Protein 9JTZ (pdb70)

Sequence (754 aa):
VTSNHRASDTVVCEGRPQVLNGRFMYGPLDVVTLTGEKVDVYVMTQPLSGKWIHFGTEVTNSSGRLTFPVPSERALGIGVYPVRMVVRGDHTYAECCLTVVSRGTEAVVFSIDGSFTASVSSDPKVRAGAVDVVRHWQDSGYLIVYVTGRPDMQKHRVVAWLSQHNFPHGVVSFCDGLTHDPLRQKAMFLQSLVQEVELNIVAGYGSPKDVAVYAALGLSPSQTYIVGRAVRKLQAQCQFLSDGYVAHLGQLEAGSHRNVTSNHRASDTVVCEGRPQVLNGRFMYGPLDVVTLTGEKVDVYVMTQPLSGKWIHFGTEVTNSSGRLTFPVPSERALGIGVYPVRMVVRGDHTYAECCLTVVSRGTEAVVFSIDGSFTASPKVRAGAVDVVRHWQDSGYLIVYVTGRPDMQKHRVVAWLSQHNFPHGVVSFCDTHDPLRQKAMFLQSLVQEVELNIVAGYGSPKDVAVYAALGLSPSQTYIVGRAVRKLQAQCQFLSDGYVAHLGQLEAGSHNVTSNHRASDTVVCEGRPQVLNGRFMYGPLDVVTLTGEKVDVYVMTQPLSGKWIHFGTEVTNSSGRLTFPVPSERALGIGVYPVRMVVRGDHTYAECCLTVVSRGTEAVVFSIDGSFTAPKVRAGAVDVVRHWQDSGYLIVYVTGRPDMQKHRVVAWLSQHNFPHGVVSFCDGLTHDPLRQKAMFLQSLVQEVELNIVAGYGSPKDVAVYAALGLSPSQTYIVKLQAQCQFLSDGYVAHLGQLE

InterPro domains:
  IPR001666 Phosphatidylinositol transfer protein [PR00391] (16-35)
  IPR001666 Phosphatidylinositol transfer protein [PR00391] (85-105)
  IPR001666 Phosphatidylinositol transfer protein [PR00391] (111-126)
  IPR001666 Phosphatidylinositol transfer protein [PR00391] (197-212)
  IPR001666 Phosphatidylinositol transfer protein [PR00391] (218-237)
  IPR001666 Phosphatidylinositol transfer protein [PTHR10658] (1-1224)
  IPR004177 DDHD domain [PF02862] (685-821)
  IPR004177 DDHD domain [PF02862] (828-878)
  IPR004177 DDHD domain [PS51043] (685-879)
  IPR004177 DDHD domain [SM01127] (685-879)
  IPR023214 HAD superfamily [G3DSA:3.40.50.1000] (1010-1124)
  IPR023393 START-like domain superfamily [G3DSA:3.30.530.20] (1-265)
  IPR031315 LNS2/PITP [SM00775] (1022-1153)
  IPR036412 HAD-like superfamily [SSF56784] (1019-1136)
  IPR055261 Phosphatidylinositol transfer protein, N-terminal [PF02121] (1-249)

Structure (mmCIF, N/CA/C/O backbone):
data_9JTZ
#
_entry.id   9JTZ
#
_cell.length_a   69.941
_cell.length_b   108.764
_cell.length_c   120.535
_cell.angle_alpha   90.00
_cell.angle_beta   90.00
_cell.angle_gamma   90.00
#
_symmetry.space_group_name_H-M   'P 21 21 21'
#
loop_
_entity.id
_entity.type
_entity.pdbx_description
1 polymer 'Membrane-associated phosphatidylinositol transfer protein 1'
2 non-polymer '(2R)-3-(phosphonooxy)propane-1,2-diyl dihexanoate'
3 non-polymer 2-oxidanylethanal
4 non-polymer 'CALCIUM ION'
5 water water
#
loop_
_atom_site.group_PDB
_atom_site.id
_atom_site.type_symbol
_atom_site.label_atom_id
_atom_site.label_alt_id
_atom_site.label_comp_id
_atom_site.label_asym_id
_atom_site.label_entity_id
_atom_site.label_seq_id
_atom_site.pdbx_PDB_ins_code
_atom_site.Cartn_x
_atom_site.Cartn_y
_atom_site.Cartn_z
_atom_site.occupancy
_atom_site.B_iso_or_equiv
_atom_site.auth_seq_id
_atom_site.auth_comp_id
_atom_site.auth_asym_id
_atom_site.auth_atom_id
_atom_site.pdbx_PDB_model_num
ATOM 1 N N . VAL A 1 9 ? -34.421 30.601 8.470 1.00 62.25 915 VAL A N 1
ATOM 2 C CA . VAL A 1 9 ? -35.040 29.879 9.575 1.00 66.83 915 VAL A CA 1
ATOM 3 C C . VAL A 1 9 ? -35.197 28.398 9.248 1.00 64.37 915 VAL A C 1
ATOM 4 O O . VAL A 1 9 ? -34.703 27.536 9.975 1.00 60.84 915 VAL A O 1
ATOM 8 N N . THR A 1 10 ? -35.886 28.109 8.149 1.00 59.85 916 THR A N 1
ATOM 9 C CA . THR A 1 10 ? -36.111 26.714 7.718 1.00 56.68 916 THR A CA 1
ATOM 10 C C . THR A 1 10 ? -34.803 25.996 7.342 1.00 51.53 916 THR A C 1
ATOM 11 O O . THR A 1 10 ? -33.923 26.594 6.723 1.00 52.12 916 THR A O 1
ATOM 15 N N . SER A 1 11 ? -34.676 24.752 7.789 1.00 47.05 917 SER A N 1
ATOM 16 C CA . SER A 1 11 ? -33.479 23.968 7.542 1.00 41.63 917 SER A CA 1
ATOM 17 C C . SER A 1 11 ? -33.352 23.622 6.068 1.00 40.79 917 SER A C 1
ATOM 18 O O . SER A 1 11 ? -34.339 23.306 5.405 1.00 39.07 917 SER A O 1
ATOM 21 N N . ASN A 1 12 ? -32.126 23.676 5.564 1.00 39.31 918 ASN A N 1
ATOM 22 C CA . ASN A 1 12 ? -31.848 23.262 4.202 1.00 37.98 918 ASN A CA 1
ATOM 23 C C . ASN A 1 12 ? -30.655 22.322 4.194 1.00 37.26 918 ASN A C 1
ATOM 24 O O . ASN A 1 12 ? -29.572 22.681 3.732 1.00 35.67 918 ASN A O 1
ATOM 29 N N . HIS A 1 13 ? -30.858 21.115 4.711 1.00 39.02 919 HIS A N 1
ATOM 30 C CA . HIS A 1 13 ? -29.775 20.132 4.759 1.00 34.84 919 HIS A CA 1
ATOM 31 C C . HIS A 1 13 ? -29.821 19.209 3.556 1.00 34.47 919 HIS A C 1
ATOM 32 O O . HIS A 1 13 ? -30.866 19.006 2.939 1.00 36.00 919 HIS A O 1
ATOM 39 N N . ARG A 1 14 ? -28.663 18.684 3.186 1.00 35.34 920 ARG A N 1
ATOM 40 C CA . ARG A 1 14 ? -28.596 17.712 2.110 1.00 38.58 920 ARG A CA 1
ATOM 41 C C . ARG A 1 14 ? -27.549 16.662 2.427 1.00 34.93 920 ARG A C 1
ATOM 42 O O . ARG A 1 14 ? -26.541 16.954 3.069 1.00 37.57 920 ARG A O 1
ATOM 50 N N . ALA A 1 15 ? -27.778 15.441 1.961 1.00 34.45 921 ALA A N 1
ATOM 51 C CA . ALA A 1 15 ? -26.729 14.404 2.041 1.00 35.43 921 ALA A CA 1
ATOM 52 C C . ALA A 1 15 ? -26.457 13.825 0.665 1.00 36.93 921 ALA A C 1
ATOM 53 O O . ALA A 1 15 ? -27.377 13.675 -0.134 1.00 35.57 921 ALA A O 1
ATOM 55 N N . SER A 1 16 ? -25.212 13.484 0.381 1.00 36.51 922 SER A N 1
ATOM 56 C CA . SER A 1 16 ? -24.911 12.998 -0.950 1.00 38.29 922 SER A CA 1
ATOM 57 C C . SER A 1 16 ? -25.347 11.562 -1.157 1.00 35.07 922 SER A C 1
ATOM 58 O O . SER A 1 16 ? -24.942 10.697 -0.378 1.00 36.49 922 SER A O 1
ATOM 61 N N . ASP A 1 17 ? -26.135 11.307 -2.212 1.00 32.85 923 ASP A N 1
ATOM 62 C CA . ASP A 1 17 ? -26.320 9.928 -2.683 1.00 32.99 923 ASP A CA 1
ATOM 63 C C . ASP A 1 17 ? -24.907 9.393 -2.931 1.00 34.39 923 ASP A C 1
ATOM 64 O O . ASP A 1 17 ? -24.100 10.032 -3.580 1.00 38.25 923 ASP A O 1
ATOM 69 N N . THR A 1 18 ? -24.578 8.292 -2.277 1.00 37.16 924 THR A N 1
ATOM 70 C CA . THR A 1 18 ? -23.262 7.672 -2.347 1.00 34.73 924 THR A CA 1
ATOM 71 C C . THR A 1 18 ? -23.396 6.337 -3.042 1.00 34.52 924 THR A C 1
ATOM 72 O O . THR A 1 18 ? -24.339 5.594 -2.761 1.00 34.62 924 THR A O 1
ATOM 76 N N . VAL A 1 19 ? -22.524 6.073 -4.015 1.00 34.54 925 VAL A N 1
ATOM 77 C CA . VAL A 1 19 ? -22.476 4.762 -4.665 1.00 32.21 925 VAL A CA 1
ATOM 78 C C . VAL A 1 19 ? -21.080 4.196 -4.419 1.00 35.33 925 VAL A C 1
ATOM 79 O O . VAL A 1 19 ? -20.076 4.898 -4.529 1.00 31.28 925 VAL A O 1
ATOM 83 N N . VAL A 1 20 ? -21.013 2.946 -3.992 1.00 38.09 926 VAL A N 1
ATOM 84 C CA . VAL A 1 20 ? -19.722 2.420 -3.591 1.00 35.32 926 VAL A CA 1
ATOM 85 C C . VAL A 1 20 ? -19.594 0.940 -3.936 1.00 37.05 926 VAL A C 1
ATOM 86 O O . VAL A 1 20 ? -20.553 0.153 -3.829 1.00 36.53 926 VAL A O 1
ATOM 90 N N . CYS A 1 21 ? -18.402 0.577 -4.394 1.00 39.26 927 CYS A N 1
ATOM 91 C CA . CYS A 1 21 ? -18.116 -0.808 -4.734 1.00 44.13 927 CYS A CA 1
ATOM 92 C C . CYS A 1 21 ? -17.923 -1.640 -3.458 1.00 41.22 927 CYS A C 1
ATOM 93 O O . CYS A 1 21 ? -17.337 -1.153 -2.499 1.00 40.98 927 CYS A O 1
ATOM 96 N N . GLU A 1 22 ? -18.439 -2.870 -3.427 1.00 42.07 928 GLU A N 1
ATOM 97 C CA . GLU A 1 22 ? -18.312 -3.701 -2.220 1.00 49.08 928 GLU A CA 1
ATOM 98 C C . GLU A 1 22 ? -16.873 -3.942 -1.762 1.00 50.11 928 GLU A C 1
ATOM 99 O O . GLU A 1 22 ? -15.965 -4.057 -2.581 1.00 51.73 928 GLU A O 1
ATOM 105 N N . GLY A 1 23 ? -16.679 -3.978 -0.445 1.00 49.10 929 GLY A N 1
ATOM 106 C CA . GLY A 1 23 ? -15.363 -4.169 0.132 1.00 52.12 929 GLY A CA 1
ATOM 107 C C . GLY A 1 23 ? -14.590 -2.880 0.356 1.00 56.13 929 GLY A C 1
ATOM 108 O O . GLY A 1 23 ? -13.596 -2.843 1.096 1.00 61.99 929 GLY A O 1
ATOM 109 N N . ARG A 1 24 ? -15.052 -1.808 -0.268 1.00 46.39 930 ARG A N 1
ATOM 110 C CA . ARG A 1 24 ? -14.359 -0.544 -0.199 1.00 47.13 930 ARG A CA 1
ATOM 111 C C . ARG A 1 24 ? -14.845 0.303 0.981 1.00 48.07 930 ARG A C 1
ATOM 112 O O . ARG A 1 24 ? -15.924 0.082 1.515 1.00 48.19 930 ARG A O 1
ATOM 120 N N . PRO A 1 25 ? -14.031 1.260 1.413 1.00 47.92 931 PRO A N 1
ATOM 121 C CA . PRO A 1 25 ? -14.497 2.172 2.463 1.00 47.65 931 PRO A CA 1
ATOM 122 C C . PRO A 1 25 ? -15.790 2.901 2.042 1.00 47.74 931 PRO A C 1
ATOM 123 O O . PRO A 1 25 ? -15.957 3.353 0.899 1.00 44.03 931 PRO A O 1
ATOM 127 N N . GLN A 1 26 ? -16.732 2.976 2.965 1.00 47.30 932 GLN A N 1
ATOM 128 C CA . GLN A 1 26 ? -17.996 3.629 2.686 1.00 41.15 932 GLN A CA 1
ATOM 129 C C . GLN A 1 26 ? -18.035 4.976 3.394 1.00 39.79 932 GLN A C 1
ATOM 130 O O . GLN A 1 26 ? -17.971 5.053 4.609 1.00 41.81 932 GLN A O 1
ATOM 136 N N . VAL A 1 27 ? -18.141 6.047 2.631 1.00 40.81 933 VAL A N 1
ATOM 137 C CA . VAL A 1 27 ? -18.104 7.369 3.221 1.00 39.31 933 VAL A CA 1
ATOM 138 C C . VAL A 1 27 ? -19.362 8.161 2.926 1.00 38.19 933 VAL A C 1
ATOM 139 O O . VAL A 1 27 ? -19.750 8.301 1.790 1.00 41.30 933 VAL A O 1
ATOM 143 N N . LEU A 1 28 ? -20.012 8.681 3.950 1.00 37.69 934 LEU A N 1
ATOM 144 C CA . LEU A 1 28 ? -21.192 9.472 3.700 1.00 37.30 934 LEU A CA 1
ATOM 145 C C . LEU A 1 28 ? -20.898 10.949 3.893 1.00 41.38 934 LEU A C 1
ATOM 146 O O . LEU A 1 28 ? -20.279 11.343 4.865 1.00 41.86 934 LEU A O 1
ATOM 151 N N . ASN A 1 29 ? -21.464 11.779 3.041 1.00 39.49 935 ASN A N 1
ATOM 152 C CA . ASN A 1 29 ? -21.190 13.198 3.111 1.00 37.85 935 ASN A CA 1
ATOM 153 C C . ASN A 1 29 ? -22.482 13.969 3.252 1.00 39.64 935 ASN A C 1
ATOM 154 O O . ASN A 1 29 ? -23.521 13.590 2.699 1.00 38.63 935 ASN A O 1
ATOM 159 N N . GLY A 1 30 ? -22.417 15.055 4.011 1.00 34.65 936 GLY A N 1
ATOM 160 C CA . GLY A 1 30 ? -23.576 15.898 4.143 1.00 36.29 936 GLY A CA 1
ATOM 161 C C . GLY A 1 30 ? -23.182 17.332 4.355 1.00 38.25 936 GLY A C 1
ATOM 162 O O . GLY A 1 30 ? -22.056 17.632 4.736 1.00 40.78 936 GLY A O 1
ATOM 163 N N . ARG A 1 31 ? -24.134 18.221 4.137 1.00 41.00 937 ARG A N 1
ATOM 164 C CA . ARG A 1 31 ? -23.925 19.631 4.393 1.00 39.54 937 ARG A CA 1
ATOM 165 C C . ARG A 1 31 ? -25.172 20.186 5.098 1.00 38.90 937 ARG A C 1
ATOM 166 O O . ARG A 1 31 ? -26.291 19.799 4.787 1.00 36.57 937 ARG A O 1
ATOM 174 N N . PHE A 1 32 ? -24.982 21.099 6.046 1.00 40.61 938 PHE A N 1
ATOM 175 C CA . PHE A 1 32 ? -26.094 21.538 6.878 1.00 35.79 938 PHE A CA 1
ATOM 176 C C . PHE A 1 32 ? -26.236 23.062 6.971 1.00 38.65 938 PHE A C 1
ATOM 177 O O . PHE A 1 32 ? -25.322 23.758 7.366 1.00 37.69 938 PHE A O 1
ATOM 185 N N . MET A 1 33 ? -27.397 23.557 6.567 1.00 32.58 939 MET A N 1
ATOM 186 C CA . MET A 1 33 ? -27.609 24.963 6.343 1.00 36.82 939 MET A CA 1
ATOM 187 C C . MET A 1 33 ? -29.035 25.369 6.618 1.00 37.44 939 MET A C 1
ATOM 188 O O . MET A 1 33 ? -29.949 24.553 6.561 1.00 40.86 939 MET A O 1
ATOM 193 N N . TYR A 1 34 ? -29.238 26.658 6.844 1.00 42.50 940 TYR A N 1
ATOM 194 C CA . TYR A 1 34 ? -30.578 27.187 7.057 1.00 45.52 940 TYR A CA 1
ATOM 195 C C . TYR A 1 34 ? -30.786 28.342 6.122 1.00 49.97 940 TYR A C 1
ATOM 196 O O . TYR A 1 34 ? -29.837 29.072 5.819 1.00 53.62 940 TYR A O 1
ATOM 205 N N . GLY A 1 35 ? -32.028 28.550 5.706 1.00 50.92 941 GLY A N 1
ATOM 206 C CA . GLY A 1 35 ? -32.301 29.693 4.877 1.00 59.93 941 GLY A CA 1
ATOM 207 C C . GLY A 1 35 ? -32.430 29.355 3.412 1.00 71.98 941 GLY A C 1
ATOM 208 O O . GLY A 1 35 ? -32.018 28.272 2.942 1.00 66.79 941 GLY A O 1
ATOM 209 N N . PRO A 1 36 ? -33.099 30.244 2.683 1.00 77.92 942 PRO A N 1
ATOM 210 C CA . PRO A 1 36 ? -33.336 30.058 1.246 1.00 79.10 942 PRO A CA 1
ATOM 211 C C . PRO A 1 36 ? -32.034 30.058 0.459 1.00 78.54 942 PRO A C 1
ATOM 212 O O . PRO A 1 36 ? -31.855 29.271 -0.470 1.00 74.95 942 PRO A O 1
ATOM 216 N N . LEU A 1 37 ? -31.135 30.953 0.847 1.00 70.02 943 LEU A N 1
ATOM 217 C CA . LEU A 1 37 ? -29.841 31.101 0.198 1.00 62.56 943 LEU A CA 1
ATOM 218 C C . LEU A 1 37 ? -28.793 30.293 0.947 1.00 61.22 943 LEU A C 1
ATOM 219 O O . LEU A 1 37 ? -27.600 30.392 0.663 1.00 62.95 943 LEU A O 1
ATOM 224 N N . ASP A 1 38 ? -29.244 29.503 1.916 1.00 57.43 944 ASP A N 1
ATOM 225 C CA . ASP A 1 38 ? -28.329 28.816 2.811 1.00 54.74 944 ASP A CA 1
ATOM 226 C C . ASP A 1 38 ? -27.504 29.873 3.525 1.00 54.57 944 ASP A C 1
ATOM 227 O O . ASP A 1 38 ? -26.301 29.715 3.730 1.00 50.22 944 ASP A O 1
ATOM 232 N N . VAL A 1 39 ? -28.173 30.961 3.894 1.00 57.03 945 VAL A N 1
ATOM 233 C CA . VAL A 1 39 ? -27.517 32.101 4.516 1.00 53.26 945 VAL A CA 1
ATOM 234 C C . VAL A 1 39 ? -26.868 31.705 5.834 1.00 51.92 945 VAL A C 1
ATOM 235 O O . VAL A 1 39 ? -25.756 32.140 6.133 1.00 54.80 945 VAL A O 1
ATOM 239 N N . VAL A 1 40 ? -27.548 30.877 6.622 1.00 48.88 946 VAL A N 1
ATOM 240 C CA . VAL A 1 40 ? -26.933 30.392 7.844 1.00 45.95 946 VAL A CA 1
ATOM 241 C C . VAL A 1 40 ? -26.182 29.078 7.651 1.00 44.30 946 VAL A C 1
ATOM 242 O O . VAL A 1 40 ? -26.693 28.154 7.049 1.00 50.61 946 VAL A O 1
ATOM 246 N N . THR A 1 41 ? -24.964 29.004 8.154 1.00 43.88 947 THR A N 1
ATOM 247 C CA . THR A 1 41 ? -24.181 27.786 8.107 1.00 45.64 947 THR A CA 1
ATOM 248 C C . THR A 1 41 ? -24.135 27.082 9.464 1.00 47.27 947 THR A C 1
ATOM 249 O O . THR A 1 41 ? -23.809 27.707 10.459 1.00 48.11 947 THR A O 1
ATOM 253 N N . LEU A 1 42 ? -24.395 25.778 9.499 1.00 43.22 948 LEU A N 1
ATOM 254 C CA . LEU A 1 42 ? -24.397 25.065 10.766 1.00 43.68 948 LEU A CA 1
ATOM 255 C C . LEU A 1 42 ? -22.988 24.607 11.064 1.00 44.79 948 LEU A C 1
ATOM 256 O O . LEU A 1 42 ? -22.552 23.560 10.589 1.00 47.88 948 LEU A O 1
ATOM 261 N N . THR A 1 43 ? -22.285 25.385 11.873 1.00 42.55 949 THR A N 1
ATOM 262 C CA . THR A 1 43 ? -20.870 25.162 12.101 1.00 44.25 949 THR A CA 1
ATOM 263 C C . THR A 1 43 ? -20.614 24.489 13.429 1.00 45.19 949 THR A C 1
ATOM 264 O O . THR A 1 43 ? -21.180 24.884 14.434 1.00 50.53 949 THR A O 1
ATOM 268 N N . GLY A 1 44 ? -19.738 23.489 13.431 1.00 45.68 950 GLY A N 1
ATOM 269 C CA . GLY A 1 44 ? -19.362 22.793 14.653 1.00 45.60 950 GLY A CA 1
ATOM 270 C C . GLY A 1 44 ? -20.477 22.090 15.419 1.00 48.65 950 GLY A C 1
ATOM 271 O O . GLY A 1 44 ? -20.480 22.099 16.649 1.00 50.15 950 GLY A O 1
ATOM 272 N N . GLU A 1 45 ? -21.434 21.478 14.725 1.00 47.01 951 GLU A N 1
ATOM 273 C CA . GLU A 1 45 ? -22.516 20.778 15.435 1.00 42.46 951 GLU A CA 1
ATOM 274 C C . GLU A 1 45 ? -22.497 19.286 15.260 1.00 41.99 951 GLU A C 1
ATOM 275 O O . GLU A 1 45 ? -22.032 18.776 14.234 1.00 42.73 951 GLU A O 1
ATOM 281 N N . LYS A 1 46 ? -22.972 18.584 16.285 1.00 39.02 952 LYS A N 1
ATOM 282 C CA . LYS A 1 46 ? -23.087 17.139 16.228 1.00 39.76 952 LYS A CA 1
ATOM 283 C C . LYS A 1 46 ? -24.261 16.722 15.348 1.00 39.01 952 LYS A C 1
ATOM 284 O O . LYS A 1 46 ? -25.379 17.233 15.495 1.00 37.58 952 LYS A O 1
ATOM 290 N N . VAL A 1 47 ? -23.996 15.793 14.441 1.00 40.68 953 VAL A N 1
ATOM 291 C CA . VAL A 1 47 ? -25.013 15.246 13.544 1.00 34.55 953 VAL A CA 1
ATOM 292 C C . VAL A 1 47 ? -24.966 13.733 13.689 1.00 35.66 953 VAL A C 1
ATOM 293 O O . VAL A 1 47 ? -23.902 13.110 13.647 1.00 35.51 953 VAL A O 1
ATOM 297 N N . ASP A 1 48 ? -26.111 13.123 13.948 1.00 36.81 954 ASP A N 1
ATOM 298 C CA . ASP A 1 48 ? -26.119 11.679 14.089 1.00 33.17 954 ASP A CA 1
ATOM 299 C C . ASP A 1 48 ? -26.441 11.048 12.756 1.00 32.81 954 ASP A C 1
ATOM 300 O O . ASP A 1 48 ? -27.321 11.517 12.082 1.00 32.07 954 ASP A O 1
ATOM 305 N N . VAL A 1 49 ? -25.739 9.983 12.389 1.00 33.90 955 VAL A N 1
ATOM 306 C CA . VAL A 1 49 ? -25.951 9.336 11.109 1.00 31.15 955 VAL A CA 1
ATOM 307 C C . VAL A 1 49 ? -26.632 7.998 11.277 1.00 29.01 955 VAL A C 1
ATOM 308 O O . VAL A 1 49 ? -26.127 7.142 11.975 1.00 33.57 955 VAL A O 1
ATOM 312 N N . TYR A 1 50 ? -27.766 7.827 10.609 1.00 28.83 956 TYR A N 1
ATOM 313 C CA . TYR A 1 50 ? -28.554 6.599 10.638 1.00 28.76 956 TYR A CA 1
ATOM 314 C C . TYR A 1 50 ? -28.652 5.976 9.271 1.00 31.07 956 TYR A C 1
ATOM 315 O O . TYR A 1 50 ? -28.766 6.689 8.236 1.00 30.38 956 TYR A O 1
ATOM 324 N N . VAL A 1 51 ? -28.666 4.648 9.282 1.00 30.07 957 VAL A N 1
ATOM 325 C CA . VAL A 1 51 ? -28.824 3.847 8.089 1.00 30.49 957 VAL A CA 1
ATOM 326 C C . VAL A 1 51 ? -29.959 2.856 8.292 1.00 32.03 957 VAL A C 1
ATOM 327 O O . VAL A 1 51 ? -30.033 2.186 9.328 1.00 29.25 957 VAL A O 1
ATOM 331 N N . MET A 1 52 ? -30.846 2.763 7.308 1.00 29.13 958 MET A N 1
ATOM 332 C CA . MET A 1 52 ? -31.896 1.770 7.403 1.00 32.76 958 MET A CA 1
ATOM 333 C C . MET A 1 52 ? -31.339 0.468 6.821 1.00 30.56 958 MET A C 1
ATOM 334 O O . MET A 1 52 ? -31.512 0.189 5.640 1.00 32.97 958 MET A O 1
ATOM 339 N N . THR A 1 53 ? -30.631 -0.300 7.635 1.00 29.99 959 THR A N 1
ATOM 340 C CA . THR A 1 53 ? -29.873 -1.459 7.125 1.00 33.97 959 THR A CA 1
ATOM 341 C C . THR A 1 53 ? -30.737 -2.549 6.513 1.00 36.74 959 THR A C 1
ATOM 342 O O . THR A 1 53 ? -30.265 -3.361 5.697 1.00 34.27 959 THR A O 1
ATOM 346 N N . GLN A 1 54 ? -31.984 -2.618 6.962 1.00 33.29 960 GLN A N 1
ATOM 347 C CA . GLN A 1 54 ? -32.977 -3.438 6.291 1.00 33.22 960 GLN A CA 1
ATOM 348 C C . GLN A 1 54 ? -33.945 -2.522 5.545 1.00 32.70 960 GLN A C 1
ATOM 349 O O . GLN A 1 54 ? -34.905 -2.020 6.133 1.00 37.08 960 GLN A O 1
ATOM 355 N N . PRO A 1 55 ? -33.665 -2.252 4.256 1.00 37.11 961 PRO A N 1
ATOM 356 C CA . PRO A 1 55 ? -34.272 -1.144 3.482 1.00 29.09 961 PRO A CA 1
ATOM 357 C C . PRO A 1 55 ? -35.814 -1.080 3.487 1.00 32.42 961 PRO A C 1
ATOM 358 O O . PRO A 1 55 ? -36.359 -0.003 3.291 1.00 39.64 961 PRO A O 1
ATOM 362 N N . LEU A 1 56 ? -36.515 -2.179 3.709 1.00 35.48 962 LEU A N 1
ATOM 363 C CA . LEU A 1 56 ? -37.982 -2.146 3.701 1.00 33.86 962 LEU A CA 1
ATOM 364 C C . LEU A 1 56 ? -38.600 -2.089 5.128 1.00 36.57 962 LEU A C 1
ATOM 365 O O . LEU A 1 56 ? -39.824 -2.055 5.274 1.00 37.83 962 LEU A O 1
ATOM 370 N N . SER A 1 57 ? -37.754 -2.129 6.164 1.00 32.66 963 SER A N 1
ATOM 371 C CA . SER A 1 57 ? -38.203 -2.285 7.563 1.00 32.41 963 SER A CA 1
ATOM 372 C C . SER A 1 57 ? -38.736 -1.036 8.234 1.00 34.15 963 SER A C 1
ATOM 373 O O . SER A 1 57 ? -39.546 -1.131 9.128 1.00 27.47 963 SER A O 1
ATOM 376 N N . GLY A 1 58 ? -38.269 0.119 7.768 1.00 32.80 964 GLY A N 1
ATOM 377 C CA . GLY A 1 58 ? -38.573 1.395 8.363 1.00 30.89 964 GLY A CA 1
ATOM 378 C C . GLY A 1 58 ? -37.852 1.628 9.667 1.00 29.94 964 GLY A C 1
ATOM 379 O O . GLY A 1 58 ? -38.178 2.577 10.361 1.00 32.99 964 GLY A O 1
ATOM 380 N N . LYS A 1 59 ? -36.904 0.753 10.015 1.00 29.97 965 LYS A N 1
ATOM 381 C CA . LYS A 1 59 ? -36.177 0.844 11.289 1.00 29.62 965 LYS A CA 1
ATOM 382 C C . LYS A 1 59 ? -34.782 1.437 11.110 1.00 31.34 965 LYS A C 1
ATOM 383 O O . LYS A 1 59 ? -33.999 0.954 10.304 1.00 33.96 965 LYS A O 1
ATOM 389 N N . TRP A 1 60 ? -34.486 2.512 11.819 1.00 29.72 966 TRP A N 1
ATOM 390 C CA . TRP A 1 60 ? -33.188 3.162 11.706 1.00 32.44 966 TRP A CA 1
ATOM 391 C C . TRP A 1 60 ? -32.169 2.565 12.675 1.00 35.34 966 TRP A C 1
ATOM 392 O O . TRP A 1 60 ? -32.531 2.141 13.783 1.00 36.45 966 TRP A O 1
ATOM 403 N N . ILE A 1 61 ? -30.915 2.485 12.221 1.00 32.91 967 ILE A N 1
ATOM 404 C CA . ILE A 1 61 ? -29.796 2.064 13.051 1.00 31.49 967 ILE A CA 1
ATOM 405 C C . ILE A 1 61 ? -28.816 3.214 13.208 1.00 31.43 967 ILE A C 1
ATOM 406 O O . ILE A 1 61 ? -28.369 3.780 12.228 1.00 31.34 967 ILE A O 1
ATOM 411 N N . HIS A 1 62 ? -28.480 3.573 14.436 1.00 33.87 968 HIS A N 1
ATOM 412 C CA . HIS A 1 62 ? -27.478 4.608 14.663 1.00 34.49 968 HIS A CA 1
ATOM 413 C C . HIS A 1 62 ? -26.069 4.095 14.276 1.00 33.36 968 HIS A C 1
ATOM 414 O O . HIS A 1 62 ? -25.614 3.118 14.818 1.00 36.47 968 HIS A O 1
ATOM 421 N N . PHE A 1 63 ? -25.387 4.739 13.335 1.00 34.13 969 PHE A N 1
ATOM 422 C CA . PHE A 1 63 ? -24.048 4.253 12.925 1.00 39.27 969 PHE A CA 1
ATOM 423 C C . PHE A 1 63 ? -22.904 5.072 13.562 1.00 34.78 969 PHE A C 1
ATOM 424 O O . PHE A 1 63 ? -21.791 4.584 13.661 1.00 39.51 969 PHE A O 1
ATOM 432 N N . GLY A 1 64 ? -23.174 6.304 13.977 1.00 34.61 970 GLY A N 1
ATOM 433 C CA . GLY A 1 64 ? -22.153 7.110 14.631 1.00 35.69 970 GLY A CA 1
ATOM 434 C C . GLY A 1 64 ? -22.459 8.590 14.570 1.00 39.31 970 GLY A C 1
ATOM 435 O O . GLY A 1 64 ? -23.597 8.974 14.248 1.00 38.57 970 GLY A O 1
ATOM 436 N N . THR A 1 65 ? -21.454 9.424 14.860 1.00 37.53 971 THR A N 1
ATOM 437 C CA . THR A 1 65 ? -21.679 10.866 15.001 1.00 41.41 971 THR A CA 1
ATOM 438 C C . THR A 1 65 ? -20.538 11.680 14.413 1.00 38.83 971 THR A C 1
ATOM 439 O O . THR A 1 65 ? -19.384 11.351 14.584 1.00 40.58 971 THR A O 1
ATOM 443 N N . GLU A 1 66 ? -20.844 12.776 13.754 1.00 39.67 972 GLU A N 1
ATOM 444 C CA . GLU A 1 66 ? -19.752 13.619 13.307 1.00 43.80 972 GLU A CA 1
ATOM 445 C C . GLU A 1 66 ? -20.068 15.063 13.629 1.00 44.21 972 GLU A C 1
ATOM 446 O O . GLU A 1 66 ? -21.218 15.394 13.939 1.00 42.86 972 GLU A O 1
ATOM 452 N N . VAL A 1 67 ? -19.055 15.922 13.530 1.00 46.70 973 VAL A N 1
ATOM 453 C CA . VAL A 1 67 ? -19.215 17.358 13.799 1.00 45.63 973 VAL A CA 1
ATOM 454 C C . VAL A 1 67 ? -18.986 18.193 12.555 1.00 44.17 973 VAL A C 1
ATOM 455 O O . VAL A 1 67 ? -17.977 18.050 11.877 1.00 51.55 973 VAL A O 1
ATOM 459 N N . THR A 1 68 ? -19.921 19.071 12.241 1.00 42.83 974 THR A N 1
ATOM 460 C CA . THR A 1 68 ? -19.754 19.878 11.061 1.00 46.30 974 THR A CA 1
ATOM 461 C C . THR A 1 68 ? -18.592 20.854 11.232 1.00 51.24 974 THR A C 1
ATOM 462 O O . THR A 1 68 ? -18.318 21.345 12.342 1.00 50.15 974 THR A O 1
ATOM 466 N N . ASN A 1 69 ? -17.911 21.108 10.119 1.00 49.07 975 ASN A N 1
ATOM 467 C CA . ASN A 1 69 ? -16.805 22.040 10.070 1.00 45.87 975 ASN A CA 1
ATOM 468 C C . ASN A 1 69 ? -17.299 23.437 9.782 1.00 46.68 975 ASN A C 1
ATOM 469 O O . ASN A 1 69 ? -18.499 23.691 9.790 1.00 46.53 975 ASN A O 1
ATOM 474 N N . SER A 1 70 ? -16.372 24.364 9.594 1.00 46.47 976 SER A N 1
ATOM 475 C CA . SER A 1 70 ? -16.750 25.761 9.412 1.00 47.56 976 SER A CA 1
ATOM 476 C C . SER A 1 70 ? -17.642 26.032 8.204 1.00 45.24 976 SER A C 1
ATOM 477 O O . SER A 1 70 ? -18.309 27.047 8.163 1.00 48.28 976 SER A O 1
ATOM 480 N N . SER A 1 71 ? -17.673 25.131 7.227 1.00 46.86 977 SER A N 1
ATOM 481 C CA . SER A 1 71 ? -18.523 25.354 6.049 1.00 46.35 977 SER A CA 1
ATOM 482 C C . SER A 1 71 ? -19.834 24.572 6.161 1.00 50.14 977 SER A C 1
ATOM 483 O O . SER A 1 71 ? -20.603 24.496 5.194 1.00 49.12 977 SER A O 1
ATOM 486 N N . GLY A 1 72 ? -20.058 23.958 7.324 1.00 47.94 978 GLY A N 1
ATOM 487 C CA . GLY A 1 72 ? -21.253 23.166 7.586 1.00 48.03 978 GLY A CA 1
ATOM 488 C C . GLY A 1 72 ? -21.207 21.752 7.025 1.00 46.90 978 GLY A C 1
ATOM 489 O O . GLY A 1 72 ? -22.232 21.057 6.958 1.00 42.74 978 GLY A O 1
ATOM 490 N N . ARG A 1 73 ? -20.022 21.332 6.593 1.00 45.82 979 ARG A N 1
ATOM 491 C CA . ARG A 1 73 ? -19.892 20.049 5.930 1.00 42.83 979 ARG A CA 1
ATOM 492 C C . ARG A 1 73 ? -19.461 18.991 6.904 1.00 44.43 979 ARG A C 1
ATOM 493 O O . ARG A 1 73 ? -18.861 19.258 7.956 1.00 42.64 979 ARG A O 1
ATOM 501 N N . LEU A 1 74 ? -19.792 17.776 6.508 1.00 44.71 980 LEU A N 1
ATOM 502 C CA . LEU A 1 74 ? -19.703 16.604 7.334 1.00 42.86 980 LEU A CA 1
ATOM 503 C C . LEU A 1 74 ? -19.204 15.479 6.488 1.00 40.41 980 LEU A C 1
ATOM 504 O O . LEU A 1 74 ? -19.668 15.303 5.362 1.00 42.56 980 LEU A O 1
ATOM 509 N N . THR A 1 75 ? -18.255 14.721 7.003 1.00 42.00 981 THR A N 1
ATOM 510 C CA . THR A 1 75 ? -17.837 13.492 6.331 1.00 41.13 981 THR A CA 1
ATOM 511 C C . THR A 1 75 ? -17.899 12.363 7.335 1.00 42.22 981 THR A C 1
ATOM 512 O O . THR A 1 75 ? -17.367 12.498 8.440 1.00 46.75 981 THR A O 1
ATOM 516 N N . PHE A 1 76 ? -18.629 11.299 6.992 1.00 41.76 982 PHE A N 1
ATOM 517 C CA . PHE A 1 76 ? -18.810 10.189 7.919 1.00 43.12 982 PHE A CA 1
ATOM 518 C C . PHE A 1 76 ? -18.383 8.864 7.355 1.00 42.81 982 PHE A C 1
ATOM 519 O O . PHE A 1 76 ? -18.968 8.365 6.400 1.00 44.29 982 PHE A O 1
ATOM 527 N N . PRO A 1 77 ? -17.329 8.290 7.935 1.00 48.24 983 PRO A N 1
ATOM 528 C CA . PRO A 1 77 ? -16.855 6.952 7.568 1.00 43.96 983 PRO A CA 1
ATOM 529 C C . PRO A 1 77 ? -17.653 5.872 8.236 1.00 45.13 983 PRO A C 1
ATOM 530 O O . PRO A 1 77 ? -17.815 5.896 9.452 1.00 50.11 983 PRO A O 1
ATOM 534 N N . VAL A 1 78 ? -18.121 4.918 7.459 1.00 41.96 984 VAL A N 1
ATOM 535 C CA . VAL A 1 78 ? -18.786 3.772 8.027 1.00 48.38 984 VAL A CA 1
ATOM 536 C C . VAL A 1 78 ? -17.802 2.774 8.622 1.00 50.23 984 VAL A C 1
ATOM 537 O O . VAL A 1 78 ? -16.940 2.236 7.914 1.00 52.61 984 VAL A O 1
ATOM 541 N N . PRO A 1 79 ? -17.958 2.490 9.920 1.00 53.36 985 PRO A N 1
ATOM 542 C CA . PRO A 1 79 ? -17.113 1.506 10.599 1.00 50.17 985 PRO A CA 1
ATOM 543 C C . PRO A 1 79 ? -17.132 0.203 9.837 1.00 56.61 985 PRO A C 1
ATOM 544 O O . PRO A 1 79 ? -18.207 -0.290 9.485 1.00 56.50 985 PRO A O 1
ATOM 548 N N . SER A 1 80 ? -15.943 -0.347 9.624 1.00 57.45 986 SER A N 1
ATOM 549 C CA . SER A 1 80 ? -15.722 -1.560 8.856 1.00 55.91 986 SER A CA 1
ATOM 550 C C . SER A 1 80 ? -16.621 -2.711 9.266 1.00 54.45 986 SER A C 1
ATOM 551 O O . SER A 1 80 ? -17.088 -3.488 8.432 1.00 52.16 986 SER A O 1
ATOM 554 N N . GLU A 1 81 ? -16.806 -2.852 10.569 1.00 52.88 987 GLU A N 1
ATOM 555 C CA . GLU A 1 81 ? -17.585 -3.954 11.089 1.00 52.94 987 GLU A CA 1
ATOM 556 C C . GLU A 1 81 ? -19.066 -3.784 10.761 1.00 49.86 987 GLU A C 1
ATOM 557 O O . GLU A 1 81 ? -19.842 -4.717 10.914 1.00 53.02 987 GLU A O 1
ATOM 563 N N . ARG A 1 82 ? -19.436 -2.609 10.257 1.00 51.43 988 ARG A N 1
ATOM 564 C CA . ARG A 1 82 ? -20.830 -2.308 9.896 1.00 52.74 988 ARG A CA 1
ATOM 565 C C . ARG A 1 82 ? -21.045 -2.027 8.405 1.00 50.69 988 ARG A C 1
ATOM 566 O O . ARG A 1 82 ? -22.130 -1.603 8.005 1.00 50.78 988 ARG A O 1
ATOM 574 N N . ALA A 1 83 ? -20.014 -2.236 7.595 1.00 48.91 989 ALA A N 1
ATOM 575 C CA . ALA A 1 83 ? -20.120 -2.040 6.155 1.00 45.89 989 ALA A CA 1
ATOM 576 C C . ALA A 1 83 ? -21.354 -2.763 5.600 1.00 46.75 989 ALA A C 1
ATOM 577 O O . ALA A 1 83 ? -21.683 -3.848 6.076 1.00 47.22 989 ALA A O 1
ATOM 579 N N . LEU A 1 84 ? -22.065 -2.147 4.655 1.00 39.02 990 LEU A N 1
ATOM 580 C CA . LEU A 1 84 ? -23.228 -2.805 4.045 1.00 36.60 990 LEU A CA 1
ATOM 581 C C . LEU A 1 84 ? -22.854 -3.585 2.812 1.00 37.58 990 LEU A C 1
ATOM 582 O O . LEU A 1 84 ? -22.021 -3.157 2.019 1.00 42.91 990 LEU A O 1
ATOM 587 N N . GLY A 1 85 ? -23.486 -4.732 2.656 1.00 36.35 991 GLY A N 1
ATOM 588 C CA . GLY A 1 85 ? -23.349 -5.500 1.454 1.00 33.76 991 GLY A CA 1
ATOM 589 C C . GLY A 1 85 ? -24.123 -4.862 0.320 1.00 39.78 991 GLY A C 1
ATOM 590 O O . GLY A 1 85 ? -24.699 -3.786 0.484 1.00 38.96 991 GLY A O 1
ATOM 591 N N . ILE A 1 86 ? -24.115 -5.532 -0.833 1.00 38.22 992 ILE A N 1
ATOM 592 C CA . ILE A 1 86 ? -24.763 -5.045 -2.037 1.00 38.14 992 ILE A CA 1
ATOM 593 C C . ILE A 1 86 ? -26.223 -4.726 -1.783 1.00 41.37 992 ILE A C 1
ATOM 594 O O . ILE A 1 86 ? -26.928 -5.497 -1.127 1.00 39.15 992 ILE A O 1
ATOM 599 N N . GLY A 1 87 ? -26.657 -3.547 -2.238 1.00 40.12 993 GLY A N 1
ATOM 600 C CA . GLY A 1 87 ? -28.042 -3.131 -2.040 1.00 33.25 993 GLY A CA 1
ATOM 601 C C . GLY A 1 87 ? -28.200 -1.634 -1.965 1.00 35.44 993 GLY A C 1
ATOM 602 O O . GLY A 1 87 ? -27.215 -0.912 -2.116 1.00 33.53 993 GLY A O 1
ATOM 603 N N . VAL A 1 88 ? -29.435 -1.174 -1.745 1.00 34.64 994 VAL A N 1
ATOM 604 C CA . VAL A 1 88 ? -29.753 0.251 -1.662 1.00 27.73 994 VAL A CA 1
ATOM 605 C C . VAL A 1 88 ? -30.346 0.589 -0.296 1.00 31.67 994 VAL A C 1
ATOM 606 O O . VAL A 1 88 ? -31.412 0.112 0.041 1.00 29.03 994 VAL A O 1
ATOM 610 N N . TYR A 1 89 ? -29.662 1.417 0.488 1.00 33.08 995 TYR A N 1
ATOM 611 C CA . TYR A 1 89 ? -30.081 1.679 1.864 1.00 30.07 995 TYR A CA 1
ATOM 612 C C . TYR A 1 89 ? -30.391 3.123 2.136 1.00 30.65 995 TYR A C 1
ATOM 613 O O . TYR A 1 89 ? -29.507 3.965 1.974 1.00 29.45 995 TYR A O 1
ATOM 622 N N . PRO A 1 90 ? -31.619 3.409 2.625 1.00 29.53 996 PRO A N 1
ATOM 623 C CA . PRO A 1 90 ? -31.886 4.768 3.122 1.00 28.22 996 PRO A CA 1
ATOM 624 C C . PRO A 1 90 ? -30.895 5.197 4.194 1.00 28.92 996 PRO A C 1
ATOM 625 O O . PRO A 1 90 ? -30.428 4.397 4.982 1.00 25.57 996 PRO A O 1
ATOM 629 N N . VAL A 1 91 ? -30.546 6.476 4.132 1.00 28.55 997 VAL A N 1
ATOM 630 C CA . VAL A 1 91 ? -29.676 7.152 5.055 1.00 28.28 997 VAL A CA 1
ATOM 631 C C . VAL A 1 91 ? -30.351 8.402 5.533 1.00 28.74 997 VAL A C 1
ATOM 632 O O . VAL A 1 91 ? -30.919 9.169 4.736 1.00 29.71 997 VAL A O 1
ATOM 636 N N . ARG A 1 92 ? -30.263 8.630 6.832 1.00 27.65 998 ARG A N 1
ATOM 637 C CA . ARG A 1 92 ? -30.742 9.874 7.406 1.00 29.17 998 ARG A CA 1
ATOM 638 C C . ARG A 1 92 ? -29.728 10.410 8.392 1.00 31.37 998 ARG A C 1
ATOM 639 O O . ARG A 1 92 ? -29.282 9.678 9.271 1.00 30.77 998 ARG A O 1
ATOM 647 N N . MET A 1 93 ? -29.361 11.675 8.217 1.00 29.36 999 MET A N 1
ATOM 648 C CA . MET A 1 93 ? -28.443 12.393 9.114 1.00 35.84 999 MET A CA 1
ATOM 649 C C . MET A 1 93 ? -29.216 13.467 9.905 1.00 33.91 999 MET A C 1
ATOM 650 O O . MET A 1 93 ? -29.904 14.329 9.319 1.00 31.08 999 MET A O 1
ATOM 655 N N . VAL A 1 94 ? -29.164 13.357 11.223 1.00 33.80 1000 VAL A N 1
ATOM 656 C CA . VAL A 1 94 ? -29.968 14.192 12.105 1.00 33.84 1000 VAL A CA 1
ATOM 657 C C . VAL A 1 94 ? -29.143 15.136 12.947 1.00 31.33 1000 VAL A C 1
ATOM 658 O O . VAL A 1 94 ? -28.236 14.698 13.657 1.00 32.59 1000 VAL A O 1
ATOM 662 N N . VAL A 1 95 ? -29.458 16.424 12.833 1.00 32.15 1001 VAL A N 1
ATOM 663 C CA . VAL A 1 95 ? -28.851 17.467 13.651 1.00 32.23 1001 VAL A CA 1
ATOM 664 C C . VAL A 1 95 ? -29.330 17.286 15.081 1.00 31.22 1001 VAL A C 1
ATOM 665 O O . VAL A 1 95 ? -30.515 17.427 15.368 1.00 30.53 1001 VAL A O 1
ATOM 669 N N . ARG A 1 96 ? -28.403 16.995 15.980 1.00 30.39 1002 ARG A N 1
ATOM 670 C CA . ARG A 1 96 ? -28.762 16.694 17.349 1.00 36.87 1002 ARG A CA 1
ATOM 671 C C . ARG A 1 96 ? -29.369 17.882 18.075 1.00 34.02 1002 ARG A C 1
ATOM 672 O O . ARG A 1 96 ? -30.273 17.703 18.859 1.00 36.84 1002 ARG A O 1
ATOM 680 N N . GLY A 1 97 ? -28.904 19.079 17.764 1.00 33.54 1003 GLY A N 1
ATOM 681 C CA . GLY A 1 97 ? -29.404 20.293 18.357 1.00 34.22 1003 GLY A CA 1
ATOM 682 C C . GLY A 1 97 ? -30.860 20.653 18.059 1.00 36.29 1003 GLY A C 1
ATOM 683 O O . GLY A 1 97 ? -31.503 21.239 18.909 1.00 34.82 1003 GLY A O 1
ATOM 684 N N . ASP A 1 98 ? -31.386 20.358 16.867 1.00 36.11 1004 ASP A N 1
ATOM 685 C CA . ASP A 1 98 ? -32.801 20.698 16.577 1.00 30.73 1004 ASP A CA 1
ATOM 686 C C . ASP A 1 98 ? -33.673 19.602 15.969 1.00 28.13 1004 ASP A C 1
ATOM 687 O O . ASP A 1 98 ? -34.829 19.850 15.612 1.00 31.80 1004 ASP A O 1
ATOM 692 N N . HIS A 1 99 ? -33.101 18.430 15.756 1.00 33.15 1005 HIS A N 1
ATOM 693 C CA . HIS A 1 99 ? -33.862 17.288 15.249 1.00 33.82 1005 HIS A CA 1
ATOM 694 C C . HIS A 1 99 ? -34.244 17.509 13.779 1.00 33.04 1005 HIS A C 1
ATOM 695 O O . HIS A 1 99 ? -35.123 16.837 13.265 1.00 36.11 1005 HIS A O 1
ATOM 702 N N . THR A 1 100 ? -33.606 18.468 13.114 1.00 30.74 1006 THR A N 1
ATOM 703 C CA . THR A 1 100 ? -33.722 18.538 11.661 1.00 36.59 1006 THR A CA 1
ATOM 704 C C . THR A 1 100 ? -32.751 17.508 11.008 1.00 35.25 1006 THR A C 1
ATOM 705 O O . THR A 1 100 ? -31.838 16.966 11.672 1.00 29.65 1006 THR A O 1
ATOM 709 N N . TYR A 1 101 ? -32.991 17.202 9.731 1.00 35.05 1007 TYR A N 1
ATOM 710 C CA . TYR A 1 101 ? -32.190 16.191 9.043 1.00 35.47 1007 TYR A CA 1
ATOM 711 C C . TYR A 1 101 ? -32.144 16.311 7.531 1.00 33.68 1007 TYR A C 1
ATOM 712 O O . TYR A 1 101 ? -32.817 17.139 6.924 1.00 33.99 1007 TYR A O 1
ATOM 721 N N . ALA A 1 102 ? -31.294 15.467 6.962 1.00 35.45 1008 ALA A N 1
ATOM 722 C CA . ALA A 1 102 ? -31.195 15.237 5.530 1.00 32.54 1008 ALA A CA 1
ATOM 723 C C . ALA A 1 102 ? -31.289 13.734 5.278 1.00 34.27 1008 ALA A C 1
ATOM 724 O O . ALA A 1 102 ? -30.933 12.939 6.143 1.00 28.08 1008 ALA A O 1
ATOM 726 N N . GLU A 1 103 ? -31.781 13.370 4.094 1.00 30.43 1009 GLU A N 1
ATOM 727 C CA . GLU A 1 103 ? -31.854 11.990 3.667 1.00 31.95 1009 GLU A CA 1
ATOM 728 C C . GLU A 1 103 ? -31.190 11.778 2.283 1.00 32.88 1009 GLU A C 1
ATOM 729 O O . GLU A 1 103 ? -31.136 12.693 1.441 1.00 31.42 1009 GLU A O 1
ATOM 735 N N . CYS A 1 104 ? -30.682 10.567 2.085 1.00 29.31 1010 CYS A N 1
ATOM 736 C CA . CYS A 1 104 ? -30.062 10.140 0.836 1.00 31.44 1010 CYS A CA 1
ATOM 737 C C . CYS A 1 104 ? -30.026 8.604 0.863 1.00 32.84 1010 CYS A C 1
ATOM 738 O O . CYS A 1 104 ? -30.538 8.000 1.803 1.00 32.55 1010 CYS A O 1
ATOM 741 N N . CYS A 1 105 ? -29.564 7.980 -0.213 1.00 32.46 1011 CYS A N 1
ATOM 742 C CA . CYS A 1 105 ? -29.398 6.544 -0.265 1.00 28.46 1011 CYS A CA 1
ATOM 743 C C . CYS A 1 105 ? -27.963 6.144 -0.424 1.00 30.98 1011 CYS A C 1
ATOM 744 O O . CYS A 1 105 ? -27.219 6.757 -1.167 1.00 29.23 1011 CYS A O 1
ATOM 747 N N . LEU A 1 106 ? -27.598 5.064 0.253 1.00 31.23 1012 LEU A N 1
ATOM 748 C CA . LEU A 1 106 ? -26.300 4.447 0.067 1.00 30.74 1012 LEU A CA 1
ATOM 749 C C . LEU A 1 106 ? -26.472 3.244 -0.836 1.00 29.91 1012 LEU A C 1
ATOM 750 O O . LEU A 1 106 ? -27.238 2.330 -0.531 1.00 30.38 1012 LEU A O 1
ATOM 755 N N . THR A 1 107 ? -25.809 3.275 -1.984 1.00 32.72 1013 THR A N 1
ATOM 756 C CA . THR A 1 107 ? -25.935 2.205 -2.978 1.00 33.24 1013 THR A CA 1
ATOM 757 C C . THR A 1 107 ? -24.608 1.438 -3.088 1.00 35.32 1013 THR A C 1
ATOM 758 O O . THR A 1 107 ? -23.555 2.008 -3.433 1.00 32.92 1013 THR A O 1
ATOM 762 N N . VAL A 1 108 ? -24.675 0.156 -2.742 1.00 37.64 1014 VAL A N 1
ATOM 763 C CA . VAL A 1 108 ? -23.519 -0.739 -2.730 1.00 36.83 1014 VAL A CA 1
ATOM 764 C C . VAL A 1 108 ? -23.600 -1.709 -3.906 1.00 33.94 1014 VAL A C 1
ATOM 765 O O . VAL A 1 108 ? -24.575 -2.432 -4.055 1.00 35.39 1014 VAL A O 1
ATOM 769 N N . VAL A 1 109 ? -22.575 -1.703 -4.747 1.00 34.96 1015 VAL A N 1
ATOM 770 C CA . VAL A 1 109 ? -22.618 -2.480 -5.992 1.00 42.05 1015 VAL A CA 1
ATOM 771 C C . VAL A 1 109 ? -21.407 -3.409 -6.133 1.00 41.68 1015 VAL A C 1
ATOM 772 O O . VAL A 1 109 ? -20.339 -3.176 -5.547 1.00 40.18 1015 VAL A O 1
ATOM 776 N N . SER A 1 110 ? -21.588 -4.443 -6.938 1.00 38.06 1016 SER A N 1
ATOM 777 C CA . SER A 1 110 ? -20.473 -5.284 -7.357 1.00 44.08 1016 SER A CA 1
ATOM 778 C C . SER A 1 110 ? -19.603 -4.614 -8.426 1.00 38.79 1016 SER A C 1
ATOM 779 O O . SER A 1 110 ? -20.058 -3.734 -9.167 1.00 41.23 1016 SER A O 1
ATOM 782 N N . ARG A 1 111 ? -18.357 -5.056 -8.521 1.00 46.69 1017 ARG A N 1
ATOM 783 C CA . ARG A 1 111 ? -17.415 -4.534 -9.507 1.00 42.82 1017 ARG A CA 1
ATOM 784 C C . ARG A 1 111 ? -17.966 -4.614 -10.911 1.00 39.01 1017 ARG A C 1
ATOM 785 O O . ARG A 1 111 ? -18.644 -5.575 -11.279 1.00 46.61 1017 ARG A O 1
ATOM 793 N N . GLY A 1 112 ? -17.758 -3.557 -11.683 1.00 40.33 1018 GLY A N 1
ATOM 794 C CA . GLY A 1 112 ? -18.203 -3.584 -13.064 1.00 40.67 1018 GLY A CA 1
ATOM 795 C C . GLY A 1 112 ? -19.697 -3.415 -13.259 1.00 42.63 1018 GLY A C 1
ATOM 796 O O . GLY A 1 112 ? -20.228 -3.746 -14.322 1.00 37.32 1018 GLY A O 1
ATOM 797 N N . THR A 1 113 ? -20.403 -2.930 -12.240 1.00 40.59 1019 THR A N 1
ATOM 798 C CA . THR A 1 113 ? -21.832 -2.689 -12.443 1.00 36.02 1019 THR A CA 1
ATOM 799 C C . THR A 1 113 ? -22.013 -1.675 -13.579 1.00 38.96 1019 THR A C 1
ATOM 800 O O . THR A 1 113 ? -21.357 -0.611 -13.618 1.00 29.88 1019 THR A O 1
ATOM 804 N N . GLU A 1 114 ? -22.930 -2.000 -14.478 1.00 32.41 1020 GLU A N 1
ATOM 805 C CA . GLU A 1 114 ? -23.186 -1.175 -15.651 1.00 35.96 1020 GLU A CA 1
ATOM 806 C C . GLU A 1 114 ? -24.206 -0.037 -15.403 1.00 33.56 1020 GLU A C 1
ATOM 807 O O . GLU A 1 114 ? -25.300 -0.286 -14.922 1.00 32.60 1020 GLU A O 1
ATOM 813 N N . ALA A 1 115 ? -23.893 1.182 -15.825 1.00 33.12 1021 ALA A N 1
ATOM 814 C CA . ALA A 1 115 ? -24.725 2.343 -15.494 1.00 27.65 1021 ALA A CA 1
ATOM 815 C C . ALA A 1 115 ? -25.011 3.193 -16.708 1.00 35.41 1021 ALA A C 1
ATOM 816 O O . ALA A 1 115 ? -24.283 3.121 -17.716 1.00 36.81 1021 ALA A O 1
ATOM 818 N N . VAL A 1 116 ? -26.070 3.998 -16.605 1.00 27.63 1022 VAL A N 1
ATOM 819 C CA . VAL A 1 116 ? -26.383 4.977 -17.612 1.00 25.79 1022 VAL A CA 1
ATOM 820 C C . VAL A 1 116 ? -26.565 6.336 -16.889 1.00 31.36 1022 VAL A C 1
ATOM 821 O O . VAL A 1 116 ? -27.162 6.432 -15.799 1.00 26.12 1022 VAL A O 1
ATOM 825 N N . VAL A 1 117 ? -26.005 7.375 -17.499 1.00 29.50 1023 VAL A N 1
ATOM 826 C CA . VAL A 1 117 ? -25.967 8.703 -16.922 1.00 26.93 1023 VAL A CA 1
ATOM 827 C C . VAL A 1 117 ? -26.942 9.644 -17.616 1.00 29.05 1023 VAL A C 1
ATOM 828 O O . VAL A 1 117 ? -26.988 9.713 -18.862 1.00 29.96 1023 VAL A O 1
ATOM 832 N N . PHE A 1 118 ? -27.722 10.372 -16.829 1.00 27.42 1024 PHE A N 1
ATOM 833 C CA . PHE A 1 118 ? -28.582 11.415 -17.415 1.00 29.06 1024 PHE A CA 1
ATOM 834 C C . PHE A 1 118 ? -28.205 12.759 -16.821 1.00 32.79 1024 PHE A C 1
ATOM 835 O O . PHE A 1 118 ? -28.168 12.920 -15.599 1.00 28.99 1024 PHE A O 1
ATOM 843 N N . SER A 1 119 ? -27.875 13.724 -17.674 1.00 35.06 1025 SER A N 1
ATOM 844 C CA . SER A 1 119 ? -27.679 15.077 -17.183 1.00 31.83 1025 SER A CA 1
ATOM 845 C C . SER A 1 119 ? -29.096 15.681 -17.067 1.00 31.29 1025 SER A C 1
ATOM 846 O O . SER A 1 119 ? -29.858 15.707 -18.038 1.00 29.57 1025 SER A O 1
ATOM 849 N N . ILE A 1 120 ? -29.470 16.105 -15.863 1.00 29.58 1026 ILE A N 1
ATOM 850 C CA . ILE A 1 120 ? -30.890 16.377 -15.566 1.00 31.07 1026 ILE A CA 1
ATOM 851 C C . ILE A 1 120 ? -31.548 17.483 -16.385 1.00 32.23 1026 ILE A C 1
ATOM 852 O O . ILE A 1 120 ? -32.480 17.230 -17.164 1.00 33.28 1026 ILE A O 1
ATOM 857 N N . ASP A 1 121 ? -31.027 18.694 -16.228 1.00 31.42 1027 ASP A N 1
ATOM 858 C CA . ASP A 1 121 ? -31.536 19.855 -16.938 1.00 34.09 1027 ASP A CA 1
ATOM 859 C C . ASP A 1 121 ? -31.376 19.713 -18.447 1.00 31.51 1027 ASP A C 1
ATOM 860 O O . ASP A 1 121 ? -32.266 20.102 -19.204 1.00 29.65 1027 ASP A O 1
ATOM 865 N N . GLY A 1 122 ? -30.250 19.160 -18.892 1.00 31.54 1028 GLY A N 1
ATOM 866 C CA . GLY A 1 122 ? -30.033 19.026 -20.321 1.00 31.33 1028 GLY A CA 1
ATOM 867 C C . GLY A 1 122 ? -30.875 17.891 -20.908 1.00 30.62 1028 GLY A C 1
ATOM 868 O O . GLY A 1 122 ? -31.394 18.020 -22.053 1.00 34.21 1028 GLY A O 1
ATOM 869 N N . SER A 1 123 ? -31.078 16.819 -20.137 1.00 30.56 1029 SER A N 1
ATOM 870 C CA . SER A 1 123 ? -31.779 15.650 -20.689 1.00 31.57 1029 SER A CA 1
ATOM 871 C C . SER A 1 123 ? -33.297 15.795 -20.551 1.00 29.54 1029 SER A C 1
ATOM 872 O O . SER A 1 123 ? -34.055 15.371 -21.415 1.00 31.56 1029 SER A O 1
ATOM 875 N N . PHE A 1 124 ? -33.750 16.447 -19.495 1.00 27.99 1030 PHE A N 1
ATOM 876 C CA . PHE A 1 124 ? -35.157 16.281 -19.123 1.00 30.40 1030 PHE A CA 1
ATOM 877 C C . PHE A 1 124 ? -36.037 17.510 -19.268 1.00 34.58 1030 PHE A C 1
ATOM 878 O O . PHE A 1 124 ? -37.265 17.384 -19.432 1.00 32.04 1030 PHE A O 1
ATOM 886 N N . THR A 1 125 ? -35.441 18.708 -19.256 1.00 38.49 1031 THR A N 1
ATOM 887 C CA . THR A 1 125 ? -36.298 19.890 -19.221 1.00 38.86 1031 THR A CA 1
ATOM 888 C C . THR A 1 125 ? -36.520 20.370 -20.621 1.00 41.66 1031 THR A C 1
ATOM 889 O O . THR A 1 125 ? -35.630 20.358 -21.461 1.00 37.71 1031 THR A O 1
ATOM 893 N N . ALA A 1 126 ? -37.744 20.824 -20.821 1.00 46.29 1032 ALA A N 1
ATOM 894 C CA . ALA A 1 126 ? -38.255 21.215 -22.109 1.00 46.75 1032 ALA A CA 1
ATOM 895 C C . ALA A 1 126 ? -38.384 22.731 -22.128 1.00 53.56 1032 ALA A C 1
ATOM 896 O O . ALA A 1 126 ? -38.197 23.358 -23.168 1.00 56.73 1032 ALA A O 1
ATOM 898 N N . SER A 1 127 ? -38.739 23.306 -20.977 1.00 53.56 1033 SER A N 1
ATOM 899 C CA . SER A 1 127 ? -38.795 24.764 -20.820 1.00 58.39 1033 SER A CA 1
ATOM 900 C C . SER A 1 127 ? -37.895 25.246 -19.670 1.00 57.42 1033 SER A C 1
ATOM 901 O O . SER A 1 127 ? -37.347 24.437 -18.919 1.00 54.31 1033 SER A O 1
ATOM 904 N N . VAL A 1 128 ? -37.770 26.561 -19.525 1.00 60.04 1034 VAL A N 1
ATOM 905 C CA . VAL A 1 128 ? -37.029 27.160 -18.407 1.00 61.47 1034 VAL A CA 1
ATOM 906 C C . VAL A 1 128 ? -37.995 27.787 -17.392 1.00 61.73 1034 VAL A C 1
ATOM 907 O O . VAL A 1 128 ? -39.174 27.963 -17.686 1.00 65.23 1034 VAL A O 1
ATOM 911 N N . SER A 1 129 ? -37.504 28.130 -16.205 1.00 67.74 1035 SER A N 1
ATOM 912 C CA . SER A 1 129 ? -38.363 28.677 -15.152 1.00 69.24 1035 SER A CA 1
ATOM 913 C C . SER A 1 129 ? -38.231 30.195 -15.030 1.00 68.97 1035 SER A C 1
ATOM 914 O O . SER A 1 129 ? -39.200 30.929 -15.247 1.00 68.74 1035 SER A O 1
ATOM 917 N N . SER A 1 133 ? -41.484 28.616 -11.135 1.00 64.45 1039 SER A N 1
ATOM 918 C CA . SER A 1 133 ? -42.099 28.026 -12.325 1.00 73.32 1039 SER A CA 1
ATOM 919 C C . SER A 1 133 ? -41.486 26.673 -12.719 1.00 68.57 1039 SER A C 1
ATOM 920 O O . SER A 1 133 ? -40.419 26.634 -13.323 1.00 67.23 1039 SER A O 1
ATOM 923 N N . ASP A 1 134 ? -42.161 25.575 -12.373 1.00 64.22 1040 ASP A N 1
ATOM 924 C CA . ASP A 1 134 ? -41.672 24.230 -12.685 1.00 59.38 1040 ASP A CA 1
ATOM 925 C C . ASP A 1 134 ? -41.509 24.001 -14.173 1.00 53.99 1040 ASP A C 1
ATOM 926 O O . ASP A 1 134 ? -42.487 24.000 -14.914 1.00 56.36 1040 ASP A O 1
ATOM 931 N N . PRO A 1 135 ? -40.267 23.801 -14.619 1.00 51.67 1041 PRO A N 1
ATOM 932 C CA . PRO A 1 135 ? -39.972 23.474 -16.013 1.00 48.65 1041 PRO A CA 1
ATOM 933 C C . PRO A 1 135 ? -40.791 22.287 -16.504 1.00 48.12 1041 PRO A C 1
ATOM 934 O O . PRO A 1 135 ? -41.146 21.403 -15.725 1.00 48.46 1041 PRO A O 1
ATOM 938 N N . LYS A 1 136 ? -41.143 22.279 -17.779 1.00 42.64 1042 LYS A N 1
ATOM 939 C CA . LYS A 1 136 ? -41.938 21.171 -18.252 1.00 47.24 1042 LYS A CA 1
ATOM 940 C C . LYS A 1 136 ? -40.972 20.044 -18.601 1.00 43.48 1042 LYS A C 1
ATOM 941 O O . LYS A 1 136 ? -39.801 20.289 -18.888 1.00 45.22 1042 LYS A O 1
ATOM 947 N N . VAL A 1 137 ? -41.444 18.812 -18.497 1.00 42.57 1043 VAL A N 1
ATOM 948 C CA . VAL A 1 137 ? -40.617 17.645 -18.777 1.00 39.32 1043 VAL A CA 1
ATOM 949 C C . VAL A 1 137 ? -40.712 17.270 -20.262 1.00 37.12 1043 VAL A C 1
ATOM 950 O O . VAL A 1 137 ? -41.770 17.405 -20.855 1.00 41.81 1043 VAL A O 1
ATOM 954 N N . ARG A 1 138 ? -39.631 16.780 -20.860 1.00 35.76 1044 ARG A N 1
ATOM 955 C CA . ARG A 1 138 ? -39.673 16.365 -22.257 1.00 31.44 1044 ARG A CA 1
ATOM 956 C C . ARG A 1 138 ? -40.506 15.117 -22.361 1.00 35.43 1044 ARG A C 1
ATOM 957 O O . ARG A 1 138 ? -40.431 14.236 -21.516 1.00 36.83 1044 ARG A O 1
ATOM 965 N N . ALA A 1 139 ? -41.281 15.009 -23.414 1.00 35.98 1045 ALA A N 1
ATOM 966 C CA . ALA A 1 139 ? -42.169 13.860 -23.573 1.00 36.59 1045 ALA A CA 1
ATOM 967 C C . ALA A 1 139 ? -41.364 12.590 -23.722 1.00 36.13 1045 ALA A C 1
ATOM 968 O O . ALA A 1 139 ? -40.375 12.557 -24.452 1.00 40.30 1045 ALA A O 1
ATOM 970 N N . GLY A 1 140 ? -41.748 11.555 -22.989 1.00 38.35 1046 GLY A N 1
ATOM 971 C CA . GLY A 1 140 ? -41.110 10.262 -23.160 1.00 33.81 1046 GLY A CA 1
ATOM 972 C C . GLY A 1 140 ? -39.829 10.140 -22.389 1.00 32.64 1046 GLY A C 1
ATOM 973 O O . GLY A 1 140 ? -39.189 9.100 -22.436 1.00 36.60 1046 GLY A O 1
ATOM 974 N N . ALA A 1 141 ? -39.418 11.193 -21.685 1.00 35.35 1047 ALA A N 1
ATOM 975 C CA . ALA A 1 141 ? -38.150 11.121 -20.920 1.00 35.29 1047 ALA A CA 1
ATOM 976 C C . ALA A 1 141 ? -38.200 10.079 -19.818 1.00 30.72 1047 ALA A C 1
ATOM 977 O O . ALA A 1 141 ? -37.345 9.232 -19.725 1.00 31.16 1047 ALA A O 1
ATOM 979 N N . VAL A 1 142 ? -39.210 10.151 -18.976 1.00 34.06 1048 VAL A N 1
ATOM 980 C CA . VAL A 1 142 ? -39.345 9.183 -17.902 1.00 34.59 1048 VAL A CA 1
ATOM 981 C C . VAL A 1 142 ? -39.318 7.730 -18.434 1.00 32.86 1048 VAL A C 1
ATOM 982 O O . VAL A 1 142 ? -38.635 6.866 -17.880 1.00 32.68 1048 VAL A O 1
ATOM 986 N N . ASP A 1 143 ? -40.035 7.461 -19.516 1.00 30.56 1049 ASP A N 1
ATOM 987 C CA . ASP A 1 143 ? -40.064 6.103 -20.023 1.00 31.06 1049 ASP A CA 1
ATOM 988 C C . ASP A 1 143 ? -38.692 5.671 -20.538 1.00 29.90 1049 ASP A C 1
ATOM 989 O O . ASP A 1 143 ? -38.315 4.528 -20.396 1.00 33.40 1049 ASP A O 1
ATOM 994 N N . VAL A 1 144 ? -37.921 6.582 -21.090 1.00 25.35 1050 VAL A N 1
ATOM 995 C CA . VAL A 1 144 ? -36.624 6.154 -21.523 1.00 30.65 1050 VAL A CA 1
ATOM 996 C C . VAL A 1 144 ? -35.781 5.782 -20.317 1.00 28.72 1050 VAL A C 1
ATOM 997 O O . VAL A 1 144 ? -35.058 4.791 -20.377 1.00 28.66 1050 VAL A O 1
ATOM 1001 N N . VAL A 1 145 ? -35.832 6.585 -19.246 1.00 25.66 1051 VAL A N 1
ATOM 1002 C CA . VAL A 1 145 ? -35.026 6.275 -18.055 1.00 27.81 1051 VAL A CA 1
ATOM 1003 C C . VAL A 1 145 ? -35.519 4.967 -17.454 1.00 31.48 1051 VAL A C 1
ATOM 1004 O O . VAL A 1 145 ? -34.718 4.106 -17.049 1.00 26.65 1051 VAL A O 1
ATOM 1008 N N . ARG A 1 146 ? -36.834 4.818 -17.397 1.00 27.71 1052 ARG A N 1
ATOM 1009 C CA . ARG A 1 146 ? -37.378 3.598 -16.840 1.00 33.94 1052 ARG A CA 1
ATOM 1010 C C . ARG A 1 146 ? -36.933 2.392 -17.716 1.00 31.34 1052 ARG A C 1
ATOM 1011 O O . ARG A 1 146 ? -36.629 1.318 -17.191 1.00 32.22 1052 ARG A O 1
ATOM 1019 N N . HIS A 1 147 ? -36.842 2.570 -19.029 1.00 30.47 1053 HIS A N 1
ATOM 1020 C CA . HIS A 1 147 ? -36.400 1.471 -19.882 1.00 28.20 1053 HIS A CA 1
ATOM 1021 C C . HIS A 1 147 ? -34.989 0.969 -19.501 1.00 31.38 1053 HIS A C 1
ATOM 1022 O O . HIS A 1 147 ? -34.748 -0.255 -19.399 1.00 28.36 1053 HIS A O 1
ATOM 1029 N N . TRP A 1 148 ? -34.064 1.901 -19.276 1.00 28.81 1054 TRP A N 1
ATOM 1030 C CA . TRP A 1 148 ? -32.695 1.543 -18.889 1.00 25.77 1054 TRP A CA 1
ATOM 1031 C C . TRP A 1 148 ? -32.646 0.827 -17.540 1.00 30.08 1054 TRP A C 1
ATOM 1032 O O . TRP A 1 148 ? -31.894 -0.146 -17.359 1.00 29.86 1054 TRP A O 1
ATOM 1043 N N . GLN A 1 149 ? -33.458 1.281 -16.588 1.00 27.27 1055 GLN A N 1
ATOM 1044 C CA . GLN A 1 149 ? -33.441 0.642 -15.295 1.00 30.06 1055 GLN A CA 1
ATOM 1045 C C . GLN A 1 149 ? -33.975 -0.806 -15.361 1.00 30.47 1055 GLN A C 1
ATOM 1046 O O . GLN A 1 149 ? -33.353 -1.726 -14.824 1.00 28.97 1055 GLN A O 1
ATOM 1052 N N . ASP A 1 150 ? -35.108 -0.985 -16.020 1.00 25.24 1056 ASP A N 1
ATOM 1053 C CA . ASP A 1 150 ? -35.745 -2.287 -16.113 1.00 30.75 1056 ASP A CA 1
ATOM 1054 C C . ASP A 1 150 ? -34.837 -3.276 -16.871 1.00 33.57 1056 ASP A C 1
ATOM 1055 O O . ASP A 1 150 ? -34.938 -4.496 -16.690 1.00 30.70 1056 ASP A O 1
ATOM 1060 N N . SER A 1 151 ? -33.960 -2.726 -17.708 1.00 30.60 1057 SER A N 1
ATOM 1061 C CA . SER A 1 151 ? -33.007 -3.499 -18.506 1.00 30.04 1057 SER A CA 1
ATOM 1062 C C . SER A 1 151 ? -31.757 -3.855 -17.740 1.00 30.65 1057 SER A C 1
ATOM 1063 O O . SER A 1 151 ? -30.894 -4.504 -18.286 1.00 32.87 1057 SER A O 1
ATOM 1066 N N . GLY A 1 152 ? -31.637 -3.426 -16.481 1.00 30.89 1058 GLY A N 1
ATOM 1067 C CA . GLY A 1 152 ? -30.519 -3.871 -15.662 1.00 30.45 1058 GLY A CA 1
ATOM 1068 C C . GLY A 1 152 ? -29.377 -2.890 -15.411 1.00 35.31 1058 GLY A C 1
ATOM 1069 O O . GLY A 1 152 ? -28.255 -3.285 -15.039 1.00 29.05 1058 GLY A O 1
ATOM 1070 N N . TYR A 1 153 ? -29.636 -1.615 -15.689 1.00 28.54 1059 TYR A N 1
ATOM 1071 C CA . TYR A 1 153 ? -28.610 -0.602 -15.572 1.00 29.90 1059 TYR A CA 1
ATOM 1072 C C . TYR A 1 153 ? -28.829 0.278 -14.376 1.00 28.26 1059 TYR A C 1
ATOM 1073 O O . TYR A 1 153 ? -29.966 0.643 -14.058 1.00 26.78 1059 TYR A O 1
ATOM 1082 N N . LEU A 1 154 ? -27.742 0.616 -13.709 1.00 28.29 1060 LEU A N 1
ATOM 1083 C CA . LEU A 1 154 ? -27.796 1.601 -12.637 1.00 26.40 1060 LEU A CA 1
ATOM 1084 C C . LEU A 1 154 ? -28.061 3.011 -13.197 1.00 28.10 1060 LEU A C 1
ATOM 1085 O O . LEU A 1 154 ? -27.379 3.457 -14.131 1.00 25.79 1060 LEU A O 1
ATOM 1090 N N . ILE A 1 155 ? -29.062 3.703 -12.672 1.00 25.16 1061 ILE A N 1
ATOM 1091 C CA . ILE A 1 155 ? -29.368 5.049 -13.155 1.00 22.76 1061 ILE A CA 1
ATOM 1092 C C . ILE A 1 155 ? -28.544 6.113 -12.429 1.00 26.36 1061 ILE A C 1
ATOM 1093 O O . ILE A 1 155 ? -28.509 6.177 -11.173 1.00 26.03 1061 ILE A O 1
ATOM 1098 N N . VAL A 1 156 ? -27.838 6.945 -13.186 1.00 25.66 1062 VAL A N 1
ATOM 1099 C CA . VAL A 1 156 ? -27.109 8.007 -12.525 1.00 26.32 1062 VAL A CA 1
ATOM 1100 C C . VAL A 1 156 ? -27.534 9.358 -13.071 1.00 28.67 1062 VAL A C 1
ATOM 1101 O O . VAL A 1 156 ? -27.521 9.590 -14.282 1.00 29.95 1062 VAL A O 1
ATOM 1105 N N . TYR A 1 157 ? -28.010 10.207 -12.161 1.00 29.34 1063 TYR A N 1
ATOM 1106 C CA . TYR A 1 157 ? -28.434 11.567 -12.472 1.00 33.20 1063 TYR A CA 1
ATOM 1107 C C . TYR A 1 157 ? -27.394 12.608 -12.034 1.00 33.56 1063 TYR A C 1
ATOM 1108 O O . TYR A 1 157 ? -27.045 12.698 -10.843 1.00 29.00 1063 TYR A O 1
ATOM 1117 N N . VAL A 1 158 ? -26.915 13.411 -12.976 1.00 29.28 1064 VAL A N 1
ATOM 1118 C CA . VAL A 1 158 ? -25.936 14.444 -12.614 1.00 34.48 1064 VAL A CA 1
ATOM 1119 C C . VAL A 1 158 ? -26.478 15.769 -13.030 1.00 32.75 1064 VAL A C 1
ATOM 1120 O O . VAL A 1 158 ? -27.283 15.840 -13.956 1.00 32.62 1064 VAL A O 1
ATOM 1124 N N . THR A 1 159 ? -26.095 16.814 -12.317 1.00 31.76 1065 THR A N 1
ATOM 1125 C CA . THR A 1 159 ? -26.500 18.157 -12.700 1.00 30.86 1065 THR A CA 1
ATOM 1126 C C . THR A 1 159 ? -25.451 19.173 -12.288 1.00 36.11 1065 THR A C 1
ATOM 1127 O O . THR A 1 159 ? -24.680 18.967 -11.339 1.00 35.79 1065 THR A O 1
ATOM 1131 N N . GLY A 1 160 ? -25.412 20.280 -13.009 1.00 34.98 1066 GLY A N 1
ATOM 1132 C CA . GLY A 1 160 ? -24.473 21.328 -12.681 1.00 34.48 1066 GLY A CA 1
ATOM 1133 C C . GLY A 1 160 ? -24.994 22.178 -11.545 1.00 38.88 1066 GLY A C 1
ATOM 1134 O O . GLY A 1 160 ? -24.191 22.840 -10.899 1.00 37.28 1066 GLY A O 1
ATOM 1135 N N . ARG A 1 161 ? -26.305 22.136 -11.272 1.00 32.22 1067 ARG A N 1
ATOM 1136 C CA . ARG A 1 161 ? -26.821 22.885 -10.135 1.00 35.85 1067 ARG A CA 1
ATOM 1137 C C . ARG A 1 161 ? -26.117 22.497 -8.832 1.00 35.35 1067 ARG A C 1
ATOM 1138 O O . ARG A 1 161 ? -25.595 21.384 -8.680 1.00 34.84 1067 ARG A O 1
ATOM 1146 N N . PRO A 1 162 ? -26.031 23.459 -7.916 1.00 37.37 1068 PRO A N 1
ATOM 1147 C CA . PRO A 1 162 ? -25.439 23.300 -6.588 1.00 38.09 1068 PRO A CA 1
ATOM 1148 C C . PRO A 1 162 ? -26.384 22.480 -5.706 1.00 34.55 1068 PRO A C 1
ATOM 1149 O O . PRO A 1 162 ? -27.610 22.555 -5.883 1.00 29.24 1068 PRO A O 1
ATOM 1153 N N . ASP A 1 163 ? -25.836 21.747 -4.744 1.00 36.94 1069 ASP A N 1
ATOM 1154 C CA . ASP A 1 163 ? -26.671 20.905 -3.890 1.00 37.24 1069 ASP A CA 1
ATOM 1155 C C . ASP A 1 163 ? -27.553 21.720 -2.949 1.00 39.40 1069 ASP A C 1
ATOM 1156 O O . ASP A 1 163 ? -28.372 21.166 -2.239 1.00 40.23 1069 ASP A O 1
ATOM 1161 N N . MET A 1 164 ? -27.381 23.035 -2.942 1.00 40.69 1070 MET A N 1
ATOM 1162 C CA . MET A 1 164 ? -28.327 23.916 -2.272 1.00 42.82 1070 MET A CA 1
ATOM 1163 C C . MET A 1 164 ? -29.723 23.724 -2.855 1.00 38.67 1070 MET A C 1
ATOM 1164 O O . MET A 1 164 ? -30.730 23.872 -2.174 1.00 37.34 1070 MET A O 1
ATOM 1169 N N . GLN A 1 165 ? -29.767 23.342 -4.122 1.00 40.34 1071 GLN A N 1
ATOM 1170 C CA . GLN A 1 165 ? -31.032 23.248 -4.852 1.00 36.61 1071 GLN A CA 1
ATOM 1171 C C . GLN A 1 165 ? -31.532 21.819 -4.895 1.00 35.34 1071 GLN A C 1
ATOM 1172 O O . GLN A 1 165 ? -32.518 21.517 -5.590 1.00 35.21 1071 GLN A O 1
ATOM 1178 N N . LYS A 1 166 ? -30.854 20.939 -4.159 1.00 35.75 1072 LYS A N 1
ATOM 1179 C CA . LYS A 1 166 ? -31.206 19.516 -4.200 1.00 36.60 1072 LYS A CA 1
ATOM 1180 C C . LYS A 1 166 ? -32.653 19.269 -3.819 1.00 35.10 1072 LYS A C 1
ATOM 1181 O O . LYS A 1 166 ? -33.361 18.527 -4.492 1.00 34.52 1072 LYS A O 1
ATOM 1187 N N . HIS A 1 167 ? -33.111 19.888 -2.753 1.00 38.19 1073 HIS A N 1
ATOM 1188 C CA . HIS A 1 167 ? -34.480 19.632 -2.363 1.00 40.29 1073 HIS A CA 1
ATOM 1189 C C . HIS A 1 167 ? -35.465 19.936 -3.476 1.00 37.37 1073 HIS A C 1
ATOM 1190 O O . HIS A 1 167 ? -36.384 19.171 -3.701 1.00 44.05 1073 HIS A O 1
ATOM 1197 N N . ARG A 1 168 ? -35.287 21.047 -4.164 1.00 36.36 1074 ARG A N 1
ATOM 1198 C CA . ARG A 1 168 ? -36.181 21.374 -5.266 1.00 41.61 1074 ARG A CA 1
ATOM 1199 C C . ARG A 1 168 ? -36.016 20.406 -6.461 1.00 36.32 1074 ARG A C 1
ATOM 1200 O O . ARG A 1 168 ? -36.998 19.978 -7.065 1.00 34.75 1074 ARG A O 1
ATOM 1208 N N . VAL A 1 169 ? -34.771 20.049 -6.781 1.00 34.49 1075 VAL A N 1
ATOM 1209 C CA . VAL A 1 169 ? -34.525 19.226 -7.957 1.00 33.49 1075 VAL A CA 1
ATOM 1210 C C . VAL A 1 169 ? -35.128 17.849 -7.730 1.00 31.93 1075 VAL A C 1
ATOM 1211 O O . VAL A 1 169 ? -35.894 17.376 -8.553 1.00 32.75 1075 VAL A O 1
ATOM 1215 N N . VAL A 1 170 ? -34.891 17.265 -6.563 1.00 31.66 1076 VAL A N 1
ATOM 1216 C CA . VAL A 1 170 ? -35.439 15.950 -6.267 1.00 33.37 1076 VAL A CA 1
ATOM 1217 C C . VAL A 1 170 ? -36.963 15.942 -6.266 1.00 34.93 1076 VAL A C 1
ATOM 1218 O O . VAL A 1 170 ? -37.589 14.983 -6.736 1.00 34.77 1076 VAL A O 1
ATOM 1222 N N . ALA A 1 171 ? -37.563 17.008 -5.740 1.00 34.02 1077 ALA A N 1
ATOM 1223 C CA . ALA A 1 171 ? -39.032 17.123 -5.769 1.00 33.68 1077 ALA A CA 1
ATOM 1224 C C . ALA A 1 171 ? -39.546 17.096 -7.208 1.00 33.06 1077 ALA A C 1
ATOM 1225 O O . ALA A 1 171 ? -40.553 16.458 -7.518 1.00 36.92 1077 ALA A O 1
ATOM 1227 N N . TRP A 1 172 ? -38.853 17.787 -8.098 1.00 29.59 1078 TRP A N 1
ATOM 1228 C CA . TRP A 1 172 ? -39.240 17.771 -9.511 1.00 32.28 1078 TRP A CA 1
ATOM 1229 C C . TRP A 1 172 ? -39.120 16.367 -10.111 1.00 34.36 1078 TRP A C 1
ATOM 1230 O O . TRP A 1 172 ? -40.041 15.892 -10.757 1.00 36.42 1078 TRP A O 1
ATOM 1241 N N . LEU A 1 173 ? -37.995 15.694 -9.879 1.00 29.50 1079 LEU A N 1
ATOM 1242 C CA . LEU A 1 173 ? -37.813 14.343 -10.412 1.00 32.12 1079 LEU A CA 1
ATOM 1243 C C . LEU A 1 173 ? -38.930 13.437 -9.910 1.00 34.07 1079 LEU A C 1
ATOM 1244 O O . LEU A 1 173 ? -39.534 12.680 -10.657 1.00 31.41 1079 LEU A O 1
ATOM 1249 N N . SER A 1 174 ? -39.211 13.569 -8.623 1.00 34.05 1080 SER A N 1
ATOM 1250 C CA . SER A 1 174 ? -40.159 12.714 -7.957 1.00 34.09 1080 SER A CA 1
ATOM 1251 C C . SER A 1 174 ? -41.593 13.022 -8.453 1.00 36.77 1080 SER A C 1
ATOM 1252 O O . SER A 1 174 ? -42.368 12.123 -8.720 1.00 41.59 1080 SER A O 1
ATOM 1255 N N . GLN A 1 175 ? -41.904 14.298 -8.659 1.00 36.57 1081 GLN A N 1
ATOM 1256 C CA . GLN A 1 175 ? -43.208 14.721 -9.182 1.00 38.63 1081 GLN A CA 1
ATOM 1257 C C . GLN A 1 175 ? -43.538 14.076 -10.522 1.00 39.84 1081 GLN A C 1
ATOM 1258 O O . GLN A 1 175 ? -44.685 13.710 -10.793 1.00 37.86 1081 GLN A O 1
ATOM 1264 N N . HIS A 1 176 ? -42.541 13.975 -11.391 1.00 37.59 1082 HIS A N 1
ATOM 1265 C CA . HIS A 1 176 ? -42.800 13.424 -12.703 1.00 35.32 1082 HIS A CA 1
ATOM 1266 C C . HIS A 1 176 ? -42.553 11.929 -12.707 1.00 34.32 1082 HIS A C 1
ATOM 1267 O O . HIS A 1 176 ? -42.515 11.311 -13.768 1.00 35.23 1082 HIS A O 1
ATOM 1274 N N . ASN A 1 177 ? -42.367 11.371 -11.511 1.00 36.67 1083 ASN A N 1
ATOM 1275 C CA . ASN A 1 177 ? -42.171 9.935 -11.315 1.00 36.48 1083 ASN A CA 1
ATOM 1276 C C . ASN A 1 177 ? -40.913 9.327 -11.958 1.00 35.63 1083 ASN A C 1
ATOM 1277 O O . ASN A 1 177 ? -40.964 8.218 -12.438 1.00 35.76 1083 ASN A O 1
ATOM 1282 N N . PHE A 1 178 ? -39.785 10.031 -11.952 1.00 34.37 1084 PHE A N 1
ATOM 1283 C CA . PHE A 1 178 ? -38.559 9.461 -12.489 1.00 30.43 1084 PHE A CA 1
ATOM 1284 C C . PHE A 1 178 ? -38.117 8.286 -11.643 1.00 27.85 1084 PHE A C 1
ATOM 1285 O O . PHE A 1 178 ? -38.244 8.313 -10.451 1.00 27.69 1084 PHE A O 1
ATOM 1293 N N . PRO A 1 179 ? -37.535 7.266 -12.266 1.00 29.78 1085 PRO A N 1
ATOM 1294 C CA . PRO A 1 179 ? -36.998 6.144 -11.483 1.00 28.31 1085 PRO A CA 1
ATOM 1295 C C . PRO A 1 179 ? -36.017 6.566 -10.387 1.00 32.24 1085 PRO A C 1
ATOM 1296 O O . PRO A 1 179 ? -35.354 7.593 -10.527 1.00 30.78 1085 PRO A O 1
ATOM 1300 N N . HIS A 1 180 ? -35.898 5.784 -9.319 1.00 31.72 1086 HIS A N 1
ATOM 1301 C CA . HIS A 1 180 ? -34.884 6.103 -8.313 1.00 35.67 1086 HIS A CA 1
ATOM 1302 C C . HIS A 1 180 ? -33.497 5.900 -8.877 1.00 37.43 1086 HIS A C 1
ATOM 1303 O O . HIS A 1 180 ? -33.247 4.917 -9.559 1.00 38.06 1086 HIS A O 1
ATOM 1310 N N . GLY A 1 181 ? -32.594 6.828 -8.594 1.00 35.07 1087 GLY A N 1
ATOM 1311 C CA . GLY A 1 181 ? -31.215 6.649 -8.975 1.00 31.42 1087 GLY A CA 1
ATOM 1312 C C . GLY A 1 181 ? -30.288 7.391 -8.041 1.00 32.43 1087 GLY A C 1
ATOM 1313 O O . GLY A 1 181 ? -30.706 8.005 -7.041 1.00 29.64 1087 GLY A O 1
ATOM 1314 N N . VAL A 1 182 ? -29.014 7.320 -8.371 1.00 25.89 1088 VAL A N 1
ATOM 1315 C CA . VAL A 1 182 ? -28.000 8.086 -7.694 1.00 27.75 1088 VAL A CA 1
ATOM 1316 C C . VAL A 1 182 ? -28.023 9.522 -8.207 1.00 29.93 1088 VAL A C 1
ATOM 1317 O O . VAL A 1 182 ? -27.757 9.741 -9.371 1.00 29.61 1088 VAL A O 1
ATOM 1321 N N . VAL A 1 183 ? -28.265 10.509 -7.342 1.00 30.69 1089 VAL A N 1
ATOM 1322 C CA . VAL A 1 183 ? -28.286 11.903 -7.787 1.00 28.64 1089 VAL A CA 1
ATOM 1323 C C . VAL A 1 183 ? -27.091 12.699 -7.292 1.00 32.15 1089 VAL A C 1
ATOM 1324 O O . VAL A 1 183 ? -26.801 12.704 -6.096 1.00 32.17 1089 VAL A O 1
ATOM 1328 N N . SER A 1 184 ? -26.389 13.377 -8.209 1.00 30.85 1090 SER A N 1
ATOM 1329 C CA . SER A 1 184 ? -25.186 14.131 -7.846 1.00 33.07 1090 SER A CA 1
ATOM 1330 C C . SER A 1 184 ? -25.211 15.583 -8.282 1.00 36.19 1090 SER A C 1
ATOM 1331 O O . SER A 1 184 ? -25.533 15.893 -9.420 1.00 36.17 1090 SER A O 1
ATOM 1334 N N . PHE A 1 185 ? -24.826 16.466 -7.377 1.00 38.57 1091 PHE A N 1
ATOM 1335 C CA . PHE A 1 185 ? -24.777 17.893 -7.666 1.00 38.50 1091 PHE A CA 1
ATOM 1336 C C . PHE A 1 185 ? -23.332 18.404 -7.573 1.00 40.10 1091 PHE A C 1
ATOM 1337 O O . PHE A 1 185 ? -22.424 17.686 -7.120 1.00 40.18 1091 PHE A O 1
ATOM 1345 N N . CYS A 1 186 ? -23.154 19.669 -7.955 1.00 42.17 1092 CYS A N 1
ATOM 1346 C CA . CYS A 1 186 ? -21.897 20.386 -7.749 1.00 50.23 1092 CYS A CA 1
ATOM 1347 C C . CYS A 1 186 ? -21.900 20.992 -6.348 1.00 50.68 1092 CYS A C 1
ATOM 1348 O O . CYS A 1 186 ? -22.965 21.309 -5.800 1.00 44.41 1092 CYS A O 1
ATOM 1351 N N . ASP A 1 187 ? -20.705 21.091 -5.761 1.00 60.32 1093 ASP A N 1
ATOM 1352 C CA . ASP A 1 187 ? -20.510 21.689 -4.430 1.00 60.05 1093 ASP A CA 1
ATOM 1353 C C . ASP A 1 187 ? -20.908 23.177 -4.414 1.00 59.90 1093 ASP A C 1
ATOM 1354 O O . ASP A 1 187 ? -21.015 23.772 -3.344 1.00 60.27 1093 ASP A O 1
ATOM 1359 N N . GLY A 1 188 ? -21.060 23.786 -5.592 1.00 59.67 1094 GLY A N 1
ATOM 1360 C CA . GLY A 1 188 ? -21.523 25.159 -5.665 1.00 63.76 1094 GLY A CA 1
ATOM 1361 C C . GLY A 1 188 ? -20.432 26.202 -5.599 1.00 76.35 1094 GLY A C 1
ATOM 1362 O O . GLY A 1 188 ? -20.696 27.404 -5.737 1.00 79.29 1094 GLY A O 1
ATOM 1363 N N . LEU A 1 189 ? -19.195 25.732 -5.449 1.00 76.80 1095 LEU A N 1
ATOM 1364 C CA . LEU A 1 189 ? -18.059 26.621 -5.255 1.00 81.92 1095 LEU A CA 1
ATOM 1365 C C . LEU A 1 189 ? -17.049 26.584 -6.425 1.00 86.92 1095 LEU A C 1
ATOM 1366 O O . LEU A 1 189 ? -16.227 27.498 -6.546 1.00 91.73 1095 LEU A O 1
ATOM 1371 N N . THR A 1 190 ? -17.056 25.511 -7.210 1.00 81.81 1096 THR A N 1
ATOM 1372 C CA . THR A 1 190 ? -16.050 25.342 -8.255 1.00 82.25 1096 THR A CA 1
ATOM 1373 C C . THR A 1 190 ? -16.120 26.413 -9.340 1.00 83.72 1096 THR A C 1
ATOM 1374 O O . THR A 1 190 ? -15.096 26.940 -9.774 1.00 85.32 1096 THR A O 1
ATOM 1378 N N . HIS A 1 191 ? -17.336 26.730 -9.772 1.00 84.13 1097 HIS A N 1
ATOM 1379 C CA . HIS A 1 191 ? -17.551 27.735 -10.807 1.00 80.73 1097 HIS A CA 1
ATOM 1380 C C . HIS A 1 191 ? -17.300 27.129 -12.184 1.00 76.37 1097 HIS A C 1
ATOM 1381 O O . HIS A 1 191 ? -17.407 27.809 -13.205 1.00 72.05 1097 HIS A O 1
ATOM 1388 N N . ASP A 1 192 ? -16.967 25.842 -12.199 1.00 70.74 1098 ASP A N 1
ATOM 1389 C CA . ASP A 1 192 ? -16.727 25.110 -13.437 1.00 63.13 1098 ASP A CA 1
ATOM 1390 C C . ASP A 1 192 ? -17.474 23.784 -13.405 1.00 54.66 1098 ASP A C 1
ATOM 1391 O O . ASP A 1 192 ? -16.868 22.725 -13.238 1.00 48.96 1098 ASP A O 1
ATOM 1396 N N . PRO A 1 193 ? -18.792 23.845 -13.553 1.00 51.93 1099 PRO A N 1
ATOM 1397 C CA . PRO A 1 193 ? -19.630 22.656 -13.407 1.00 46.98 1099 PRO A CA 1
ATOM 1398 C C . PRO A 1 193 ? -19.299 21.544 -14.412 1.00 48.80 1099 PRO A C 1
ATOM 1399 O O . PRO A 1 193 ? -19.197 20.387 -13.985 1.00 44.88 1099 PRO A O 1
ATOM 1403 N N . LEU A 1 194 ? -19.060 21.881 -15.682 1.00 43.02 1100 LEU A N 1
ATOM 1404 C CA . LEU A 1 194 ? -18.799 20.849 -16.688 1.00 47.11 1100 LEU A CA 1
ATOM 1405 C C . LEU A 1 194 ? -17.600 19.999 -16.305 1.00 43.98 1100 LEU A C 1
ATOM 1406 O O . LEU A 1 194 ? -17.649 18.772 -16.444 1.00 44.66 1100 LEU A O 1
ATOM 1411 N N . ARG A 1 195 ? -16.550 20.621 -15.773 1.00 46.62 1101 ARG A N 1
ATOM 1412 C CA . ARG A 1 195 ? -15.409 19.827 -15.354 1.00 47.04 1101 ARG A CA 1
ATOM 1413 C C . ARG A 1 195 ? -15.734 19.118 -14.043 1.00 44.96 1101 ARG A C 1
ATOM 1414 O O . ARG A 1 195 ? -15.303 17.978 -13.852 1.00 47.00 1101 ARG A O 1
ATOM 1422 N N . GLN A 1 196 ? -16.543 19.729 -13.179 1.00 39.84 1102 GLN A N 1
ATOM 1423 C CA . GLN A 1 196 ? -16.906 19.046 -11.927 1.00 45.44 1102 GLN A CA 1
ATOM 1424 C C . GLN A 1 196 ? -17.688 17.741 -12.262 1.00 40.43 1102 GLN A C 1
ATOM 1425 O O . GLN A 1 196 ? -17.419 16.678 -11.706 1.00 40.48 1102 GLN A O 1
ATOM 1431 N N . LYS A 1 197 ? -18.618 17.819 -13.205 1.00 39.14 1103 LYS A N 1
ATOM 1432 C CA . LYS A 1 197 ? -19.324 16.630 -13.653 1.00 39.25 1103 LYS A CA 1
ATOM 1433 C C . LY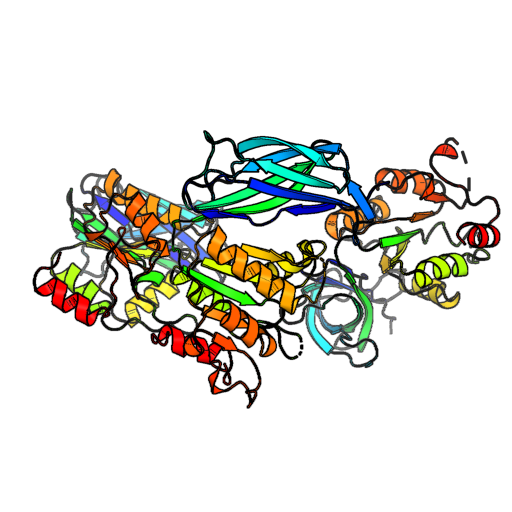S A 1 197 ? -18.419 15.563 -14.276 1.00 39.89 1103 LYS A C 1
ATOM 1434 O O . LYS A 1 197 ? -18.502 14.377 -13.916 1.00 41.48 1103 LYS A O 1
ATOM 1440 N N . ALA A 1 198 ? -17.559 15.976 -15.199 1.00 38.42 1104 ALA A N 1
ATOM 1441 C CA . ALA A 1 198 ? -16.618 15.057 -15.826 1.00 36.38 1104 ALA A CA 1
ATOM 1442 C C . ALA A 1 198 ? -15.789 14.356 -14.765 1.00 38.74 1104 ALA A C 1
ATOM 1443 O O . ALA A 1 198 ? -15.568 13.153 -14.829 1.00 41.86 1104 ALA A O 1
ATOM 1445 N N . MET A 1 199 ? -15.336 15.100 -13.774 1.00 37.24 1105 MET A N 1
ATOM 1446 C CA . MET A 1 199 ? -14.493 14.499 -12.748 1.00 39.42 1105 MET A CA 1
ATOM 1447 C C . MET A 1 199 ? -15.287 13.548 -11.867 1.00 38.86 1105 MET A C 1
ATOM 1448 O O . MET A 1 199 ? -14.804 12.482 -11.483 1.00 41.22 1105 MET A O 1
ATOM 1453 N N . PHE A 1 200 ? -16.527 13.902 -11.584 1.00 42.56 1106 PHE A N 1
ATOM 1454 C CA . PHE A 1 200 ? -17.354 13.008 -10.805 1.00 39.92 1106 PHE A CA 1
ATOM 1455 C C . PHE A 1 200 ? -17.547 11.660 -11.545 1.00 39.15 1106 PHE A C 1
ATOM 1456 O O . PHE A 1 200 ? -17.362 10.571 -10.980 1.00 37.26 1106 PHE A O 1
ATOM 1464 N N . LEU A 1 201 ? -17.906 11.739 -12.818 1.00 37.12 1107 LEU A N 1
ATOM 1465 C CA . LEU A 1 201 ? -18.181 10.536 -13.571 1.00 33.35 1107 LEU A CA 1
ATOM 1466 C C . LEU A 1 201 ? -16.895 9.718 -13.713 1.00 37.63 1107 LEU A C 1
ATOM 1467 O O . LEU A 1 201 ? -16.927 8.503 -13.612 1.00 39.21 1107 LEU A O 1
ATOM 1472 N N . GLN A 1 202 ? -15.761 10.384 -13.918 1.00 40.14 1108 GLN A N 1
ATOM 1473 C CA . GLN A 1 202 ? -14.476 9.689 -13.930 1.00 38.58 1108 GLN A CA 1
ATOM 1474 C C . GLN A 1 202 ? -14.252 8.990 -12.607 1.00 40.97 1108 GLN A C 1
ATOM 1475 O O . GLN A 1 202 ? -13.812 7.843 -12.577 1.00 43.41 1108 GLN A O 1
ATOM 1481 N N . SER A 1 203 ? -14.560 9.655 -11.503 1.00 37.23 1109 SER A N 1
ATOM 1482 C CA . SER A 1 203 ? -14.337 8.980 -10.244 1.00 39.54 1109 SER A CA 1
ATOM 1483 C C . SER A 1 203 ? -15.273 7.757 -10.146 1.00 45.05 1109 SER A C 1
ATOM 1484 O O . SER A 1 203 ? -14.914 6.738 -9.543 1.00 42.30 1109 SER A O 1
ATOM 1487 N N . LEU A 1 204 ? -16.461 7.830 -10.742 1.00 38.49 1110 LEU A N 1
ATOM 1488 C CA . LEU A 1 204 ? -17.338 6.666 -10.708 1.00 35.68 1110 LEU A CA 1
ATOM 1489 C C . LEU A 1 204 ? -16.660 5.483 -11.399 1.00 40.29 1110 LEU A C 1
ATOM 1490 O O . LEU A 1 204 ? -16.684 4.365 -10.895 1.00 39.84 1110 LEU A O 1
ATOM 1495 N N . VAL A 1 205 ? -16.070 5.730 -12.562 1.00 40.15 1111 VAL A N 1
ATOM 1496 C CA . VAL A 1 205 ? -15.419 4.653 -13.297 1.00 41.33 1111 VAL A CA 1
ATOM 1497 C C . VAL A 1 205 ? -14.130 4.198 -12.603 1.00 40.07 1111 VAL A C 1
ATOM 1498 O O . VAL A 1 205 ? -13.860 3.017 -12.545 1.00 45.08 1111 VAL A O 1
ATOM 1502 N N . GLN A 1 206 ? -13.326 5.117 -12.086 1.00 43.75 1112 GLN A N 1
ATOM 1503 C CA . GLN A 1 206 ? -12.041 4.706 -11.513 1.00 49.39 1112 GLN A CA 1
ATOM 1504 C C . GLN A 1 206 ? -12.057 4.198 -10.060 1.00 49.18 1112 GLN A C 1
ATOM 1505 O O . GLN A 1 206 ? -11.360 3.244 -9.749 1.00 56.81 1112 GLN A O 1
ATOM 1511 N N . GLU A 1 207 ? -12.796 4.837 -9.160 1.00 51.27 1113 GLU A N 1
ATOM 1512 C CA . GLU A 1 207 ? -12.836 4.399 -7.759 1.00 49.46 1113 GLU A CA 1
ATOM 1513 C C . GLU A 1 207 ? -13.994 3.427 -7.511 1.00 46.96 1113 GLU A C 1
ATOM 1514 O O . GLU A 1 207 ? -13.840 2.457 -6.777 1.00 47.14 1113 GLU A O 1
ATOM 1520 N N . VAL A 1 208 ? -15.158 3.704 -8.104 1.00 44.40 1114 VAL A N 1
ATOM 1521 C CA . VAL A 1 208 ? -16.333 2.860 -7.901 1.00 41.44 1114 VAL A CA 1
ATOM 1522 C C . VAL A 1 208 ? -16.392 1.714 -8.919 1.00 42.72 1114 VAL A C 1
ATOM 1523 O O . VAL A 1 208 ? -17.133 0.737 -8.758 1.00 42.96 1114 VAL A O 1
ATOM 1527 N N . GLU A 1 209 ? -15.675 1.884 -10.018 1.00 45.38 1115 GLU A N 1
ATOM 1528 C CA . GLU A 1 209 ? -15.508 0.826 -11.012 1.00 45.88 1115 GLU A CA 1
ATOM 1529 C C . GLU A 1 209 ? -16.793 0.506 -11.735 1.00 42.83 1115 GLU A C 1
ATOM 1530 O O . GLU A 1 209 ? -17.074 -0.662 -12.057 1.00 44.93 1115 GLU A O 1
ATOM 1536 N N . LEU A 1 210 ? -17.588 1.542 -11.965 1.00 39.25 1116 LEU A N 1
ATOM 1537 C CA . LEU A 1 210 ? -18.775 1.403 -12.789 1.00 37.40 1116 LEU A CA 1
ATOM 1538 C C . LEU A 1 210 ? -18.351 1.341 -14.246 1.00 40.66 1116 LEU A C 1
ATOM 1539 O O . LEU A 1 210 ? -17.336 1.911 -14.636 1.00 43.61 1116 LEU A O 1
ATOM 1544 N N . ASN A 1 211 ? -19.146 0.667 -15.048 1.00 36.85 1117 ASN A N 1
ATOM 1545 C CA . ASN A 1 211 ? -19.005 0.662 -16.490 1.00 36.18 1117 ASN A CA 1
ATOM 1546 C C . ASN A 1 211 ? -20.119 1.533 -17.082 1.00 36.08 1117 ASN A C 1
ATOM 1547 O O . ASN A 1 211 ? -21.278 1.143 -17.136 1.00 35.59 1117 ASN A O 1
ATOM 1552 N N . ILE A 1 212 ? -19.789 2.751 -17.453 1.00 32.53 1118 ILE A N 1
ATOM 1553 C CA . ILE A 1 212 ? -20.785 3.630 -18.000 1.00 33.35 1118 ILE A CA 1
ATOM 1554 C C . ILE A 1 212 ? -20.947 3.349 -19.493 1.00 34.14 1118 ILE A C 1
ATOM 1555 O O . ILE A 1 212 ? -19.990 3.472 -20.234 1.00 36.68 1118 ILE A O 1
ATOM 1560 N N . VAL A 1 213 ? -22.139 2.918 -19.904 1.00 33.55 1119 VAL A N 1
ATOM 1561 C CA . VAL A 1 213 ? -22.377 2.463 -21.267 1.00 35.02 1119 VAL A CA 1
ATOM 1562 C C . VAL A 1 213 ? -23.128 3.473 -22.138 1.00 40.31 1119 VAL A C 1
ATOM 1563 O O . VAL A 1 213 ? -23.189 3.284 -23.350 1.00 36.90 1119 VAL A O 1
ATOM 1567 N N . ALA A 1 214 ? -23.729 4.511 -21.530 1.00 37.44 1120 ALA A N 1
ATOM 1568 C CA . ALA A 1 214 ? -24.463 5.563 -22.283 1.00 35.76 1120 ALA A CA 1
ATOM 1569 C C . ALA A 1 214 ? -24.580 6.895 -21.526 1.00 34.27 1120 ALA A C 1
ATOM 1570 O O . ALA A 1 214 ? -24.712 6.901 -20.303 1.00 33.96 1120 ALA A O 1
ATOM 1572 N N . GLY A 1 215 ? -24.539 8.012 -22.259 1.00 34.49 1121 GLY A N 1
ATOM 1573 C CA . GLY A 1 215 ? -24.679 9.340 -21.687 1.00 29.02 1121 GLY A CA 1
ATOM 1574 C C . GLY A 1 215 ? -25.719 10.203 -22.397 1.00 32.06 1121 GLY A C 1
ATOM 1575 O O . GLY A 1 215 ? -25.769 10.289 -23.632 1.00 33.34 1121 GLY A O 1
ATOM 1576 N N . TYR A 1 216 ? -26.588 10.809 -21.604 1.00 28.22 1122 TYR A N 1
ATOM 1577 C CA . TYR A 1 216 ? -27.627 11.689 -22.093 1.00 26.75 1122 TYR A CA 1
ATOM 1578 C C . TYR A 1 216 ? -27.451 13.118 -21.587 1.00 33.06 1122 TYR A C 1
ATOM 1579 O O . TYR A 1 216 ? -27.087 13.363 -20.415 1.00 28.19 1122 TYR A O 1
ATOM 1588 N N . GLY A 1 217 ? -27.764 14.059 -22.459 1.00 26.92 1123 GLY A N 1
ATOM 1589 C CA . GLY A 1 217 ? -27.761 15.435 -22.054 1.00 28.21 1123 GLY A CA 1
ATOM 1590 C C . GLY A 1 217 ? -28.051 16.317 -23.224 1.00 29.70 1123 GLY A C 1
ATOM 1591 O O . GLY A 1 217 ? -28.623 15.872 -24.223 1.00 31.45 1123 GLY A O 1
ATOM 1592 N N . SER A 1 218 ? -27.674 17.579 -23.088 1.00 28.34 1124 SER A N 1
ATOM 1593 C CA . SER A 1 218 ? -27.805 18.547 -24.164 1.00 30.18 1124 SER A CA 1
ATOM 1594 C C . SER A 1 218 ? -26.401 18.850 -24.760 1.00 28.26 1124 SER A C 1
ATOM 1595 O O . SER A 1 218 ? -25.391 18.320 -24.267 1.00 29.41 1124 SER A O 1
ATOM 1598 N N . PRO A 1 219 ? -26.329 19.704 -25.799 1.00 26.13 1125 PRO A N 1
ATOM 1599 C CA . PRO A 1 219 ? -25.052 19.961 -26.482 1.00 28.75 1125 PRO A CA 1
ATOM 1600 C C . PRO A 1 219 ? -23.867 20.260 -25.594 1.00 27.40 1125 PRO A C 1
ATOM 1601 O O . PRO A 1 219 ? -22.771 19.753 -25.876 1.00 30.10 1125 PRO A O 1
ATOM 1605 N N . LYS A 1 220 ? -24.054 20.987 -24.501 1.00 30.13 1126 LYS A N 1
ATOM 1606 C CA . LYS A 1 220 ? -22.914 21.283 -23.635 1.00 27.50 1126 LYS A CA 1
ATOM 1607 C C . LYS A 1 220 ? -22.320 19.995 -23.024 1.00 31.21 1126 LYS A C 1
ATOM 1608 O O . LYS A 1 220 ? -21.144 19.967 -22.647 1.00 30.78 1126 LYS A O 1
ATOM 1614 N N . ASP A 1 221 ? -23.124 18.934 -22.931 1.00 29.03 1127 ASP A N 1
ATOM 1615 C CA . ASP A 1 221 ? -22.675 17.695 -22.256 1.00 30.08 1127 ASP A CA 1
ATOM 1616 C C . ASP A 1 221 ? -21.757 16.794 -23.098 1.00 33.27 1127 ASP A C 1
ATOM 1617 O O . ASP A 1 221 ? -21.123 15.864 -22.564 1.00 31.85 1127 ASP A O 1
ATOM 1622 N N . VAL A 1 222 ? -21.686 17.061 -24.409 1.00 34.72 1128 VAL A N 1
ATOM 1623 C CA . VAL A 1 222 ? -20.865 16.220 -25.281 1.00 35.11 1128 VAL A CA 1
ATOM 1624 C C . VAL A 1 222 ? -19.412 16.248 -24.778 1.00 36.58 1128 VAL A C 1
ATOM 1625 O O . VAL A 1 222 ? -18.761 15.227 -24.718 1.00 39.51 1128 VAL A O 1
ATOM 1629 N N . ALA A 1 223 ? -18.932 17.409 -24.361 1.00 32.32 1129 ALA A N 1
ATOM 1630 C CA . ALA A 1 223 ? -17.553 17.550 -23.887 1.00 30.85 1129 ALA A CA 1
ATOM 1631 C C . ALA A 1 223 ? -17.310 16.811 -22.574 1.00 36.90 1129 ALA A C 1
ATOM 1632 O O . ALA A 1 223 ? -16.186 16.376 -22.278 1.00 38.55 1129 ALA A O 1
ATOM 1634 N N . VAL A 1 224 ? -18.355 16.719 -21.752 1.00 35.04 1130 VAL A N 1
ATOM 1635 C CA . VAL A 1 224 ? -18.283 15.913 -20.551 1.00 33.04 1130 VAL A CA 1
ATOM 1636 C C . VAL A 1 224 ? -18.152 14.435 -20.905 1.00 33.34 1130 VAL A C 1
ATOM 1637 O O . VAL A 1 224 ? -17.213 13.781 -20.486 1.00 34.29 1130 VAL A O 1
ATOM 1641 N N . TYR A 1 225 ? -19.087 13.919 -21.704 1.00 35.86 1131 TYR A N 1
ATOM 1642 C CA . TYR A 1 225 ? -19.081 12.502 -22.043 1.00 33.30 1131 TYR A CA 1
ATOM 1643 C C . TYR A 1 225 ? -17.807 12.133 -22.831 1.00 38.20 1131 TYR A C 1
ATOM 1644 O O . TYR A 1 225 ? -17.235 11.058 -22.645 1.00 37.66 1131 TYR A O 1
ATOM 1653 N N . ALA A 1 226 ? -17.354 13.043 -23.687 1.00 37.28 1132 ALA A N 1
ATOM 1654 C CA . ALA A 1 226 ? -16.127 12.831 -24.434 1.00 37.95 1132 ALA A CA 1
ATOM 1655 C C . ALA A 1 226 ? -14.952 12.727 -23.463 1.00 37.44 1132 ALA A C 1
ATOM 1656 O O . ALA A 1 226 ? -14.081 11.866 -23.615 1.00 41.75 1132 ALA A O 1
ATOM 1658 N N . ALA A 1 227 ? -14.924 13.580 -22.452 1.00 39.99 1133 ALA A N 1
ATOM 1659 C CA . ALA A 1 227 ? -13.845 13.497 -21.464 1.00 39.26 1133 ALA A CA 1
ATOM 1660 C C . ALA A 1 227 ? -13.859 12.170 -20.718 1.00 42.97 1133 ALA A C 1
ATOM 1661 O O . ALA A 1 227 ? -12.809 11.733 -20.231 1.00 44.61 1133 ALA A O 1
ATOM 1663 N N . LEU A 1 228 ? -15.033 11.542 -20.598 1.00 39.49 1134 LEU A N 1
ATOM 1664 C CA . LEU A 1 228 ? -15.108 10.222 -19.961 1.00 37.72 1134 LEU A CA 1
ATOM 1665 C C . LEU A 1 228 ? -14.607 9.083 -20.771 1.00 38.35 1134 LEU A C 1
ATOM 1666 O O . LEU A 1 228 ? -14.348 8.026 -20.225 1.00 45.04 1134 LEU A O 1
ATOM 1671 N N . GLY A 1 229 ? -14.574 9.252 -22.082 1.00 41.42 1135 GLY A N 1
ATOM 1672 C CA . GLY A 1 229 ? -14.198 8.154 -22.941 1.00 37.64 1135 GLY A CA 1
ATOM 1673 C C . GLY A 1 229 ? -15.390 7.491 -23.597 1.00 41.50 1135 GLY A C 1
ATOM 1674 O O . GLY A 1 229 ? -15.237 6.455 -24.215 1.00 45.58 1135 GLY A O 1
ATOM 1675 N N . LEU A 1 230 ? -16.580 8.065 -23.469 1.00 39.31 1136 LEU A N 1
ATOM 1676 C CA . LEU A 1 230 ? -17.721 7.556 -24.204 1.00 36.13 1136 LEU A CA 1
ATOM 1677 C C . LEU A 1 230 ? -17.599 7.838 -25.678 1.00 40.94 1136 LEU A C 1
ATOM 1678 O O . LEU A 1 230 ? -17.219 8.935 -26.077 1.00 36.29 1136 LEU A O 1
ATOM 1683 N N . SER A 1 231 ? -17.993 6.859 -26.481 1.00 40.40 1137 SER A N 1
ATOM 1684 C CA . SER A 1 231 ? -18.019 7.014 -27.915 1.00 38.41 1137 SER A CA 1
ATOM 1685 C C . SER A 1 231 ? -19.237 7.786 -28.376 1.00 39.97 1137 SER A C 1
ATOM 1686 O O . SER A 1 231 ? -20.306 7.705 -27.746 1.00 40.77 1137 SER A O 1
ATOM 1689 N N . PRO A 1 232 ? -19.102 8.481 -29.516 1.00 36.55 1138 PRO A N 1
ATOM 1690 C CA . PRO A 1 232 ? -20.230 9.207 -30.095 1.00 39.25 1138 PRO A CA 1
ATOM 1691 C C . PRO A 1 232 ? -21.492 8.368 -30.225 1.00 39.66 1138 PRO A C 1
ATOM 1692 O O . PRO A 1 232 ? -22.574 8.956 -30.152 1.00 38.86 1138 PRO A O 1
ATOM 1696 N N . SER A 1 233 ? -21.390 7.047 -30.382 1.00 43.85 1139 SER A N 1
ATOM 1697 C CA . SER A 1 233 ? -22.614 6.256 -30.526 1.00 39.78 1139 SER A CA 1
ATOM 1698 C C . SER A 1 233 ? -23.307 6.007 -29.195 1.00 39.02 1139 SER A C 1
ATOM 1699 O O . SER A 1 233 ? -24.510 5.712 -29.163 1.00 39.45 1139 SER A O 1
ATOM 1702 N N . GLN A 1 234 ? -22.551 6.162 -28.109 1.00 35.55 1140 GLN A N 1
ATOM 1703 C CA . GLN A 1 234 ? -23.077 6.010 -26.746 1.00 39.90 1140 GLN A CA 1
ATOM 1704 C C . GLN A 1 234 ? -23.533 7.343 -26.093 1.00 40.09 1140 GLN A C 1
ATOM 1705 O O . GLN A 1 234 ? -23.905 7.366 -24.924 1.00 37.93 1140 GLN A O 1
ATOM 1711 N N . THR A 1 235 ? -23.457 8.434 -26.850 1.00 33.53 1141 THR A N 1
ATOM 1712 C CA . THR A 1 235 ? -23.702 9.788 -26.354 1.00 35.05 1141 THR A CA 1
ATOM 1713 C C . THR A 1 235 ? -24.999 10.311 -26.944 1.00 36.14 1141 THR A C 1
ATOM 1714 O O . THR A 1 235 ? -25.093 10.495 -28.149 1.00 36.85 1141 THR A O 1
ATOM 1718 N N . TYR A 1 236 ? -26.026 10.477 -26.126 1.00 32.66 1142 TYR A N 1
ATOM 1719 C CA . TYR A 1 236 ? -27.313 10.861 -26.678 1.00 34.99 1142 TYR A CA 1
ATOM 1720 C C . TYR A 1 236 ? -27.643 12.299 -26.293 1.00 36.14 1142 TYR A C 1
ATOM 1721 O O . TYR A 1 236 ? -27.697 12.651 -25.108 1.00 31.87 1142 TYR A O 1
ATOM 1730 N N . ILE A 1 237 ? -27.869 13.133 -27.298 1.00 33.32 1143 ILE A N 1
ATOM 1731 C CA . ILE A 1 237 ? -28.007 14.563 -27.072 1.00 31.29 1143 ILE A CA 1
ATOM 1732 C C . ILE A 1 237 ? -29.380 15.032 -27.526 1.00 32.41 1143 ILE A C 1
ATOM 1733 O O . ILE A 1 237 ? -29.764 14.720 -28.644 1.00 33.85 1143 ILE A O 1
ATOM 1738 N N . VAL A 1 238 ? -30.132 15.751 -26.681 1.00 28.48 1144 VAL A N 1
ATOM 1739 C CA . VAL A 1 238 ? -31.478 16.167 -27.079 1.00 32.25 1144 VAL A CA 1
ATOM 1740 C C . VAL A 1 238 ? -31.407 17.252 -28.160 1.00 38.52 1144 VAL A C 1
ATOM 1741 O O . VAL A 1 238 ? -30.421 17.969 -28.242 1.00 36.90 1144 VAL A O 1
ATOM 1745 N N . GLY A 1 239 ? -32.464 17.364 -28.971 1.00 35.39 1145 GLY A N 1
ATOM 1746 C CA . GLY A 1 239 ? -32.598 18.382 -30.009 1.00 32.95 1145 GLY A CA 1
ATOM 1747 C C . GLY A 1 239 ? -32.139 17.971 -31.404 1.00 39.01 1145 GLY A C 1
ATOM 1748 O O . GLY A 1 239 ? -31.650 16.840 -31.623 1.00 38.03 1145 GLY A O 1
ATOM 1749 N N . ARG A 1 240 ? -32.270 18.908 -32.347 1.00 41.18 1146 ARG A N 1
ATOM 1750 C CA . ARG A 1 240 ? -31.919 18.699 -33.775 1.00 42.92 1146 ARG A CA 1
ATOM 1751 C C . ARG A 1 240 ? -30.404 18.678 -33.945 1.00 41.08 1146 ARG A C 1
ATOM 1752 O O . ARG A 1 240 ? -29.662 19.248 -33.104 1.00 41.72 1146 ARG A O 1
ATOM 1760 N N . ALA A 1 241 ? -29.940 17.990 -34.987 1.00 36.98 1147 ALA A N 1
ATOM 1761 C CA . ALA A 1 241 ? -28.498 17.875 -35.266 1.00 36.04 1147 ALA A CA 1
ATOM 1762 C C . ALA A 1 241 ? -27.861 19.253 -35.430 1.00 37.75 1147 ALA A C 1
ATOM 1763 O O . ALA A 1 241 ? -28.430 20.143 -36.039 1.00 31.81 1147 ALA A O 1
ATOM 1765 N N . VAL A 1 242 ? -26.689 19.407 -34.810 1.00 39.56 1148 VAL A N 1
ATOM 1766 C CA . VAL A 1 242 ? -25.883 20.606 -34.884 1.00 34.57 1148 VAL A CA 1
ATOM 1767 C C . VAL A 1 242 ? -24.576 20.280 -35.594 1.00 36.43 1148 VAL A C 1
ATOM 1768 O O . VAL A 1 242 ? -23.840 19.365 -35.203 1.00 37.96 1148 VAL A O 1
ATOM 1772 N N . ARG A 1 243 ? -24.280 21.062 -36.621 1.00 38.43 1149 ARG A N 1
ATOM 1773 C CA . ARG A 1 243 ? -23.207 20.734 -37.543 1.00 38.81 1149 ARG A CA 1
ATOM 1774 C C . ARG A 1 243 ? -21.857 20.543 -36.837 1.00 38.64 1149 ARG A C 1
ATOM 1775 O O . ARG A 1 243 ? -21.167 19.560 -37.082 1.00 37.73 1149 ARG A O 1
ATOM 1783 N N . LYS A 1 244 ? -21.488 21.467 -35.949 1.00 38.60 1150 LYS A N 1
ATOM 1784 C CA . LYS A 1 244 ? -20.193 21.396 -35.246 1.00 36.12 1150 LYS A CA 1
ATOM 1785 C C . LYS A 1 244 ? -20.036 20.090 -34.442 1.00 39.61 1150 LYS A C 1
ATOM 1786 O O . LYS A 1 244 ? -18.938 19.691 -34.117 1.00 38.81 1150 LYS A O 1
ATOM 1792 N N . LEU A 1 245 ? -21.149 19.438 -34.116 1.00 43.03 1151 LEU A N 1
ATOM 1793 C CA . LEU A 1 245 ? -21.151 18.231 -33.290 1.00 42.45 1151 LEU A CA 1
ATOM 1794 C C . LEU A 1 245 ? -21.423 16.991 -34.124 1.00 46.66 1151 LEU A C 1
ATOM 1795 O O . LEU A 1 245 ? -21.778 15.928 -33.595 1.00 48.35 1151 LEU A O 1
ATOM 1800 N N . GLN A 1 246 ? -21.242 17.109 -35.427 1.00 49.18 1152 GLN A N 1
ATOM 1801 C CA . GLN A 1 246 ? -21.804 16.104 -36.321 1.00 55.62 1152 GLN A CA 1
ATOM 1802 C C . GLN A 1 246 ? -21.381 14.657 -36.005 1.00 52.54 1152 GLN A C 1
ATOM 1803 O O . GLN A 1 246 ? -22.232 13.756 -35.823 1.00 54.83 1152 GLN A O 1
ATOM 1809 N N . ALA A 1 247 ? -20.092 14.429 -35.842 1.00 48.17 1153 ALA A N 1
ATOM 1810 C CA . ALA A 1 247 ? -19.671 13.043 -35.613 1.00 49.65 1153 ALA A CA 1
ATOM 1811 C C . ALA A 1 247 ? -19.466 12.694 -34.158 1.00 43.74 1153 ALA A C 1
ATOM 1812 O O . ALA A 1 247 ? -18.897 11.670 -33.873 1.00 42.03 1153 ALA A O 1
ATOM 1814 N N . GLN A 1 248 ? -19.771 13.620 -33.257 1.00 42.64 1154 GLN A N 1
ATOM 1815 C CA . GLN A 1 248 ? -19.460 13.453 -31.843 1.00 40.15 1154 GLN A CA 1
ATOM 1816 C C . GLN A 1 248 ? -20.545 12.824 -30.961 1.00 41.10 1154 GLN A C 1
ATOM 1817 O O . GLN A 1 248 ? -20.322 12.556 -29.779 1.00 40.06 1154 GLN A O 1
ATOM 1823 N N . CYS A 1 249 ? -21.743 12.655 -31.495 1.00 37.38 1155 CYS A N 1
ATOM 1824 C CA . CYS A 1 249 ? -22.827 12.182 -30.657 1.00 38.30 1155 CYS A CA 1
ATOM 1825 C C . CYS A 1 249 ? -24.000 11.759 -31.521 1.00 39.63 1155 CYS A C 1
ATOM 1826 O O . CYS A 1 249 ? -23.985 12.000 -32.725 1.00 41.47 1155 CYS A O 1
ATOM 1829 N N . GLN A 1 250 ? -24.985 11.098 -30.912 1.00 38.66 1156 GLN A N 1
ATOM 1830 C CA . GLN A 1 250 ? -26.282 10.855 -31.541 1.00 38.34 1156 GLN A CA 1
ATOM 1831 C C . GLN A 1 250 ? -27.340 11.833 -31.087 1.00 41.06 1156 GLN A C 1
ATOM 1832 O O . GLN A 1 250 ? -27.542 12.022 -29.883 1.00 42.51 1156 GLN A O 1
ATOM 1838 N N . PHE A 1 251 ? -27.954 12.519 -32.036 1.00 36.71 1157 PHE A N 1
ATOM 1839 C CA . PHE A 1 251 ? -29.020 13.464 -31.707 1.00 38.97 1157 PHE A CA 1
ATOM 1840 C C . PHE A 1 251 ? -30.405 12.825 -31.639 1.00 36.56 1157 PHE A C 1
ATOM 1841 O O . PHE A 1 251 ? -30.813 12.100 -32.518 1.00 37.05 1157 PHE A O 1
ATOM 1849 N N . LEU A 1 252 ? -31.145 13.136 -30.596 1.00 37.59 1158 LEU A N 1
ATOM 1850 C CA . LEU A 1 252 ? -32.474 12.589 -30.468 1.00 41.23 1158 LEU A CA 1
ATOM 1851 C C . LEU A 1 252 ? -33.454 13.456 -31.229 1.00 40.03 1158 LEU A C 1
ATOM 1852 O O . LEU A 1 252 ? -34.374 14.001 -30.627 1.00 40.17 1158 LEU A O 1
ATOM 1857 N N . SER A 1 253 ? -33.294 13.514 -32.555 1.00 41.25 1159 SER A N 1
ATOM 1858 C CA . SER A 1 253 ? -34.012 14.480 -33.398 1.00 42.24 1159 SER A CA 1
ATOM 1859 C C . SER A 1 253 ? -35.501 14.294 -33.361 1.00 47.09 1159 SER A C 1
ATOM 1860 O O . SER A 1 253 ? -36.261 15.263 -33.420 1.00 47.56 1159 SER A O 1
ATOM 1863 N N . ASP A 1 254 ? -35.906 13.035 -33.313 1.00 43.60 1160 ASP A N 1
ATOM 1864 C CA . ASP A 1 254 ? -37.321 12.659 -33.287 1.00 45.54 1160 ASP A CA 1
ATOM 1865 C C . ASP A 1 254 ? -37.976 12.639 -31.898 1.00 43.99 1160 ASP A C 1
ATOM 1866 O O . ASP A 1 254 ? -39.176 12.421 -31.782 1.00 43.47 1160 ASP A O 1
ATOM 1871 N N . GLY A 1 255 ? -37.199 12.797 -30.830 1.00 44.65 1161 GLY A N 1
ATOM 1872 C CA . GLY A 1 255 ? -37.799 12.827 -29.503 1.00 35.80 1161 GLY A CA 1
ATOM 1873 C C . GLY A 1 255 ? -37.624 11.525 -28.762 1.00 36.37 1161 GLY A C 1
ATOM 1874 O O . GLY A 1 255 ? -37.126 10.546 -29.326 1.00 37.79 1161 GLY A O 1
ATOM 1875 N N . TYR A 1 256 ? -38.058 11.495 -27.504 1.00 34.65 1162 TYR A N 1
ATOM 1876 C CA . TYR A 1 256 ? -37.764 10.351 -26.642 1.00 37.64 1162 TYR A CA 1
ATOM 1877 C C . TYR A 1 256 ? -38.620 9.142 -26.984 1.00 35.37 1162 TYR A C 1
ATOM 1878 O O . TYR A 1 256 ? -38.164 8.011 -26.895 1.00 34.26 1162 TYR A O 1
ATOM 1887 N N . VAL A 1 257 ? -39.862 9.389 -27.368 1.00 36.44 1163 VAL A N 1
ATOM 1888 C CA . VAL A 1 257 ? -40.749 8.305 -27.745 1.00 39.49 1163 VAL A CA 1
ATOM 1889 C C . VAL A 1 257 ? -40.132 7.511 -28.923 1.00 41.20 1163 VAL A C 1
ATOM 1890 O O . VAL A 1 257 ? -39.910 6.314 -28.814 1.00 39.77 1163 VAL A O 1
ATOM 1894 N N . ALA A 1 258 ? -39.773 8.191 -30.004 1.00 39.16 1164 ALA A N 1
ATOM 1895 C CA . ALA A 1 258 ? -39.113 7.514 -31.119 1.00 37.92 1164 ALA A CA 1
ATOM 1896 C C . ALA A 1 258 ? -37.812 6.828 -30.691 1.00 41.51 1164 ALA A C 1
ATOM 1897 O O . ALA A 1 258 ? -37.450 5.743 -31.166 1.00 39.29 1164 ALA A O 1
ATOM 1899 N N . HIS A 1 259 ? -37.064 7.496 -29.831 1.00 37.23 1165 HIS A N 1
ATOM 1900 C CA . HIS A 1 259 ? -35.810 6.926 -29.387 1.00 36.03 1165 HIS A CA 1
ATOM 1901 C C . HIS A 1 259 ? -36.074 5.598 -28.623 1.00 37.27 1165 HIS A C 1
ATOM 1902 O O . HIS A 1 259 ? -35.300 4.639 -28.719 1.00 41.11 1165 HIS A O 1
ATOM 1909 N N . LEU A 1 260 ? -37.163 5.568 -27.862 1.00 36.46 1166 LEU A N 1
ATOM 1910 C CA . LEU A 1 260 ? -37.511 4.402 -27.058 1.00 37.49 1166 LEU A CA 1
ATOM 1911 C C . LEU A 1 260 ? -37.838 3.204 -27.928 1.00 38.83 1166 LEU A C 1
ATOM 1912 O O . LEU A 1 260 ? -37.398 2.094 -27.655 1.00 37.37 1166 LEU A O 1
ATOM 1917 N N . GLY A 1 261 ? -38.559 3.435 -29.011 1.00 36.54 1167 GLY A N 1
ATOM 1918 C CA . GLY A 1 261 ? -38.825 2.336 -29.904 1.00 39.55 1167 GLY A CA 1
ATOM 1919 C C . GLY A 1 261 ? -37.506 1.835 -30.463 1.00 40.30 1167 GLY A C 1
ATOM 1920 O O . GLY A 1 261 ? -37.275 0.629 -30.527 1.00 45.72 1167 GLY A O 1
ATOM 1921 N N . GLN A 1 262 ? -36.600 2.743 -30.799 1.00 41.05 1168 GLN A N 1
ATOM 1922 C CA . GLN A 1 262 ? -35.330 2.309 -31.383 1.00 46.47 1168 GLN A CA 1
ATOM 1923 C C . GLN A 1 262 ? -34.530 1.495 -30.366 1.00 47.53 1168 GLN A C 1
ATOM 1924 O O . GLN A 1 262 ? -33.864 0.524 -30.749 1.00 50.26 1168 GLN A O 1
ATOM 1930 N N . LEU A 1 263 ? -34.576 1.883 -29.085 1.00 40.70 1169 LEU A N 1
ATOM 1931 C CA . LEU A 1 263 ? -33.848 1.119 -28.054 1.00 41.71 1169 LEU A CA 1
ATOM 1932 C C . LEU A 1 263 ? -34.404 -0.307 -27.899 1.00 45.10 1169 LEU A C 1
ATOM 1933 O O . LEU A 1 263 ? -33.636 -1.246 -27.705 1.00 46.03 1169 LEU A O 1
ATOM 1938 N N . GLU A 1 264 ? -35.727 -0.452 -27.997 1.00 41.65 1170 GLU A N 1
ATOM 1939 C CA . GLU A 1 264 ? -36.389 -1.738 -27.827 1.00 43.90 1170 GLU A CA 1
ATOM 1940 C C . GLU A 1 264 ? -36.234 -2.671 -29.028 1.00 49.21 1170 GLU A C 1
ATOM 1941 O O . GLU A 1 264 ? -36.488 -3.860 -28.909 1.00 58.02 1170 GLU A O 1
ATOM 1947 N N . ALA A 1 265 ? -35.884 -2.123 -30.187 1.00 49.77 1171 ALA A N 1
ATOM 1948 C CA . ALA A 1 265 ? -35.488 -2.925 -31.344 1.00 52.01 1171 ALA A CA 1
ATOM 1949 C C . ALA A 1 265 ? -33.994 -3.218 -31.260 1.00 57.32 1171 ALA A C 1
ATOM 1950 O O . ALA A 1 265 ? -33.381 -3.619 -32.254 1.00 64.86 1171 ALA A O 1
ATOM 1952 N N . GLY A 1 266 ? -33.379 -2.896 -30.122 1.00 51.88 1172 GLY A N 1
ATOM 1953 C CA . GLY A 1 266 ? -31.975 -3.214 -29.925 1.00 50.93 1172 GLY A CA 1
ATOM 1954 C C . GLY A 1 266 ? -30.993 -2.285 -30.634 1.00 62.27 1172 GLY A C 1
ATOM 1955 O O . GLY A 1 266 ? -30.012 -2.759 -31.211 1.00 68.91 1172 GLY A O 1
ATOM 1956 N N . SER A 1 267 ? -31.250 -0.976 -30.620 1.00 60.73 1173 SER A N 1
ATOM 1957 C CA . SER A 1 267 ? -30.342 -0.010 -31.258 1.00 62.39 1173 SER A CA 1
ATOM 1958 C C . SER A 1 267 ? -28.9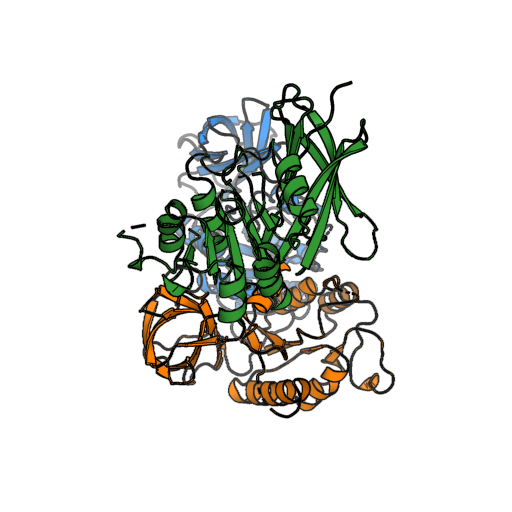85 0.094 -30.556 1.00 64.63 1173 SER A C 1
ATOM 1959 O O . SER A 1 267 ? -27.966 0.280 -31.218 1.00 70.04 1173 SER A O 1
ATOM 1962 N N . HIS A 1 268 ? -28.966 0.030 -29.226 1.00 57.39 1174 HIS A N 1
ATOM 1963 C CA . HIS A 1 268 ? -27.722 0.254 -28.481 1.00 56.77 1174 HIS A CA 1
ATOM 1964 C C . HIS A 1 268 ? -26.696 -0.850 -28.683 1.00 61.33 1174 HIS A C 1
ATOM 1965 O O . HIS A 1 268 ? -25.492 -0.585 -28.624 1.00 66.87 1174 HIS A O 1
ATOM 1972 N N . ARG B 1 7 ? 0.992 62.784 -17.213 1.00 71.91 913 ARG B N 1
ATOM 1973 C CA . ARG B 1 7 ? -0.454 63.044 -16.977 1.00 69.33 913 ARG B CA 1
ATOM 1974 C C . ARG B 1 7 ? -1.187 61.708 -16.779 1.00 65.48 913 ARG B C 1
ATOM 1975 O O . ARG B 1 7 ? -1.275 60.929 -17.753 1.00 65.68 913 ARG B O 1
ATOM 1983 N N . ASN B 1 8 ? -1.689 61.460 -15.566 1.00 63.12 914 ASN B N 1
ATOM 1984 C CA . ASN B 1 8 ? -2.420 60.213 -15.280 1.00 59.25 914 ASN B CA 1
ATOM 1985 C C . ASN B 1 8 ? -3.875 60.170 -15.772 1.00 61.77 914 ASN B C 1
ATOM 1986 O O . ASN B 1 8 ? -4.698 61.035 -15.436 1.00 57.36 914 ASN B O 1
ATOM 1991 N N . VAL B 1 9 ? -4.160 59.183 -16.619 1.00 52.67 915 VAL B N 1
ATOM 1992 C CA . VAL B 1 9 ? -5.457 59.047 -17.260 1.00 46.77 915 VAL B CA 1
ATOM 1993 C C . VAL B 1 9 ? -5.972 57.611 -17.169 1.00 47.89 915 VAL B C 1
ATOM 1994 O O . VAL B 1 9 ? -5.177 56.671 -17.186 1.00 44.13 915 VAL B O 1
ATOM 1998 N N . THR B 1 10 ? -7.290 57.430 -17.089 1.00 45.95 916 THR B N 1
ATOM 1999 C CA . THR B 1 10 ? -7.853 56.082 -17.062 1.00 41.90 916 THR B CA 1
ATOM 2000 C C . THR B 1 10 ? -7.527 55.365 -18.347 1.00 39.80 916 THR B C 1
ATOM 2001 O O . THR B 1 10 ? -7.447 55.960 -19.408 1.00 40.73 916 THR B O 1
ATOM 2005 N N . SER B 1 11 ? -7.233 54.079 -18.206 1.00 42.70 917 SER B N 1
ATOM 2006 C CA . SER B 1 11 ? -6.908 53.252 -19.348 1.00 39.64 917 SER B CA 1
ATOM 2007 C C . SER B 1 11 ? -8.168 53.035 -20.159 1.00 37.84 917 SER B C 1
ATOM 2008 O O . SER B 1 11 ? -9.236 52.770 -19.608 1.00 34.70 917 SER B O 1
ATOM 2011 N N . ASN B 1 12 ? -8.037 53.139 -21.472 1.00 36.79 918 ASN B N 1
ATOM 2012 C CA . ASN B 1 12 ? -9.142 52.834 -22.356 1.00 37.42 918 ASN B CA 1
ATOM 2013 C C . ASN B 1 12 ? -8.636 51.912 -23.442 1.00 36.72 918 ASN B C 1
ATOM 2014 O O . ASN B 1 12 ? -8.545 52.299 -24.607 1.00 38.56 918 ASN B O 1
ATOM 2019 N N . HIS B 1 13 ? -8.307 50.683 -23.059 1.00 35.68 919 HIS B N 1
ATOM 2020 C CA . HIS B 1 13 ? -7.842 49.718 -24.049 1.00 35.24 919 HIS B CA 1
ATOM 2021 C C . HIS B 1 13 ? -8.981 48.806 -24.496 1.00 34.53 919 HIS B C 1
ATOM 2022 O O . HIS B 1 13 ? -9.953 48.611 -23.772 1.00 36.91 919 HIS B O 1
ATOM 2029 N N . ARG B 1 14 ? -8.887 48.315 -25.721 1.00 30.41 920 ARG B N 1
ATOM 2030 C CA . ARG B 1 14 ? -9.841 47.341 -26.206 1.00 34.23 920 ARG B CA 1
ATOM 2031 C C . ARG B 1 14 ? -9.119 46.293 -27.025 1.00 36.34 920 ARG B C 1
ATOM 2032 O O . ARG B 1 14 ? -8.210 46.611 -27.792 1.00 38.94 920 ARG B O 1
ATOM 2040 N N . ALA B 1 15 ? -9.535 45.043 -26.881 1.00 35.27 921 ALA B N 1
ATOM 2041 C CA . ALA B 1 15 ? -9.094 44.018 -27.804 1.00 34.94 921 ALA B CA 1
ATOM 2042 C C . ALA B 1 15 ? -10.327 43.369 -28.431 1.00 37.44 921 ALA B C 1
ATOM 2043 O O . ALA B 1 15 ? -11.367 43.188 -27.752 1.00 34.49 921 ALA B O 1
ATOM 2045 N N . SER B 1 16 ? -10.193 43.026 -29.710 1.00 31.68 922 SER B N 1
ATOM 2046 C CA . SER B 1 16 ? -11.251 42.449 -30.513 1.00 36.53 922 SER B CA 1
ATOM 2047 C C . SER B 1 16 ? -11.479 40.974 -30.250 1.00 38.33 922 SER B C 1
ATOM 2048 O O . SER B 1 16 ? -10.534 40.217 -30.196 1.00 38.70 922 SER B O 1
ATOM 2051 N N . ASP B 1 17 ? -12.727 40.585 -30.018 1.00 33.46 923 ASP B N 1
ATOM 2052 C CA . ASP B 1 17 ? -13.064 39.179 -30.038 1.00 36.74 923 ASP B CA 1
ATOM 2053 C C . ASP B 1 17 ? -12.694 38.670 -31.412 1.00 39.06 923 ASP B C 1
ATOM 2054 O O . ASP B 1 17 ? -13.117 39.240 -32.408 1.00 41.99 923 ASP B O 1
ATOM 2059 N N . THR B 1 18 ? -11.871 37.639 -31.478 1.00 34.90 924 THR B N 1
ATOM 2060 C CA . THR B 1 18 ? -11.446 37.151 -32.766 1.00 38.20 924 THR B CA 1
ATOM 2061 C C . THR B 1 18 ? -12.043 35.775 -33.042 1.00 39.54 924 THR B C 1
ATOM 2062 O O . THR B 1 18 ? -11.928 34.848 -32.229 1.00 40.53 924 THR B O 1
ATOM 2066 N N . VAL B 1 19 ? -12.649 35.629 -34.206 1.00 31.39 925 VAL B N 1
ATOM 2067 C CA . VAL B 1 19 ? -13.177 34.339 -34.589 1.00 32.37 925 VAL B CA 1
ATOM 2068 C C . VAL B 1 19 ? -12.425 33.832 -35.778 1.00 36.73 925 VAL B C 1
ATOM 2069 O O . VAL B 1 19 ? -12.252 34.566 -36.744 1.00 39.92 925 VAL B O 1
ATOM 2073 N N . VAL B 1 20 ? -11.877 32.625 -35.685 1.00 31.12 926 VAL B N 1
ATOM 2074 C CA . VAL B 1 20 ? -11.116 32.068 -36.797 1.00 33.75 926 VAL B CA 1
ATOM 2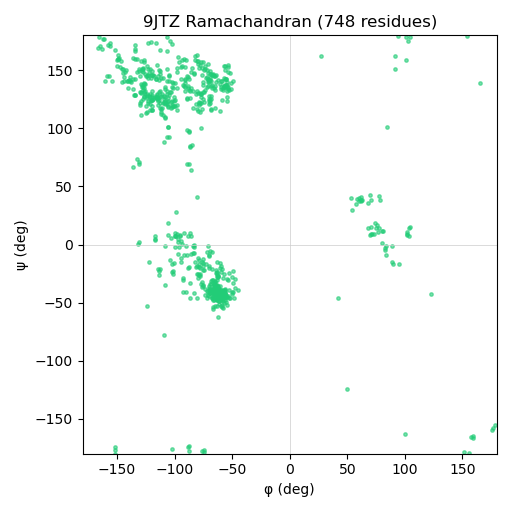075 C C . VAL B 1 20 ? -11.398 30.588 -37.035 1.00 35.43 926 VAL B C 1
ATOM 2076 O O . VAL B 1 20 ? -11.543 29.814 -36.088 1.00 33.42 926 VAL B O 1
ATOM 2080 N N . CYS B 1 21 ? -11.473 30.201 -38.304 1.00 33.36 927 CYS B N 1
ATOM 2081 C CA . CYS B 1 21 ? -11.695 28.809 -38.669 1.00 35.36 927 CYS B CA 1
ATOM 2082 C C . CYS B 1 21 ? -10.430 28.017 -38.359 1.00 37.33 927 CYS B C 1
ATOM 2083 O O . CYS B 1 21 ? -9.323 28.547 -38.458 1.00 38.01 927 CYS B O 1
ATOM 2086 N N . GLU B 1 22 ? -10.587 26.752 -37.985 1.00 37.36 928 GLU B N 1
ATOM 2087 C CA . GLU B 1 22 ? -9.433 25.919 -37.671 1.00 37.95 928 GLU B CA 1
ATOM 2088 C C . GLU B 1 22 ? -8.569 25.738 -38.914 1.00 44.75 928 GLU B C 1
ATOM 2089 O O . GLU B 1 22 ? -9.086 25.570 -40.018 1.00 42.94 928 GLU B O 1
ATOM 2095 N N . GLY B 1 23 ? -7.252 25.774 -38.732 1.00 48.31 929 GLY B N 1
ATOM 2096 C CA . GLY B 1 23 ? -6.336 25.620 -39.848 1.00 45.56 929 GLY B CA 1
ATOM 2097 C C . GLY B 1 23 ? -5.862 26.932 -40.453 1.00 47.70 929 GLY B C 1
ATOM 2098 O O . GLY B 1 23 ? -4.929 26.946 -41.240 1.00 53.40 929 GLY B O 1
ATOM 2099 N N . ARG B 1 24 ? -6.549 28.032 -40.169 1.00 47.62 930 ARG B N 1
ATOM 2100 C CA . ARG B 1 24 ? -6.095 29.330 -40.667 1.00 46.06 930 ARG B CA 1
ATOM 2101 C C . ARG B 1 24 ? -5.217 30.083 -39.660 1.00 48.50 930 ARG B C 1
ATOM 2102 O O . ARG B 1 24 ? -5.300 29.849 -38.456 1.00 46.90 930 ARG B O 1
ATOM 2110 N N . PRO B 1 25 ? -4.411 31.031 -40.160 1.00 45.94 931 PRO B N 1
ATOM 2111 C CA . PRO B 1 25 ? -3.597 31.873 -39.287 1.00 47.28 931 PRO B CA 1
ATOM 2112 C C . PRO B 1 25 ? -4.456 32.565 -38.212 1.00 44.11 931 PRO B C 1
ATOM 2113 O O . PRO B 1 25 ? -5.525 33.102 -38.524 1.00 38.31 931 PRO B O 1
ATOM 2117 N N . GLN B 1 26 ? -3.977 32.561 -36.968 1.00 37.84 932 GLN B N 1
ATOM 2118 C CA . GLN B 1 26 ? -4.716 33.172 -35.867 1.00 37.74 932 GLN B CA 1
ATOM 2119 C C . GLN B 1 26 ? -4.077 34.523 -35.524 1.00 34.24 932 GLN B C 1
ATOM 2120 O O . GLN B 1 26 ? -2.918 34.607 -35.151 1.00 39.14 932 GLN B O 1
ATOM 2126 N N . VAL B 1 27 ? -4.826 35.593 -35.690 1.00 34.65 933 VAL B N 1
ATOM 2127 C CA . VAL B 1 27 ? -4.290 36.912 -35.432 1.00 30.44 933 VAL B CA 1
ATOM 2128 C C . VAL B 1 27 ? -5.183 37.629 -34.453 1.00 36.06 933 VAL B C 1
ATOM 2129 O O . VAL B 1 27 ? -6.407 37.652 -34.622 1.00 37.43 933 VAL B O 1
ATOM 2133 N N . LEU B 1 28 ? -4.556 38.175 -33.413 1.00 33.31 934 LEU B N 1
ATOM 2134 C CA . LEU B 1 28 ? -5.207 38.961 -32.372 1.00 31.97 934 LEU B CA 1
ATOM 2135 C C . LEU B 1 28 ? -4.919 40.446 -32.523 1.00 34.77 934 LEU B C 1
ATOM 2136 O O . LEU B 1 28 ? -3.865 40.848 -33.024 1.00 38.04 934 LEU B O 1
ATOM 2141 N N . ASN B 1 29 ? -5.879 41.288 -32.200 1.00 33.56 935 ASN B N 1
ATOM 2142 C CA . ASN B 1 29 ? -5.599 42.705 -32.356 1.00 37.16 935 ASN B CA 1
ATOM 2143 C C . ASN B 1 29 ? -6.219 43.498 -31.221 1.00 34.91 935 ASN B C 1
ATOM 2144 O O . ASN B 1 29 ? -7.215 43.081 -30.621 1.00 35.54 935 ASN B O 1
ATOM 2149 N N . GLY B 1 30 ? -5.589 44.606 -30.884 1.00 35.27 936 GLY B N 1
ATOM 2150 C CA . GLY B 1 30 ? -6.092 45.481 -29.840 1.00 36.34 936 GLY B CA 1
ATOM 2151 C C . GLY B 1 30 ? -5.659 46.903 -30.116 1.00 36.70 936 GLY B C 1
ATOM 2152 O O . GLY B 1 30 ? -4.812 47.154 -30.975 1.00 39.44 936 GLY B O 1
ATOM 2153 N N . ARG B 1 31 ? -6.255 47.833 -29.403 1.00 32.77 937 ARG B N 1
ATOM 2154 C CA . ARG B 1 31 ? -5.831 49.222 -29.481 1.00 36.18 937 ARG B CA 1
ATOM 2155 C C . ARG B 1 31 ? -5.728 49.781 -28.059 1.00 33.62 937 ARG B C 1
ATOM 2156 O O . ARG B 1 31 ? -6.577 49.513 -27.190 1.00 31.85 937 ARG B O 1
ATOM 2164 N N . PHE B 1 32 ? -4.720 50.613 -27.848 1.00 32.92 938 PHE B N 1
ATOM 2165 C CA . PHE B 1 32 ? -4.373 51.049 -26.507 1.00 32.15 938 PHE B CA 1
ATOM 2166 C C . PHE B 1 32 ? -4.375 52.554 -26.418 1.00 36.51 938 PHE B C 1
ATOM 2167 O O . PHE B 1 32 ? -3.680 53.270 -27.123 1.00 37.84 938 PHE B O 1
ATOM 2175 N N . MET B 1 33 ? -5.251 53.016 -25.549 1.00 34.43 939 MET B N 1
ATOM 2176 C CA . MET B 1 33 ? -5.581 54.401 -25.486 1.00 37.76 939 MET B CA 1
ATOM 2177 C C . MET B 1 33 ? -5.930 54.715 -24.063 1.00 36.51 939 MET B C 1
ATOM 2178 O O . MET B 1 33 ? -6.306 53.833 -23.304 1.00 35.91 939 MET B O 1
ATOM 2183 N N . TYR B 1 34 ? -5.856 55.988 -23.729 1.00 37.72 940 TYR B N 1
ATOM 2184 C CA . TYR B 1 34 ? -6.261 56.443 -22.424 1.00 36.73 940 TYR B CA 1
ATOM 2185 C C . TYR B 1 34 ? -7.270 57.549 -22.569 1.00 43.87 940 TYR B C 1
ATOM 2186 O O . TYR B 1 34 ? -7.254 58.334 -23.528 1.00 43.12 940 TYR B O 1
ATOM 2195 N N . GLY B 1 35 ? -8.169 57.561 -21.603 1.00 45.35 941 GLY B N 1
ATOM 2196 C CA . GLY B 1 35 ? -9.153 58.589 -21.430 1.00 43.23 941 GLY B CA 1
ATOM 2197 C C . GLY B 1 35 ? -10.400 58.189 -22.171 1.00 46.39 941 GLY B C 1
ATOM 2198 O O . GLY B 1 35 ? -10.330 57.460 -23.167 1.00 46.77 941 GLY B O 1
ATOM 2199 N N . PRO B 1 36 ? -11.562 58.642 -21.678 1.00 53.34 942 PRO B N 1
ATOM 2200 C CA . PRO B 1 36 ? -12.734 58.489 -22.528 1.00 54.24 942 PRO B CA 1
ATOM 2201 C C . PRO B 1 36 ? -12.454 59.473 -23.670 1.00 57.30 942 PRO B C 1
ATOM 2202 O O . PRO B 1 36 ? -11.790 60.530 -23.467 1.00 56.33 942 PRO B O 1
ATOM 2206 N N . LEU B 1 37 ? -12.918 59.103 -24.848 1.00 50.85 943 LEU B N 1
ATOM 2207 C CA . LEU B 1 37 ? -12.703 59.866 -26.062 1.00 50.65 943 LEU B CA 1
ATOM 2208 C C . LEU B 1 37 ? -11.288 59.744 -26.574 1.00 50.49 943 LEU B C 1
ATOM 2209 O O . LEU B 1 37 ? -10.852 60.553 -27.379 1.00 51.14 943 LEU B O 1
ATOM 2214 N N . ASP B 1 38 ? -10.570 58.726 -26.119 1.00 49.95 944 ASP B N 1
ATOM 2215 C CA . ASP B 1 38 ? -9.288 58.384 -26.726 1.00 50.45 944 ASP B CA 1
ATOM 2216 C C . ASP B 1 38 ? -8.300 59.563 -26.824 1.00 53.22 944 ASP B C 1
ATOM 2217 O O . ASP B 1 38 ? -7.564 59.700 -27.809 1.00 54.83 944 ASP B O 1
ATOM 2222 N N . VAL B 1 39 ? -8.277 60.376 -25.776 1.00 46.08 945 VAL B N 1
ATOM 2223 C CA . VAL B 1 39 ? -7.434 61.551 -25.691 1.00 47.59 945 VAL B CA 1
ATOM 2224 C C . VAL B 1 39 ? -5.961 61.243 -25.881 1.00 50.61 945 VAL B C 1
ATOM 2225 O O . VAL B 1 39 ? -5.248 61.996 -26.527 1.00 52.47 945 VAL B O 1
ATOM 2229 N N . VAL B 1 40 ? -5.506 60.140 -25.298 1.00 48.87 946 VAL B N 1
ATOM 2230 C CA . VAL B 1 40 ? -4.112 59.743 -25.385 1.00 43.18 946 VAL B CA 1
ATOM 2231 C C . VAL B 1 40 ? -3.948 58.467 -26.171 1.00 42.46 946 VAL B C 1
ATOM 2232 O O . VAL B 1 40 ? -4.662 57.494 -25.943 1.00 46.12 946 VAL B O 1
ATOM 2236 N N . THR B 1 41 ? -3.018 58.466 -27.113 1.00 43.53 947 THR B N 1
ATOM 2237 C CA . THR B 1 41 ? -2.756 57.264 -27.900 1.00 41.07 947 THR B CA 1
ATOM 2238 C C . THR B 1 41 ? -1.498 56.619 -27.396 1.00 41.80 947 THR B C 1
ATOM 2239 O O . THR B 1 41 ? -0.487 57.278 -27.210 1.00 43.61 947 THR B O 1
ATOM 2243 N N . LEU B 1 42 ? -1.541 55.328 -27.147 1.00 36.80 948 LEU B N 1
ATOM 2244 C CA . LEU B 1 42 ? -0.332 54.698 -26.666 1.00 36.67 948 LEU B CA 1
ATOM 2245 C C . LEU B 1 42 ? 0.504 54.218 -27.841 1.00 39.03 948 LEU B C 1
ATOM 2246 O O . LEU B 1 42 ? 0.265 53.133 -28.403 1.00 36.61 948 LEU B O 1
ATOM 2251 N N . THR B 1 43 ? 1.495 55.026 -28.207 1.00 39.15 949 THR B N 1
ATOM 2252 C CA . THR B 1 43 ? 2.287 54.759 -29.418 1.00 44.38 949 THR B CA 1
ATOM 2253 C C . THR B 1 43 ? 3.648 54.128 -29.158 1.00 38.41 949 THR B C 1
ATOM 2254 O O . THR B 1 43 ? 4.393 54.575 -28.288 1.00 44.96 949 THR B O 1
ATOM 2258 N N . GLY B 1 44 ? 3.977 53.110 -29.945 1.00 37.41 950 GLY B N 1
ATOM 2259 C CA . GLY B 1 44 ? 5.278 52.462 -29.876 1.00 39.40 950 GLY B CA 1
ATOM 2260 C C . GLY B 1 44 ? 5.671 51.864 -28.538 1.00 44.38 950 GLY B C 1
ATOM 2261 O O . GLY B 1 44 ? 6.827 51.972 -28.159 1.00 45.62 950 GLY B O 1
ATOM 2262 N N . GLU B 1 45 ? 4.717 51.249 -27.834 1.00 44.57 951 GLU B N 1
ATOM 2263 C CA . GLU B 1 45 ? 4.940 50.616 -26.521 1.00 39.75 951 GLU B CA 1
ATOM 2264 C C . GLU B 1 45 ? 4.800 49.121 -26.579 1.00 37.59 951 GLU B C 1
ATOM 2265 O O . GLU B 1 45 ? 3.936 48.615 -27.287 1.00 39.90 951 GLU B O 1
ATOM 2271 N N . LYS B 1 46 ? 5.570 48.410 -25.769 1.00 36.27 952 LYS B N 1
ATOM 2272 C CA . LYS B 1 46 ? 5.426 46.968 -25.701 1.00 39.33 952 LYS B CA 1
ATOM 2273 C C . LYS B 1 46 ? 4.123 46.525 -24.992 1.00 35.69 952 LYS B C 1
ATOM 2274 O O . LYS B 1 46 ? 3.702 47.109 -23.987 1.00 31.47 952 LYS B O 1
ATOM 2280 N N . VAL B 1 47 ? 3.450 45.550 -25.598 1.00 34.41 953 VAL B N 1
ATOM 2281 C CA . VAL B 1 47 ? 2.278 44.922 -25.007 1.00 34.41 953 VAL B CA 1
ATOM 2282 C C . VAL B 1 47 ? 2.472 43.425 -24.989 1.00 35.50 953 VAL B C 1
ATOM 2283 O O . VAL B 1 47 ? 2.789 42.835 -26.015 1.00 35.71 953 VAL B O 1
ATOM 2287 N N . ASP B 1 48 ? 2.313 42.805 -23.823 1.00 32.80 954 ASP B N 1
ATOM 2288 C CA . ASP B 1 48 ? 2.442 41.352 -23.736 1.00 32.22 954 ASP B CA 1
ATOM 2289 C C . ASP B 1 48 ? 1.097 40.671 -23.925 1.00 31.10 954 ASP B C 1
ATOM 2290 O O . ASP B 1 48 ? 0.096 41.105 -23.384 1.00 33.20 954 ASP B O 1
ATOM 2295 N N . VAL B 1 49 ? 1.088 39.604 -24.703 1.00 31.10 955 VAL B N 1
ATOM 2296 C CA . VAL B 1 49 ? -0.151 38.926 -25.062 1.00 32.80 955 VAL B CA 1
ATOM 2297 C C . VAL B 1 49 ? -0.239 37.578 -24.371 1.00 31.77 955 VAL B C 1
ATOM 2298 O O . VAL B 1 49 ? 0.691 36.761 -24.504 1.00 33.52 955 VAL B O 1
ATOM 2302 N N . TYR B 1 50 ? -1.339 37.362 -23.636 1.00 26.30 956 TYR B N 1
ATOM 2303 C CA . TYR B 1 50 ? -1.582 36.105 -22.919 1.00 28.52 956 TYR B CA 1
ATOM 2304 C C . TYR B 1 50 ? -2.847 35.433 -23.429 1.00 28.87 956 TYR B C 1
ATOM 2305 O O . TYR B 1 50 ? -3.854 36.104 -23.719 1.00 31.26 956 TYR B O 1
ATOM 2314 N N . VAL B 1 51 ? -2.810 34.112 -23.437 1.00 29.74 957 VAL B N 1
ATOM 2315 C CA . VAL B 1 51 ? -3.954 33.285 -23.781 1.00 33.31 957 VAL B CA 1
ATOM 2316 C C . VAL B 1 51 ? -4.197 32.289 -22.649 1.00 31.12 957 VAL B C 1
ATOM 2317 O O . VAL B 1 51 ? -3.267 31.638 -22.179 1.00 32.81 957 VAL B O 1
ATOM 2321 N N . MET B 1 52 ? -5.432 32.156 -22.196 1.00 29.44 958 MET B N 1
ATOM 2322 C CA . MET B 1 52 ? -5.708 31.130 -21.205 1.00 31.80 958 MET B CA 1
ATOM 2323 C C . MET B 1 52 ? -5.967 29.827 -21.964 1.00 35.94 958 MET B C 1
ATOM 2324 O O . MET B 1 52 ? -7.104 29.497 -22.279 1.00 37.37 958 MET B O 1
ATOM 2329 N N . THR B 1 53 ? -4.900 29.105 -22.293 1.00 39.03 959 THR B N 1
ATOM 2330 C CA . THR B 1 53 ? -5.012 27.955 -23.188 1.00 36.00 959 THR B CA 1
ATOM 2331 C C . THR B 1 53 ? -5.903 26.842 -22.647 1.00 39.64 959 THR B C 1
ATOM 2332 O O . THR B 1 53 ? -6.504 26.090 -23.411 1.00 40.65 959 THR B O 1
ATOM 2336 N N . GLN B 1 54 ? -5.991 26.737 -21.329 1.00 41.37 960 GLN B N 1
ATOM 2337 C CA . GLN B 1 54 ? -6.957 25.845 -20.697 1.00 44.60 960 GLN B CA 1
ATOM 2338 C C . GLN B 1 54 ? -8.080 26.717 -20.137 1.00 43.86 960 GLN B C 1
ATOM 2339 O O . GLN B 1 54 ? -8.007 27.162 -18.998 1.00 47.30 960 GLN B O 1
ATOM 2345 N N . PRO B 1 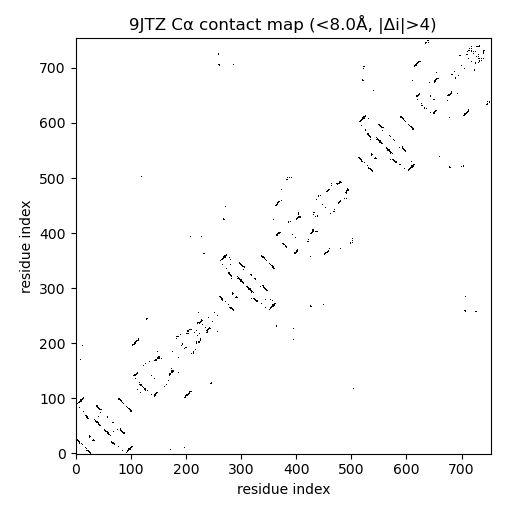55 ? -9.140 26.925 -20.934 1.00 43.36 961 PRO B N 1
ATOM 2346 C CA . PRO B 1 55 ? -10.111 28.015 -20.777 1.00 41.93 961 PRO B CA 1
ATOM 2347 C C . PRO B 1 55 ? -10.688 28.262 -19.390 1.00 50.61 961 PRO B C 1
ATOM 2348 O O . PRO B 1 55 ? -11.076 29.401 -19.134 1.00 54.73 961 PRO B O 1
ATOM 2352 N N . LEU B 1 56 ? -10.822 27.278 -18.516 1.00 51.03 962 LEU B N 1
ATOM 2353 C CA . LEU B 1 56 ? -11.412 27.649 -17.221 1.00 55.01 962 LEU B CA 1
ATOM 2354 C C . LEU B 1 56 ? -10.381 27.639 -16.074 1.00 51.22 962 LEU B C 1
ATOM 2355 O O . LEU B 1 56 ? -10.696 28.018 -14.940 1.00 52.50 962 LEU B O 1
ATOM 2360 N N . SER B 1 57 ? -9.143 27.286 -16.404 1.00 47.04 963 SER B N 1
ATOM 2361 C CA . SER B 1 57 ? -8.089 27.063 -15.426 1.00 46.67 963 SER B CA 1
ATOM 2362 C C . SER B 1 57 ? -7.649 28.344 -14.703 1.00 49.61 963 SER B C 1
ATOM 2363 O O . SER B 1 57 ? -7.026 28.269 -13.646 1.00 45.33 963 SER B O 1
ATOM 2366 N N . GLY B 1 58 ? -7.914 29.510 -15.292 1.00 47.97 964 GLY B N 1
ATOM 2367 C CA . GLY B 1 58 ? -7.456 30.763 -14.711 1.00 38.48 964 GLY B CA 1
ATOM 2368 C C . GLY B 1 58 ? -5.946 30.916 -14.849 1.00 36.56 964 GLY B C 1
ATOM 2369 O O . GLY B 1 58 ? -5.382 31.821 -14.267 1.00 39.42 964 GLY B O 1
ATOM 2370 N N . LYS B 1 59 ? -5.287 30.029 -15.603 1.00 36.11 965 LYS B N 1
ATOM 2371 C CA . LYS B 1 59 ? -3.840 30.109 -15.783 1.00 32.52 965 LYS B CA 1
ATOM 2372 C C . LYS B 1 59 ? -3.491 30.777 -17.128 1.00 39.37 965 LYS B C 1
ATOM 2373 O O . LYS B 1 59 ? -3.852 30.287 -18.185 1.00 36.43 965 LYS B O 1
ATOM 2379 N N . TRP B 1 60 ? -2.793 31.906 -17.091 1.00 36.50 966 TRP B N 1
ATOM 2380 C CA . TRP B 1 60 ? -2.412 32.597 -18.314 1.00 29.37 966 TRP B CA 1
ATOM 2381 C C . TRP B 1 60 ? -1.078 32.071 -18.853 1.00 34.22 966 TRP B C 1
ATOM 2382 O O . TRP B 1 60 ? -0.148 31.796 -18.101 1.00 36.63 966 TRP B O 1
ATOM 2393 N N . ILE B 1 61 ? -0.974 31.980 -20.171 1.00 34.16 967 ILE B N 1
ATOM 2394 C CA . ILE B 1 61 ? 0.251 31.612 -20.857 1.00 32.02 967 ILE B CA 1
ATOM 2395 C C . ILE B 1 61 ? 0.738 32.791 -21.719 1.00 37.54 967 ILE B C 1
ATOM 2396 O O . ILE B 1 61 ? -0.037 33.334 -22.542 1.00 35.89 967 ILE B O 1
ATOM 2401 N N . HIS B 1 62 ? 1.999 33.195 -21.541 1.00 35.81 968 HIS B N 1
ATOM 2402 C CA . HIS B 1 62 ? 2.586 34.252 -22.376 1.00 37.54 968 HIS B CA 1
ATOM 2403 C C . HIS B 1 62 ? 2.794 33.715 -23.815 1.00 37.25 968 HIS B C 1
ATOM 2404 O O . HIS B 1 62 ? 3.424 32.683 -24.006 1.00 38.64 968 HIS B O 1
ATOM 2411 N N . PHE B 1 63 ? 2.220 34.393 -24.806 1.00 36.57 969 PHE B N 1
ATOM 2412 C CA . PHE B 1 63 ? 2.366 33.995 -26.216 1.00 39.37 969 PHE B CA 1
ATOM 2413 C C . PHE B 1 63 ? 3.405 34.860 -26.961 1.00 38.60 969 PHE B C 1
ATOM 2414 O O . PHE B 1 63 ? 4.004 34.411 -27.939 1.00 40.74 969 PHE B O 1
ATOM 2422 N N . GLY B 1 64 ? 3.631 36.084 -26.485 1.00 35.57 970 GLY B N 1
ATOM 2423 C CA . GLY B 1 64 ? 4.613 36.977 -27.076 1.00 34.59 970 GLY B CA 1
ATOM 2424 C C . GLY B 1 64 ? 4.335 38.436 -26.771 1.00 36.64 970 GLY B C 1
ATOM 2425 O O . GLY B 1 64 ? 3.470 38.778 -25.951 1.00 36.52 970 GLY B O 1
ATOM 2426 N N . THR B 1 65 ? 5.007 39.297 -27.516 1.00 34.28 971 THR B N 1
ATOM 2427 C CA . THR B 1 65 ? 4.990 40.727 -27.308 1.00 36.58 971 THR B CA 1
ATOM 2428 C C . THR B 1 65 ? 4.924 41.461 -28.639 1.00 37.98 971 THR B C 1
ATOM 2429 O O . THR B 1 65 ? 5.561 41.071 -29.588 1.00 39.59 971 THR B O 1
ATOM 2433 N N . GLU B 1 66 ? 4.173 42.539 -28.703 1.00 36.43 972 GLU B N 1
ATOM 2434 C CA . GLU B 1 66 ? 4.228 43.401 -29.869 1.00 38.41 972 GLU B CA 1
ATOM 2435 C C . GLU B 1 66 ? 4.312 44.835 -29.468 1.00 36.59 972 GLU B C 1
ATOM 2436 O O . GLU B 1 66 ? 4.209 45.184 -28.298 1.00 36.11 972 GLU B O 1
ATOM 2442 N N . VAL B 1 67 ? 4.531 45.674 -30.464 1.00 41.41 973 VAL B N 1
ATOM 2443 C CA . VAL B 1 67 ? 4.637 47.099 -30.246 1.00 37.09 973 VAL B CA 1
ATOM 2444 C C . VAL B 1 67 ? 3.512 47.833 -30.937 1.00 41.16 973 VAL B C 1
ATOM 2445 O O . VAL B 1 67 ? 3.209 47.593 -32.106 1.00 45.39 973 VAL B O 1
ATOM 2449 N N . THR B 1 68 ? 2.843 48.694 -30.193 1.00 41.22 974 THR B N 1
ATOM 2450 C CA . THR B 1 68 ? 1.760 49.442 -30.787 1.00 39.64 974 THR B CA 1
ATOM 2451 C C . THR B 1 68 ? 2.332 50.418 -31.808 1.00 45.17 974 THR B C 1
ATOM 2452 O O . THR B 1 68 ? 3.449 50.927 -31.624 1.00 41.50 974 THR B O 1
ATOM 2456 N N . ASN B 1 69 ? 1.563 50.660 -32.873 1.00 44.25 975 ASN B N 1
ATOM 2457 C CA . ASN B 1 69 ? 1.905 51.634 -33.896 1.00 40.24 975 ASN B CA 1
ATOM 2458 C C . ASN B 1 69 ? 1.396 53.022 -33.512 1.00 44.78 975 ASN B C 1
ATOM 2459 O O . ASN B 1 69 ? 0.807 53.215 -32.443 1.00 46.16 975 ASN B O 1
ATOM 2464 N N . SER B 1 70 ? 1.606 53.987 -34.386 1.00 42.63 976 SER B N 1
ATOM 2465 C CA . SER B 1 70 ? 1.286 55.379 -34.085 1.00 42.57 976 SER B CA 1
ATOM 2466 C C . SER B 1 70 ? -0.176 55.584 -33.797 1.00 40.35 976 SER B C 1
ATOM 2467 O O . SER B 1 70 ? -0.601 56.620 -33.283 1.00 39.15 976 SER B O 1
ATOM 2470 N N . SER B 1 71 ? -0.966 54.602 -34.171 1.00 39.14 977 SER B N 1
ATOM 2471 C CA . SER B 1 71 ? -2.381 54.749 -33.991 1.00 39.32 977 SER B CA 1
ATOM 2472 C C . SER B 1 71 ? -2.828 54.070 -32.697 1.00 42.31 977 SER B C 1
ATOM 2473 O O . SER B 1 71 ? -4.011 54.094 -32.345 1.00 39.84 977 SER B O 1
ATOM 2476 N N . GLY B 1 72 ? -1.855 53.521 -31.970 1.00 42.16 978 GLY B N 1
ATOM 2477 C CA . GLY B 1 72 ? -2.103 52.796 -30.735 1.00 38.97 978 GLY B CA 1
ATOM 2478 C C . GLY B 1 72 ? -2.574 51.373 -30.959 1.00 38.64 978 GLY B C 1
ATOM 2479 O O . GLY B 1 72 ? -3.004 50.665 -30.020 1.00 37.88 978 GLY B O 1
ATOM 2480 N N . ARG B 1 73 ? -2.467 50.923 -32.198 1.00 37.80 979 ARG B N 1
ATOM 2481 C CA . ARG B 1 73 ? -2.994 49.610 -32.551 1.00 40.85 979 ARG B CA 1
ATOM 2482 C C . ARG B 1 73 ? -1.931 48.545 -32.453 1.00 39.64 979 ARG B C 1
ATOM 2483 O O . ARG B 1 73 ? -0.754 48.806 -32.660 1.00 41.32 979 ARG B O 1
ATOM 2491 N N . LEU B 1 74 ? -2.381 47.326 -32.208 1.00 40.77 980 LEU B N 1
ATOM 2492 C CA . LEU B 1 74 ? -1.511 46.199 -31.940 1.00 39.88 980 LEU B CA 1
ATOM 2493 C C . LEU B 1 74 ? -2.055 45.041 -32.739 1.00 38.95 980 LEU B C 1
ATOM 2494 O O . LEU B 1 74 ? -3.252 44.778 -32.750 1.00 41.20 980 LEU B O 1
ATOM 2499 N N . THR B 1 75 ? -1.173 44.349 -33.423 1.00 40.88 981 THR B N 1
ATOM 2500 C CA . THR B 1 75 ? -1.570 43.201 -34.171 1.00 38.31 981 THR B CA 1
ATOM 2501 C C . THR B 1 75 ? -0.658 42.080 -33.781 1.00 38.21 981 THR B C 1
ATOM 2502 O O . THR B 1 75 ? 0.546 42.198 -33.868 1.00 40.95 981 THR B O 1
ATOM 2506 N N . PHE B 1 76 ? -1.210 40.986 -33.310 1.00 34.76 982 PHE B N 1
ATOM 2507 C CA . PHE B 1 76 ? -0.342 39.946 -32.867 1.00 34.68 982 PHE B CA 1
ATOM 2508 C C . PHE B 1 76 ? -0.677 38.656 -33.570 1.00 38.88 982 PHE B C 1
ATOM 2509 O O . PHE B 1 76 ? -1.754 38.117 -33.387 1.00 38.27 982 PHE B O 1
ATOM 2517 N N . PRO B 1 77 ? 0.241 38.169 -34.413 1.00 43.58 983 PRO B N 1
ATOM 2518 C CA . PRO B 1 77 ? 0.048 36.859 -35.050 1.00 40.76 983 PRO B CA 1
ATOM 2519 C C . PRO B 1 77 ? 0.415 35.738 -34.107 1.00 40.98 983 PRO B C 1
ATOM 2520 O O . PRO B 1 77 ? 1.456 35.777 -33.486 1.00 44.15 983 PRO B O 1
ATOM 2524 N N . VAL B 1 78 ? -0.460 34.758 -33.972 1.00 42.53 984 VAL B N 1
ATOM 2525 C CA . VAL B 1 78 ? -0.173 33.615 -33.134 1.00 44.02 984 VAL B CA 1
ATOM 2526 C C . VAL B 1 78 ? 0.769 32.666 -33.845 1.00 43.88 984 VAL B C 1
ATOM 2527 O O . VAL B 1 78 ? 0.469 32.209 -34.929 1.00 42.24 984 VAL B O 1
ATOM 2531 N N . PRO B 1 79 ? 1.926 32.394 -33.246 1.00 47.00 985 PRO B N 1
ATOM 2532 C CA . PRO B 1 79 ? 2.874 31.434 -33.815 1.00 46.95 985 PRO B CA 1
ATOM 2533 C C . PRO B 1 79 ? 2.235 30.067 -34.033 1.00 52.96 985 PRO B C 1
ATOM 2534 O O . PRO B 1 79 ? 1.507 29.565 -33.172 1.00 54.27 985 PRO B O 1
ATOM 2538 N N . SER B 1 80 ? 2.500 29.488 -35.198 1.00 53.60 986 SER B N 1
ATOM 2539 C CA . SER B 1 80 ? 1.911 28.210 -35.599 1.00 57.60 986 SER B CA 1
ATOM 2540 C C . SER B 1 80 ? 2.045 27.109 -34.564 1.00 55.36 986 SER B C 1
ATOM 2541 O O . SER B 1 80 ? 1.087 26.371 -34.336 1.00 59.78 986 SER B O 1
ATOM 2544 N N . GLU B 1 81 ? 3.210 26.981 -33.939 1.00 52.00 987 GLU B N 1
ATOM 2545 C CA . GLU B 1 81 ? 3.388 25.909 -32.952 1.00 55.70 987 GLU B CA 1
ATOM 2546 C C . GLU B 1 81 ? 2.511 26.191 -31.725 1.00 53.78 987 GLU B C 1
ATOM 2547 O O . GLU B 1 81 ? 2.436 25.393 -30.799 1.00 57.28 987 GLU B O 1
ATOM 2553 N N . ARG B 1 82 ? 1.866 27.347 -31.684 1.00 54.54 988 ARG B N 1
ATOM 2554 C CA . ARG B 1 82 ? 1.045 27.637 -30.519 1.00 53.50 988 ARG B CA 1
ATOM 2555 C C . ARG B 1 82 ? -0.407 27.784 -30.910 1.00 52.24 988 ARG B C 1
ATOM 2556 O O . ARG B 1 82 ? -1.246 28.136 -30.080 1.00 51.10 988 ARG B O 1
ATOM 2564 N N . ALA B 1 83 ? -0.705 27.546 -32.182 1.00 50.06 989 ALA B N 1
ATOM 2565 C CA . ALA B 1 83 ? -2.079 27.673 -32.642 1.00 45.62 989 ALA B CA 1
ATOM 2566 C C . ALA B 1 83 ? -3.007 26.822 -31.787 1.00 44.42 989 ALA B C 1
ATOM 2567 O O . ALA B 1 83 ? -2.666 25.718 -31.413 1.00 42.32 989 ALA B O 1
ATOM 2569 N N . LEU B 1 84 ? -4.177 27.370 -31.487 1.00 44.35 990 LEU B N 1
ATOM 2570 C CA . LEU B 1 84 ? -5.191 26.710 -30.671 1.00 40.85 990 LEU B CA 1
ATOM 2571 C C . LEU B 1 84 ? -6.182 25.896 -31.452 1.00 37.76 990 LEU B C 1
ATOM 2572 O O . LEU B 1 84 ? -6.608 26.302 -32.518 1.00 38.98 990 LEU B O 1
ATOM 2577 N N . GLY B 1 85 ? -6.575 24.764 -30.894 1.00 31.86 991 GLY B N 1
ATOM 2578 C CA . GLY B 1 85 ? -7.636 23.973 -31.468 1.00 38.05 991 GLY B CA 1
ATOM 2579 C C . GLY B 1 85 ? -8.989 24.607 -31.225 1.00 37.95 991 GLY B C 1
ATOM 2580 O O . GLY B 1 85 ? -9.077 25.699 -30.654 1.00 37.62 991 GLY B O 1
ATOM 2581 N N . ILE B 1 86 ? -10.039 23.935 -31.690 1.00 37.99 992 ILE B N 1
ATOM 2582 C CA . ILE B 1 86 ? -11.402 24.438 -31.559 1.00 35.54 992 ILE B CA 1
ATOM 2583 C C . ILE B 1 86 ? -11.682 24.763 -30.096 1.00 34.75 992 ILE B C 1
ATOM 2584 O O . ILE B 1 86 ? -11.335 23.990 -29.211 1.00 36.72 992 ILE B O 1
ATOM 2589 N N . GLY B 1 87 ? -12.276 25.923 -29.846 1.00 37.54 993 GLY B N 1
ATOM 2590 C CA . GLY B 1 87 ? -12.562 26.359 -28.498 1.00 32.34 993 GLY B CA 1
ATOM 2591 C C . GLY B 1 87 ? -12.694 27.862 -28.354 1.00 35.60 993 GLY B C 1
ATOM 2592 O O . GLY B 1 87 ? -12.626 28.612 -29.322 1.00 33.69 993 GLY B O 1
ATOM 2593 N N . VAL B 1 88 ? -12.949 28.290 -27.122 1.00 35.11 994 VAL B N 1
ATOM 2594 C CA . VAL B 1 88 ? -13.077 29.691 -26.782 1.00 33.46 994 VAL B CA 1
ATOM 2595 C C . VAL B 1 88 ? -12.052 29.996 -25.731 1.00 34.92 994 VAL B C 1
ATOM 2596 O O . VAL B 1 88 ? -12.132 29.457 -24.633 1.00 36.19 994 VAL B O 1
ATOM 2600 N N . TYR B 1 89 ? -11.086 30.850 -26.054 1.00 36.10 995 TYR B N 1
ATOM 2601 C CA . TYR B 1 89 ? -9.994 31.099 -25.126 1.00 34.49 995 TYR B CA 1
ATOM 2602 C C . TYR B 1 89 ? -9.947 32.539 -24.704 1.00 33.09 995 TYR B C 1
ATOM 2603 O O . TYR B 1 89 ? -9.887 33.434 -25.560 1.00 34.35 995 TYR B O 1
ATOM 2612 N N . PRO B 1 90 ? -9.981 32.771 -23.380 1.00 32.41 996 PRO B N 1
ATOM 2613 C CA . PRO B 1 90 ? -9.757 34.134 -22.865 1.00 29.69 996 PRO B CA 1
ATOM 2614 C C . PRO B 1 90 ? -8.387 34.634 -23.315 1.00 30.27 996 PRO B C 1
ATOM 2615 O O . PRO B 1 90 ? -7.421 33.875 -23.286 1.00 27.49 996 PRO B O 1
ATOM 2619 N N . VAL B 1 91 ? -8.314 35.916 -23.672 1.00 31.82 997 VAL B N 1
ATOM 2620 C CA . VAL B 1 91 ? -7.085 36.553 -24.088 1.00 30.16 997 VAL B CA 1
ATOM 2621 C C . VAL B 1 91 ? -6.875 37.793 -23.235 1.00 30.38 997 VAL B C 1
ATOM 2622 O O . VAL B 1 91 ? -7.823 38.491 -22.933 1.00 31.39 997 VAL B O 1
ATOM 2626 N N . ARG B 1 92 ? -5.647 38.051 -22.809 1.00 28.81 998 ARG B N 1
ATOM 2627 C CA . ARG B 1 92 ? -5.378 39.295 -22.104 1.00 27.08 998 ARG B CA 1
ATOM 2628 C C . ARG B 1 92 ? -4.124 39.965 -22.613 1.00 27.71 998 ARG B C 1
ATOM 2629 O O . ARG B 1 92 ? -3.074 39.328 -22.679 1.00 29.10 998 ARG B O 1
ATOM 2637 N N . MET B 1 93 ? -4.238 41.246 -22.954 1.00 29.86 999 MET B N 1
ATOM 2638 C CA . MET B 1 93 ? -3.112 42.038 -23.490 1.00 32.95 999 MET B CA 1
ATOM 2639 C C . MET B 1 93 ? -2.683 43.110 -22.508 1.00 31.75 999 MET B C 1
ATOM 2640 O O . MET B 1 93 ? -3.442 44.042 -22.216 1.00 28.09 999 MET B O 1
ATOM 2645 N N . VAL B 1 94 ? -1.453 42.986 -22.034 1.00 29.28 1000 VAL B N 1
ATOM 2646 C CA . VAL B 1 94 ? -0.998 43.819 -20.943 1.00 30.92 1000 VAL B CA 1
ATOM 2647 C C . VAL B 1 94 ? 0.105 44.754 -21.360 1.00 29.63 1000 VAL B C 1
ATOM 2648 O O . VAL B 1 94 ? 1.174 44.322 -21.742 1.00 28.60 1000 VAL B O 1
ATOM 2652 N N . VAL B 1 95 ? -0.150 46.042 -21.214 1.00 30.20 1001 VAL B N 1
ATOM 2653 C CA . VAL B 1 95 ? 0.855 47.064 -21.454 1.00 30.93 1001 VAL B CA 1
ATOM 2654 C C . VAL B 1 95 ? 1.983 46.893 -20.414 1.00 32.77 1001 VAL B C 1
ATOM 2655 O O . VAL B 1 95 ? 1.760 47.037 -19.197 1.00 33.56 1001 VAL B O 1
ATOM 2659 N N . ARG B 1 96 ? 3.195 46.609 -20.875 1.00 31.11 1002 ARG B N 1
ATOM 2660 C CA . ARG B 1 96 ? 4.302 46.382 -19.947 1.00 33.19 1002 ARG B CA 1
ATOM 2661 C C . ARG B 1 96 ? 4.697 47.609 -19.114 1.00 35.32 1002 ARG B C 1
ATOM 2662 O O . ARG B 1 96 ? 5.106 47.474 -17.961 1.00 35.48 1002 ARG B O 1
ATOM 2670 N N . GLY B 1 97 ? 4.585 48.801 -19.684 1.00 31.80 1003 GLY B N 1
ATOM 2671 C CA . GLY B 1 97 ? 4.937 49.981 -18.929 1.00 31.66 1003 GLY B CA 1
ATOM 2672 C C . GLY B 1 97 ? 4.116 50.305 -17.686 1.00 32.55 1003 GLY B C 1
ATOM 2673 O O . GLY B 1 97 ? 4.628 50.908 -16.733 1.00 34.13 1003 GLY B O 1
ATOM 2674 N N . ASP B 1 98 ? 2.820 50.009 -17.715 1.00 32.82 1004 ASP B N 1
ATOM 2675 C CA . ASP B 1 98 ? 1.972 50.343 -16.568 1.00 32.65 1004 ASP B CA 1
ATOM 2676 C C . ASP B 1 98 ? 1.099 49.214 -16.072 1.00 28.66 1004 ASP B C 1
ATOM 2677 O O . ASP B 1 98 ? 0.237 49.467 -15.286 1.00 32.54 1004 ASP B O 1
ATOM 2682 N N . HIS B 1 99 ? 1.194 48.027 -16.651 1.00 31.50 1005 HIS B N 1
ATOM 2683 C CA . HIS B 1 99 ? 0.428 46.904 -16.130 1.00 29.50 1005 HIS B CA 1
ATOM 2684 C C . HIS B 1 99 ? -1.098 47.061 -16.340 1.00 33.52 1005 HIS B C 1
ATOM 2685 O O . HIS B 1 99 ? -1.869 46.381 -15.691 1.00 34.25 1005 HIS B O 1
ATOM 2692 N N . THR B 1 100 ? -1.536 47.990 -17.193 1.00 30.69 1006 THR B N 1
ATOM 2693 C CA . THR B 1 100 ? -2.930 48.060 -17.633 1.00 26.86 1006 THR B CA 1
ATOM 2694 C C . THR B 1 100 ? -3.168 47.073 -18.761 1.00 32.91 1006 THR B C 1
ATOM 2695 O O . THR B 1 100 ? -2.227 46.585 -19.397 1.00 30.49 1006 THR B O 1
ATOM 2699 N N . TYR B 1 101 ? -4.420 46.738 -19.028 1.00 35.90 1007 TYR B N 1
ATOM 2700 C CA . TYR B 1 101 ? -4.633 45.704 -20.049 1.00 30.55 1007 TYR B CA 1
ATOM 2701 C C . TYR B 1 101 ? -6.017 45.721 -20.684 1.00 31.72 1007 TYR B C 1
ATOM 2702 O O . TYR B 1 101 ? -6.922 46.442 -20.247 1.00 33.11 1007 TYR B O 1
ATOM 2711 N N . ALA B 1 102 ? -6.171 44.909 -21.717 1.00 31.96 1008 ALA B N 1
ATOM 2712 C CA . ALA B 1 102 ? -7.482 44.673 -22.311 1.00 31.57 1008 ALA B CA 1
ATOM 2713 C C . ALA B 1 102 ? -7.741 43.182 -22.421 1.00 29.10 1008 ALA B C 1
ATOM 2714 O O . ALA B 1 102 ? -6.815 42.405 -22.637 1.00 30.07 1008 ALA B O 1
ATOM 2716 N N . GLU B 1 103 ? -9.002 42.792 -22.364 1.00 27.60 1009 GLU B N 1
ATOM 2717 C CA . GLU B 1 103 ? -9.363 41.373 -22.522 1.00 32.01 1009 GLU B CA 1
ATOM 2718 C C . GLU B 1 103 ? -10.353 41.075 -23.631 1.00 32.07 1009 GLU B C 1
ATOM 2719 O O . GLU B 1 103 ? -11.139 41.925 -24.052 1.00 30.94 1009 GLU B O 1
ATOM 2725 N N . CYS B 1 104 ? -10.286 39.859 -24.136 1.00 29.80 1010 CYS B N 1
ATOM 2726 C CA . CYS B 1 104 ? -11.223 39.450 -25.157 1.00 30.22 1010 CYS B CA 1
ATOM 2727 C C . CYS B 1 104 ? -11.162 37.941 -25.302 1.00 33.08 1010 CYS B C 1
ATOM 2728 O O . CYS B 1 104 ? -10.386 37.296 -24.627 1.00 35.60 1010 CYS B O 1
ATOM 2731 N N . CYS B 1 105 ? -11.982 37.373 -26.173 1.00 35.50 1011 CYS B N 1
ATOM 2732 C CA . CYS B 1 105 ? -11.921 35.945 -26.414 1.00 32.74 1011 CYS B CA 1
ATOM 2733 C C . CYS B 1 105 ? -11.416 35.595 -27.806 1.00 33.42 1011 CYS B C 1
ATOM 2734 O O . CYS B 1 105 ? -11.703 36.273 -28.795 1.00 33.81 1011 CYS B O 1
ATOM 2737 N N . LEU B 1 106 ? -10.646 34.528 -27.875 1.00 31.63 1012 LEU B N 1
ATOM 2738 C CA . LEU B 1 106 ? -10.298 33.966 -29.163 1.00 34.41 1012 LEU B CA 1
ATOM 2739 C C . LEU B 1 106 ? -11.176 32.731 -29.424 1.00 35.32 1012 LEU B C 1
ATOM 2740 O O . LEU B 1 106 ? -11.162 31.771 -28.637 1.00 34.85 1012 LEU B O 1
ATOM 2745 N N . THR B 1 107 ? -11.966 32.769 -30.492 1.00 32.44 1013 THR B N 1
ATOM 2746 C CA . THR B 1 107 ? -12.887 31.677 -30.778 1.00 35.67 1013 THR B CA 1
ATOM 2747 C C . THR B 1 107 ? -12.468 30.923 -32.039 1.00 33.78 1013 THR B C 1
ATOM 2748 O O . THR B 1 107 ? -12.506 31.474 -33.132 1.00 32.13 1013 THR B O 1
ATOM 2752 N N . VAL B 1 108 ? -12.080 29.667 -31.867 1.00 33.19 1014 VAL B N 1
ATOM 2753 C CA . VAL B 1 108 ? -11.631 28.816 -32.959 1.00 32.78 1014 VAL B CA 1
ATOM 2754 C C . VAL B 1 108 ? -12.730 27.808 -33.261 1.00 38.04 1014 VAL B C 1
ATOM 2755 O O . VAL B 1 108 ? -13.173 27.064 -32.362 1.00 33.15 1014 VAL B O 1
ATOM 2759 N N . VAL B 1 109 ? -13.178 27.790 -34.519 1.00 34.28 1015 VAL B N 1
ATOM 2760 C CA . VAL B 1 109 ? -14.309 26.958 -34.927 1.00 35.26 1015 VAL B CA 1
ATOM 2761 C C . VAL B 1 109 ? -14.000 26.066 -36.102 1.00 37.29 1015 VAL B C 1
ATOM 2762 O O . VAL B 1 109 ? -13.096 26.347 -36.892 1.00 38.79 1015 VAL B O 1
ATOM 2766 N N . SER B 1 110 ? -14.789 25.008 -36.234 1.00 35.28 1016 SER B N 1
ATOM 2767 C CA . SER B 1 110 ? -14.739 24.172 -37.425 1.00 39.78 1016 SER B CA 1
ATOM 2768 C C . SER B 1 110 ? -15.515 24.819 -38.571 1.00 38.98 1016 SER B C 1
ATOM 2769 O O . SER B 1 110 ? -16.425 25.616 -38.336 1.00 36.45 1016 SER B O 1
ATOM 2772 N N . ARG B 1 111 ? -15.151 24.454 -39.791 1.00 40.29 1017 ARG B N 1
ATOM 2773 C CA . ARG B 1 111 ? -15.769 24.959 -41.019 1.00 43.36 1017 ARG B CA 1
ATOM 2774 C C . ARG B 1 111 ? -17.254 24.688 -40.951 1.00 39.20 1017 ARG B C 1
ATOM 2775 O O . ARG B 1 111 ? -17.649 23.613 -40.523 1.00 41.51 1017 ARG B O 1
ATOM 2783 N N . GLY B 1 112 ? -18.075 25.649 -41.345 1.00 40.89 1018 GLY B N 1
ATOM 2784 C CA . GLY B 1 112 ? -19.513 25.456 -41.349 1.00 34.16 1018 GLY B CA 1
ATOM 2785 C C . GLY B 1 112 ? -20.198 25.492 -39.994 1.00 39.82 1018 GLY B C 1
ATOM 2786 O O . GLY B 1 112 ? -21.348 25.064 -39.884 1.00 39.75 1018 GLY B O 1
ATOM 2787 N N . THR B 1 113 ? -19.512 25.976 -38.955 1.00 38.02 1019 THR B N 1
ATOM 2788 C CA . THR B 1 113 ? -20.136 26.105 -37.635 1.00 33.84 1019 THR B CA 1
ATOM 2789 C C . THR B 1 113 ? -21.317 27.004 -37.730 1.00 30.02 1019 THR B C 1
ATOM 2790 O O . THR B 1 113 ? -21.243 28.031 -38.368 1.00 35.37 1019 THR B O 1
ATOM 2794 N N . GLU B 1 114 ? -22.418 26.603 -37.108 1.00 32.81 1020 GLU B N 1
ATOM 2795 C CA . GLU B 1 114 ? -23.667 27.356 -37.155 1.00 32.99 1020 GLU B CA 1
ATOM 2796 C C . GLU B 1 114 ? -23.744 28.437 -36.097 1.00 32.39 1020 GLU B C 1
ATOM 2797 O O . GLU B 1 114 ? -23.396 28.202 -34.948 1.00 33.83 1020 GLU B O 1
ATOM 2803 N N . ALA B 1 115 ? -24.187 29.623 -36.505 1.00 28.72 1021 ALA B N 1
ATOM 2804 C CA . ALA B 1 115 ? -24.238 30.778 -35.636 1.00 29.88 1021 ALA B CA 1
ATOM 2805 C C . ALA B 1 115 ? -25.540 31.489 -35.824 1.00 30.26 1021 ALA B C 1
ATOM 2806 O O . ALA B 1 115 ? -26.228 31.279 -36.812 1.00 37.12 1021 ALA B O 1
ATOM 2808 N N . VAL B 1 116 ? -25.888 32.291 -34.838 1.00 29.13 1022 VAL B N 1
ATOM 2809 C CA . VAL B 1 116 ? -27.061 33.132 -34.857 1.00 30.46 1022 VAL B CA 1
ATOM 2810 C C . VAL B 1 116 ? -26.560 34.502 -34.496 1.00 28.08 1022 VAL B C 1
ATOM 2811 O O . VAL B 1 116 ? -25.696 34.611 -33.639 1.00 30.66 1022 VAL B O 1
ATOM 2815 N N . VAL B 1 117 ? -27.056 35.531 -35.180 1.00 26.87 1023 VAL B N 1
ATOM 2816 C CA . VAL B 1 117 ? -26.604 36.905 -35.001 1.00 26.92 1023 VAL B CA 1
ATOM 2817 C C . VAL B 1 117 ? -27.635 37.739 -34.305 1.00 29.55 1023 VAL B C 1
ATOM 2818 O O . VAL B 1 117 ? -28.811 37.710 -34.664 1.00 29.51 1023 VAL B O 1
ATOM 2822 N N . PHE B 1 118 ? -27.202 38.528 -33.346 1.00 26.98 1024 PHE B N 1
ATOM 2823 C CA . PHE B 1 118 ? -28.113 39.461 -32.697 1.00 32.44 1024 PHE B CA 1
ATOM 2824 C C . PHE B 1 118 ? -27.645 40.897 -32.857 1.00 34.36 1024 PHE B C 1
ATOM 2825 O O . PHE B 1 118 ? -26.527 41.246 -32.469 1.00 35.22 1024 PHE B O 1
ATOM 2833 N N . SER B 1 119 ? -28.502 41.747 -33.392 1.00 36.42 1025 SER B N 1
ATOM 2834 C CA . SER B 1 119 ? -28.163 43.158 -33.404 1.00 39.85 1025 SER B CA 1
ATOM 2835 C C . SER B 1 119 ? -28.391 43.774 -32.033 1.00 40.30 1025 SER B C 1
ATOM 2836 O O . SER B 1 119 ? -29.507 43.821 -31.548 1.00 40.15 1025 SER B O 1
ATOM 2839 N N . ILE B 1 120 ? -27.316 44.200 -31.384 1.00 39.40 1026 ILE B N 1
ATOM 2840 C CA . ILE B 1 120 ? -27.419 44.807 -30.059 1.00 38.91 1026 ILE B CA 1
ATOM 2841 C C . ILE B 1 120 ? -28.265 46.082 -30.049 1.00 45.55 1026 ILE B C 1
ATOM 2842 O O . ILE B 1 120 ? -29.076 46.297 -29.149 1.00 47.25 1026 ILE B O 1
ATOM 2847 N N . ASP B 1 121 ? -28.042 46.942 -31.039 1.00 43.85 1027 ASP B N 1
ATOM 2848 C CA . ASP B 1 121 ? -28.745 48.214 -31.132 1.00 45.52 1027 ASP B CA 1
ATOM 2849 C C . ASP B 1 121 ? -30.254 47.984 -31.110 1.00 49.29 1027 ASP B C 1
ATOM 2850 O O . ASP B 1 121 ? -30.977 48.560 -30.294 1.00 52.01 1027 ASP B O 1
ATOM 2855 N N . GLY B 1 122 ? -30.718 47.105 -31.991 1.00 46.88 1028 GLY B N 1
ATOM 2856 C CA . GLY B 1 122 ? -32.140 46.831 -32.145 1.00 49.73 1028 GLY B CA 1
ATOM 2857 C C . GLY B 1 122 ? -32.863 45.717 -31.394 1.00 50.50 1028 GLY B C 1
ATOM 2858 O O . GLY B 1 122 ? -34.040 45.851 -31.055 1.00 56.59 1028 GLY B O 1
ATOM 2859 N N . SER B 1 123 ? -32.168 44.634 -31.077 1.00 49.64 1029 SER B N 1
ATOM 2860 C CA . SER B 1 123 ? -32.865 43.423 -30.669 1.00 46.95 1029 SER B CA 1
ATOM 2861 C C . SER B 1 123 ? -33.384 43.430 -29.230 1.00 47.43 1029 SER B C 1
ATOM 2862 O O . SER B 1 123 ? -34.371 42.764 -28.944 1.00 49.20 1029 SER B O 1
ATOM 2865 N N . PHE B 1 124 ? -32.743 44.178 -28.339 1.00 44.34 1030 PHE B N 1
ATOM 2866 C CA . PHE B 1 124 ? -32.928 43.941 -26.911 1.00 45.62 1030 PHE B CA 1
ATOM 2867 C C . PHE B 1 124 ? -33.610 44.989 -26.024 1.00 53.14 1030 PHE B C 1
ATOM 2868 O O . PHE B 1 124 ? -34.204 44.638 -25.003 1.00 55.15 1030 PHE B O 1
ATOM 2876 N N . THR B 1 125 ? -33.550 46.260 -26.388 1.00 50.68 1031 THR B N 1
ATOM 2877 C CA . THR B 1 125 ? -34.070 47.281 -25.491 1.00 56.56 1031 THR B CA 1
ATOM 2878 C C . THR B 1 125 ? -35.376 47.805 -26.029 1.00 59.69 1031 THR B C 1
ATOM 2879 O O . THR B 1 125 ? -35.603 47.770 -27.230 1.00 62.83 1031 THR B O 1
ATOM 2883 N N . ALA B 1 126 ? -36.253 48.246 -25.141 1.00 61.79 1032 ALA B N 1
ATOM 2884 C CA . ALA B 1 126 ? -37.569 48.718 -25.548 1.00 67.53 1032 ALA B CA 1
ATOM 2885 C C . ALA B 1 126 ? -38.013 49.840 -24.618 1.00 75.61 1032 ALA B C 1
ATOM 2886 O O . ALA B 1 126 ? -37.511 49.940 -23.492 1.00 74.98 1032 ALA B O 1
ATOM 2888 N N . SER B 1 127 ? -38.946 50.676 -25.083 1.00 74.26 1033 SER B N 1
ATOM 2889 C CA . SER B 1 127 ? -39.512 51.743 -24.252 1.00 72.19 1033 SER B CA 1
ATOM 2890 C C . SER B 1 127 ? -41.017 51.598 -24.084 1.00 72.78 1033 SER B C 1
ATOM 2891 O O . SER B 1 127 ? -41.721 51.263 -25.037 1.00 77.50 1033 SER B O 1
ATOM 2894 N N . PRO B 1 135 ? -35.203 53.399 -21.562 1.00 78.74 1041 PRO B N 1
ATOM 2895 C CA . PRO B 1 135 ? -35.645 52.039 -21.900 1.00 74.76 1041 PRO B CA 1
ATOM 2896 C C . PRO B 1 135 ? -34.886 50.857 -21.230 1.00 70.21 1041 PRO B C 1
ATOM 2897 O O . PRO B 1 135 ? -33.665 50.834 -21.000 1.00 66.78 1041 PRO B O 1
ATOM 2901 N N . LYS B 1 136 ? -35.717 49.876 -20.888 1.00 73.32 1042 LYS B N 1
ATOM 2902 C CA . LYS B 1 136 ? -35.387 48.623 -20.199 1.00 72.37 1042 LYS B CA 1
ATOM 2903 C C . LYS B 1 136 ? -35.195 47.440 -21.173 1.00 67.29 1042 LYS B C 1
ATOM 2904 O O . LYS B 1 136 ? -35.674 47.492 -22.315 1.00 67.25 1042 LYS B O 1
ATOM 2910 N N . VAL B 1 137 ? -34.545 46.365 -20.730 1.00 59.31 1043 VAL B N 1
ATOM 2911 C CA . VAL B 1 137 ? -34.323 45.243 -21.631 1.00 54.18 1043 VAL B CA 1
ATOM 2912 C C . VAL B 1 137 ? -35.642 44.542 -21.858 1.00 53.09 1043 VAL B C 1
ATOM 2913 O O . VAL B 1 137 ? -36.451 44.440 -20.959 1.00 58.62 1043 VAL B O 1
ATOM 2917 N N . ARG B 1 138 ? -35.854 44.044 -23.062 1.00 50.64 1044 ARG B N 1
ATOM 2918 C CA . ARG B 1 138 ? -37.100 43.385 -23.388 1.00 50.39 1044 ARG B CA 1
ATOM 2919 C C . ARG B 1 138 ? -37.181 42.086 -22.635 1.00 50.29 1044 ARG B C 1
ATOM 2920 O O . ARG B 1 138 ? -36.172 41.409 -22.422 1.00 48.37 1044 ARG B O 1
ATOM 2928 N N . ALA B 1 139 ? -38.393 41.765 -22.214 1.00 48.86 1045 ALA B N 1
ATOM 2929 C CA . ALA B 1 139 ? -38.639 40.583 -21.428 1.00 49.11 1045 ALA B CA 1
ATOM 2930 C C . ALA B 1 139 ? -38.329 39.403 -22.318 1.00 47.96 1045 ALA B C 1
ATOM 2931 O O . ALA B 1 139 ? -38.649 39.427 -23.514 1.00 46.65 1045 ALA B O 1
ATOM 2933 N N . GLY B 1 140 ? -37.596 38.443 -21.762 1.00 40.06 1046 GLY B N 1
ATOM 2934 C CA . GLY B 1 140 ? -37.305 37.209 -22.449 1.00 43.03 1046 GLY B CA 1
ATOM 2935 C C . GLY B 1 140 ? -36.143 37.246 -23.429 1.00 43.49 1046 GLY B C 1
ATOM 2936 O O . GLY B 1 140 ? -35.730 36.194 -23.933 1.00 43.18 1046 GLY B O 1
ATOM 2937 N N . ALA B 1 141 ? -35.567 38.426 -23.645 1.00 44.34 1047 ALA B N 1
ATOM 2938 C CA . ALA B 1 141 ? -34.473 38.563 -24.607 1.00 41.63 1047 ALA B CA 1
ATOM 2939 C C . ALA B 1 141 ? -33.307 37.679 -24.228 1.00 37.92 1047 ALA B C 1
ATOM 2940 O O . ALA B 1 141 ? -32.818 36.912 -25.035 1.00 39.80 1047 ALA B O 1
ATOM 2942 N N . VAL B 1 142 ? -32.855 37.810 -22.995 1.00 36.65 1048 VAL B N 1
ATOM 2943 C CA . VAL B 1 142 ? -31.773 37.000 -22.484 1.00 38.19 1048 VAL B CA 1
ATOM 2944 C C . VAL B 1 142 ? -32.056 35.508 -22.646 1.00 38.85 1048 VAL B C 1
ATOM 2945 O O . VAL B 1 142 ? -31.209 34.760 -23.091 1.00 37.75 1048 VAL B O 1
ATOM 2949 N N . ASP B 1 143 ? -33.264 35.092 -22.311 1.00 34.53 1049 ASP B N 1
ATOM 2950 C CA . ASP B 1 143 ? -33.614 33.695 -22.400 1.00 39.67 1049 ASP B CA 1
ATOM 2951 C C . ASP B 1 143 ? -33.601 33.180 -23.834 1.00 38.96 1049 ASP B C 1
ATOM 2952 O O . ASP B 1 143 ? -33.280 32.019 -24.074 1.00 42.14 1049 ASP B O 1
ATOM 2957 N N . VAL B 1 144 ? -33.935 34.027 -24.794 1.00 36.68 1050 VAL B N 1
ATOM 2958 C CA . VAL B 1 144 ? -33.882 33.581 -26.170 1.00 34.06 1050 VAL B CA 1
ATOM 2959 C C . VAL B 1 144 ? -32.449 33.380 -26.586 1.00 33.96 1050 VAL B C 1
ATOM 2960 O O . VAL B 1 144 ? -32.133 32.426 -27.270 1.00 35.93 1050 VAL B O 1
ATOM 2964 N N . VAL B 1 145 ? -31.571 34.286 -26.186 1.00 32.70 1051 VAL B N 1
ATOM 2965 C CA . VAL B 1 145 ? -30.175 34.120 -26.523 1.00 34.08 1051 VAL B CA 1
ATOM 2966 C C . VAL B 1 145 ? -29.658 32.837 -25.853 1.00 37.74 1051 VAL B C 1
ATOM 2967 O O . VAL B 1 145 ? -28.967 32.037 -26.498 1.00 30.80 1051 VAL B O 1
ATOM 2971 N N . ARG B 1 146 ? -30.030 32.633 -24.580 1.00 36.40 1052 ARG B N 1
ATOM 2972 C CA . ARG B 1 146 ? -29.572 31.446 -23.849 1.00 38.40 1052 ARG B CA 1
ATOM 2973 C C . ARG B 1 146 ? -30.030 30.186 -24.545 1.00 34.05 1052 ARG B C 1
ATOM 2974 O O . ARG B 1 146 ? -29.250 29.285 -24.725 1.00 31.58 1052 ARG B O 1
ATOM 2982 N N . HIS B 1 147 ? -31.267 30.183 -25.025 1.00 35.74 1053 HIS B N 1
ATOM 2983 C CA . HIS B 1 147 ? -31.819 29.011 -25.697 1.00 35.17 1053 HIS B CA 1
ATOM 2984 C C . HIS B 1 147 ? -30.954 28.624 -26.901 1.00 35.24 1053 HIS B C 1
ATOM 2985 O O . HIS B 1 147 ? -30.715 27.443 -27.153 1.00 34.85 1053 HIS B O 1
ATOM 2992 N N . TRP B 1 148 ? -30.549 29.619 -27.693 1.00 34.94 1054 TRP B N 1
ATOM 2993 C CA . TRP B 1 148 ? -29.722 29.353 -28.871 1.00 32.80 1054 TRP B CA 1
ATOM 2994 C C . TRP B 1 148 ? -28.360 28.849 -28.457 1.00 32.62 1054 TRP B C 1
ATOM 2995 O O . TRP B 1 148 ? -27.779 27.967 -29.092 1.00 30.66 1054 TRP B O 1
ATOM 3006 N N . GLN B 1 149 ? -27.820 29.438 -27.402 1.00 29.88 1055 GLN B N 1
ATOM 3007 C CA . GLN B 1 149 ? -26.493 29.039 -27.029 1.00 33.55 1055 GLN B CA 1
ATOM 3008 C C . GLN B 1 149 ? -26.532 27.587 -26.524 1.00 33.31 1055 GLN B C 1
ATOM 3009 O O . GLN B 1 149 ? -25.732 26.765 -26.934 1.00 34.23 1055 GLN B O 1
ATOM 3015 N N . ASP B 1 150 ? -27.496 27.286 -25.664 1.00 33.13 1056 ASP B N 1
ATOM 3016 C CA . ASP B 1 150 ? -27.667 25.948 -25.107 1.00 34.48 1056 ASP B CA 1
ATOM 3017 C C . ASP B 1 150 ? -28.009 24.900 -26.170 1.00 34.62 1056 ASP B C 1
ATOM 3018 O O . ASP B 1 150 ? -27.817 23.690 -25.961 1.00 36.16 1056 ASP B O 1
ATOM 3023 N N . SER B 1 151 ? -28.539 25.349 -27.296 1.00 29.96 1057 SER B N 1
ATOM 3024 C CA . SER B 1 151 ? -28.817 24.437 -28.411 1.00 30.27 1057 SER B CA 1
ATOM 3025 C C . SER B 1 151 ? -27.576 24.194 -29.248 1.00 29.26 1057 SER B C 1
ATOM 3026 O O . SER B 1 151 ? -27.626 23.504 -30.234 1.00 29.59 1057 SER B O 1
ATOM 3029 N N . GLY B 1 152 ? -26.461 24.812 -28.902 1.00 28.29 1058 GLY B N 1
ATOM 3030 C CA . GLY B 1 152 ? -25.232 24.477 -29.601 1.00 27.17 1058 GLY B CA 1
ATOM 3031 C C . GLY B 1 152 ? -24.790 25.473 -30.669 1.00 32.56 1058 GLY B C 1
ATOM 3032 O O . GLY B 1 152 ? -23.842 25.202 -31.398 1.00 29.78 1058 GLY B O 1
ATOM 3033 N N . TYR B 1 153 ? -25.419 26.650 -30.721 1.00 31.67 1059 TYR B N 1
ATOM 3034 C CA . TYR B 1 153 ? -25.095 27.648 -31.743 1.00 30.98 1059 TYR B CA 1
ATOM 3035 C C . TYR B 1 153 ? -24.229 28.775 -31.192 1.00 31.44 1059 TYR B C 1
ATOM 3036 O O . TYR B 1 153 ? -24.454 29.272 -30.078 1.00 33.54 1059 TYR B O 1
ATOM 3045 N N . LEU B 1 154 ? -23.270 29.192 -32.005 1.00 30.69 1060 LEU B N 1
ATOM 3046 C CA . LEU B 1 154 ? -22.395 30.299 -31.707 1.00 25.86 1060 LEU B CA 1
ATOM 3047 C C . LEU B 1 154 ? -23.149 31.623 -31.741 1.00 31.31 1060 LEU B C 1
ATOM 3048 O O . LEU B 1 154 ? -23.782 31.990 -32.763 1.00 29.88 1060 LEU B O 1
ATOM 3053 N N . ILE B 1 155 ? -23.069 32.340 -30.628 1.00 28.04 1061 ILE B N 1
ATOM 3054 C CA . ILE B 1 155 ? -23.748 33.612 -30.492 1.00 25.84 1061 ILE B CA 1
ATOM 3055 C C . ILE B 1 155 ? -22.836 34.733 -30.986 1.00 30.19 1061 ILE B C 1
ATOM 3056 O O . ILE B 1 155 ? -21.703 34.879 -30.494 1.00 29.58 1061 ILE B O 1
ATOM 3061 N N . VAL B 1 156 ? -23.341 35.535 -31.927 1.00 29.17 1062 VAL B N 1
ATOM 3062 C CA . VAL B 1 156 ? -22.639 36.738 -32.389 1.00 28.99 1062 VAL B CA 1
ATOM 3063 C C . VAL B 1 156 ? -23.474 38.018 -32.135 1.00 29.50 1062 VAL B C 1
ATOM 3064 O O . VAL B 1 156 ? -24.602 38.159 -32.639 1.00 27.69 1062 VAL B O 1
ATOM 3068 N N . TYR B 1 157 ? -22.910 38.927 -31.339 1.00 27.60 1063 TYR B N 1
ATOM 3069 C CA . TYR B 1 157 ? -23.530 40.213 -31.035 1.00 29.78 1063 TYR B CA 1
ATOM 3070 C C . TYR B 1 157 ? -22.868 41.299 -31.926 1.00 31.20 1063 TYR B C 1
ATOM 3071 O O . TYR B 1 157 ? -21.633 41.400 -31.975 1.00 28.97 1063 TYR B O 1
ATOM 3080 N N . VAL B 1 158 ? -23.662 42.069 -32.667 1.00 31.85 1064 VAL B N 1
ATOM 3081 C CA . VAL B 1 158 ? -23.080 43.135 -33.497 1.00 34.53 1064 VAL B CA 1
ATOM 3082 C C . VAL B 1 158 ? -23.640 44.457 -33.073 1.00 35.18 1064 VAL B C 1
ATOM 3083 O O . VAL B 1 158 ? -24.819 44.565 -32.730 1.00 34.05 1064 VAL B O 1
ATOM 3087 N N . THR B 1 159 ? -22.805 45.484 -33.163 1.00 39.86 1065 THR B N 1
ATOM 3088 C CA . THR B 1 159 ? -23.259 46.821 -32.831 1.00 38.90 1065 THR B CA 1
ATOM 3089 C C . THR B 1 159 ? -22.609 47.839 -33.713 1.00 42.45 1065 THR B C 1
ATOM 3090 O O . THR B 1 159 ? -21.482 47.651 -34.153 1.00 42.73 1065 THR B O 1
ATOM 3094 N N . GLY B 1 160 ? -23.326 48.937 -33.926 1.00 45.70 1066 GLY B N 1
ATOM 3095 C CA . GLY B 1 160 ? -22.826 50.068 -34.695 1.00 50.16 1066 GLY B CA 1
ATOM 3096 C C . GLY B 1 160 ? -21.920 51.021 -33.924 1.00 45.31 1066 GLY B C 1
ATOM 3097 O O . GLY B 1 160 ? -21.171 51.756 -34.528 1.00 49.70 1066 GLY B O 1
ATOM 3098 N N . ARG B 1 161 ? -21.977 50.986 -32.597 1.00 46.04 1067 ARG B N 1
ATOM 3099 C CA . ARG B 1 161 ? -21.096 51.780 -31.742 1.00 47.59 1067 ARG B CA 1
ATOM 3100 C C . ARG B 1 161 ? -19.589 51.524 -32.009 1.00 47.04 1067 ARG B C 1
ATOM 3101 O O . ARG B 1 161 ? -19.212 50.469 -32.496 1.00 45.20 1067 ARG B O 1
ATOM 3109 N N . PRO B 1 162 ? -18.729 52.516 -31.724 1.00 46.57 1068 PRO B N 1
ATOM 3110 C CA . PRO B 1 162 ? -17.269 52.399 -31.856 1.00 47.03 1068 PRO B CA 1
ATOM 3111 C C . PRO B 1 162 ? -16.696 51.517 -30.770 1.00 41.30 1068 PRO B C 1
ATOM 3112 O O . PRO B 1 162 ? -17.277 51.512 -29.676 1.00 36.88 1068 PRO B O 1
ATOM 3116 N N . ASP B 1 163 ? -15.596 50.810 -31.024 1.00 42.91 1069 ASP B N 1
ATOM 3117 C CA . ASP B 1 163 ? -15.069 49.975 -29.960 1.00 45.37 1069 ASP B CA 1
ATOM 3118 C C . ASP B 1 163 ? -14.448 50.887 -28.895 1.00 43.00 1069 ASP B C 1
ATOM 3119 O O . ASP B 1 163 ? -14.096 50.454 -27.797 1.00 45.29 1069 ASP B O 1
ATOM 3124 N N . MET B 1 164 ? -14.388 52.166 -29.193 1.00 40.74 1070 MET B N 1
ATOM 3125 C CA . MET B 1 164 ? -14.060 53.116 -28.149 1.00 46.25 1070 MET B CA 1
ATOM 3126 C C . MET B 1 164 ? -15.061 52.983 -26.985 1.00 43.46 1070 MET B C 1
ATOM 3127 O O . MET B 1 164 ? -14.751 53.322 -25.846 1.00 43.33 1070 MET B O 1
ATOM 3132 N N . GLN B 1 165 ? -16.258 52.497 -27.285 1.00 43.87 1071 GLN B N 1
ATOM 3133 C CA . GLN B 1 165 ? -17.309 52.281 -26.290 1.00 38.73 1071 GLN B CA 1
ATOM 3134 C C . GLN B 1 165 ? -17.431 50.848 -25.819 1.00 39.81 1071 GLN B C 1
ATOM 3135 O O . GLN B 1 165 ? -18.396 50.509 -25.143 1.00 39.42 1071 GLN B O 1
ATOM 3141 N N . LYS B 1 166 ? -16.482 49.995 -26.171 1.00 39.98 1072 LYS B N 1
ATOM 3142 C CA . LYS B 1 166 ? -16.628 48.585 -25.817 1.00 40.39 1072 LYS B CA 1
ATOM 3143 C C . LYS B 1 166 ? -16.832 48.348 -24.309 1.00 44.47 1072 LYS B C 1
ATOM 3144 O O . LYS B 1 166 ? -17.729 47.591 -23.939 1.00 45.74 1072 LYS B O 1
ATOM 3150 N N . HIS B 1 167 ? -16.069 49.018 -23.442 1.00 42.78 1073 HIS B N 1
ATOM 3151 C CA . HIS B 1 167 ? -16.186 48.792 -21.998 1.00 44.54 1073 HIS B CA 1
ATOM 3152 C C . HIS B 1 167 ? -17.615 48.906 -21.521 1.00 41.29 1073 HIS B C 1
ATOM 3153 O O . HIS B 1 167 ? -18.097 48.061 -20.773 1.00 38.46 1073 HIS B O 1
ATOM 3160 N N . ARG B 1 168 ? -18.288 49.951 -21.982 1.00 39.95 1074 ARG B N 1
ATOM 3161 C CA . ARG B 1 168 ? -19.681 50.198 -21.607 1.00 43.79 1074 ARG B CA 1
ATOM 3162 C C . ARG B 1 168 ? -20.623 49.115 -22.162 1.00 38.53 1074 ARG B C 1
ATOM 3163 O O . ARG B 1 168 ? -21.591 48.719 -21.527 1.00 36.37 1074 ARG B O 1
ATOM 3171 N N . VAL B 1 169 ? -20.370 48.682 -23.383 1.00 37.61 1075 VAL B N 1
ATOM 3172 C CA . VAL B 1 169 ? -21.258 47.710 -23.994 1.00 38.07 1075 VAL B CA 1
ATOM 3173 C C . VAL B 1 169 ? -21.134 46.319 -23.314 1.00 39.04 1075 VAL B C 1
ATOM 3174 O O . VAL B 1 169 ? -22.143 45.661 -23.032 1.00 37.70 1075 VAL B O 1
ATOM 3178 N N . VAL B 1 170 ? -19.900 45.882 -23.059 1.00 38.79 1076 VAL B N 1
ATOM 3179 C CA . VAL B 1 170 ? -19.635 44.604 -22.392 1.00 39.49 1076 VAL B CA 1
ATOM 3180 C C . VAL B 1 170 ? -20.226 44.677 -20.991 1.00 43.25 1076 VAL B C 1
ATOM 3181 O O . VAL B 1 170 ? -20.816 43.715 -20.498 1.00 48.18 1076 VAL B O 1
ATOM 3185 N N . ALA B 1 171 ? -20.090 45.846 -20.367 1.00 41.39 1077 ALA B N 1
ATOM 3186 C CA . ALA B 1 171 ? -20.656 46.074 -19.054 1.00 41.88 1077 ALA B CA 1
ATOM 3187 C C . ALA B 1 171 ? -22.160 45.900 -19.077 1.00 44.92 1077 ALA B C 1
ATOM 3188 O O . ALA B 1 171 ? -22.720 45.246 -18.195 1.00 46.42 1077 ALA B O 1
ATOM 3190 N N . TRP B 1 172 ? -22.806 46.456 -20.103 1.00 41.42 1078 TRP B N 1
ATOM 3191 C CA . TRP B 1 172 ? -24.248 46.311 -20.250 1.00 45.03 1078 TRP B CA 1
ATOM 3192 C C . TRP B 1 172 ? -24.686 44.838 -20.455 1.00 44.86 1078 TRP B C 1
ATOM 3193 O O . TRP B 1 172 ? -25.630 44.374 -19.801 1.00 47.02 1078 TRP B O 1
ATOM 3204 N N . LEU B 1 173 ? -24.018 44.108 -21.348 1.00 42.10 1079 LEU B N 1
ATOM 3205 C CA . LEU B 1 173 ? -24.374 42.701 -21.578 1.00 43.47 1079 LEU B CA 1
ATOM 3206 C C . LEU B 1 173 ? -24.253 41.950 -20.269 1.00 45.19 1079 LEU B C 1
ATOM 3207 O O . LEU B 1 173 ? -25.110 41.162 -19.900 1.00 44.17 1079 LEU B O 1
ATOM 3212 N N . SER B 1 174 ? -23.175 42.245 -19.563 1.00 45.38 1080 SER B N 1
ATOM 3213 C CA . SER B 1 174 ? -22.829 41.535 -18.360 1.00 43.80 1080 SER B CA 1
ATOM 3214 C C . SER B 1 174 ? -23.797 41.839 -17.249 1.00 46.22 1080 SER B C 1
ATOM 3215 O O . SER B 1 174 ? -24.254 40.958 -16.537 1.00 42.86 1080 SER B O 1
ATOM 3218 N N . GLN B 1 175 ? -24.154 43.102 -17.144 1.00 48.06 1081 GLN B N 1
ATOM 3219 C CA . GLN B 1 175 ? -25.155 43.512 -16.182 1.00 48.01 1081 GLN B CA 1
ATOM 3220 C C . GLN B 1 175 ? -26.485 42.764 -16.346 1.00 50.57 1081 GLN B C 1
ATOM 3221 O O . GLN B 1 175 ? -27.153 42.477 -15.363 1.00 49.72 1081 GLN B O 1
ATOM 3227 N N . HIS B 1 176 ? -26.913 42.516 -17.577 1.00 46.60 1082 HIS B N 1
ATOM 3228 C CA . HIS B 1 176 ? -28.184 41.839 -17.751 1.00 45.47 1082 HIS B CA 1
ATOM 3229 C C . HIS B 1 176 ? -27.977 40.348 -17.919 1.00 45.93 1082 HIS B C 1
ATOM 3230 O O . HIS B 1 176 ? -28.911 39.604 -18.195 1.00 44.89 1082 HIS B O 1
ATOM 3237 N N . ASN B 1 177 ? -26.742 39.912 -17.718 1.00 45.61 1083 ASN B N 1
ATOM 3238 C CA . ASN B 1 177 ? -26.442 38.495 -17.750 1.00 44.74 1083 ASN B CA 1
ATOM 3239 C C . ASN B 1 177 ? -26.717 37.813 -19.087 1.00 45.00 1083 ASN B C 1
ATOM 3240 O O . ASN B 1 177 ? -27.202 36.687 -19.144 1.00 44.11 1083 ASN B O 1
ATOM 3245 N N . PHE B 1 178 ? -26.419 38.516 -20.167 1.00 40.91 1084 PHE B N 1
ATOM 3246 C CA . PHE B 1 178 ? -26.440 37.895 -21.471 1.00 39.66 1084 PHE B CA 1
ATOM 3247 C C . PHE B 1 178 ? -25.343 36.859 -21.542 1.00 34.95 1084 PHE B C 1
ATOM 3248 O O . PHE B 1 178 ? -24.291 37.030 -20.960 1.00 37.90 1084 PHE B O 1
ATOM 3256 N N . PRO B 1 179 ? -25.581 35.794 -22.280 1.00 31.14 1085 PRO B N 1
ATOM 3257 C CA . PRO B 1 179 ? -24.596 34.757 -22.572 1.00 36.80 1085 PRO B CA 1
ATOM 3258 C C . PRO B 1 179 ? -23.299 35.319 -23.164 1.00 38.01 1085 PRO B C 1
ATOM 3259 O O . PRO B 1 179 ? -23.348 36.386 -23.762 1.00 38.67 1085 PRO B O 1
ATOM 3263 N N . HIS B 1 180 ? -22.172 34.624 -23.004 1.00 40.53 1086 HIS B N 1
ATOM 3264 C CA . HIS B 1 180 ? -20.935 35.019 -23.678 1.00 42.15 1086 HIS B CA 1
ATOM 3265 C C . HIS B 1 180 ? -21.073 34.809 -25.166 1.00 42.09 1086 HIS B C 1
ATOM 3266 O O . HIS B 1 180 ? -21.616 33.798 -25.620 1.00 41.61 1086 HIS B O 1
ATOM 3273 N N . GLY B 1 181 ? -20.602 35.782 -25.926 1.00 35.75 1087 GLY B N 1
ATOM 3274 C CA . GLY B 1 181 ? -20.594 35.649 -27.364 1.00 33.75 1087 GLY B CA 1
ATOM 3275 C C . GLY B 1 181 ? -19.466 36.464 -27.945 1.00 32.83 1087 GLY B C 1
ATOM 3276 O O . GLY B 1 181 ? -18.706 37.098 -27.236 1.00 41.41 1087 GLY B O 1
ATOM 3277 N N . VAL B 1 182 ? -19.361 36.423 -29.254 1.00 32.28 1088 VAL B N 1
ATOM 3278 C CA . VAL B 1 182 ? -18.451 37.231 -30.026 1.00 32.40 1088 VAL B CA 1
ATOM 3279 C C . VAL B 1 182 ? -19.060 38.603 -30.139 1.00 37.34 1088 VAL B C 1
ATOM 3280 O O . VAL B 1 182 ? -20.190 38.710 -30.647 1.00 36.86 1088 VAL B O 1
ATOM 3284 N N . VAL B 1 183 ? -18.360 39.649 -29.688 1.00 35.72 1089 VAL B N 1
ATOM 3285 C CA . VAL B 1 183 ? -18.914 40.999 -29.839 1.00 35.51 1089 VAL B CA 1
ATOM 3286 C C . VAL B 1 183 ? -18.159 41.784 -30.903 1.00 32.35 1089 VAL B C 1
ATOM 3287 O O . VAL B 1 183 ? -16.958 41.889 -30.859 1.00 38.41 1089 VAL B O 1
ATOM 3291 N N . SER B 1 184 ? -18.849 42.334 -31.876 1.00 34.39 1090 SER B N 1
ATOM 3292 C CA . SER B 1 184 ? -18.109 43.031 -32.926 1.00 38.54 1090 SER B CA 1
ATOM 3293 C C . SER B 1 184 ? -18.632 44.443 -33.088 1.00 39.05 1090 SER B C 1
ATOM 3294 O O . SER B 1 184 ? -19.838 44.695 -33.007 1.00 37.87 1090 SER B O 1
ATOM 3297 N N . PHE B 1 185 ? -17.699 45.369 -33.259 1.00 39.30 1091 PHE B N 1
ATOM 3298 C CA . PHE B 1 185 ? -18.058 46.757 -33.399 1.00 44.24 1091 PHE B CA 1
ATOM 3299 C C . PHE B 1 185 ? -17.766 47.296 -34.782 1.00 45.26 1091 PHE B C 1
ATOM 3300 O O . PHE B 1 185 ? -17.012 46.710 -35.520 1.00 41.41 1091 PHE B O 1
ATOM 3308 N N . CYS B 1 186 ? -18.308 48.475 -35.073 1.00 54.60 1092 CYS B N 1
ATOM 3309 C CA . CYS B 1 186 ? -18.051 49.203 -36.329 1.00 58.49 1092 CYS B CA 1
ATOM 3310 C C . CYS B 1 186 ? -17.411 50.573 -36.113 1.00 64.31 1092 CYS B C 1
ATOM 3311 O O . CYS B 1 186 ? -17.661 51.216 -35.093 1.00 66.57 1092 CYS B O 1
ATOM 3314 N N . ASP B 1 187 ? -16.595 51.008 -37.068 1.00 73.30 1093 ASP B N 1
ATOM 3315 C CA . ASP B 1 187 ? -15.927 52.300 -36.975 1.00 76.27 1093 ASP B CA 1
ATOM 3316 C C . ASP B 1 187 ? -16.511 53.296 -37.972 1.00 77.56 1093 ASP B C 1
ATOM 3317 O O . ASP B 1 187 ? -16.910 52.923 -39.075 1.00 78.08 1093 ASP B O 1
ATOM 3322 N N . THR B 1 190 ? -17.311 55.613 -42.840 1.00 86.12 1096 THR B N 1
ATOM 3323 C CA . THR B 1 190 ? -17.999 55.741 -44.119 1.00 84.61 1096 THR B CA 1
ATOM 3324 C C . THR B 1 190 ? -19.437 55.241 -44.024 1.00 82.56 1096 THR B C 1
ATOM 3325 O O . THR B 1 190 ? -19.790 54.518 -43.091 1.00 82.72 1096 THR B O 1
ATOM 3329 N N . HIS B 1 191 ? -20.256 55.634 -44.997 1.00 74.53 1097 HIS B N 1
ATOM 3330 C CA . HIS B 1 191 ? -21.663 55.243 -45.053 1.00 71.02 1097 HIS B CA 1
ATOM 3331 C C . HIS B 1 191 ? -22.385 55.475 -43.727 1.00 73.27 1097 HIS B C 1
ATOM 3332 O O . HIS B 1 191 ? -22.396 56.588 -43.203 1.00 81.59 1097 HIS B O 1
ATOM 3339 N N . ASP B 1 192 ? -22.984 54.416 -43.192 1.00 65.12 1098 ASP B N 1
ATOM 3340 C CA . ASP B 1 192 ? -23.704 54.502 -41.937 1.00 56.65 1098 ASP B CA 1
ATOM 3341 C C . ASP B 1 192 ? -23.538 53.171 -41.253 1.00 54.39 1098 ASP B C 1
ATOM 3342 O O . ASP B 1 192 ? -23.349 52.150 -41.914 1.00 56.12 1098 ASP B O 1
ATOM 3347 N N . PRO B 1 193 ? -23.602 53.163 -39.931 1.00 44.73 1099 PRO B N 1
ATOM 3348 C CA . PRO B 1 193 ? -23.402 51.888 -39.229 1.00 46.72 1099 PRO B CA 1
ATOM 3349 C C . PRO B 1 193 ? -24.162 50.727 -39.869 1.00 48.21 1099 PRO B C 1
ATOM 3350 O O . PRO B 1 193 ? -23.623 49.608 -39.936 1.00 44.94 1099 PRO B O 1
ATOM 3354 N N . LEU B 1 194 ? -25.392 50.989 -40.328 1.00 42.74 1100 LEU B N 1
ATOM 3355 C CA . LEU B 1 194 ? -26.222 49.926 -40.902 1.00 46.89 1100 LEU B CA 1
ATOM 3356 C C . LEU B 1 194 ? -25.524 49.286 -42.069 1.00 39.98 1100 LEU B C 1
ATOM 3357 O O . LEU B 1 194 ? -25.493 48.076 -42.176 1.00 42.20 1100 LEU B O 1
ATOM 3362 N N . ARG B 1 195 ? -24.898 50.091 -42.909 1.00 42.64 1101 ARG B N 1
ATOM 3363 C CA . ARG B 1 195 ? -24.202 49.532 -44.060 1.00 46.69 1101 ARG B CA 1
ATOM 3364 C C . ARG B 1 195 ? -22.834 48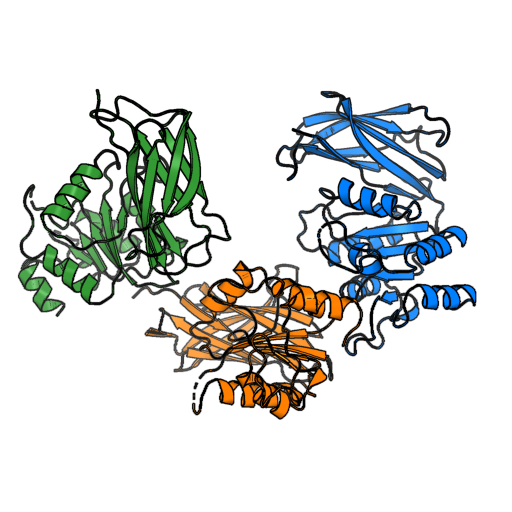.959 -43.688 1.00 44.31 1101 ARG B C 1
ATOM 3365 O O . ARG B 1 195 ? -22.380 48.002 -44.319 1.00 44.70 1101 ARG B O 1
ATOM 3373 N N . GLN B 1 196 ? -22.202 49.513 -42.651 1.00 42.05 1102 GLN B N 1
ATOM 3374 C CA . GLN B 1 196 ? -20.949 48.948 -42.138 1.00 46.16 1102 GLN B CA 1
ATOM 3375 C C . GLN B 1 196 ? -21.236 47.534 -41.553 1.00 48.68 1102 GLN B C 1
ATOM 3376 O O . GLN B 1 196 ? -20.459 46.579 -41.776 1.00 44.17 1102 GLN B O 1
ATOM 3382 N N . LYS B 1 197 ? -22.350 47.411 -40.811 1.00 42.80 1103 LYS B N 1
ATOM 3383 C CA . LYS B 1 197 ? -22.765 46.124 -40.251 1.00 44.25 1103 LYS B CA 1
ATOM 3384 C C . LYS B 1 197 ? -22.982 45.167 -41.425 1.00 43.23 1103 LYS B C 1
ATOM 3385 O O . LYS B 1 197 ? -22.466 44.047 -41.432 1.00 39.26 1103 LYS B O 1
ATOM 3391 N N . ALA B 1 198 ? -23.688 45.634 -42.453 1.00 43.94 1104 ALA B N 1
ATOM 3392 C CA . ALA B 1 198 ? -23.921 44.800 -43.638 1.00 44.85 1104 ALA B CA 1
ATOM 3393 C C . ALA B 1 198 ? -22.638 44.276 -44.279 1.00 43.48 1104 ALA B C 1
ATOM 3394 O O . ALA B 1 198 ? -22.523 43.084 -44.629 1.00 41.71 1104 ALA B O 1
ATOM 3396 N N . MET B 1 199 ? -21.665 45.168 -44.432 1.00 42.95 1105 MET B N 1
ATOM 3397 C CA . MET B 1 199 ? -20.426 44.765 -45.081 1.00 44.46 1105 MET B CA 1
ATOM 3398 C C . MET B 1 199 ? -19.642 43.842 -44.160 1.00 42.29 1105 MET B C 1
ATOM 3399 O O . MET B 1 199 ? -19.210 42.774 -44.595 1.00 43.00 1105 MET B O 1
ATOM 3404 N N . PHE B 1 200 ? -19.569 44.180 -42.870 1.00 38.01 1106 PHE B N 1
ATOM 3405 C CA . PHE B 1 200 ? -18.807 43.334 -41.964 1.00 39.59 1106 PHE B CA 1
ATOM 3406 C C . PHE B 1 200 ? -19.299 41.906 -41.895 1.00 40.34 1106 PHE B C 1
ATOM 3407 O O . PHE B 1 200 ? -18.498 40.974 -41.939 1.00 43.50 1106 PHE B O 1
ATOM 3415 N N . LEU B 1 201 ? -20.607 41.724 -41.740 1.00 38.76 1107 LEU B N 1
ATOM 3416 C CA . LEU B 1 201 ? -21.117 40.371 -41.585 1.00 43.25 1107 LEU B CA 1
ATOM 3417 C C . LEU B 1 201 ? -20.870 39.555 -42.830 1.00 39.75 1107 LEU B C 1
ATOM 3418 O O . LEU B 1 201 ? -20.608 38.366 -42.737 1.00 41.57 1107 LEU B O 1
ATOM 3423 N N . GLN B 1 202 ? -20.989 40.167 -44.008 1.00 41.33 1108 GLN B N 1
ATOM 3424 C CA . GLN B 1 202 ? -20.676 39.395 -45.222 1.00 46.79 1108 GLN B CA 1
ATOM 3425 C C . GLN B 1 202 ? -19.237 38.887 -45.216 1.00 44.22 1108 GLN B C 1
ATOM 3426 O O . GLN B 1 202 ? -18.999 37.713 -45.483 1.00 44.05 1108 GLN B O 1
ATOM 3432 N N . SER B 1 203 ? -18.286 39.752 -44.873 1.00 41.88 1109 SER B N 1
ATOM 3433 C CA . SER B 1 203 ? -16.894 39.300 -44.858 1.00 45.50 1109 SER B CA 1
ATOM 3434 C C . SER B 1 203 ? -16.666 38.312 -43.724 1.00 42.26 1109 SER B C 1
ATOM 3435 O O . SER B 1 203 ? -15.897 37.377 -43.854 1.00 41.47 1109 SER B O 1
ATOM 3438 N N . LEU B 1 204 ? -17.351 38.507 -42.609 1.00 41.61 1110 LEU B N 1
ATOM 3439 C CA . LEU B 1 204 ? -17.179 37.547 -41.531 1.00 46.69 1110 LEU B CA 1
ATOM 3440 C C . LEU B 1 204 ? -17.584 36.136 -41.965 1.00 44.36 1110 LEU B C 1
ATOM 3441 O O . LEU B 1 204 ? -16.818 35.186 -41.759 1.00 47.62 1110 LEU B O 1
ATOM 3446 N N . VAL B 1 205 ? -18.727 36.002 -42.638 1.00 40.78 1111 VAL B N 1
ATOM 3447 C CA . VAL B 1 205 ? -19.232 34.670 -42.991 1.00 42.28 1111 VAL B CA 1
ATOM 3448 C C . VAL B 1 205 ? -18.303 33.924 -43.941 1.00 44.86 1111 VAL B C 1
ATOM 3449 O O . VAL B 1 205 ? -18.103 32.737 -43.802 1.00 39.65 1111 VAL B O 1
ATOM 3453 N N . GLN B 1 206 ? -17.754 34.639 -44.918 1.00 46.61 1112 GLN B N 1
ATOM 3454 C CA . GLN B 1 206 ? -16.904 34.023 -45.932 1.00 44.32 1112 GLN B CA 1
ATOM 3455 C C . GLN B 1 206 ? -15.480 33.795 -45.433 1.00 42.04 1112 GLN B C 1
ATOM 3456 O O . GLN B 1 206 ? -14.774 32.914 -45.923 1.00 43.90 1112 GLN B O 1
ATOM 3462 N N . GLU B 1 207 ? -15.066 34.595 -44.457 1.00 39.40 1113 GLU B N 1
ATOM 3463 C CA . GLU B 1 207 ? -13.719 34.506 -43.909 1.00 46.54 1113 GLU B CA 1
ATOM 3464 C C . GLU B 1 207 ? -13.615 33.358 -42.902 1.00 45.99 1113 GLU B C 1
ATOM 3465 O O . GLU B 1 207 ? -12.670 32.587 -42.940 1.00 43.94 1113 GLU B O 1
ATOM 3471 N N . VAL B 1 208 ? -14.591 33.254 -42.004 1.00 40.20 1114 VAL B N 1
ATOM 3472 C CA . VAL B 1 208 ? -14.599 32.195 -41.004 1.00 40.94 1114 VAL B CA 1
ATOM 3473 C C . VAL B 1 208 ? -15.426 30.963 -41.441 1.00 46.34 1114 VAL B C 1
ATOM 3474 O O . VAL B 1 208 ? -15.334 29.882 -40.836 1.00 44.85 1114 VAL B O 1
ATOM 3478 N N . GLU B 1 209 ? -16.246 31.154 -42.478 1.00 43.86 1115 GLU B N 1
ATOM 3479 C CA . GLU B 1 209 ? -17.083 30.103 -43.078 1.00 42.22 1115 GLU B CA 1
ATOM 3480 C C . GLU B 1 209 ? -18.222 29.693 -42.158 1.00 39.30 1115 GLU B C 1
ATOM 3481 O O . GLU B 1 209 ? -18.570 28.514 -42.046 1.00 40.64 1115 GLU B O 1
ATOM 3487 N N . LEU B 1 210 ? -18.785 30.680 -41.475 1.00 38.29 1116 LEU B N 1
ATOM 3488 C CA . LEU B 1 210 ? -19.914 30.446 -40.594 1.00 39.27 1116 LEU B CA 1
ATOM 3489 C C . LEU B 1 210 ? -21.212 30.211 -41.345 1.00 38.78 1116 LEU B C 1
ATOM 3490 O O . LEU B 1 210 ? -21.433 30.757 -42.411 1.00 41.26 1116 LEU B O 1
ATOM 3495 N N . ASN B 1 211 ? -22.092 29.422 -40.752 1.00 40.50 1117 ASN B N 1
ATOM 3496 C CA . ASN B 1 211 ? -23.424 29.266 -41.295 1.00 38.95 1117 ASN B CA 1
ATOM 3497 C C . ASN B 1 211 ? -24.427 30.020 -40.434 1.00 38.70 1117 ASN B C 1
ATOM 3498 O O . ASN B 1 211 ? -24.799 29.556 -39.369 1.00 40.63 1117 ASN B O 1
ATOM 3503 N N . ILE B 1 212 ? -24.857 31.197 -40.862 1.00 36.65 1118 ILE B N 1
ATOM 3504 C CA . ILE B 1 212 ? -25.796 31.929 -40.032 1.00 36.47 1118 ILE B CA 1
ATOM 3505 C C . ILE B 1 212 ? -27.206 31.390 -40.227 1.00 36.99 1118 ILE B C 1
ATOM 3506 O O . ILE B 1 212 ? -27.742 31.453 -41.336 1.00 38.63 1118 ILE B O 1
ATOM 3511 N N . VAL B 1 213 ? -27.792 30.843 -39.158 1.00 35.32 1119 VAL B N 1
ATOM 3512 C CA . VAL B 1 213 ? -29.066 30.126 -39.274 1.00 34.46 1119 VAL B CA 1
ATOM 3513 C C . VAL B 1 213 ? -30.196 31.033 -38.832 1.00 36.06 1119 VAL B C 1
ATOM 3514 O O . VAL B 1 213 ? -31.355 30.795 -39.151 1.00 38.68 1119 VAL B O 1
ATOM 3518 N N . ALA B 1 214 ? -29.851 32.107 -38.135 1.00 31.62 1120 ALA B N 1
ATOM 3519 C CA . ALA B 1 214 ? -30.849 33.067 -37.701 1.00 32.98 1120 ALA B CA 1
ATOM 3520 C C . ALA B 1 214 ? -30.227 34.422 -37.401 1.00 31.99 1120 ALA B C 1
ATOM 3521 O O . ALA B 1 214 ? -29.095 34.482 -36.912 1.00 31.94 1120 ALA B O 1
ATOM 3523 N N . GLY B 1 215 ? -30.965 35.492 -37.700 1.00 33.16 1121 GLY B N 1
ATOM 3524 C CA . GLY B 1 215 ? -30.566 36.874 -37.413 1.00 31.94 1121 GLY B CA 1
ATOM 3525 C C . GLY B 1 215 ? -31.679 37.650 -36.710 1.00 32.07 1121 GLY B C 1
ATOM 3526 O O . GLY B 1 215 ? -32.829 37.588 -37.133 1.00 39.07 1121 GLY B O 1
ATOM 3527 N N . TYR B 1 216 ? -31.358 38.335 -35.619 1.00 31.66 1122 TYR B N 1
ATOM 3528 C CA . TYR B 1 216 ? -32.327 39.131 -34.861 1.00 31.57 1122 TYR B CA 1
ATOM 3529 C C . TYR B 1 216 ? -31.956 40.604 -34.968 1.00 34.69 1122 TYR B C 1
ATOM 3530 O O . TYR B 1 216 ? -30.778 40.947 -34.885 1.00 35.63 1122 TYR B O 1
ATOM 3539 N N . GLY B 1 217 ? -32.949 41.473 -35.079 1.00 32.29 1123 GLY B N 1
ATOM 3540 C CA . GLY B 1 217 ? -32.712 42.897 -35.084 1.00 33.85 1123 GLY B CA 1
ATOM 3541 C C . GLY B 1 217 ? -33.999 43.679 -35.256 1.00 35.69 1123 GLY B C 1
ATOM 3542 O O . GLY B 1 217 ? -35.084 43.198 -34.944 1.00 37.40 1123 GLY B O 1
ATOM 3543 N N . SER B 1 218 ? -33.864 44.894 -35.768 1.00 34.80 1124 SER B N 1
ATOM 3544 C CA . SER B 1 218 ? -34.981 45.794 -36.042 1.00 32.09 1124 SER B CA 1
ATOM 3545 C C . SER B 1 218 ? -35.290 45.787 -37.507 1.00 30.11 1124 SER B C 1
ATOM 3546 O O . SER B 1 218 ? -34.538 45.215 -38.262 1.00 33.03 1124 SER B O 1
ATOM 3549 N N . PRO B 1 219 ? -36.387 46.449 -37.909 1.00 32.74 1125 PRO B N 1
ATOM 3550 C CA . PRO B 1 219 ? -36.816 46.449 -39.307 1.00 31.95 1125 PRO B CA 1
ATOM 3551 C C . PRO B 1 219 ? -35.726 46.857 -40.274 1.00 31.27 1125 PRO B C 1
ATOM 3552 O O . PRO B 1 219 ? -35.650 46.308 -41.357 1.00 32.00 1125 PRO B O 1
ATOM 3556 N N . LYS B 1 220 ? -34.912 47.834 -39.921 1.00 34.27 1126 LYS B N 1
ATOM 3557 C CA . LYS B 1 220 ? -33.901 48.259 -40.873 1.00 34.16 1126 LYS B CA 1
ATOM 3558 C C . LYS B 1 220 ? -32.835 47.199 -41.031 1.00 35.23 1126 LYS B C 1
ATOM 3559 O O . LYS B 1 220 ? -32.105 47.237 -42.007 1.00 35.43 1126 LYS B O 1
ATOM 3565 N N . ASP B 1 221 ? -32.742 46.267 -40.079 1.00 33.14 1127 ASP B N 1
ATOM 3566 C CA . ASP B 1 221 ? -31.792 45.172 -40.193 1.00 30.09 1127 ASP B CA 1
ATOM 3567 C C . ASP B 1 221 ? -32.238 44.102 -41.211 1.00 32.05 1127 ASP B C 1
ATOM 3568 O O . ASP B 1 221 ? -31.433 43.271 -41.605 1.00 29.94 1127 ASP B O 1
ATOM 3573 N N . VAL B 1 222 ? -33.507 44.094 -41.618 1.00 32.66 1128 VAL B N 1
ATOM 3574 C CA . VAL B 1 222 ? -33.965 43.064 -42.553 1.00 33.53 1128 VAL B CA 1
ATOM 3575 C C . VAL B 1 222 ? -33.155 43.079 -43.857 1.00 34.03 1128 VAL B C 1
ATOM 3576 O O . VAL B 1 222 ? -32.825 42.033 -44.408 1.00 37.12 1128 VAL B O 1
ATOM 3580 N N . ALA B 1 223 ? -32.835 44.249 -44.367 1.00 34.02 1129 ALA B N 1
ATOM 3581 C CA . ALA B 1 223 ? -32.046 44.296 -45.601 1.00 34.47 1129 ALA B CA 1
ATOM 3582 C C . ALA B 1 223 ? -30.648 43.749 -45.339 1.00 32.87 1129 ALA B C 1
ATOM 3583 O O . ALA B 1 223 ? -30.020 43.185 -46.206 1.00 36.76 1129 ALA B O 1
ATOM 3585 N N . VAL B 1 224 ? -30.148 43.911 -44.128 1.00 32.78 1130 VAL B N 1
ATOM 3586 C CA . VAL B 1 224 ? -28.848 43.340 -43.854 1.00 35.67 1130 VAL B CA 1
ATOM 3587 C C . VAL B 1 224 ? -28.852 41.807 -43.939 1.00 34.33 1130 VAL B C 1
ATOM 3588 O O . VAL B 1 224 ? -28.018 41.208 -44.612 1.00 35.09 1130 VAL B O 1
ATOM 3592 N N . TYR B 1 225 ? -29.766 41.184 -43.216 1.00 34.39 1131 TYR B N 1
ATOM 3593 C CA . TYR B 1 225 ? -29.835 39.726 -43.165 1.00 36.62 1131 TYR B CA 1
ATOM 3594 C C . TYR B 1 225 ? -30.161 39.165 -44.552 1.00 35.76 1131 TYR B C 1
ATOM 3595 O O . TYR B 1 225 ? -29.618 38.145 -44.929 1.00 37.59 1131 TYR B O 1
ATOM 3604 N N . ALA B 1 226 ? -31.017 39.845 -45.322 1.00 36.62 1132 ALA B N 1
ATOM 3605 C CA . ALA B 1 226 ? -31.277 39.424 -46.711 1.00 34.57 1132 ALA B CA 1
ATOM 3606 C C . ALA B 1 226 ? -30.001 39.525 -47.551 1.00 39.81 1132 ALA B C 1
ATOM 3607 O O . ALA B 1 226 ? -29.718 38.666 -48.396 1.00 43.95 1132 ALA B O 1
ATOM 3609 N N . ALA B 1 227 ? -29.239 40.588 -47.348 1.00 38.14 1133 ALA B N 1
ATOM 3610 C CA . ALA B 1 227 ? -27.972 40.757 -48.064 1.00 37.63 1133 ALA B CA 1
ATOM 3611 C C . ALA B 1 227 ? -27.018 39.630 -47.713 1.00 42.87 1133 ALA B C 1
ATOM 3612 O O . ALA B 1 227 ? -26.121 39.303 -48.479 1.00 44.02 1133 ALA B O 1
ATOM 3614 N N . LEU B 1 228 ? -27.189 39.060 -46.525 1.00 41.48 1134 LEU B N 1
ATOM 3615 C CA . LEU B 1 228 ? -26.382 37.919 -46.126 1.00 39.78 1134 LEU B CA 1
ATOM 3616 C C . LEU B 1 228 ? -26.854 36.602 -46.763 1.00 44.25 1134 LEU B C 1
ATOM 3617 O O . LEU B 1 228 ? -26.121 35.622 -46.791 1.00 47.95 1134 LEU B O 1
ATOM 3622 N N . GLY B 1 229 ? -28.100 36.565 -47.219 1.00 43.53 1135 GLY B N 1
ATOM 3623 C CA . GLY B 1 229 ? -28.647 35.346 -47.765 1.00 39.40 1135 GLY B CA 1
ATOM 3624 C C . GLY B 1 229 ? -29.571 34.604 -46.825 1.00 40.92 1135 GLY B C 1
ATOM 3625 O O . GLY B 1 229 ? -29.956 33.477 -47.122 1.00 49.62 1135 GLY B O 1
ATOM 3626 N N . LEU B 1 230 ? -29.935 35.196 -45.697 1.00 39.10 1136 LEU B N 1
ATOM 3627 C CA . LEU B 1 230 ? -30.889 34.542 -44.806 1.00 37.29 1136 LEU B CA 1
ATOM 3628 C C . LEU B 1 230 ? -32.267 34.554 -45.411 1.00 38.77 1136 LEU B C 1
ATOM 3629 O O . LEU B 1 230 ? -32.684 35.524 -46.027 1.00 40.48 1136 LEU B O 1
ATOM 3634 N N . SER B 1 231 ? -33.002 33.482 -45.212 1.00 42.12 1137 SER B N 1
ATOM 3635 C CA . SER B 1 231 ? -34.385 33.459 -45.662 1.00 44.45 1137 SER B CA 1
ATOM 3636 C C . SER B 1 231 ? -35.253 34.240 -44.706 1.00 41.01 1137 SER B C 1
ATOM 3637 O O . SER B 1 231 ? -34.934 34.336 -43.521 1.00 43.85 1137 SER B O 1
ATOM 3640 N N . PRO B 1 232 ? -36.379 34.754 -45.206 1.00 41.96 1138 PRO B N 1
ATOM 3641 C CA . PRO B 1 232 ? -37.355 35.480 -44.392 1.00 41.37 1138 PRO B CA 1
ATOM 3642 C C . PRO B 1 232 ? -37.763 34.777 -43.114 1.00 43.81 1138 PRO B C 1
ATOM 3643 O O . PRO B 1 232 ? -38.049 35.436 -42.097 1.00 41.77 1138 PRO B O 1
ATOM 3647 N N . SER B 1 233 ? -37.791 33.451 -43.175 1.00 43.02 1139 SER B N 1
ATOM 3648 C CA . SER B 1 233 ? -38.186 32.645 -42.040 1.00 43.79 1139 SER B CA 1
ATOM 3649 C C . SER B 1 233 ? -37.055 32.507 -41.031 1.00 41.41 1139 SER B C 1
ATOM 3650 O O . SER B 1 233 ? -37.303 32.162 -39.884 1.00 45.65 1139 SER B O 1
ATOM 3653 N N . GLN B 1 234 ? -35.824 32.810 -41.437 1.00 39.22 1140 GLN B N 1
ATOM 3654 C CA . GLN B 1 234 ? -34.715 32.797 -40.479 1.00 41.10 1140 GLN B CA 1
ATOM 3655 C C . GLN B 1 234 ? -34.490 34.210 -39.875 1.00 42.32 1140 GLN B C 1
ATOM 3656 O O . GLN B 1 234 ? -33.605 34.404 -39.018 1.00 38.30 1140 GLN B O 1
ATOM 3662 N N . THR B 1 235 ? -35.318 35.173 -40.292 1.00 38.35 1141 THR B N 1
ATOM 3663 C CA . THR B 1 235 ? -35.121 36.574 -39.926 1.00 37.15 1141 THR B CA 1
ATOM 3664 C C . THR B 1 235 ? -36.167 37.046 -38.925 1.00 38.71 1141 THR B C 1
ATOM 3665 O O . THR B 1 235 ? -37.339 37.229 -39.263 1.00 40.22 1141 THR B O 1
ATOM 3669 N N . TYR B 1 236 ? -35.733 37.269 -37.696 1.00 34.27 1142 TYR B N 1
ATOM 3670 C CA . TYR B 1 236 ? -36.645 37.574 -36.616 1.00 36.87 1142 TYR B CA 1
ATOM 3671 C C . TYR B 1 236 ? -36.546 39.042 -36.180 1.00 37.21 1142 TYR B C 1
ATOM 3672 O O . TYR B 1 236 ? -35.490 39.511 -35.734 1.00 36.41 1142 TYR B O 1
ATOM 3681 N N . ILE B 1 237 ? -37.663 39.757 -36.275 1.00 38.98 1143 ILE B N 1
ATOM 3682 C CA . ILE B 1 237 ? -37.641 41.209 -36.069 1.00 38.55 1143 ILE B CA 1
ATOM 3683 C C . ILE B 1 237 ? -38.572 41.695 -34.987 1.00 38.26 1143 ILE B C 1
ATOM 3684 O O . ILE B 1 237 ? -39.768 41.488 -35.072 1.00 42.37 1143 ILE B O 1
ATOM 3689 N N . VAL B 1 238 ? -38.043 42.390 -33.996 1.00 36.29 1144 VAL B N 1
ATOM 3690 C CA . VAL B 1 238 ? -38.902 42.843 -32.922 1.00 46.07 1144 VAL B CA 1
ATOM 3691 C C . VAL B 1 238 ? -39.663 44.081 -33.278 1.00 50.09 1144 VAL B C 1
ATOM 3692 O O . VAL B 1 238 ? -39.213 44.886 -34.095 1.00 49.16 1144 VAL B O 1
ATOM 3696 N N . GLY B 1 239 ? -40.765 44.291 -32.574 1.00 55.77 1145 GLY B N 1
ATOM 3697 C CA . GLY B 1 239 ? -41.504 45.508 -32.784 1.00 63.66 1145 GLY B CA 1
ATOM 3698 C C . GLY B 1 239 ? -42.723 45.388 -33.660 1.00 65.17 1145 GLY B C 1
ATOM 3699 O O . GLY B 1 239 ? -43.294 44.295 -33.859 1.00 57.40 1145 GLY B O 1
ATOM 3700 N N . ARG B 1 240 ? -43.163 46.558 -34.108 1.00 70.52 1146 ARG B N 1
ATOM 3701 C CA . ARG B 1 240 ? -44.351 46.652 -34.919 1.00 75.46 1146 ARG B CA 1
ATOM 3702 C C . ARG B 1 240 ? -44.076 46.032 -36.279 1.00 65.32 1146 ARG B C 1
ATOM 3703 O O . ARG B 1 240 ? -42.992 46.207 -36.845 1.00 63.51 1146 ARG B O 1
ATOM 3711 N N . ALA B 1 241 ? -45.078 45.332 -36.800 1.00 60.86 1147 ALA B N 1
ATOM 3712 C CA . ALA B 1 241 ? -45.030 44.830 -38.165 1.00 59.85 1147 ALA B CA 1
ATOM 3713 C C . ALA B 1 241 ? -44.904 46.029 -39.080 1.00 57.58 1147 ALA B C 1
ATOM 3714 O O . ALA B 1 241 ? -45.516 47.065 -38.823 1.00 61.58 1147 ALA B O 1
ATOM 3716 N N . VAL B 1 242 ? -44.059 45.922 -40.091 1.00 51.66 1148 VAL B N 1
ATOM 3717 C CA . VAL B 1 242 ? -43.990 46.961 -41.083 1.00 49.52 1148 VAL B CA 1
ATOM 3718 C C . VAL B 1 242 ? -44.474 46.331 -42.374 1.00 49.44 1148 VAL B C 1
ATOM 3719 O O . VAL B 1 242 ? -43.914 45.355 -42.870 1.00 45.64 1148 VAL B O 1
ATOM 3723 N N . ARG B 1 243 ? -45.500 46.941 -42.939 1.00 50.13 1149 ARG B N 1
ATOM 3724 C CA . ARG B 1 243 ? -46.242 46.313 -43.999 1.00 49.81 1149 ARG B CA 1
ATOM 3725 C C . ARG B 1 243 ? -45.353 45.946 -45.166 1.00 50.77 1149 ARG B C 1
ATOM 3726 O O . ARG B 1 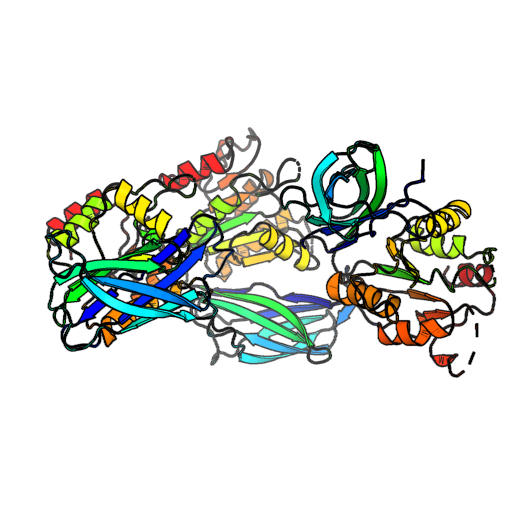243 ? -45.490 44.873 -45.725 1.00 51.95 1149 ARG B O 1
ATOM 3734 N N . LYS B 1 244 ? -44.466 46.838 -45.572 1.00 47.86 1150 LYS B N 1
ATOM 3735 C CA . LYS B 1 244 ? -43.575 46.539 -46.703 1.00 44.88 1150 LYS B CA 1
ATOM 3736 C C . LYS B 1 244 ? -42.687 45.302 -46.451 1.00 45.63 1150 LYS B C 1
ATOM 3737 O O . LYS B 1 244 ? -42.194 44.672 -47.375 1.00 48.75 1150 LYS B O 1
ATOM 3743 N N . LEU B 1 245 ? -42.470 44.976 -45.179 1.00 47.91 1151 LEU B N 1
ATOM 3744 C CA . LEU B 1 245 ? -41.529 43.920 -44.804 1.00 51.81 1151 LEU B CA 1
ATOM 3745 C C . LEU B 1 245 ? -42.163 42.609 -44.328 1.00 48.68 1151 LEU B C 1
ATOM 3746 O O . LEU B 1 245 ? -41.462 41.711 -43.882 1.00 45.52 1151 LEU B O 1
ATOM 3751 N N . GLN B 1 246 ? -43.478 42.487 -44.457 1.00 50.62 1152 GLN B N 1
ATOM 3752 C CA . GLN B 1 246 ? -44.178 41.370 -43.824 1.00 55.52 1152 GLN B CA 1
ATOM 3753 C C . GLN B 1 246 ? -43.740 40.023 -44.396 1.00 51.71 1152 GLN B C 1
ATOM 3754 O O . GLN B 1 246 ? -43.619 39.048 -43.658 1.00 56.72 1152 GLN B O 1
ATOM 3760 N N . ALA B 1 247 ? -43.514 39.959 -45.700 1.00 43.02 1153 ALA B N 1
ATOM 3761 C CA . ALA B 1 247 ? -43.119 38.705 -46.301 1.00 46.05 1153 ALA B CA 1
ATOM 3762 C C . ALA B 1 247 ? -41.596 38.527 -46.317 1.00 51.32 1153 ALA B C 1
ATOM 3763 O O . ALA B 1 247 ? -41.077 37.541 -46.858 1.00 53.64 1153 ALA B O 1
ATOM 3765 N N . GLN B 1 248 ? -40.882 39.527 -45.812 1.00 49.40 1154 GLN B N 1
ATOM 3766 C CA . GLN B 1 248 ? -39.434 39.529 -45.825 1.00 43.68 1154 GLN B CA 1
ATOM 3767 C C . GLN B 1 248 ? -38.840 38.979 -44.511 1.00 42.77 1154 GLN B C 1
ATOM 3768 O O . GLN B 1 248 ? -37.633 38.758 -44.420 1.00 41.58 1154 GLN B O 1
ATOM 3774 N N . CYS B 1 249 ? -39.670 38.805 -43.483 1.00 37.71 1155 CYS B N 1
ATOM 3775 C CA . CYS B 1 249 ? -39.154 38.480 -42.150 1.00 39.94 1155 CYS B CA 1
ATOM 3776 C C . CYS B 1 249 ? -40.260 37.970 -41.237 1.00 42.52 1155 CYS B C 1
ATOM 3777 O O . CYS B 1 249 ? -41.428 37.987 -41.607 1.00 46.11 1155 CYS B O 1
ATOM 3780 N N . GLN B 1 250 ? -39.884 37.462 -40.070 1.00 41.17 1156 GLN B N 1
ATOM 3781 C CA . GLN B 1 250 ? -40.867 37.159 -39.021 1.00 46.00 1156 GLN B CA 1
ATOM 3782 C C . GLN B 1 250 ? -40.925 38.193 -37.904 1.00 44.37 1156 GLN B C 1
ATOM 3783 O O . GLN B 1 250 ? -39.958 38.359 -37.166 1.00 44.56 1156 GLN B O 1
ATOM 3789 N N . PHE B 1 251 ? -42.071 38.835 -37.724 1.00 41.25 1157 PHE B N 1
ATOM 3790 C CA . PHE B 1 251 ? -42.180 39.813 -36.665 1.00 44.48 1157 PHE B CA 1
ATOM 3791 C C . PHE B 1 251 ? -42.497 39.129 -35.354 1.00 47.29 1157 PHE B C 1
ATOM 3792 O O . PHE B 1 251 ? -43.375 38.279 -35.292 1.00 50.53 1157 PHE B O 1
ATOM 3800 N N . LEU B 1 252 ? -41.758 39.479 -34.313 1.00 42.44 1158 LEU B N 1
ATOM 3801 C CA . LEU B 1 252 ? -41.989 38.899 -32.998 1.00 45.79 1158 LEU B CA 1
ATOM 3802 C C . LEU B 1 252 ? -43.004 39.751 -32.283 1.00 47.71 1158 LEU B C 1
ATOM 3803 O O . LEU B 1 252 ? -42.716 40.451 -31.316 1.00 48.51 1158 LEU B O 1
ATOM 3808 N N . SER B 1 253 ? -44.212 39.678 -32.800 1.00 51.21 1159 SER B N 1
ATOM 3809 C CA . SER B 1 253 ? -45.276 40.574 -32.407 1.00 51.97 1159 SER B CA 1
ATOM 3810 C C . SER B 1 253 ? -45.673 40.413 -30.951 1.00 56.63 1159 SER B C 1
ATOM 3811 O O . SER B 1 253 ? -45.967 41.400 -30.258 1.00 53.18 1159 SER B O 1
ATOM 3814 N N . ASP B 1 254 ? -45.666 39.163 -30.488 1.00 54.39 1160 ASP B N 1
ATOM 3815 C CA . ASP B 1 254 ? -46.095 38.849 -29.128 1.00 53.92 1160 ASP B CA 1
ATOM 3816 C C . ASP B 1 254 ? -44.996 39.064 -28.090 1.00 52.19 1160 ASP B C 1
ATOM 3817 O O . ASP B 1 254 ? -45.242 38.999 -26.891 1.00 55.87 1160 ASP B O 1
ATOM 3822 N N . GLY B 1 255 ? -43.781 39.349 -28.540 1.00 51.13 1161 GLY B N 1
ATOM 3823 C CA . GLY B 1 255 ? -42.696 39.571 -27.603 1.00 49.63 1161 GLY B CA 1
ATOM 3824 C C . GLY B 1 255 ? -41.788 38.367 -27.566 1.00 45.44 1161 GLY B C 1
ATOM 3825 O O . GLY B 1 255 ? -42.021 37.383 -28.261 1.00 41.43 1161 GLY B O 1
ATOM 3826 N N . TYR B 1 256 ? -40.738 38.446 -26.763 1.00 44.36 1162 TYR B N 1
ATOM 3827 C CA . TYR B 1 256 ? -39.739 37.380 -26.763 1.00 49.55 1162 TYR B CA 1
ATOM 3828 C C . TYR B 1 256 ? -40.154 36.092 -26.040 1.00 44.98 1162 TYR B C 1
ATOM 3829 O O . TYR B 1 256 ? -39.805 34.998 -26.473 1.00 41.91 1162 TYR B O 1
ATOM 3838 N N . VAL B 1 257 ? -40.886 36.239 -24.937 1.00 49.01 1163 VAL B N 1
ATOM 3839 C CA . VAL B 1 257 ? -41.356 35.096 -24.171 1.00 41.71 1163 VAL B CA 1
ATOM 3840 C C . VAL B 1 257 ? -42.163 34.174 -25.035 1.00 42.98 1163 VAL B C 1
ATOM 3841 O O . VAL B 1 257 ? -41.898 32.971 -25.093 1.00 46.45 1163 VAL B O 1
ATOM 3845 N N . ALA B 1 258 ? -43.132 34.744 -25.736 1.00 43.46 1164 ALA B N 1
ATOM 3846 C CA . ALA B 1 258 ? -43.944 33.959 -26.645 1.00 41.48 1164 ALA B CA 1
ATOM 3847 C C . ALA B 1 258 ? -43.082 33.271 -27.677 1.00 41.95 1164 ALA B C 1
ATOM 3848 O O . ALA B 1 258 ? -43.319 32.130 -28.036 1.00 43.93 1164 ALA B O 1
ATOM 3850 N N . HIS B 1 259 ? -42.084 33.989 -28.172 1.00 45.20 1165 HIS B N 1
ATOM 3851 C CA . HIS B 1 259 ? -41.210 33.470 -29.225 1.00 45.23 1165 HIS B CA 1
ATOM 3852 C C . HIS B 1 259 ? -40.406 32.268 -28.717 1.00 38.99 1165 HIS B C 1
ATOM 3853 O O . HIS B 1 259 ? -40.170 31.311 -29.452 1.00 42.00 1165 HIS B O 1
ATOM 3860 N N . LEU B 1 260 ? -39.991 32.324 -27.461 1.00 37.36 1166 LEU B N 1
ATOM 3861 C CA . LEU B 1 260 ? -39.211 31.235 -26.904 1.00 42.64 1166 LEU B CA 1
ATOM 3862 C C . LEU B 1 260 ? -40.072 29.949 -26.889 1.00 46.47 1166 LEU B C 1
ATOM 3863 O O . LEU B 1 260 ? -39.598 28.871 -27.261 1.00 43.11 1166 LEU B O 1
ATOM 3868 N N . GLY B 1 261 ? -41.363 30.096 -26.582 1.00 44.49 1167 GLY B N 1
ATOM 3869 C CA . GLY B 1 261 ? -42.255 28.955 -26.560 1.00 39.72 1167 GLY B CA 1
ATOM 3870 C C . GLY B 1 261 ? -42.248 28.307 -27.933 1.00 48.92 1167 GLY B C 1
ATOM 3871 O O . GLY B 1 261 ? -42.230 27.072 -28.059 1.00 49.43 1167 GLY B O 1
ATOM 3872 N N . GLN B 1 262 ? -42.210 29.133 -28.975 1.00 47.85 1168 GLN B N 1
ATOM 3873 C CA . GLN B 1 262 ? -42.186 28.598 -30.321 1.00 46.30 1168 GLN B CA 1
ATOM 3874 C C . GLN B 1 262 ? -40.880 27.825 -30.559 1.00 48.77 1168 GLN B C 1
ATOM 3875 O O . GLN B 1 262 ? -40.865 26.747 -31.157 1.00 53.00 1168 GLN B O 1
ATOM 3881 N N . LEU B 1 263 ? -39.778 28.388 -30.093 1.00 48.74 1169 LEU B N 1
ATOM 3882 C CA . LEU B 1 263 ? -38.462 27.787 -30.325 1.00 47.97 1169 LEU B CA 1
ATOM 3883 C C . LEU B 1 263 ? -38.313 26.480 -29.576 1.00 45.49 1169 LEU B C 1
ATOM 3884 O O . LEU B 1 263 ? -37.711 25.546 -30.076 1.00 49.50 1169 LEU B O 1
ATOM 3889 N N . GLU B 1 264 ? -38.860 26.434 -28.369 1.00 46.08 1170 GLU B N 1
ATOM 3890 C CA . GLU B 1 264 ? -38.786 25.251 -27.525 1.00 45.33 1170 GLU B CA 1
ATOM 3891 C C . GLU B 1 264 ? -39.734 24.183 -28.003 1.00 51.13 1170 GLU B C 1
ATOM 3892 O O . GLU B 1 264 ? -39.526 23.003 -27.736 1.00 54.72 1170 GLU B O 1
ATOM 3898 N N . ALA B 1 265 ? -40.747 24.599 -28.754 1.00 51.27 1171 ALA B N 1
ATOM 3899 C CA . ALA B 1 265 ? -41.622 23.669 -29.448 1.00 52.47 1171 ALA B CA 1
ATOM 3900 C C . ALA B 1 265 ? -41.082 23.256 -30.819 1.00 54.68 1171 ALA B C 1
ATOM 3901 O O . ALA B 1 265 ? -41.794 22.624 -31.585 1.00 59.41 1171 ALA B O 1
ATOM 3903 N N . GLY B 1 266 ? -39.859 23.650 -31.159 1.00 53.29 1172 GLY B N 1
ATOM 3904 C CA . GLY B 1 266 ? -39.240 23.213 -32.409 1.00 51.76 1172 GLY B CA 1
ATOM 3905 C C . GLY B 1 266 ? -39.699 23.942 -33.672 1.00 62.47 1172 GLY B C 1
ATOM 3906 O O . GLY B 1 266 ? -39.791 23.337 -34.754 1.00 65.25 1172 GLY B O 1
ATOM 3907 N N . SER B 1 267 ? -39.918 25.255 -33.533 1.00 63.92 1173 SER B N 1
ATOM 3908 C CA . SER B 1 267 ? -40.370 26.172 -34.606 1.00 65.34 1173 SER B CA 1
ATOM 3909 C C . SER B 1 267 ? -39.392 26.415 -35.789 1.00 63.99 1173 SER B C 1
ATOM 3910 O O . SER B 1 267 ? -39.823 26.566 -36.933 1.00 65.68 1173 SER B O 1
ATOM 3913 N N . HIS B 1 268 ? -38.097 26.478 -35.514 1.00 61.14 1174 HIS B N 1
ATOM 3914 C CA . HIS B 1 268 ? -37.109 26.816 -36.529 1.00 56.54 1174 HIS B CA 1
ATOM 3915 C C . HIS B 1 268 ? -36.998 25.753 -37.605 1.00 57.93 1174 HIS B C 1
ATOM 3916 O O . HIS B 1 268 ? -36.925 26.074 -38.795 1.00 58.81 1174 HIS B O 1
ATOM 3923 N N . ASN C 1 8 ? -39.476 68.346 20.820 1.00 72.56 914 ASN C N 1
ATOM 3924 C CA . ASN C 1 8 ? -39.277 69.697 20.310 1.00 71.60 914 ASN C CA 1
ATOM 3925 C C . ASN C 1 8 ? -38.042 69.810 19.418 1.00 68.74 914 ASN C C 1
ATOM 3926 O O . ASN C 1 8 ? -38.036 70.565 18.447 1.00 62.42 914 ASN C O 1
ATOM 3931 N N . VAL C 1 9 ? -36.995 69.068 19.763 1.00 66.02 915 VAL C N 1
ATOM 3932 C CA . VAL C 1 9 ? -35.687 69.226 19.132 1.00 57.25 915 VAL C CA 1
ATOM 3933 C C . VAL C 1 9 ? -35.663 68.988 17.619 1.00 54.92 915 VAL C C 1
ATOM 3934 O O . VAL C 1 9 ? -36.318 68.091 17.089 1.00 55.50 915 VAL C O 1
ATOM 3938 N N . THR C 1 10 ? -34.882 69.832 16.952 1.00 53.77 916 THR C N 1
ATOM 3939 C CA . THR C 1 10 ? -34.710 69.876 15.501 1.00 48.14 916 THR C CA 1
ATOM 3940 C C . THR C 1 10 ? -33.928 68.705 14.875 1.00 47.96 916 THR C C 1
ATOM 3941 O O . THR C 1 10 ? -32.940 68.213 15.437 1.00 45.34 916 THR C O 1
ATOM 3945 N N . SER C 1 11 ? -34.378 68.264 13.701 1.00 42.78 917 SER C N 1
ATOM 3946 C CA . SER C 1 11 ? -33.714 67.159 13.005 1.00 48.26 917 SER C CA 1
ATOM 3947 C C . SER C 1 11 ? -32.422 67.645 12.356 1.00 41.62 917 SER C C 1
ATOM 3948 O O . SER C 1 11 ? -32.324 68.786 11.920 1.00 44.23 917 SER C O 1
ATOM 3951 N N . ASN C 1 12 ? -31.430 66.769 12.330 1.00 39.20 918 ASN C N 1
ATOM 3952 C CA . ASN C 1 12 ? -30.208 66.999 11.576 1.00 41.98 918 ASN C CA 1
ATOM 3953 C C . ASN C 1 12 ? -29.852 65.700 10.853 1.00 43.13 918 ASN C C 1
ATOM 3954 O O . ASN C 1 12 ? -28.898 64.998 11.225 1.00 39.09 918 ASN C O 1
ATOM 3959 N N . HIS C 1 13 ? -30.704 65.320 9.903 1.00 43.37 919 HIS C N 1
ATOM 3960 C CA . HIS C 1 13 ? -30.454 64.136 9.095 1.00 42.05 919 HIS C CA 1
ATOM 3961 C C . HIS C 1 13 ? -29.524 64.469 7.939 1.00 41.09 919 HIS C C 1
ATOM 3962 O O . HIS C 1 13 ? -29.572 65.553 7.350 1.00 43.71 919 HIS C O 1
ATOM 3969 N N . ARG C 1 14 ? -28.718 63.501 7.571 1.00 38.44 920 ARG C N 1
ATOM 3970 C CA . ARG C 1 14 ? -27.882 63.681 6.411 1.00 42.63 920 ARG C CA 1
ATOM 3971 C C . ARG C 1 14 ? -27.731 62.356 5.683 1.00 42.89 920 ARG C C 1
ATOM 3972 O O . ARG C 1 14 ? -27.810 61.265 6.280 1.00 42.06 920 ARG C O 1
ATOM 3980 N N . ALA C 1 15 ? -27.613 62.472 4.372 1.00 40.44 921 ALA C N 1
ATOM 3981 C CA . ALA C 1 15 ? -27.275 61.349 3.511 1.00 43.90 921 ALA C CA 1
ATOM 3982 C C . ALA C 1 15 ? -26.005 61.692 2.714 1.00 42.80 921 ALA C C 1
ATOM 3983 O O . ALA C 1 15 ? -25.764 62.852 2.393 1.00 41.99 921 ALA C O 1
ATOM 3985 N N . SER C 1 16 ? -25.169 60.698 2.451 1.00 45.91 922 SER C N 1
ATOM 3986 C CA . SER C 1 16 ? -23.930 60.916 1.706 1.00 45.50 922 SER C CA 1
ATOM 3987 C C . SER C 1 16 ? -24.265 61.047 0.206 1.00 43.65 922 SER C C 1
ATOM 3988 O O . SER C 1 16 ? -24.994 60.213 -0.337 1.00 42.25 922 SER C O 1
ATOM 3991 N N . ASP C 1 17 ? -23.774 62.081 -0.459 1.00 42.27 923 ASP C N 1
ATOM 3992 C CA . ASP C 1 17 ? -23.813 62.100 -1.939 1.00 44.40 923 ASP C CA 1
ATOM 3993 C C . ASP C 1 17 ? -23.138 60.832 -2.475 1.00 40.92 923 ASP C C 1
ATOM 3994 O O . ASP C 1 17 ? -22.039 60.509 -2.067 1.00 41.61 923 ASP C O 1
ATOM 3999 N N . THR C 1 18 ? -23.803 60.069 -3.338 1.00 42.91 924 THR C N 1
ATOM 4000 C CA . THR C 1 18 ? -23.194 58.817 -3.811 1.00 44.33 924 THR C CA 1
ATOM 4001 C C . THR C 1 18 ? -22.739 58.984 -5.253 1.00 42.96 924 THR C C 1
ATOM 4002 O O . THR C 1 18 ? -23.499 59.470 -6.094 1.00 41.05 924 THR C O 1
ATOM 4006 N N . VAL C 1 19 ? -21.487 58.620 -5.522 1.00 40.51 925 VAL C N 1
ATOM 4007 C CA . VAL C 1 19 ? -20.998 58.651 -6.891 1.00 42.61 925 VAL C CA 1
ATOM 4008 C C . VAL C 1 19 ? -20.643 57.243 -7.288 1.00 43.31 925 VAL C C 1
ATOM 4009 O O . VAL C 1 19 ? -19.837 56.584 -6.624 1.00 45.60 925 VAL C O 1
ATOM 4013 N N . VAL C 1 20 ? -21.197 56.799 -8.403 1.00 41.32 926 VAL C N 1
ATOM 4014 C CA . VAL C 1 20 ? -21.046 55.406 -8.784 1.00 44.74 926 VAL C CA 1
ATOM 4015 C C . VAL C 1 20 ? -20.916 55.298 -10.301 1.00 46.02 926 VAL C C 1
ATOM 4016 O O . VAL C 1 20 ? -21.534 56.041 -11.068 1.00 41.56 926 VAL C O 1
ATOM 4020 N N . CYS C 1 21 ? -20.041 54.395 -10.711 1.00 47.55 927 CYS C N 1
ATOM 4021 C CA . CYS C 1 21 ? -19.854 54.108 -12.114 1.00 50.27 927 CYS C CA 1
ATOM 4022 C C . CYS C 1 21 ? -21.040 53.272 -12.605 1.00 52.48 927 CYS C C 1
ATOM 4023 O O . CYS C 1 21 ? -21.460 52.328 -11.917 1.00 50.38 927 CYS C O 1
ATOM 4026 N N . GLU C 1 22 ? -21.547 53.611 -13.796 1.00 50.61 928 GLU C N 1
ATOM 4027 C CA . GLU C 1 22 ? -22.725 52.955 -14.383 1.00 50.27 928 GLU C CA 1
ATOM 4028 C C . GLU C 1 22 ? -22.478 51.453 -14.456 1.00 54.40 928 GLU C C 1
ATOM 4029 O O . GLU C 1 22 ? -21.357 51.020 -14.710 1.00 50.52 928 GLU C O 1
ATOM 4035 N N . GLY C 1 23 ? -23.526 50.667 -14.212 1.00 56.45 929 GLY C N 1
ATOM 4036 C CA . GLY C 1 23 ? -23.422 49.216 -14.204 1.00 54.13 929 GLY C CA 1
ATOM 4037 C C . GLY C 1 23 ? -23.074 48.565 -12.873 1.00 56.56 929 GLY C C 1
ATOM 4038 O O . GLY C 1 23 ? -23.254 47.358 -12.704 1.00 62.84 929 GLY C O 1
ATOM 4039 N N . ARG C 1 24 ? -22.562 49.352 -11.933 1.00 54.89 930 ARG C N 1
ATOM 4040 C CA . ARG C 1 24 ? -22.156 48.846 -10.623 1.00 51.84 930 ARG C CA 1
ATOM 4041 C C . ARG C 1 24 ? -23.306 48.957 -9.621 1.00 51.43 930 ARG C C 1
ATOM 4042 O O . ARG C 1 24 ? -24.235 49.743 -9.834 1.00 52.18 930 ARG C O 1
ATOM 4050 N N . PRO C 1 25 ? -23.256 48.174 -8.527 1.00 46.37 931 PRO C N 1
ATOM 4051 C CA . PRO C 1 25 ? -24.304 48.329 -7.511 1.00 47.69 931 PRO C CA 1
ATOM 4052 C C . PRO C 1 25 ? -24.388 49.774 -7.023 1.00 53.34 931 PRO C C 1
ATOM 4053 O O . PRO C 1 25 ? -23.356 50.447 -6.861 1.00 52.84 931 PRO C O 1
ATOM 4057 N N . GLN C 1 26 ? -25.612 50.262 -6.870 1.00 50.98 932 GLN C N 1
ATOM 4058 C CA . GLN C 1 26 ? -25.861 51.604 -6.399 1.00 47.60 932 GLN C CA 1
ATOM 4059 C C . GLN C 1 26 ? -26.364 51.542 -4.960 1.00 52.04 932 GLN C C 1
ATOM 4060 O O . GLN C 1 26 ? -27.393 50.932 -4.690 1.00 51.90 932 GLN C O 1
ATOM 4066 N N . VAL C 1 27 ? -25.615 52.156 -4.044 1.00 49.85 933 VAL C N 1
ATOM 4067 C CA . VAL C 1 27 ? -25.942 52.160 -2.625 1.00 47.83 933 VAL C CA 1
ATOM 4068 C C . VAL C 1 27 ? -26.083 53.594 -2.086 1.00 49.48 933 VAL C C 1
ATOM 4069 O O . VAL C 1 27 ? -25.221 54.451 -2.307 1.00 51.20 933 VAL C O 1
ATOM 4073 N N . LEU C 1 28 ? -27.203 53.870 -1.431 1.00 46.10 934 LEU C N 1
ATOM 4074 C CA . LEU C 1 28 ? -27.404 55.153 -0.776 1.00 49.72 934 LEU C CA 1
ATOM 4075 C C . LEU C 1 28 ? -27.253 54.993 0.745 1.00 51.03 934 LEU C C 1
ATOM 4076 O O . LEU C 1 28 ? -27.606 53.942 1.300 1.00 46.06 934 LEU C O 1
ATOM 4081 N N . ASN C 1 29 ? -26.713 56.015 1.414 1.00 46.06 935 ASN C N 1
ATOM 4082 C CA . ASN C 1 29 ? -26.529 55.950 2.871 1.00 44.15 935 ASN C CA 1
ATOM 4083 C C . ASN C 1 29 ? -27.075 57.176 3.572 1.00 43.41 935 ASN C C 1
ATOM 4084 O O . ASN C 1 29 ? -26.981 58.294 3.056 1.00 46.61 935 ASN C O 1
ATOM 4089 N N . GLY C 1 30 ? -27.610 56.973 4.768 1.00 43.27 936 GLY C N 1
ATOM 4090 C CA . GLY C 1 30 ? -28.147 58.069 5.558 1.00 44.44 936 GLY C CA 1
ATOM 4091 C C . GLY C 1 30 ? -28.014 57.868 7.070 1.00 44.16 936 GLY C C 1
ATOM 4092 O O . GLY C 1 30 ? -27.829 56.762 7.566 1.00 45.06 936 GLY C O 1
ATOM 4093 N N . ARG C 1 31 ? -28.105 58.966 7.800 1.00 39.07 937 ARG C N 1
ATOM 4094 C CA . ARG C 1 31 ? -28.078 58.936 9.245 1.00 42.72 937 ARG C CA 1
ATOM 4095 C C . ARG C 1 31 ? -29.123 59.908 9.807 1.00 42.96 937 ARG C C 1
ATOM 4096 O O . ARG C 1 31 ? -29.382 60.969 9.236 1.00 37.28 937 ARG C O 1
ATOM 4104 N N . PHE C 1 32 ? -29.749 59.528 10.913 1.00 42.70 938 PHE C N 1
ATOM 4105 C CA . PHE C 1 32 ? -30.900 60.292 11.362 1.00 43.78 938 PHE C CA 1
ATOM 4106 C C . PHE C 1 32 ? -30.746 60.628 12.835 1.00 45.22 938 PHE C C 1
ATOM 4107 O O . PHE C 1 32 ? -30.592 59.739 13.668 1.00 42.69 938 PHE C O 1
ATOM 4115 N N . MET C 1 33 ? -30.720 61.927 13.125 1.00 44.48 939 MET C N 1
ATOM 4116 C CA . MET C 1 33 ? -30.358 62.437 14.446 1.00 40.65 939 MET C CA 1
ATOM 4117 C C . MET C 1 33 ? -31.095 63.746 14.708 1.00 40.57 939 MET C C 1
ATOM 4118 O O . MET C 1 33 ? -31.488 64.441 13.765 1.00 42.56 939 MET C O 1
ATOM 4123 N N . TYR C 1 34 ? -31.234 64.106 15.985 1.00 43.66 940 TYR C N 1
ATOM 4124 C CA . TYR C 1 34 ? -31.890 65.357 16.400 1.00 40.58 940 TYR C CA 1
ATOM 4125 C C . TYR C 1 34 ? -31.055 66.130 17.418 1.00 44.82 940 TYR C C 1
ATOM 4126 O O . TYR C 1 34 ? -30.232 65.536 18.129 1.00 41.40 940 TYR C O 1
ATOM 4135 N N . GLY C 1 35 ? -31.195 67.455 17.429 1.00 45.38 941 GLY C N 1
ATOM 4136 C CA . GLY C 1 35 ? -30.611 68.259 18.489 1.00 43.67 941 GLY C CA 1
ATOM 4137 C C . GLY C 1 35 ? -29.218 68.774 18.218 1.00 45.05 941 GLY C C 1
ATOM 4138 O O . GLY C 1 35 ? -28.518 68.244 17.363 1.00 39.96 941 GLY C O 1
ATOM 4139 N N . PRO C 1 36 ? -28.786 69.799 18.964 1.00 43.18 942 PRO C N 1
ATOM 4140 C CA . PRO C 1 36 ? -27.394 70.178 18.727 1.00 43.45 942 PRO C CA 1
ATOM 4141 C C . PRO C 1 36 ? -26.428 69.049 19.127 1.00 45.03 942 PRO C C 1
ATOM 4142 O O . PRO C 1 36 ? -26.712 68.264 20.036 1.00 45.61 942 PRO C O 1
ATOM 4146 N N . LEU C 1 37 ? -25.334 68.940 18.374 1.00 45.74 943 LEU C N 1
ATOM 4147 C CA . LEU C 1 37 ? -24.272 67.959 18.583 1.00 41.48 943 LEU C CA 1
ATOM 4148 C C . LEU C 1 37 ? -24.742 66.511 18.643 1.00 41.83 943 LEU C C 1
ATOM 4149 O O . LEU C 1 37 ? -24.134 65.684 19.343 1.00 43.97 943 LEU C O 1
ATOM 4154 N N . ASP C 1 38 ? -25.832 66.201 17.935 1.00 41.40 944 ASP C N 1
ATOM 4155 C CA . ASP C 1 38 ? -26.320 64.806 17.827 1.00 41.52 944 ASP C CA 1
ATOM 4156 C C . ASP C 1 38 ? -26.728 64.182 19.197 1.00 42.76 944 ASP C C 1
ATOM 4157 O O . ASP C 1 38 ? -26.384 63.020 19.505 1.00 39.48 944 ASP C O 1
ATOM 4162 N N . VAL C 1 39 ? -27.399 64.972 20.037 1.00 42.87 945 VAL C N 1
ATOM 4163 C CA . VAL C 1 39 ? -27.869 64.481 21.343 1.00 44.14 945 VAL C CA 1
ATOM 4164 C C . VAL C 1 39 ? -28.845 63.300 21.210 1.00 45.50 945 VAL C C 1
ATOM 4165 O O . VAL C 1 39 ? -28.851 62.402 22.052 1.00 46.95 945 VAL C O 1
ATOM 4169 N N . VAL C 1 40 ? -29.682 63.318 20.175 1.00 45.86 946 VAL C N 1
ATOM 4170 C CA . VAL C 1 40 ? -30.669 62.265 19.973 1.00 41.48 946 VAL C CA 1
ATOM 4171 C C . VAL C 1 40 ? -30.339 61.440 18.718 1.00 45.35 946 VAL C C 1
ATOM 4172 O O . VAL C 1 40 ? -30.169 62.007 17.625 1.00 43.52 946 VAL C O 1
ATOM 4176 N N . THR C 1 41 ? -30.271 60.118 18.872 1.00 40.95 947 THR C N 1
ATOM 4177 C CA . THR C 1 41 ? -30.055 59.179 17.767 1.00 42.08 947 THR C CA 1
ATOM 4178 C C . THR C 1 41 ? -31.373 58.496 17.441 1.00 46.68 947 THR C C 1
ATOM 4179 O O . THR C 1 41 ? -32.005 57.940 18.328 1.00 46.29 947 THR C O 1
ATOM 4183 N N . LEU C 1 42 ? -31.775 58.505 16.172 1.00 43.74 948 LEU C N 1
ATOM 4184 C CA . LEU C 1 42 ? -33.052 57.909 15.777 1.00 48.67 948 LEU C CA 1
ATOM 4185 C C . LEU C 1 42 ? -32.911 56.438 15.480 1.00 50.35 948 LEU C C 1
ATOM 4186 O O . LEU C 1 42 ? -32.531 56.076 14.362 1.00 51.39 948 LEU C O 1
ATOM 4191 N N . THR C 1 43 ? -33.236 55.599 16.464 1.00 51.22 949 THR C N 1
ATOM 4192 C CA . THR C 1 43 ? -33.002 54.146 16.367 1.00 52.57 949 THR C CA 1
ATOM 4193 C C . THR C 1 43 ? -34.260 53.327 16.032 1.00 52.53 949 THR C C 1
ATOM 4194 O O . THR C 1 43 ? -35.347 53.627 16.502 1.00 51.03 949 THR C O 1
ATOM 4198 N N . GLY C 1 44 ? -34.100 52.329 15.167 1.00 53.57 950 GLY C N 1
ATOM 4199 C CA . GLY C 1 44 ? -35.171 51.406 14.812 1.00 53.31 950 GLY C CA 1
ATOM 4200 C C . GLY C 1 44 ? -36.448 52.001 14.227 1.00 55.38 950 GLY C C 1
ATOM 4201 O O . GLY C 1 44 ? -37.534 51.474 14.438 1.00 60.64 950 GLY C O 1
ATOM 4202 N N . GLU C 1 45 ? -36.322 53.071 13.451 1.00 56.02 951 GLU C N 1
ATOM 4203 C CA . GLU C 1 45 ? -37.476 53.710 12.833 1.00 55.40 951 GLU C CA 1
ATOM 4204 C C . GLU C 1 45 ? -37.415 53.540 11.312 1.00 59.61 951 GLU C C 1
ATOM 4205 O O . GLU C 1 45 ? -36.326 53.450 10.718 1.00 57.44 951 GLU C O 1
ATOM 4211 N N . LYS C 1 46 ? -38.583 53.488 10.689 1.00 60.06 952 LYS C N 1
ATOM 4212 C CA . LYS C 1 46 ? -38.679 53.331 9.247 1.00 58.56 952 LYS C CA 1
ATOM 4213 C C . LYS C 1 46 ? -38.298 54.599 8.511 1.00 57.80 952 LYS C C 1
ATOM 4214 O O . LYS C 1 46 ? -38.809 55.677 8.826 1.00 54.62 952 LYS C O 1
ATOM 4220 N N . VAL C 1 47 ? -37.455 54.471 7.493 1.00 53.08 953 VAL C N 1
ATOM 4221 C CA . VAL C 1 47 ? -37.175 55.624 6.642 1.00 52.82 953 VAL C CA 1
ATOM 4222 C C . VAL C 1 47 ? -37.488 55.234 5.188 1.00 50.37 953 VAL C C 1
ATOM 4223 O O . VAL C 1 47 ? -37.101 54.161 4.720 1.00 46.83 953 VAL C O 1
ATOM 4227 N N . ASP C 1 48 ? -38.263 56.071 4.511 1.00 49.58 954 ASP C N 1
ATOM 4228 C CA . ASP C 1 48 ? -38.594 55.831 3.117 1.00 53.05 954 ASP C CA 1
ATOM 4229 C C . ASP C 1 48 ? -37.556 56.521 2.235 1.00 53.70 954 ASP C C 1
ATOM 4230 O O . ASP C 1 48 ? -37.210 57.677 2.461 1.00 54.81 954 ASP C O 1
ATOM 4235 N N . VAL C 1 49 ? -37.082 55.825 1.212 1.00 52.62 955 VAL C N 1
ATOM 4236 C CA . VAL C 1 49 ? -36.098 56.398 0.308 1.00 49.99 955 VAL C CA 1
ATOM 4237 C C . VAL C 1 49 ? -36.746 56.733 -1.004 1.00 55.61 955 VAL C C 1
ATOM 4238 O O . VAL C 1 49 ? -37.233 55.840 -1.679 1.00 56.79 955 VAL C O 1
ATOM 4242 N N . TYR C 1 50 ? -36.686 58.002 -1.393 1.00 54.72 956 TYR C N 1
ATOM 4243 C CA . TYR C 1 50 ? -37.256 58.466 -2.646 1.00 52.44 956 TYR C CA 1
ATOM 4244 C C . TYR C 1 50 ? -36.148 58.954 -3.575 1.00 57.94 956 TYR C C 1
ATOM 4245 O O . TYR C 1 50 ? -35.140 59.530 -3.130 1.00 55.30 956 TYR C O 1
ATOM 4254 N N . VAL C 1 51 ? -36.353 58.712 -4.867 1.00 59.14 957 VAL C N 1
ATOM 4255 C CA . VAL C 1 51 ? -35.473 59.183 -5.926 1.00 56.17 957 VAL C CA 1
ATOM 4256 C C . VAL C 1 51 ? -36.278 59.946 -6.964 1.00 57.22 957 VAL C C 1
ATOM 4257 O O . VAL C 1 51 ? -37.316 59.464 -7.428 1.00 61.75 957 VAL C O 1
ATOM 4261 N N . MET C 1 52 ? -35.817 61.130 -7.336 1.00 53.70 958 MET C N 1
ATOM 4262 C CA . MET C 1 52 ? -36.454 61.859 -8.437 1.00 56.81 958 MET C CA 1
ATOM 4263 C C . MET C 1 52 ? -35.835 61.407 -9.758 1.00 58.80 958 MET C C 1
ATOM 4264 O O . MET C 1 52 ? -34.892 62.032 -10.248 1.00 61.00 958 MET C O 1
ATOM 4269 N N . THR C 1 53 ? -36.330 60.305 -10.317 1.00 59.57 959 THR C N 1
ATOM 4270 C CA . THR C 1 53 ? -35.709 59.716 -11.505 1.00 62.95 959 THR C CA 1
ATOM 4271 C C . THR C 1 53 ? -35.754 60.648 -12.721 1.00 65.64 959 THR C C 1
ATOM 4272 O O . THR C 1 53 ? -34.859 60.608 -13.564 1.00 63.81 959 THR C O 1
ATOM 4276 N N . GLN C 1 54 ? -36.775 61.495 -12.809 1.00 67.13 960 GLN C N 1
ATOM 4277 C CA . GLN C 1 54 ? -36.759 62.560 -13.806 1.00 72.18 960 GLN C CA 1
ATOM 4278 C C . GLN C 1 54 ? -36.565 63.929 -13.155 1.00 70.66 960 GLN C C 1
ATOM 4279 O O . GLN C 1 54 ? -37.536 64.633 -12.878 1.00 71.15 960 GLN C O 1
ATOM 4285 N N . PRO C 1 55 ? -35.304 64.334 -12.972 1.00 69.88 961 PRO C N 1
ATOM 4286 C CA . PRO C 1 55 ? -34.923 65.475 -12.131 1.00 70.76 961 PRO C CA 1
ATOM 4287 C C . PRO C 1 55 ? -35.724 66.743 -12.404 1.00 75.31 961 PRO C C 1
ATOM 4288 O O . PRO C 1 55 ? -35.831 67.575 -11.502 1.00 79.01 961 PRO C O 1
ATOM 4292 N N . LEU C 1 56 ? -36.310 66.881 -13.589 1.00 75.90 962 LEU C N 1
ATOM 4293 C CA . LEU C 1 56 ? -37.020 68.117 -13.902 1.00 79.84 962 LEU C CA 1
ATOM 4294 C C . LEU C 1 56 ? -38.510 67.934 -13.645 1.00 80.42 962 LEU C C 1
ATOM 4295 O O . LEU C 1 56 ? -39.272 68.904 -13.675 1.00 81.57 962 LEU C O 1
ATOM 4300 N N . SER C 1 57 ? -38.902 66.688 -13.360 1.00 75.11 963 SER C N 1
ATOM 4301 C CA . SER C 1 57 ? -40.310 66.329 -13.204 1.00 76.61 963 SER C CA 1
ATOM 4302 C C . SER C 1 57 ? -40.824 66.762 -11.839 1.00 79.06 963 SER C C 1
ATOM 4303 O O . SER C 1 57 ? -42.031 66.952 -11.653 1.00 79.98 963 SER C O 1
ATOM 4306 N N . GLY C 1 58 ? -39.910 66.869 -10.874 1.00 76.93 964 GLY C N 1
ATOM 4307 C CA . GLY C 1 58 ? -40.276 67.202 -9.506 1.00 73.11 964 GLY C CA 1
ATOM 4308 C C . GLY C 1 58 ? -41.025 66.065 -8.843 1.00 67.45 964 GLY C C 1
ATOM 4309 O O . GLY C 1 58 ? -41.530 66.195 -7.735 1.00 70.09 964 GLY C O 1
ATOM 4310 N N . LYS C 1 59 ? -41.074 64.926 -9.513 1.00 68.18 965 LYS C N 1
ATOM 4311 C CA . LYS C 1 59 ? -41.833 63.808 -9.002 1.00 68.95 965 LYS C CA 1
ATOM 4312 C C . LYS C 1 59 ? -40.913 62.830 -8.275 1.00 70.96 965 LYS C C 1
ATOM 4313 O O . LYS C 1 59 ? -39.964 62.293 -8.865 1.00 67.18 965 LYS C O 1
ATOM 4319 N N . TRP C 1 60 ? -41.200 62.614 -6.987 1.00 65.56 966 TRP C N 1
ATOM 4320 C CA . TRP C 1 60 ? -40.398 61.722 -6.161 1.00 61.13 966 TRP C CA 1
ATOM 4321 C C . TRP C 1 60 ? -40.939 60.311 -6.295 1.00 64.21 966 TRP C C 1
ATOM 4322 O O . TRP C 1 60 ? -42.139 60.085 -6.195 1.00 69.38 966 TRP C O 1
ATOM 4333 N N . ILE C 1 61 ? -40.043 59.347 -6.429 1.00 61.92 967 ILE C N 1
ATOM 4334 C CA . ILE C 1 61 ? -40.454 57.974 -6.629 1.00 62.33 967 ILE C CA 1
ATOM 4335 C C . ILE C 1 61 ? -40.021 57.140 -5.432 1.00 64.02 967 ILE C C 1
ATOM 4336 O O . ILE C 1 61 ? -38.841 57.108 -5.085 1.00 63.27 967 ILE C O 1
ATOM 4341 N N . HIS C 1 62 ? -40.964 56.445 -4.809 1.00 62.73 968 HIS C N 1
ATOM 4342 C CA . HIS C 1 62 ? -40.618 55.574 -3.706 1.00 61.00 968 HIS C CA 1
ATOM 4343 C C . HIS C 1 62 ? -39.823 54.395 -4.241 1.00 65.01 968 HIS C C 1
ATOM 4344 O O . HIS C 1 62 ? -40.312 53.667 -5.107 1.00 66.79 968 HIS C O 1
ATOM 4351 N N . PHE C 1 63 ? -38.599 54.226 -3.728 1.00 63.03 969 PHE C N 1
ATOM 4352 C CA . PHE C 1 63 ? -37.713 53.140 -4.132 1.00 58.66 969 PHE C CA 1
ATOM 4353 C C . PHE C 1 63 ? -37.690 52.040 -3.096 1.00 57.38 969 PHE C C 1
ATOM 4354 O O . PHE C 1 63 ? -37.359 50.899 -3.400 1.00 57.29 969 PHE C O 1
ATOM 4362 N N . GLY C 1 64 ? -38.021 52.380 -1.858 1.00 57.12 970 GLY C N 1
ATOM 4363 C CA . GLY C 1 64 ? -38.004 51.374 -0.818 1.00 54.74 970 GLY C CA 1
ATOM 4364 C C . GLY C 1 64 ? -37.907 51.928 0.583 1.00 56.35 970 GLY C C 1
ATOM 4365 O O . GLY C 1 64 ? -38.110 53.127 0.830 1.00 57.49 970 GLY C O 1
ATOM 4366 N N . THR C 1 65 ? -37.613 51.033 1.512 1.00 52.87 971 THR C N 1
ATOM 4367 C CA . THR C 1 65 ? -37.654 51.358 2.933 1.00 53.32 971 THR C CA 1
ATOM 4368 C C . THR C 1 65 ? -36.573 50.675 3.718 1.00 49.54 971 THR C C 1
ATOM 4369 O O . THR C 1 65 ? -36.203 49.550 3.419 1.00 50.53 971 THR C O 1
ATOM 4373 N N . GLU C 1 66 ? -36.045 51.363 4.718 1.00 49.84 972 GLU C N 1
ATOM 4374 C CA . GLU C 1 66 ? -35.127 50.691 5.627 1.00 57.37 972 GLU C CA 1
ATOM 4375 C C . GLU C 1 66 ? -35.482 51.046 7.062 1.00 52.40 972 GLU C C 1
ATOM 4376 O O . GLU C 1 66 ? -36.263 51.971 7.308 1.00 51.79 972 GLU C O 1
ATOM 4382 N N . VAL C 1 67 ? -34.881 50.313 7.996 1.00 54.68 973 VAL C N 1
ATOM 4383 C CA . VAL C 1 67 ? -35.049 50.570 9.416 1.00 52.49 973 VAL C CA 1
ATOM 4384 C C . VAL C 1 67 ? -33.677 50.995 9.950 1.00 54.21 973 VAL C C 1
ATOM 4385 O O . VAL C 1 67 ? -32.690 50.283 9.752 1.00 55.42 973 VAL C O 1
ATOM 4389 N N . THR C 1 68 ? -33.601 52.147 10.620 1.00 52.20 974 THR C N 1
ATOM 4390 C CA . THR C 1 68 ? -32.309 52.621 11.150 1.00 48.65 974 THR C CA 1
ATOM 4391 C C . THR C 1 68 ? -31.796 51.718 12.264 1.00 53.39 974 THR C C 1
ATOM 4392 O O . THR C 1 68 ? -32.590 51.180 13.051 1.00 53.31 974 THR C O 1
ATOM 4396 N N . ASN C 1 69 ? -30.469 51.569 12.333 1.00 51.33 975 ASN C N 1
ATOM 4397 C CA . ASN C 1 69 ? -29.816 50.758 13.366 1.00 51.50 975 ASN C CA 1
ATOM 4398 C C . ASN C 1 69 ? -29.522 51.547 14.673 1.00 50.51 975 ASN C C 1
ATOM 4399 O O . ASN C 1 69 ? -29.998 52.671 14.850 1.00 49.22 975 ASN C O 1
ATOM 4404 N N . SER C 1 70 ? -28.807 50.916 15.608 1.00 53.90 976 SER C N 1
ATOM 4405 C CA . SER C 1 70 ? -28.513 51.507 16.925 1.00 52.53 976 SER C CA 1
ATOM 4406 C C . SER C 1 70 ? -27.729 52.814 16.834 1.00 52.94 976 SER C C 1
ATOM 4407 O O . SER C 1 70 ? -27.687 53.578 17.801 1.00 53.94 976 SER C O 1
ATOM 4410 N N . SER C 1 71 ? -27.089 53.049 15.689 1.00 48.07 977 SER C N 1
ATOM 4411 C CA . SER C 1 71 ? -26.349 54.288 15.446 1.00 50.96 977 SER C CA 1
ATOM 4412 C C . SER C 1 71 ? -27.134 55.336 14.594 1.00 47.86 977 SER C C 1
ATOM 4413 O O . SER C 1 71 ? -26.570 56.342 14.160 1.00 45.71 977 SER C O 1
ATOM 4416 N N . GLY C 1 72 ? -28.411 55.059 14.322 1.00 47.67 978 GLY C N 1
ATOM 4417 C CA . GLY C 1 72 ? -29.276 55.932 13.531 1.00 43.27 978 GLY C CA 1
ATOM 4418 C C . GLY C 1 72 ? -29.004 55.843 12.032 1.00 47.60 978 GLY C C 1
ATOM 4419 O O . GLY C 1 72 ? -29.456 56.679 11.242 1.00 46.64 978 GLY C O 1
ATOM 4420 N N . ARG C 1 73 ? -28.214 54.849 11.648 1.00 43.27 979 ARG C N 1
ATOM 4421 C CA . ARG C 1 73 ? -27.729 54.728 10.282 1.00 46.25 979 ARG C CA 1
ATOM 4422 C C . ARG C 1 73 ? -28.554 53.747 9.442 1.00 50.63 979 ARG C C 1
ATOM 4423 O O . ARG C 1 73 ? -29.178 52.800 9.952 1.00 44.99 979 ARG C O 1
ATOM 4431 N N . LEU C 1 74 ? -28.636 54.044 8.150 1.00 47.66 980 LEU C N 1
ATOM 4432 C CA . LEU C 1 74 ? -29.380 53.207 7.220 1.00 48.11 980 LEU C CA 1
ATOM 4433 C C . LEU C 1 74 ? -28.635 53.014 5.905 1.00 50.54 980 LEU C C 1
ATOM 4434 O O . LEU C 1 74 ? -28.029 53.948 5.380 1.00 47.67 980 LEU C O 1
ATOM 4439 N N . THR C 1 75 ? -28.685 51.796 5.378 1.00 46.13 981 THR C N 1
ATOM 4440 C CA . THR C 1 75 ? -28.049 51.483 4.108 1.00 47.74 981 THR C CA 1
ATOM 4441 C C . THR C 1 75 ? -29.130 50.972 3.169 1.00 50.96 981 THR C C 1
ATOM 4442 O O . THR C 1 75 ? -29.894 50.078 3.532 1.00 50.29 981 THR C O 1
ATOM 4446 N N . PHE C 1 76 ? -29.205 51.530 1.965 1.00 51.80 982 PHE C N 1
ATOM 4447 C CA . PHE C 1 76 ? -30.222 51.092 1.037 1.00 50.91 982 PHE C CA 1
ATOM 4448 C C . PHE C 1 76 ? -29.676 50.738 -0.334 1.00 54.15 982 PHE C C 1
ATOM 4449 O O . PHE C 1 76 ? -29.257 51.632 -1.083 1.00 50.64 982 PHE C O 1
ATOM 4457 N N . PRO C 1 77 ? -29.721 49.432 -0.683 1.00 55.73 983 PRO C N 1
ATOM 4458 C CA . PRO C 1 77 ? -29.315 49.005 -2.030 1.00 50.49 983 PRO C CA 1
ATOM 4459 C C . PRO C 1 77 ? -30.389 49.318 -3.042 1.00 51.40 983 PRO C C 1
ATOM 4460 O O . PRO C 1 77 ? -31.546 48.971 -2.827 1.00 55.12 983 PRO C O 1
ATOM 4464 N N . VAL C 1 78 ? -29.999 49.973 -4.130 1.00 49.97 984 VAL C N 1
ATOM 4465 C CA . VAL C 1 78 ? -30.922 50.279 -5.213 1.00 56.90 984 VAL C CA 1
ATOM 4466 C C . VAL C 1 78 ? -31.153 48.971 -5.954 1.00 57.24 984 VAL C C 1
ATOM 4467 O O . VAL C 1 78 ? -30.188 48.297 -6.353 1.00 55.23 984 VAL C O 1
ATOM 4471 N N . PRO C 1 79 ? -32.430 48.568 -6.047 1.00 52.60 985 PRO C N 1
ATOM 4472 C CA . PRO C 1 79 ? -32.888 47.346 -6.721 1.00 62.59 985 PRO C CA 1
ATOM 4473 C C . PRO C 1 79 ? -32.398 47.290 -8.173 1.00 62.31 985 PRO C C 1
ATOM 4474 O O . PRO C 1 79 ? -32.490 48.334 -8.828 1.00 59.15 985 PRO C O 1
ATOM 4478 N N . SER C 1 80 ? -31.902 46.134 -8.647 1.00 64.51 986 SER C N 1
ATOM 4479 C CA . SER C 1 80 ? -31.358 46.009 -10.016 1.00 63.78 986 SER C CA 1
ATOM 4480 C C . SER C 1 80 ? -32.302 46.597 -11.052 1.00 64.57 986 SER C C 1
ATOM 4481 O O . SER C 1 80 ? -31.898 47.375 -11.921 1.00 63.34 986 SER C O 1
ATOM 4484 N N . GLU C 1 81 ? -33.576 46.261 -10.917 1.00 64.05 987 GLU C N 1
ATOM 4485 C CA . GLU C 1 81 ? -34.565 46.687 -11.889 1.00 69.26 987 GLU C CA 1
ATOM 4486 C C . GLU C 1 81 ? -34.861 48.191 -11.846 1.00 67.56 987 GLU C C 1
ATOM 4487 O O . GLU C 1 81 ? -35.541 48.703 -12.734 1.00 67.93 987 GLU C O 1
ATOM 4493 N N . ARG C 1 82 ? -34.351 48.906 -10.843 1.00 66.25 988 ARG C N 1
ATOM 4494 C CA . ARG C 1 82 ? -34.595 50.356 -10.763 1.00 64.78 988 ARG C CA 1
ATOM 4495 C C . ARG C 1 82 ? -33.331 51.200 -10.863 1.00 61.23 988 ARG C C 1
ATOM 4496 O O . ARG C 1 82 ? -33.397 52.430 -10.761 1.00 59.82 988 ARG C O 1
ATOM 4504 N N . ALA C 1 83 ? -32.199 50.540 -11.099 1.00 60.04 989 ALA C N 1
ATOM 4505 C CA . ALA C 1 83 ? -30.905 51.211 -11.212 1.00 59.51 989 ALA C CA 1
ATOM 4506 C C . ALA C 1 83 ? -30.971 52.382 -12.193 1.00 58.94 989 ALA C C 1
ATOM 4507 O O . ALA C 1 83 ? -31.612 52.289 -13.246 1.00 62.02 989 ALA C O 1
ATOM 4509 N N . LEU C 1 84 ? -30.325 53.485 -11.838 1.00 50.54 990 LEU C N 1
ATOM 4510 C CA . LEU C 1 84 ? -30.337 54.653 -12.694 1.00 55.49 990 LEU C CA 1
ATOM 4511 C C . LEU C 1 84 ? -29.155 54.647 -13.671 1.00 54.99 990 LEU C C 1
ATOM 4512 O O . LEU C 1 84 ? -28.028 54.280 -13.317 1.00 55.10 990 LEU C O 1
ATOM 4517 N N . GLY C 1 85 ? -29.427 55.042 -14.906 1.00 51.27 991 GLY C N 1
ATOM 4518 C CA . GLY C 1 85 ? -28.377 55.242 -15.880 1.00 52.04 991 GLY C CA 1
ATOM 4519 C C . GLY C 1 85 ? -27.658 56.541 -15.585 1.00 53.58 991 GLY C C 1
ATOM 4520 O O . GLY C 1 85 ? -28.017 57.245 -14.657 1.00 53.90 991 GLY C O 1
ATOM 4521 N N . ILE C 1 86 ? -26.696 56.897 -16.424 1.00 57.14 992 ILE C N 1
ATOM 4522 C CA . ILE C 1 86 ? -25.873 58.083 -16.217 1.00 53.67 992 ILE C CA 1
ATOM 4523 C C . ILE C 1 86 ? -26.733 59.328 -15.962 1.00 52.74 992 ILE C C 1
ATOM 4524 O O . ILE C 1 86 ? -27.746 59.551 -16.638 1.00 53.78 992 ILE C O 1
ATOM 4529 N N . GLY C 1 87 ? -26.344 60.098 -14.943 1.00 47.06 993 GLY C N 1
ATOM 4530 C CA . GLY C 1 87 ? -27.048 61.312 -14.555 1.00 48.14 993 GLY C CA 1
ATOM 4531 C C . GLY C 1 87 ? -26.889 61.698 -13.082 1.00 49.97 993 GLY C C 1
ATOM 4532 O O . GLY C 1 87 ? -26.214 61.007 -12.306 1.00 49.18 993 GLY C O 1
ATOM 4533 N N . VAL C 1 88 ? -27.521 62.811 -12.708 1.00 50.75 994 VAL C N 1
ATOM 4534 C CA . VAL C 1 88 ? -27.493 63.352 -11.354 1.00 43.24 994 VAL C CA 1
ATOM 4535 C C . VAL C 1 88 ? -28.918 63.391 -10.814 1.00 47.72 994 VAL C C 1
ATOM 4536 O O . VAL C 1 88 ? -29.761 64.110 -11.334 1.00 47.59 994 VAL C O 1
ATOM 4540 N N . TYR C 1 89 ? -29.182 62.621 -9.762 1.00 47.79 995 TYR C N 1
ATOM 4541 C CA . TYR C 1 89 ? -30.547 62.454 -9.252 1.00 46.97 995 TYR C CA 1
ATOM 4542 C C . TYR C 1 89 ? -30.732 62.887 -7.805 1.00 48.40 995 TYR C C 1
ATOM 4543 O O . TYR C 1 89 ? -30.055 62.371 -6.910 1.00 47.60 995 TYR C O 1
ATOM 4552 N N . PRO C 1 90 ? -31.680 63.804 -7.564 1.00 46.45 996 PRO C N 1
ATOM 4553 C CA . PRO C 1 90 ? -32.061 64.085 -6.172 1.00 48.79 996 PRO C CA 1
ATOM 4554 C C . PRO C 1 90 ? -32.506 62.818 -5.426 1.00 48.18 996 PRO C C 1
ATOM 4555 O O . PRO C 1 90 ? -33.116 61.903 -5.998 1.00 44.71 996 PRO C O 1
ATOM 4559 N N . VAL C 1 91 ? -32.122 62.757 -4.153 1.00 44.59 997 VAL C N 1
ATOM 4560 C CA . VAL C 1 91 ? -32.521 61.694 -3.257 1.00 44.43 997 VAL C CA 1
ATOM 4561 C C . VAL C 1 91 ? -33.132 62.347 -2.025 1.00 48.31 997 VAL C C 1
ATOM 4562 O O . VAL C 1 91 ? -32.655 63.372 -1.560 1.00 48.41 997 VAL C O 1
ATOM 4566 N N . ARG C 1 92 ? -34.229 61.803 -1.525 1.00 49.27 998 ARG C N 1
ATOM 4567 C CA . ARG C 1 92 ? -34.749 62.296 -0.266 1.00 46.77 998 ARG C CA 1
ATOM 4568 C C . ARG C 1 92 ? -35.109 61.120 0.605 1.00 49.00 998 ARG C C 1
ATOM 4569 O O . ARG C 1 92 ? -35.780 60.206 0.156 1.00 51.46 998 ARG C O 1
ATOM 4577 N N . MET C 1 93 ? -34.620 61.115 1.838 1.00 48.62 999 MET C N 1
ATOM 4578 C CA . MET C 1 93 ? -34.932 60.034 2.762 1.00 49.95 999 MET C CA 1
ATOM 4579 C C . MET C 1 93 ? -35.824 60.602 3.855 1.00 54.58 999 MET C C 1
ATOM 4580 O O . MET C 1 93 ? -35.405 61.498 4.606 1.00 48.14 999 MET C O 1
ATOM 4585 N N . VAL C 1 94 ? -37.048 60.074 3.936 1.00 54.61 1000 VAL C N 1
ATOM 4586 C CA . VAL C 1 94 ? -38.075 60.649 4.801 1.00 52.26 1000 VAL C CA 1
ATOM 4587 C C . VAL C 1 94 ? -38.410 59.706 5.941 1.00 53.19 1000 VAL C C 1
ATOM 4588 O O . VAL C 1 94 ? -38.764 58.534 5.723 1.00 50.57 1000 VAL C O 1
ATOM 4592 N N . VAL C 1 95 ? -38.229 60.213 7.158 1.00 48.30 1001 VAL C N 1
ATOM 4593 C CA . VAL C 1 95 ? -38.639 59.495 8.339 1.00 51.12 1001 VAL C CA 1
ATOM 4594 C C . VAL C 1 95 ? -40.164 59.453 8.357 1.00 55.03 1001 VAL C C 1
ATOM 4595 O O . VAL C 1 95 ? -40.838 60.501 8.370 1.00 53.40 1001 VAL C O 1
ATOM 4599 N N . ARG C 1 96 ? -40.700 58.245 8.253 1.00 54.85 1002 ARG C N 1
ATOM 4600 C CA . ARG C 1 96 ? -42.128 58.033 8.398 1.00 58.21 1002 ARG C CA 1
ATOM 4601 C C . ARG C 1 96 ? -42.413 58.277 9.876 1.00 62.72 1002 ARG C C 1
ATOM 4602 O O . ARG C 1 96 ? -41.771 57.682 10.766 1.00 59.09 1002 ARG C O 1
ATOM 4610 N N . GLY C 1 97 ? -43.338 59.166 10.171 1.00 63.31 1003 GLY C N 1
ATOM 4611 C CA . GLY C 1 97 ? -43.603 59.422 11.571 1.00 63.30 1003 GLY C CA 1
ATOM 4612 C C . GLY C 1 97 ? -43.422 60.874 11.944 1.00 63.55 1003 GLY C C 1
ATOM 4613 O O . GLY C 1 97 ? -44.162 61.368 12.788 1.00 69.97 1003 GLY C O 1
ATOM 4614 N N . ASP C 1 98 ? -42.363 61.503 11.435 1.00 57.89 1004 ASP C N 1
ATOM 4615 C CA . ASP C 1 98 ? -42.103 62.922 11.679 1.00 59.67 1004 ASP C CA 1
ATOM 4616 C C . ASP C 1 98 ? -42.013 63.719 10.378 1.00 58.11 1004 ASP C C 1
ATOM 4617 O O . ASP C 1 98 ? -41.967 64.949 10.388 1.00 56.27 1004 ASP C O 1
ATOM 4622 N N . HIS C 1 99 ? -41.868 63.017 9.270 1.00 58.20 1005 HIS C N 1
ATOM 4623 C CA . HIS C 1 99 ? -41.890 63.681 7.987 1.00 55.26 1005 HIS C CA 1
ATOM 4624 C C . HIS C 1 99 ? -40.620 64.501 7.853 1.00 55.35 1005 HIS C C 1
ATOM 4625 O O . HIS C 1 99 ? -40.475 65.272 6.904 1.00 52.61 1005 HIS C O 1
ATOM 4632 N N . THR C 1 100 ? -39.685 64.332 8.788 1.00 56.31 1006 THR C N 1
ATOM 4633 C CA . THR C 1 100 ? -38.385 64.970 8.598 1.00 53.95 1006 THR C CA 1
ATOM 4634 C C . THR C 1 100 ? -37.524 64.112 7.692 1.00 50.12 1006 THR C C 1
ATOM 4635 O O . THR C 1 100 ? -37.715 62.894 7.567 1.00 48.98 1006 THR C O 1
ATOM 4639 N N . TYR C 1 101 ? -36.536 64.747 7.087 1.00 51.30 1007 TYR C N 1
ATOM 4640 C CA . TYR C 1 101 ? -35.788 64.057 6.055 1.00 53.90 1007 TYR C CA 1
ATOM 4641 C C . TYR C 1 101 ? -34.368 64.581 5.815 1.00 52.03 1007 TYR C C 1
ATOM 4642 O O . TYR C 1 101 ? -33.981 65.659 6.293 1.00 46.67 1007 TYR C O 1
ATOM 4651 N N . ALA C 1 102 ? -33.635 63.821 5.005 1.00 51.75 1008 ALA C N 1
ATOM 4652 C CA . ALA C 1 102 ? -32.297 64.191 4.572 1.00 48.52 1008 ALA C CA 1
ATOM 4653 C C . ALA C 1 102 ? -32.340 64.237 3.076 1.00 49.96 1008 ALA C C 1
ATOM 4654 O O . ALA C 1 102 ? -33.170 63.557 2.476 1.00 51.97 1008 ALA C O 1
ATOM 4656 N N . GLU C 1 103 ? -31.495 65.075 2.480 1.00 51.75 1009 GLU C N 1
ATOM 4657 C CA . GLU C 1 103 ? -31.358 65.106 1.033 1.00 48.63 1009 GLU C CA 1
ATOM 4658 C C . GLU C 1 103 ? -29.908 64.965 0.577 1.00 47.89 1009 GLU C C 1
ATOM 4659 O O . GLU C 1 103 ? -28.966 65.430 1.231 1.00 41.49 1009 GLU C O 1
ATOM 4665 N N . CYS C 1 104 ? -29.761 64.354 -0.595 1.00 46.17 1010 CYS C N 1
ATOM 4666 C CA . CYS C 1 104 ? -28.468 64.158 -1.240 1.00 46.16 1010 CYS C CA 1
ATOM 4667 C C . CYS C 1 104 ? -28.683 63.865 -2.733 1.00 42.94 1010 CYS C C 1
ATOM 4668 O O . CYS C 1 104 ? -29.804 63.924 -3.208 1.00 42.05 1010 CYS C O 1
ATOM 4671 N N . CYS C 1 105 ? -27.610 63.726 -3.501 1.00 41.74 1011 CYS C N 1
ATOM 4672 C CA . CYS C 1 105 ? -27.756 63.362 -4.905 1.00 44.94 1011 CYS C CA 1
ATOM 4673 C C . CYS C 1 105 ? -27.025 62.048 -5.191 1.00 46.35 1011 CYS C C 1
ATOM 4674 O O . CYS C 1 105 ? -25.998 61.742 -4.564 1.00 45.48 1011 CYS C O 1
ATOM 4677 N N . LEU C 1 106 ? -27.615 61.239 -6.068 1.00 40.76 1012 LEU C N 1
ATOM 4678 C CA . LEU C 1 106 ? -26.953 60.072 -6.581 1.00 44.90 1012 LEU C CA 1
ATOM 4679 C C . LEU C 1 106 ? -26.451 60.408 -7.982 1.00 47.50 1012 LEU C C 1
ATOM 4680 O O . LEU C 1 106 ? -27.249 60.753 -8.874 1.00 44.71 1012 LEU C O 1
ATOM 4685 N N . THR C 1 107 ? -25.132 60.308 -8.150 1.00 45.06 1013 THR C N 1
ATOM 4686 C CA . THR C 1 107 ? -24.449 60.654 -9.387 1.00 43.90 1013 THR C CA 1
ATOM 4687 C C . THR C 1 107 ? -23.883 59.437 -10.072 1.00 43.77 1013 THR C C 1
ATOM 4688 O O . THR C 1 107 ? -22.943 58.790 -9.587 1.00 43.14 1013 THR C O 1
ATOM 4692 N N . VAL C 1 108 ? -24.468 59.132 -11.223 1.00 45.70 1014 VAL C N 1
ATOM 4693 C CA . VAL C 1 108 ? -24.069 57.952 -11.960 1.00 45.33 1014 VAL C CA 1
ATOM 4694 C C . VAL C 1 108 ? -23.259 58.405 -13.147 1.00 47.35 1014 VAL C C 1
ATOM 4695 O O . VAL C 1 108 ? -23.678 59.312 -13.878 1.00 46.80 1014 VAL C O 1
ATOM 4699 N N . VAL C 1 109 ? -22.059 57.850 -13.277 1.00 42.46 1015 VAL C N 1
ATOM 4700 C CA . VAL C 1 109 ? -21.140 58.276 -14.331 1.00 41.96 1015 VAL C CA 1
ATOM 4701 C C . VAL C 1 109 ? -20.600 57.105 -15.123 1.00 44.95 1015 VAL C C 1
ATOM 4702 O O . VAL C 1 109 ? -20.579 55.953 -14.644 1.00 43.80 1015 VAL C O 1
ATOM 4706 N N . SER C 1 110 ? -20.153 57.408 -16.341 1.00 47.67 1016 SER C N 1
ATOM 4707 C CA . SER C 1 110 ? -19.374 56.456 -17.135 1.00 46.82 1016 SER C CA 1
ATOM 4708 C C . SER C 1 110 ? -17.941 56.439 -16.673 1.00 43.08 1016 SER C C 1
ATOM 4709 O O . SER C 1 110 ? -17.448 57.410 -16.086 1.00 43.86 1016 SER C O 1
ATOM 4712 N N . ARG C 1 111 ? -17.265 55.345 -16.978 1.00 47.41 1017 ARG C N 1
ATOM 4713 C CA . ARG C 1 111 ? -15.846 55.211 -16.698 1.00 49.36 1017 ARG C CA 1
ATOM 4714 C C . ARG C 1 111 ? -15.014 56.351 -17.351 1.00 50.86 1017 ARG C C 1
ATOM 4715 O O . ARG C 1 111 ? -15.216 56.701 -18.531 1.00 44.79 1017 ARG C O 1
ATOM 4723 N N . GLY C 1 112 ? -14.080 56.904 -16.564 1.00 50.58 1018 GLY C N 1
ATOM 4724 C CA . GLY C 1 112 ? -13.158 57.961 -16.976 1.00 45.33 1018 GLY C CA 1
ATOM 4725 C C . GLY C 1 112 ? -13.734 59.370 -17.041 1.00 48.36 1018 GLY C C 1
ATOM 4726 O O . GLY C 1 112 ? -13.116 60.288 -17.587 1.00 44.25 1018 GLY C O 1
ATOM 4727 N N . THR C 1 113 ? -14.908 59.557 -16.447 1.00 46.83 1019 THR C N 1
ATOM 4728 C CA . THR C 1 113 ? -15.525 60.878 -16.398 1.00 45.76 1019 THR C CA 1
ATOM 4729 C C . THR C 1 113 ? -14.561 61.846 -15.705 1.00 41.70 1019 THR C C 1
ATOM 4730 O O . THR C 1 113 ? -13.948 61.501 -14.699 1.00 40.23 1019 THR C O 1
ATOM 4734 N N . GLU C 1 114 ? -14.385 63.033 -16.278 1.00 47.10 1020 GLU C N 1
ATOM 4735 C CA . GLU C 1 114 ? -13.432 64.000 -15.733 1.00 46.16 1020 GLU C CA 1
ATOM 4736 C C . GLU C 1 114 ? -14.031 64.896 -14.683 1.00 42.01 1020 GLU C C 1
ATOM 4737 O O . GLU C 1 114 ? -15.115 65.445 -14.860 1.00 42.11 1020 GLU C O 1
ATOM 4743 N N . ALA C 1 115 ? -13.282 65.049 -13.598 1.00 43.61 1021 ALA C N 1
ATOM 4744 C CA . ALA C 1 115 ? -13.727 65.788 -12.440 1.00 42.33 1021 ALA C CA 1
ATOM 4745 C C . ALA C 1 115 ? -12.639 66.727 -11.943 1.00 42.15 1021 ALA C C 1
ATOM 4746 O O . ALA C 1 115 ? -11.439 66.528 -12.207 1.00 40.49 1021 ALA C O 1
ATOM 4748 N N . VAL C 1 116 ? -13.071 67.726 -11.186 1.00 36.83 1022 VAL C N 1
ATOM 4749 C CA . VAL C 1 116 ? -12.162 68.643 -10.556 1.00 38.12 1022 VAL C CA 1
ATOM 4750 C C . VAL C 1 116 ? -12.536 68.677 -9.069 1.00 39.33 1022 VAL C C 1
ATOM 4751 O O . VAL C 1 116 ? -13.729 68.694 -8.715 1.00 39.78 1022 VAL C O 1
ATOM 4755 N N . VAL C 1 117 ? -11.519 68.631 -8.208 1.00 36.74 1023 VAL C N 1
ATOM 4756 C CA . VAL C 1 117 ? -11.748 68.564 -6.770 1.00 41.76 1023 VAL C CA 1
ATOM 4757 C C . VAL C 1 117 ? -11.383 69.884 -6.083 1.00 39.75 1023 VAL C C 1
ATOM 4758 O O . VAL C 1 117 ? -10.319 70.476 -6.333 1.00 41.63 1023 VAL C O 1
ATOM 4762 N N . PHE C 1 118 ? -12.264 70.334 -5.207 1.00 36.19 1024 PHE C N 1
ATOM 4763 C CA . PHE C 1 118 ? -12.006 71.528 -4.417 1.00 40.98 1024 PHE C CA 1
ATOM 4764 C C . PHE C 1 118 ? -12.022 71.163 -2.943 1.00 43.44 1024 PHE C C 1
ATOM 4765 O O . PHE C 1 118 ? -12.972 70.563 -2.440 1.00 42.06 1024 PHE C O 1
ATOM 4773 N N . SER C 1 119 ? -10.962 71.527 -2.248 1.00 41.27 1025 SER C N 1
ATOM 4774 C CA . SER C 1 119 ? -10.959 71.376 -0.811 1.00 46.71 1025 SER C CA 1
ATOM 4775 C C . SER C 1 119 ? -11.808 72.478 -0.156 1.00 53.06 1025 SER C C 1
ATOM 4776 O O . SER C 1 119 ? -11.515 73.657 -0.295 1.00 54.64 1025 SER C O 1
ATOM 4779 N N . ILE C 1 120 ? -12.891 72.067 0.507 1.00 57.27 1026 ILE C N 1
ATOM 4780 C CA . ILE C 1 120 ? -13.864 72.954 1.171 1.00 56.35 1026 ILE C CA 1
ATOM 4781 C C . ILE C 1 120 ? -13.149 73.758 2.253 1.00 61.76 1026 ILE C C 1
ATOM 4782 O O . ILE C 1 120 ? -13.408 74.942 2.460 1.00 64.37 1026 ILE C O 1
ATOM 4787 N N . ASP C 1 121 ? -12.306 73.064 3.005 1.00 60.11 1027 ASP C N 1
ATOM 4788 C CA . ASP C 1 121 ? -11.553 73.675 4.086 1.00 61.35 1027 ASP C CA 1
ATOM 4789 C C . ASP C 1 121 ? -10.657 74.851 3.617 1.00 65.17 1027 ASP C C 1
ATOM 4790 O O . ASP C 1 121 ? -10.737 75.956 4.142 1.00 70.60 1027 ASP C O 1
ATOM 4795 N N . GLY C 1 122 ? -9.804 74.592 2.627 1.00 66.07 1028 GLY C N 1
ATOM 4796 C CA . GLY C 1 122 ? -8.810 75.541 2.118 1.00 65.74 1028 GLY C CA 1
ATOM 4797 C C . GLY C 1 122 ? -9.023 76.497 0.939 1.00 65.22 1028 GLY C C 1
ATOM 4798 O O . GLY C 1 122 ? -8.409 77.569 0.876 1.00 65.79 1028 GLY C O 1
ATOM 4799 N N . SER C 1 123 ? -9.873 76.115 -0.008 1.00 59.14 1029 SER C N 1
ATOM 4800 C CA . SER C 1 123 ? -9.921 76.807 -1.294 1.00 58.28 1029 SER C CA 1
ATOM 4801 C C . SER C 1 123 ? -10.694 78.114 -1.276 1.00 56.23 1029 SER C C 1
ATOM 4802 O O . SER C 1 123 ? -10.442 78.972 -2.106 1.00 60.80 1029 SER C O 1
ATOM 4805 N N . PHE C 1 124 ? -11.642 78.260 -0.361 1.00 53.51 1030 PHE C N 1
ATOM 4806 C CA . PHE C 1 124 ? -12.646 79.307 -0.491 1.00 59.87 1030 PHE C CA 1
ATOM 4807 C C . PHE C 1 124 ? -12.525 80.383 0.593 1.00 63.64 1030 PHE C C 1
ATOM 4808 O O . PHE C 1 124 ? -13.082 81.457 0.449 1.00 65.54 1030 PHE C O 1
ATOM 4816 N N . THR C 1 125 ? -11.873 80.037 1.704 1.00 66.49 1031 THR C N 1
ATOM 4817 C CA . THR C 1 125 ? -11.651 80.911 2.871 1.00 68.40 1031 THR C CA 1
ATOM 4818 C C . THR C 1 125 ? -10.167 81.253 3.151 1.00 70.05 1031 THR C C 1
ATOM 4819 O O . THR C 1 125 ? -9.263 80.496 2.776 1.00 71.20 1031 THR C O 1
ATOM 4823 N N . ALA C 1 126 ? -9.912 82.387 3.806 1.00 71.82 1032 ALA C N 1
ATOM 4824 C CA . ALA C 1 126 ? -8.532 82.825 4.065 1.00 70.06 1032 ALA C CA 1
ATOM 4825 C C . ALA C 1 126 ? -7.792 81.938 5.083 1.00 65.72 1032 ALA C C 1
ATOM 4826 O O . ALA C 1 126 ? -8.358 81.009 5.669 1.00 69.40 1032 ALA C O 1
ATOM 4828 N N . PRO C 1 135 ? -17.531 82.955 7.997 1.00 65.70 1041 PRO C N 1
ATOM 4829 C CA . PRO C 1 135 ? -16.261 83.065 7.264 1.00 67.12 1041 PRO C CA 1
ATOM 4830 C C . PRO C 1 135 ? -16.489 83.636 5.882 1.00 67.77 1041 PRO C C 1
ATOM 4831 O O . PRO C 1 135 ? -17.445 83.222 5.220 1.00 64.78 1041 PRO C O 1
ATOM 4835 N N . LYS C 1 136 ? -15.609 84.526 5.429 1.00 68.58 1042 LYS C N 1
ATOM 4836 C CA . LYS C 1 136 ? -15.821 85.182 4.143 1.00 69.92 1042 LYS C CA 1
ATOM 4837 C C . LYS C 1 136 ? -15.180 84.453 2.986 1.00 64.24 1042 LYS C C 1
ATOM 4838 O O . LYS C 1 136 ? -14.155 83.790 3.152 1.00 66.72 1042 LYS C O 1
ATOM 4844 N N . VAL C 1 137 ? -15.773 84.641 1.810 1.00 62.79 1043 VAL C N 1
ATOM 4845 C CA . VAL C 1 137 ? -15.357 83.996 0.567 1.00 64.17 1043 VAL C CA 1
ATOM 4846 C C . VAL C 1 137 ? -14.211 84.689 -0.156 1.00 66.02 1043 VAL C C 1
ATOM 4847 O O . VAL C 1 137 ? -14.106 85.903 -0.103 1.00 71.80 1043 VAL C O 1
ATOM 4851 N N . ARG C 1 138 ? -13.353 83.917 -0.821 1.00 61.81 1044 ARG C N 1
ATOM 4852 C CA . ARG C 1 138 ? -12.296 84.475 -1.670 1.00 59.63 1044 ARG C CA 1
ATOM 4853 C C . ARG C 1 138 ? -12.883 85.066 -2.963 1.00 61.75 1044 ARG C C 1
ATOM 4854 O O . ARG C 1 138 ? -13.867 84.534 -3.522 1.00 60.33 1044 ARG C O 1
ATOM 4862 N N . ALA C 1 139 ? -12.303 86.171 -3.429 1.00 53.72 1045 ALA C N 1
ATOM 4863 C CA . ALA C 1 139 ? -12.802 86.816 -4.636 1.00 55.28 1045 ALA C CA 1
ATOM 4864 C C . ALA C 1 139 ? -12.555 85.962 -5.878 1.00 55.52 1045 ALA C C 1
ATOM 4865 O O . ALA C 1 139 ? -11.420 85.569 -6.152 1.00 55.62 1045 ALA C O 1
ATOM 4867 N N . GLY C 1 140 ? -13.605 85.722 -6.656 1.00 55.32 1046 GLY C N 1
ATOM 4868 C CA . GLY C 1 140 ? -13.471 84.990 -7.908 1.00 60.13 1046 GLY C CA 1
ATOM 4869 C C . GLY C 1 140 ? -13.465 83.469 -7.797 1.00 58.94 1046 GLY C C 1
ATOM 4870 O O . GLY C 1 140 ? -13.397 82.765 -8.821 1.00 55.82 1046 GLY C O 1
ATOM 4871 N N . ALA C 1 141 ? -13.521 82.977 -6.556 1.00 51.85 1047 ALA C N 1
ATOM 4872 C CA . ALA C 1 141 ? -13.526 81.548 -6.260 1.00 53.42 1047 ALA C CA 1
ATOM 4873 C C . ALA C 1 141 ? -14.750 80.905 -6.884 1.00 51.84 1047 ALA C C 1
ATOM 4874 O O . ALA C 1 141 ? -14.636 79.906 -7.592 1.00 48.66 1047 ALA C O 1
ATOM 4876 N N . VAL C 1 142 ? -15.919 81.483 -6.623 1.00 49.70 1048 VAL C N 1
ATOM 4877 C CA . VAL C 1 142 ? -17.159 80.967 -7.195 1.00 54.53 1048 VAL C CA 1
ATOM 4878 C C . VAL C 1 142 ? -17.061 80.837 -8.701 1.00 51.89 1048 VAL C C 1
ATOM 4879 O O . VAL C 1 142 ? -17.420 79.815 -9.289 1.00 50.62 1048 VAL C O 1
ATOM 4883 N N . ASP C 1 143 ? -16.542 81.880 -9.325 1.00 56.37 1049 ASP C N 1
ATOM 4884 C CA . ASP C 1 143 ? -16.463 81.926 -10.781 1.00 60.63 1049 ASP C CA 1
ATOM 4885 C C . ASP C 1 143 ? -15.470 80.902 -11.343 1.00 56.78 1049 ASP C C 1
ATOM 4886 O O . ASP C 1 143 ? -15.662 80.384 -12.441 1.00 54.25 1049 ASP C O 1
ATOM 4891 N N . VAL C 1 144 ? -14.414 80.609 -10.587 1.00 57.21 1050 VAL C N 1
ATOM 4892 C CA . VAL C 1 144 ? -13.443 79.604 -11.008 1.00 54.61 1050 VAL C CA 1
ATOM 4893 C C . VAL C 1 144 ? -14.104 78.234 -11.029 1.00 53.72 1050 VAL C C 1
ATOM 4894 O O . VAL C 1 144 ? -13.926 77.462 -11.969 1.00 54.90 1050 VAL C O 1
ATOM 4898 N N . VAL C 1 145 ? -14.894 77.950 -9.999 1.00 53.15 1051 VAL C N 1
ATOM 4899 C CA . VAL C 1 145 ? -15.643 76.699 -9.916 1.00 54.58 1051 VAL C CA 1
ATOM 4900 C C . VAL C 1 145 ? -16.658 76.632 -11.048 1.00 50.48 1051 VAL C C 1
ATOM 4901 O O . VAL C 1 145 ? -16.847 75.588 -11.685 1.00 46.95 1051 VAL C O 1
ATOM 4905 N N . ARG C 1 146 ? -17.319 77.765 -11.271 1.00 52.74 1052 ARG C N 1
ATOM 4906 C CA . ARG C 1 146 ? -18.320 77.895 -12.326 1.00 56.58 1052 ARG C CA 1
ATOM 4907 C C . ARG C 1 146 ? -17.690 77.648 -13.698 1.00 53.95 1052 ARG C C 1
ATOM 4908 O O . ARG C 1 146 ? -18.308 77.031 -14.583 1.00 52.46 1052 ARG C O 1
ATOM 4916 N N . HIS C 1 147 ? -16.459 78.131 -13.876 1.00 52.98 1053 HIS C N 1
ATOM 4917 C CA . HIS C 1 147 ? -15.789 77.943 -15.157 1.00 55.79 1053 HIS C CA 1
ATOM 4918 C C . HIS C 1 147 ? -15.648 76.474 -15.457 1.00 54.28 1053 HIS C C 1
ATOM 4919 O O . HIS C 1 147 ? -16.011 76.035 -16.558 1.00 51.13 1053 HIS C O 1
ATOM 4926 N N . TRP C 1 148 ? -15.169 75.720 -14.454 1.00 53.35 1054 TRP C N 1
ATOM 4927 C CA . TRP C 1 148 ? -14.942 74.280 -14.601 1.00 47.80 1054 TRP C CA 1
ATOM 4928 C C . TRP C 1 148 ? -16.258 73.559 -14.884 1.00 47.71 1054 TRP C C 1
ATOM 4929 O O . TRP C 1 148 ? -16.317 72.663 -15.734 1.00 47.46 1054 TRP C O 1
ATOM 4940 N N . GLN C 1 149 ? -17.323 73.958 -14.191 1.00 46.74 1055 GLN C N 1
ATOM 4941 C CA . GLN C 1 149 ? -18.594 73.312 -14.429 1.00 46.66 1055 GLN C CA 1
ATOM 4942 C C . GLN C 1 149 ? -19.137 73.625 -15.820 1.00 48.90 1055 GLN C C 1
ATOM 4943 O O . GLN C 1 149 ? -19.595 72.717 -16.512 1.00 50.57 1055 GLN C O 1
ATOM 4949 N N . ASP C 1 150 ? -19.099 74.891 -16.235 1.00 50.09 1056 ASP C N 1
ATOM 4950 C CA . ASP C 1 150 ? -19.681 75.239 -17.536 1.00 56.40 1056 ASP C CA 1
ATOM 4951 C C . ASP C 1 150 ? -18.921 74.541 -18.665 1.00 52.23 1056 ASP C C 1
ATOM 4952 O O . ASP C 1 150 ? -19.483 74.271 -19.731 1.00 53.54 1056 ASP C O 1
ATOM 4957 N N . SER C 1 151 ? -17.661 74.196 -18.398 1.00 53.41 1057 SER C N 1
ATOM 4958 C CA . SER C 1 151 ? -16.818 73.502 -19.378 1.00 52.05 1057 SER C CA 1
ATOM 4959 C C . SER C 1 151 ? -17.035 71.981 -19.406 1.00 50.26 1057 SER C C 1
ATOM 4960 O O . SER C 1 151 ? -16.432 71.294 -20.208 1.00 53.09 1057 SER C O 1
ATOM 4963 N N . GLY C 1 152 ? -17.899 71.456 -18.540 1.00 55.05 1058 GLY C N 1
ATOM 4964 C CA . GLY C 1 152 ? -18.254 70.041 -18.589 1.00 54.78 1058 GLY C CA 1
ATOM 4965 C C . GLY C 1 152 ? -17.643 69.088 -17.556 1.00 48.41 1058 GLY C C 1
ATOM 4966 O O . GLY C 1 152 ? -17.766 67.871 -17.693 1.00 52.01 1058 GLY C O 1
ATOM 4967 N N . TYR C 1 153 ? -17.048 69.635 -16.501 1.00 43.42 1059 TYR C N 1
ATOM 4968 C CA . TYR C 1 153 ? -16.362 68.833 -15.497 1.00 47.20 1059 TYR C CA 1
ATOM 4969 C C . TYR C 1 153 ? -17.238 68.602 -14.255 1.00 45.52 1059 TYR C C 1
ATOM 4970 O O . TYR C 1 153 ? -17.921 69.520 -13.772 1.00 41.15 1059 TYR C O 1
ATOM 4979 N N . LEU C 1 154 ? -17.199 67.373 -13.735 1.00 41.45 1060 LEU C N 1
ATOM 4980 C CA . LEU C 1 154 ? -17.914 67.056 -12.506 1.00 39.13 1060 LEU C CA 1
ATOM 4981 C C . LEU C 1 154 ? -17.226 67.791 -11.362 1.00 39.42 1060 LEU C C 1
ATOM 4982 O O . LEU C 1 154 ? -16.012 67.693 -11.182 1.00 40.52 1060 LEU C O 1
ATOM 4987 N N . ILE C 1 155 ? -17.997 68.575 -10.623 1.00 37.71 1061 ILE C N 1
ATOM 4988 C CA . ILE C 1 155 ? -17.442 69.325 -9.505 1.00 37.69 1061 ILE C CA 1
ATOM 4989 C C . ILE C 1 155 ? -17.495 68.484 -8.224 1.00 39.08 1061 ILE C C 1
ATOM 4990 O O . ILE C 1 155 ? -18.548 67.999 -7.837 1.00 36.48 1061 ILE C O 1
ATOM 4995 N N . VAL C 1 156 ? -16.364 68.325 -7.560 1.00 38.77 1062 VAL C N 1
ATOM 4996 C CA . VAL C 1 156 ? -16.331 67.597 -6.296 1.00 37.71 1062 VAL C CA 1
ATOM 4997 C C . VAL C 1 156 ? -15.801 68.478 -5.177 1.00 38.25 1062 VAL C C 1
ATOM 4998 O O . VAL C 1 156 ? -14.678 68.982 -5.268 1.00 39.27 1062 VAL C O 1
ATOM 5002 N N . TYR C 1 157 ? -16.611 68.674 -4.139 1.00 34.42 1063 TYR C N 1
ATOM 5003 C CA . TYR C 1 157 ? -16.200 69.411 -2.927 1.00 36.33 1063 TYR C CA 1
ATOM 5004 C C . TYR C 1 157 ? -15.832 68.433 -1.798 1.00 39.76 1063 TYR C C 1
ATOM 5005 O O . TYR C 1 157 ? -16.649 67.593 -1.434 1.00 42.42 1063 TYR C O 1
ATOM 5014 N N . VAL C 1 158 ? -14.635 68.510 -1.240 1.00 31.85 1064 VAL C N 1
ATOM 5015 C CA . VAL C 1 158 ? -14.346 67.617 -0.144 1.00 39.00 1064 VAL C CA 1
ATOM 5016 C C . VAL C 1 158 ? -13.952 68.336 1.146 1.00 42.49 1064 VAL C C 1
ATOM 5017 O O . VAL C 1 158 ? -13.356 69.409 1.122 1.00 42.99 1064 VAL C O 1
ATOM 5021 N N . THR C 1 159 ? -14.328 67.722 2.263 1.00 37.14 1065 THR C N 1
ATOM 5022 C CA . THR C 1 159 ? -13.910 68.160 3.587 1.00 43.88 1065 THR C CA 1
ATOM 5023 C C . THR C 1 159 ? -13.731 66.936 4.484 1.00 43.53 1065 THR C C 1
ATOM 5024 O O . THR C 1 159 ? -14.387 65.892 4.300 1.00 40.46 1065 THR C O 1
ATOM 5028 N N . GLY C 1 160 ? -12.828 67.067 5.448 1.00 40.64 1066 GLY C N 1
ATOM 5029 C CA . GLY C 1 160 ? -12.604 66.036 6.439 1.00 38.95 1066 GLY C CA 1
ATOM 5030 C C . GLY C 1 160 ? -13.604 66.078 7.597 1.00 40.65 1066 GLY C C 1
ATOM 5031 O O . GLY C 1 160 ? -13.664 65.119 8.351 1.00 40.66 1066 GLY C O 1
ATOM 5032 N N . ARG C 1 161 ? -14.351 67.184 7.746 1.00 39.49 1067 ARG C N 1
ATOM 5033 C CA . ARG C 1 161 ? -15.366 67.374 8.816 1.00 45.37 1067 ARG C CA 1
ATOM 5034 C C . ARG C 1 161 ? -16.392 66.254 8.878 1.00 41.58 1067 ARG C C 1
ATOM 5035 O O . ARG C 1 161 ? -16.785 65.741 7.841 1.00 39.59 1067 ARG C O 1
ATOM 5043 N N . PRO C 1 162 ? -16.905 65.942 10.089 1.00 48.07 1068 PRO C N 1
ATOM 5044 C CA . PRO C 1 162 ? -17.998 64.962 10.144 1.00 40.91 1068 PRO C CA 1
ATOM 5045 C C . PRO C 1 162 ? -19.250 65.580 9.520 1.00 37.12 1068 PRO C C 1
ATOM 5046 O O . PRO C 1 162 ? -19.422 66.808 9.556 1.00 35.89 1068 PRO C O 1
ATOM 5050 N N . ASP C 1 163 ? -20.088 64.743 8.911 1.00 37.35 1069 ASP C N 1
ATOM 5051 C CA . ASP C 1 163 ? -21.264 65.235 8.216 1.00 35.97 1069 ASP C CA 1
ATOM 5052 C C . ASP C 1 163 ? -22.350 65.773 9.186 1.00 38.77 1069 ASP C C 1
ATOM 5053 O O . ASP C 1 163 ? -23.375 66.246 8.726 1.00 36.84 1069 ASP C O 1
ATOM 5058 N N . MET C 1 164 ? -22.126 65.714 10.509 1.00 37.24 1070 MET C N 1
ATOM 5059 C CA . MET C 1 164 ? -23.013 66.428 11.433 1.00 36.35 1070 MET C CA 1
ATOM 5060 C C . MET C 1 164 ? -23.132 67.931 11.095 1.00 36.41 1070 MET C C 1
ATOM 5061 O O . MET C 1 164 ? -24.174 68.566 11.343 1.00 38.22 1070 MET C O 1
ATOM 5066 N N . GLN C 1 165 ? -22.077 68.493 10.517 1.00 35.41 1071 GLN C N 1
ATOM 5067 C CA . GLN C 1 165 ? -22.083 69.901 10.104 1.00 37.81 1071 GLN C CA 1
ATOM 5068 C C . GLN C 1 165 ? -22.382 70.089 8.621 1.00 39.41 1071 GLN C C 1
ATOM 5069 O O . GLN C 1 165 ? -22.256 71.200 8.110 1.00 43.42 1071 GLN C O 1
ATOM 5075 N N . LYS C 1 166 ? -22.773 69.033 7.922 1.00 39.11 1072 LYS C N 1
ATOM 5076 C CA . LYS C 1 166 ? -23.045 69.165 6.484 1.00 40.75 1072 LYS C CA 1
ATOM 5077 C C . LYS C 1 166 ? -24.094 70.251 6.198 1.00 40.91 1072 LYS C C 1
ATOM 5078 O O . LYS C 1 166 ? -23.937 71.015 5.243 1.00 42.87 1072 LYS C O 1
ATOM 5084 N N . HIS C 1 167 ? -25.166 70.313 6.993 1.00 42.96 1073 HIS C N 1
ATOM 5085 C CA . HIS C 1 167 ? -26.226 71.325 6.754 1.00 46.22 1073 HIS C CA 1
ATOM 5086 C C . HIS C 1 167 ? -25.669 72.757 6.739 1.00 41.88 1073 HIS C C 1
ATOM 5087 O O . HIS C 1 167 ? -26.068 73.589 5.919 1.00 45.06 1073 HIS C O 1
ATOM 5094 N N . ARG C 1 168 ? -24.716 73.027 7.617 1.00 39.84 1074 ARG C N 1
ATOM 5095 C CA . ARG C 1 168 ? -24.150 74.366 7.704 1.00 44.76 1074 ARG C CA 1
ATOM 5096 C C . ARG C 1 168 ? -23.222 74.632 6.508 1.00 44.78 1074 ARG C C 1
ATOM 5097 O O . ARG C 1 168 ? -23.225 75.725 5.945 1.00 45.56 1074 ARG C O 1
ATOM 5099 N N . VAL C 1 169 ? -22.459 73.623 6.092 1.00 41.63 1075 VAL C N 1
ATOM 5100 C CA . VAL C 1 169 ? -21.515 73.832 4.996 1.00 44.52 1075 VAL C CA 1
ATOM 5101 C C . VAL C 1 169 ? -22.265 73.979 3.671 1.00 45.34 1075 VAL C C 1
ATOM 5102 O O . VAL C 1 169 ? -21.986 74.901 2.901 1.00 48.44 1075 VAL C O 1
ATOM 5106 N N . VAL C 1 170 ? -23.234 73.104 3.410 1.00 45.78 1076 VAL C N 1
ATOM 5107 C CA . VAL C 1 170 ? -24.065 73.251 2.209 1.00 45.32 1076 VAL C CA 1
ATOM 5108 C C . VAL C 1 170 ? -24.818 74.587 2.219 1.00 46.82 1076 VAL C C 1
ATOM 5109 O O . VAL C 1 170 ? -24.923 75.253 1.183 1.00 45.77 1076 VAL C O 1
ATOM 5113 N N . ALA C 1 171 ? -25.331 74.983 3.382 1.00 45.89 1077 ALA C N 1
ATOM 5114 C CA . ALA C 1 171 ? -26.003 76.281 3.485 1.00 47.96 1077 ALA C CA 1
ATOM 5115 C C . ALA C 1 171 ? -25.037 77.412 3.128 1.00 52.61 1077 ALA C C 1
ATOM 5116 O O . ALA C 1 171 ? -25.396 78.334 2.397 1.00 56.64 1077 ALA C O 1
ATOM 5118 N N . TRP C 1 172 ? -23.807 77.334 3.625 1.00 50.08 1078 TRP C N 1
ATOM 5119 C CA . TRP C 1 172 ? -22.792 78.337 3.300 1.00 47.26 1078 TRP C CA 1
ATOM 5120 C C . TRP C 1 172 ? -22.445 78.352 1.794 1.00 51.07 1078 TRP C C 1
ATOM 5121 O O . TRP C 1 172 ? -22.383 79.414 1.174 1.00 51.71 1078 TRP C O 1
ATOM 5132 N N . LEU C 1 173 ? -22.210 77.174 1.213 1.00 51.14 1079 LEU C N 1
ATOM 5133 C CA . LEU C 1 173 ? -21.901 77.057 -0.217 1.00 49.51 1079 LEU C CA 1
ATOM 5134 C C . LEU C 1 173 ? -23.008 77.612 -1.089 1.00 49.66 1079 LEU C C 1
ATOM 5135 O O . LEU C 1 173 ? -22.751 78.308 -2.060 1.00 49.51 1079 LEU C O 1
ATOM 5140 N N . SER C 1 174 ? -24.239 77.287 -0.723 1.00 50.19 1080 SER C N 1
ATOM 5141 C CA . SER C 1 174 ? -25.418 77.644 -1.500 1.00 54.32 1080 SER C CA 1
ATOM 5142 C C . SER C 1 174 ? -25.679 79.163 -1.438 1.00 53.38 1080 SER C C 1
ATOM 5143 O O . SER C 1 174 ? -26.059 79.788 -2.431 1.00 55.83 1080 SER C O 1
ATOM 5146 N N . GLN C 1 175 ? -25.465 79.743 -0.265 1.00 55.42 1081 GLN C N 1
ATOM 5147 C CA . GLN C 1 175 ? -25.586 81.186 -0.069 1.00 62.50 1081 GLN C CA 1
ATOM 5148 C C . GLN C 1 175 ? -24.672 81.993 -1.009 1.00 64.83 1081 GLN C C 1
ATOM 5149 O O . GLN C 1 175 ? -25.103 83.010 -1.545 1.00 71.54 1081 GLN C O 1
ATOM 5155 N N . HIS C 1 176 ? -23.432 81.541 -1.228 1.00 60.31 1082 HIS C N 1
ATOM 5156 C CA . HIS C 1 176 ? -22.503 82.274 -2.097 1.00 61.36 1082 HIS C CA 1
ATOM 5157 C C . HIS C 1 176 ? -22.665 81.840 -3.546 1.00 56.12 1082 HIS C C 1
ATOM 5158 O O . HIS C 1 176 ? -21.887 82.234 -4.431 1.00 55.97 1082 HIS C O 1
ATOM 5165 N N . ASN C 1 177 ? -23.688 81.024 -3.768 1.00 53.70 1083 ASN C N 1
ATOM 5166 C CA . ASN C 1 177 ? -24.077 80.555 -5.090 1.00 56.07 1083 ASN C CA 1
ATOM 5167 C C . ASN C 1 177 ? -22.979 79.717 -5.800 1.00 57.70 1083 ASN C C 1
ATOM 5168 O O . ASN C 1 177 ? -22.800 79.828 -7.025 1.00 59.20 1083 ASN C O 1
ATOM 5173 N N . PHE C 1 178 ? -22.248 78.886 -5.051 1.00 53.54 1084 PHE C N 1
ATOM 5174 C CA . PHE C 1 178 ? -21.327 77.927 -5.689 1.00 51.61 1084 PHE C CA 1
ATOM 5175 C C . PHE C 1 178 ? -22.115 76.910 -6.519 1.00 47.45 1084 PHE C C 1
ATOM 5176 O O . PHE C 1 178 ? -23.212 76.534 -6.138 1.00 45.57 1084 PHE C O 1
ATOM 5184 N N . PRO C 1 179 ? -21.566 76.467 -7.661 1.00 46.42 1085 PRO C N 1
ATOM 5185 C CA . PRO C 1 179 ? -22.253 75.430 -8.461 1.00 49.97 1085 PRO C CA 1
ATOM 5186 C C . PRO C 1 179 ? -22.547 74.131 -7.693 1.00 50.97 1085 PRO C C 1
ATOM 5187 O O . PRO C 1 179 ? -21.825 73.819 -6.743 1.00 49.23 1085 PRO C O 1
ATOM 5191 N N . HIS C 1 180 ? -23.587 73.395 -8.108 1.00 53.37 1086 HIS C N 1
ATOM 5192 C CA . HIS C 1 180 ? -23.882 72.074 -7.543 1.00 55.09 1086 HIS C CA 1
ATOM 5193 C C . HIS C 1 180 ? -22.798 71.091 -7.937 1.00 53.40 1086 HIS C C 1
ATOM 5194 O O . HIS C 1 180 ? -22.409 71.018 -9.111 1.00 51.85 1086 HIS C O 1
ATOM 5201 N N . GLY C 1 181 ? -22.352 70.314 -6.952 1.00 45.28 1087 GLY C N 1
ATOM 5202 C CA . GLY C 1 181 ? -21.395 69.257 -7.170 1.00 46.45 1087 GLY C CA 1
ATOM 5203 C C . GLY C 1 181 ? -21.560 68.134 -6.160 1.00 45.18 1087 GLY C C 1
ATOM 5204 O O . GLY C 1 181 ? -22.478 68.111 -5.336 1.00 45.82 1087 GLY C O 1
ATOM 5205 N N . VAL C 1 182 ? -20.649 67.190 -6.230 1.00 37.59 1088 VAL C N 1
ATOM 5206 C CA . VAL C 1 182 ? -20.588 66.143 -5.247 1.00 40.41 1088 VAL C CA 1
ATOM 5207 C C . VAL C 1 182 ? -19.987 66.733 -3.980 1.00 42.89 1088 VAL C C 1
ATOM 5208 O O . VAL C 1 182 ? -18.956 67.408 -4.045 1.00 46.56 1088 VAL C O 1
ATOM 5212 N N . VAL C 1 183 ? -20.689 66.600 -2.860 1.00 40.09 1089 VAL C N 1
ATOM 5213 C CA . VAL C 1 183 ? -20.158 67.066 -1.580 1.00 39.91 1089 VAL C CA 1
ATOM 5214 C C . VAL C 1 183 ? -19.860 65.871 -0.689 1.00 44.59 1089 VAL C C 1
ATOM 5215 O O . VAL C 1 183 ? -20.726 65.017 -0.464 1.00 45.54 1089 VAL C O 1
ATOM 5219 N N . SER C 1 184 ? -18.635 65.830 -0.169 1.00 38.89 1090 SER C N 1
ATOM 5220 C CA . SER C 1 184 ? -18.192 64.730 0.664 1.00 38.30 1090 SER C CA 1
ATOM 5221 C C . SER C 1 184 ? -17.684 65.153 2.053 1.00 46.87 1090 SER C C 1
ATOM 5222 O O . SER C 1 184 ? -16.775 65.993 2.166 1.00 44.00 1090 SER C O 1
ATOM 5225 N N . PHE C 1 185 ? -18.242 64.520 3.086 1.00 42.54 1091 PHE C N 1
ATOM 5226 C CA . PHE C 1 185 ? -17.828 64.706 4.484 1.00 41.78 1091 PHE C CA 1
ATOM 5227 C C . PHE C 1 185 ? -17.363 63.394 5.100 1.00 43.59 1091 PHE C C 1
ATOM 5228 O O . PHE C 1 185 ? -17.541 62.326 4.515 1.00 41.36 1091 PHE C O 1
ATOM 5236 N N . CYS C 1 186 ? -16.848 63.466 6.327 1.00 43.85 1092 CYS C N 1
ATOM 5237 C CA . CYS C 1 186 ? -16.534 62.250 7.036 1.00 44.35 1092 CYS C CA 1
ATOM 5238 C C . CYS C 1 186 ? -17.850 61.621 7.537 1.00 45.87 1092 CYS C C 1
ATOM 5239 O O . CYS C 1 186 ? -18.732 62.272 8.114 1.00 43.54 1092 CYS C O 1
ATOM 5242 N N . ASP C 1 187 ? -17.917 60.336 7.229 1.00 46.03 1093 ASP C N 1
ATOM 5243 C CA . ASP C 1 187 ? -18.955 59.373 7.515 1.00 52.49 1093 ASP C CA 1
ATOM 5244 C C . ASP C 1 187 ? -19.122 58.931 8.959 1.00 58.20 1093 ASP C C 1
ATOM 5245 O O . ASP C 1 187 ? -20.235 58.655 9.425 1.00 54.15 1093 ASP C O 1
ATOM 5250 N N . GLY C 1 188 ? -17.986 58.829 9.648 1.00 55.33 1094 GLY C N 1
ATOM 5251 C CA . GLY C 1 188 ? -17.960 58.309 10.998 1.00 55.99 1094 GLY C CA 1
ATOM 5252 C C . GLY C 1 188 ? -17.920 56.779 10.962 1.00 62.27 1094 GLY C C 1
ATOM 5253 O O . GLY C 1 188 ? -17.757 56.142 12.003 1.00 65.85 1094 GLY C O 1
ATOM 5254 N N . LEU C 1 189 ? -18.106 56.191 9.774 1.00 59.75 1095 LEU C N 1
ATOM 5255 C CA . LEU C 1 189 ? -18.025 54.725 9.580 1.00 63.94 1095 LEU C CA 1
ATOM 5256 C C . LEU C 1 189 ? -17.036 54.239 8.538 1.00 61.71 1095 LEU C C 1
ATOM 5257 O O . LEU C 1 189 ? -16.252 53.315 8.774 1.00 61.97 1095 LEU C O 1
ATOM 5262 N N . THR C 1 190 ? -17.167 54.806 7.335 1.00 58.68 1096 THR C N 1
ATOM 5263 C CA . THR C 1 190 ? -16.455 54.366 6.122 1.00 57.40 1096 THR C CA 1
ATOM 5264 C C . THR C 1 190 ? -14.925 54.508 6.000 1.00 59.58 1096 THR C C 1
ATOM 5265 O O . THR C 1 190 ? -14.259 53.576 5.550 1.00 59.19 1096 THR C O 1
ATOM 5269 N N . HIS C 1 191 ? -14.367 55.653 6.389 1.00 57.99 1097 HIS C N 1
ATOM 5270 C CA . HIS C 1 191 ? -12.934 55.859 6.267 1.00 59.97 1097 HIS C CA 1
ATOM 5271 C C . HIS C 1 191 ? -12.375 56.390 7.567 1.00 59.91 1097 HIS C C 1
ATOM 5272 O O . HIS C 1 191 ? -13.066 57.094 8.303 1.00 61.53 1097 HIS C O 1
ATOM 5279 N N . ASP C 1 192 ? -11.125 56.055 7.860 1.00 57.56 1098 ASP C N 1
ATOM 5280 C CA . ASP C 1 192 ? -10.551 56.516 9.104 1.00 52.37 1098 ASP C CA 1
ATOM 5281 C C . ASP C 1 192 ? -10.667 58.023 9.029 1.00 50.80 1098 ASP C C 1
ATOM 5282 O O . ASP C 1 192 ? -10.344 58.636 8.012 1.00 51.04 1098 ASP C O 1
ATOM 5287 N N . PRO C 1 193 ? -11.144 58.615 10.114 1.00 52.48 1099 PRO C N 1
ATOM 5288 C CA . PRO C 1 193 ? -11.478 60.049 10.130 1.00 51.24 1099 PRO C CA 1
ATOM 5289 C C . PRO C 1 193 ? -10.252 60.951 9.945 1.00 48.95 1099 PRO C C 1
ATOM 5290 O O . PRO C 1 193 ? -10.358 62.029 9.384 1.00 54.09 1099 PRO C O 1
ATOM 5294 N N . LEU C 1 194 ? -9.122 60.542 10.492 1.00 49.91 1100 LEU C N 1
ATOM 5295 C CA . LEU C 1 194 ? -7.887 61.298 10.367 1.00 50.00 1100 LEU C CA 1
ATOM 5296 C C . LEU C 1 194 ? -7.434 61.389 8.892 1.00 51.94 1100 LEU C C 1
ATOM 5297 O O . LEU C 1 194 ? -6.980 62.439 8.427 1.00 55.21 1100 LEU C O 1
ATOM 5302 N N . ARG C 1 195 ? -7.536 60.264 8.190 1.00 49.99 1101 ARG C N 1
ATOM 5303 C CA . ARG C 1 195 ? -7.178 60.138 6.774 1.00 52.28 1101 ARG C CA 1
ATOM 5304 C C . ARG C 1 195 ? -8.362 60.211 5.801 1.00 48.20 1101 ARG C C 1
ATOM 5305 O O . ARG C 1 195 ? -8.274 59.688 4.685 1.00 46.90 1101 ARG C O 1
ATOM 5313 N N . GLN C 1 196 ? -9.426 60.913 6.199 1.00 49.14 1102 GLN C N 1
ATOM 5314 C CA . GLN C 1 196 ? -10.696 60.975 5.440 1.00 47.78 1102 GLN C CA 1
ATOM 5315 C C . GLN C 1 196 ? -10.678 61.496 3.986 1.00 43.96 1102 GLN C C 1
ATOM 5316 O O . GLN C 1 196 ? -11.271 60.871 3.107 1.00 43.39 1102 GLN C O 1
ATOM 5322 N N . LYS C 1 197 ? -10.046 62.636 3.738 1.00 44.34 1103 LYS C N 1
ATOM 5323 C CA . LYS C 1 197 ? -9.996 63.185 2.390 1.00 44.26 1103 LYS C CA 1
ATOM 5324 C C . LYS C 1 197 ? -9.185 62.241 1.484 1.00 44.12 1103 LYS C C 1
ATOM 5325 O O . LYS C 1 197 ? -9.621 61.877 0.383 1.00 40.90 1103 LYS C O 1
ATOM 5331 N N . ALA C 1 198 ? -8.014 61.828 1.972 1.00 42.75 1104 ALA C N 1
ATOM 5332 C CA . ALA C 1 198 ? -7.170 60.889 1.249 1.00 44.03 1104 ALA C CA 1
ATOM 5333 C C . ALA C 1 198 ? -7.928 59.604 0.913 1.00 43.00 1104 ALA C C 1
ATOM 5334 O O . ALA C 1 198 ? -7.883 59.155 -0.231 1.00 38.39 1104 ALA C O 1
ATOM 5336 N N . MET C 1 199 ? -8.664 59.048 1.883 1.00 45.44 1105 MET C N 1
ATOM 5337 C CA . MET C 1 199 ? -9.356 57.770 1.658 1.00 45.23 1105 MET C CA 1
ATOM 5338 C C . MET C 1 199 ? -10.545 57.948 0.707 1.00 44.80 1105 MET C C 1
ATOM 5339 O O . MET C 1 199 ? -10.791 57.092 -0.121 1.00 46.70 1105 MET C O 1
ATOM 5344 N N . PHE C 1 200 ? -11.303 59.032 0.840 1.00 41.70 1106 PHE C N 1
ATOM 5345 C CA . PHE C 1 200 ? -12.427 59.264 -0.075 1.00 42.61 1106 PHE C CA 1
ATOM 5346 C C . PHE C 1 200 ? -11.977 59.479 -1.534 1.00 41.53 1106 PHE C C 1
ATOM 5347 O O . PHE C 1 200 ? -12.557 58.918 -2.449 1.00 43.87 1106 PHE C O 1
ATOM 5355 N N . LEU C 1 201 ? -10.970 60.321 -1.745 1.00 42.08 1107 LEU C N 1
ATOM 5356 C CA . LEU C 1 201 ? -10.518 60.622 -3.098 1.00 39.76 1107 LEU C CA 1
ATOM 5357 C C . LEU C 1 201 ? -9.920 59.379 -3.727 1.00 42.23 1107 LEU C C 1
ATOM 5358 O O . LEU C 1 201 ? -10.158 59.092 -4.892 1.00 38.68 1107 LEU C O 1
ATOM 5363 N N . GLN C 1 202 ? -9.177 58.619 -2.932 1.00 40.31 1108 GLN C N 1
ATOM 5364 C CA . GLN C 1 202 ? -8.608 57.391 -3.438 1.00 38.29 1108 GLN C CA 1
ATOM 5365 C C . GLN C 1 202 ? -9.704 56.470 -3.991 1.00 46.14 1108 GLN C C 1
ATOM 5366 O O . GLN C 1 202 ? -9.510 55.859 -5.036 1.00 42.54 1108 GLN C O 1
ATOM 5372 N N . SER C 1 203 ? -10.835 56.368 -3.289 1.00 41.46 1109 SER C N 1
ATOM 5373 C CA . SER C 1 203 ? -11.950 55.545 -3.763 1.00 43.23 1109 SER C CA 1
ATOM 5374 C C . SER C 1 203 ? -12.621 56.130 -5.043 1.00 45.63 1109 SER C C 1
ATOM 5375 O O . SER C 1 203 ? -13.107 55.374 -5.889 1.00 44.60 1109 SER C O 1
ATOM 5378 N N . LEU C 1 204 ? -12.672 57.458 -5.175 1.00 41.35 1110 LEU C N 1
ATOM 5379 C CA . LEU C 1 204 ? -13.159 58.081 -6.413 1.00 41.81 1110 LEU C CA 1
ATOM 5380 C C . LEU C 1 204 ? -12.313 57.668 -7.632 1.00 47.81 1110 LEU C C 1
ATOM 5381 O O . LEU C 1 204 ? -12.838 57.407 -8.726 1.00 42.81 1110 LEU C O 1
ATOM 5386 N N . VAL C 1 205 ? -10.995 57.681 -7.440 1.00 42.99 1111 VAL C N 1
ATOM 5387 C CA . VAL C 1 205 ? -10.053 57.323 -8.482 1.00 41.11 1111 VAL C CA 1
ATOM 5388 C C . VAL C 1 205 ? -10.002 55.825 -8.774 1.00 49.60 1111 VAL C C 1
ATOM 5389 O O . VAL C 1 205 ? -9.908 55.428 -9.939 1.00 43.85 1111 VAL C O 1
ATOM 5393 N N . GLN C 1 206 ? -9.989 54.996 -7.721 1.00 47.32 1112 GLN C N 1
ATOM 5394 C CA . GLN C 1 206 ? -9.875 53.546 -7.924 1.00 47.01 1112 GLN C CA 1
ATOM 5395 C C . GLN C 1 206 ? -11.225 52.818 -8.081 1.00 51.14 1112 GLN C C 1
ATOM 5396 O O . GLN C 1 206 ? -11.351 51.921 -8.924 1.00 54.68 1112 GLN C O 1
ATOM 5402 N N . GLU C 1 207 ? -12.227 53.200 -7.290 1.00 51.78 1113 GLU C N 1
ATOM 5403 C CA . GLU C 1 207 ? -13.539 52.542 -7.341 1.00 54.54 1113 GLU C CA 1
ATOM 5404 C C . GLU C 1 207 ? -14.514 53.117 -8.385 1.00 56.98 1113 GLU C C 1
ATOM 5405 O O . GLU C 1 207 ? -15.177 52.362 -9.112 1.00 59.16 1113 GLU C O 1
ATOM 5411 N N . VAL C 1 208 ? -14.622 54.443 -8.445 1.00 48.24 1114 VAL C N 1
ATOM 5412 C CA . VAL C 1 208 ? -15.528 55.046 -9.396 1.00 50.30 1114 VAL C CA 1
ATOM 5413 C C . VAL C 1 208 ? -14.831 55.242 -10.730 1.00 50.44 1114 VAL C C 1
ATOM 5414 O O . VAL C 1 208 ? -15.495 55.377 -11.742 1.00 49.58 1114 VAL C O 1
ATOM 5418 N N . GLU C 1 209 ? -13.494 55.239 -10.716 1.00 51.50 1115 GLU C N 1
ATOM 5419 C CA . GLU C 1 209 ? -12.715 55.319 -11.943 1.00 49.48 1115 GLU C CA 1
ATOM 5420 C C . GLU C 1 209 ? -12.804 56.688 -12.622 1.00 47.09 1115 GLU C C 1
ATOM 5421 O O . GLU C 1 209 ? -12.925 56.774 -13.834 1.00 46.91 1115 GLU C O 1
ATOM 5427 N N . LEU C 1 210 ? -12.735 57.762 -11.839 1.00 44.70 1116 LEU C N 1
ATOM 5428 C CA . LEU C 1 210 ? -12.862 59.121 -12.381 1.00 43.11 1116 LEU C CA 1
ATOM 5429 C C . LEU C 1 210 ? -11.535 59.840 -12.631 1.00 45.19 1116 LEU C C 1
ATOM 5430 O O . LEU C 1 210 ? -10.639 59.814 -11.787 1.00 40.90 1116 LEU C O 1
ATOM 5435 N N . ASN C 1 211 ? -11.414 60.481 -13.794 1.00 43.39 1117 ASN C N 1
ATOM 5436 C CA . ASN C 1 211 ? -10.195 61.184 -14.137 1.00 42.73 1117 ASN C CA 1
ATOM 5437 C C . ASN C 1 211 ? -10.187 62.517 -13.368 1.00 39.97 1117 ASN C C 1
ATOM 5438 O O . ASN C 1 211 ? -10.865 63.479 -13.738 1.00 39.89 1117 ASN C O 1
ATOM 5443 N N . ILE C 1 212 ? -9.455 62.570 -12.264 1.00 41.50 1118 ILE C N 1
ATOM 5444 C CA . ILE C 1 212 ? -9.364 63.840 -11.560 1.00 40.48 1118 ILE C CA 1
ATOM 5445 C C . ILE C 1 212 ? -8.341 64.697 -12.298 1.00 44.17 1118 ILE C C 1
ATOM 5446 O O . ILE C 1 212 ? -7.164 64.347 -12.323 1.00 46.53 1118 ILE C O 1
ATOM 5451 N N . VAL C 1 213 ? -8.772 65.812 -12.898 1.00 43.31 1119 VAL C N 1
ATOM 5452 C CA . VAL C 1 213 ? -7.877 66.546 -13.816 1.00 44.55 1119 VAL C CA 1
ATOM 5453 C C . VAL C 1 213 ? -7.283 67.780 -13.171 1.00 45.20 1119 VAL C C 1
ATOM 5454 O O . VAL C 1 213 ? -6.273 68.291 -13.642 1.00 46.94 1119 VAL C O 1
ATOM 5458 N N . ALA C 1 214 ? -7.877 68.214 -12.062 1.00 40.81 1120 ALA C N 1
ATOM 5459 C CA . ALA C 1 214 ? -7.366 69.343 -11.274 1.00 40.86 1120 ALA C CA 1
ATOM 5460 C C . ALA C 1 214 ? -7.805 69.250 -9.804 1.00 40.61 1120 ALA C C 1
ATOM 5461 O O . ALA C 1 214 ? -8.947 68.916 -9.492 1.00 40.69 1120 ALA C O 1
ATOM 5463 N N . GLY C 1 215 ? -6.905 69.607 -8.913 1.00 35.38 1121 GLY C N 1
ATOM 5464 C CA . GLY C 1 215 ? -7.227 69.654 -7.519 1.00 39.93 1121 GLY C CA 1
ATOM 5465 C C . GLY C 1 215 ? -6.820 70.988 -6.935 1.00 46.55 1121 GLY C C 1
ATOM 5466 O O . GLY C 1 215 ? -5.671 71.442 -7.080 1.00 47.00 1121 GLY C O 1
ATOM 5467 N N . TYR C 1 216 ? -7.765 71.587 -6.221 1.0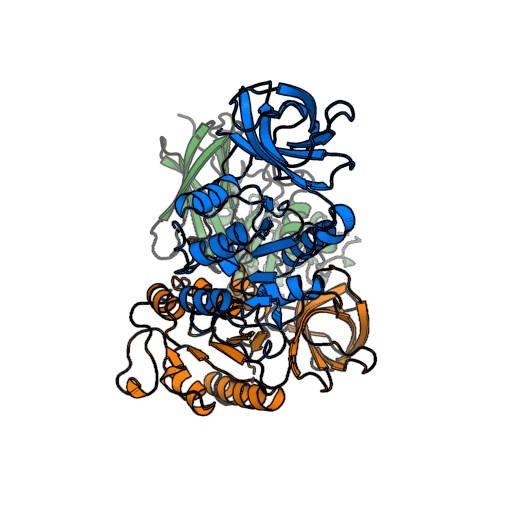0 44.52 1122 TYR C N 1
ATOM 5468 C CA . TYR C 1 216 ? -7.577 72.871 -5.574 1.00 44.09 1122 TYR C CA 1
ATOM 5469 C C . TYR C 1 216 ? -7.534 72.718 -4.050 1.00 46.03 1122 TYR C C 1
ATOM 5470 O O . TYR C 1 216 ? -8.255 71.907 -3.466 1.00 40.82 1122 TYR C O 1
ATOM 5479 N N . GLY C 1 217 ? -6.689 73.507 -3.402 1.00 47.56 1123 GLY C N 1
ATOM 5480 C CA . GLY C 1 217 ? -6.672 73.530 -1.954 1.00 45.99 1123 GLY C CA 1
ATOM 5481 C C . GLY C 1 217 ? -5.597 74.415 -1.370 1.00 48.43 1123 GLY C C 1
ATOM 5482 O O . GLY C 1 217 ? -5.111 75.339 -2.014 1.00 52.82 1123 GLY C O 1
ATOM 5483 N N . SER C 1 218 ? -5.241 74.126 -0.130 1.00 48.16 1124 SER C N 1
ATOM 5484 C CA . SER C 1 218 ? -4.167 74.804 0.569 1.00 49.59 1124 SER C CA 1
ATOM 5485 C C . SER C 1 218 ? -2.901 73.917 0.632 1.00 53.36 1124 SER C C 1
ATOM 5486 O O . SER C 1 218 ? -2.932 72.766 0.192 1.00 54.18 1124 SER C O 1
ATOM 5489 N N . PRO C 1 219 ? -1.784 74.454 1.171 1.00 55.60 1125 PRO C N 1
ATOM 5490 C CA . PRO C 1 219 ? -0.464 73.799 1.190 1.00 49.65 1125 PRO C CA 1
ATOM 5491 C C . PRO C 1 219 ? -0.438 72.354 1.693 1.00 47.57 1125 PRO C C 1
ATOM 5492 O O . PRO C 1 219 ? 0.288 71.523 1.154 1.00 46.95 1125 PRO C O 1
ATOM 5496 N N . LYS C 1 220 ? -1.192 72.074 2.748 1.00 52.02 1126 LYS C N 1
ATOM 5497 C CA . LYS C 1 220 ? -1.217 70.741 3.325 1.00 55.00 1126 LYS C CA 1
ATOM 5498 C C . LYS C 1 220 ? -1.917 69.700 2.416 1.00 54.81 1126 LYS C C 1
ATOM 5499 O O . LYS C 1 220 ? -1.695 68.492 2.575 1.00 55.29 1126 LYS C O 1
ATOM 5505 N N . ASP C 1 221 ? -2.747 70.169 1.478 1.00 50.39 1127 ASP C N 1
ATOM 5506 C CA . ASP C 1 221 ? -3.453 69.295 0.535 1.00 46.84 1127 ASP C CA 1
ATOM 5507 C C . ASP C 1 221 ? -2.557 68.768 -0.582 1.00 46.88 1127 ASP C C 1
ATOM 5508 O O . ASP C 1 221 ? -2.944 67.848 -1.309 1.00 41.24 1127 ASP C O 1
ATOM 5513 N N . VAL C 1 222 ? -1.391 69.390 -0.738 1.00 46.96 1128 VAL C N 1
ATOM 5514 C CA . VAL C 1 222 ? -0.479 69.068 -1.829 1.00 45.99 1128 VAL C CA 1
ATOM 5515 C C . VAL C 1 222 ? 0.010 67.623 -1.811 1.00 43.27 1128 VAL C C 1
ATOM 5516 O O . VAL C 1 222 ? -0.037 66.937 -2.831 1.00 39.62 1128 VAL C O 1
ATOM 5520 N N . ALA C 1 223 ? 0.412 67.150 -0.634 1.00 40.42 1129 ALA C N 1
ATOM 5521 C CA . ALA C 1 223 ? 0.958 65.814 -0.528 1.00 42.80 1129 ALA C CA 1
ATOM 5522 C C . ALA C 1 223 ? -0.127 64.770 -0.841 1.00 41.82 1129 ALA C C 1
ATOM 5523 O O . ALA C 1 223 ? 0.156 63.760 -1.490 1.00 39.09 1129 ALA C O 1
ATOM 5525 N N . VAL C 1 224 ? -1.372 65.055 -0.451 1.00 43.95 1130 VAL C N 1
ATOM 5526 C CA . VAL C 1 224 ? -2.491 64.184 -0.791 1.00 42.17 1130 VAL C CA 1
ATOM 5527 C C . VAL C 1 224 ? -2.721 64.199 -2.301 1.00 40.40 1130 VAL C C 1
ATOM 5528 O O . VAL C 1 224 ? -2.710 63.144 -2.922 1.00 40.75 1130 VAL C O 1
ATOM 5532 N N . TYR C 1 225 ? -2.880 65.384 -2.898 1.00 41.02 1131 TYR C N 1
ATOM 5533 C CA . TYR C 1 225 ? -3.082 65.489 -4.343 1.00 38.77 1131 TYR C CA 1
ATOM 5534 C C . TYR C 1 225 ? -1.941 64.847 -5.155 1.00 40.36 1131 TYR C C 1
ATOM 5535 O O . TYR C 1 225 ? -2.184 64.173 -6.154 1.00 37.93 1131 TYR C O 1
ATOM 5544 N N . ALA C 1 226 ? -0.703 65.009 -4.707 1.00 40.37 1132 ALA C N 1
ATOM 5545 C CA . ALA C 1 226 ? 0.400 64.367 -5.392 1.00 41.65 1132 ALA C CA 1
ATOM 5546 C C . ALA C 1 226 ? 0.264 62.823 -5.314 1.00 38.89 1132 ALA C C 1
ATOM 5547 O O . ALA C 1 226 ? 0.397 62.132 -6.333 1.00 36.15 1132 ALA C O 1
ATOM 5549 N N . ALA C 1 227 ? -0.058 62.293 -4.130 1.00 39.95 1133 ALA C N 1
ATOM 5550 C CA . ALA C 1 227 ? -0.193 60.834 -3.933 1.00 34.31 1133 ALA C CA 1
ATOM 5551 C C . ALA C 1 227 ? -1.321 60.188 -4.751 1.00 36.45 1133 ALA C C 1
ATOM 5552 O O . ALA C 1 227 ? -1.235 59.001 -5.152 1.00 34.22 1133 ALA C O 1
ATOM 5554 N N . LEU C 1 228 ? -2.331 61.006 -5.030 1.00 32.82 1134 LEU C N 1
ATOM 5555 C CA . LEU C 1 228 ? -3.518 60.688 -5.831 1.00 33.74 1134 LEU C CA 1
ATOM 5556 C C . LEU C 1 228 ? -3.194 60.594 -7.333 1.00 37.73 1134 LEU C C 1
ATOM 5557 O O . LEU C 1 228 ? -4.003 60.086 -8.119 1.00 36.22 1134 LEU C O 1
ATOM 5562 N N . GLY C 1 229 ? -2.037 61.133 -7.735 1.00 36.81 1135 GLY C N 1
ATOM 5563 C CA . GLY C 1 229 ? -1.592 61.094 -9.124 1.00 37.37 1135 GLY C CA 1
ATOM 5564 C C . GLY C 1 229 ? -1.737 62.376 -9.936 1.00 43.37 1135 GLY C C 1
ATOM 5565 O O . GLY C 1 229 ? -1.504 62.368 -11.139 1.00 46.20 1135 GLY C O 1
ATOM 5566 N N . LEU C 1 230 ? -2.108 63.473 -9.289 1.00 39.01 1136 LEU C N 1
ATOM 5567 C CA . LEU C 1 230 ? -2.163 64.763 -9.970 1.00 45.04 1136 LEU C CA 1
ATOM 5568 C C . LEU C 1 230 ? -0.758 65.261 -10.274 1.00 45.07 1136 LEU C C 1
ATOM 5569 O O . LEU C 1 230 ? 0.135 65.127 -9.444 1.00 44.63 1136 LEU C O 1
ATOM 5574 N N . SER C 1 231 ? -0.561 65.852 -11.448 1.00 43.68 1137 SER C N 1
ATOM 5575 C CA . SER C 1 231 ? 0.728 66.473 -11.752 1.00 48.87 1137 SER C CA 1
ATOM 5576 C C . SER C 1 231 ? 0.775 67.810 -11.003 1.00 47.07 1137 SER C C 1
ATOM 5577 O O . SER C 1 231 ? -0.262 68.312 -10.571 1.00 43.95 1137 SER C O 1
ATOM 5580 N N . PRO C 1 232 ? 1.986 68.328 -10.734 1.00 49.29 1138 PRO C N 1
ATOM 5581 C CA . PRO C 1 232 ? 2.168 69.644 -10.090 1.00 51.05 1138 PRO C CA 1
ATOM 5582 C C . PRO C 1 232 ? 1.430 70.800 -10.816 1.00 49.00 1138 PRO C C 1
ATOM 5583 O O . PRO C 1 232 ? 1.032 71.764 -10.169 1.00 53.77 1138 PRO C O 1
ATOM 5587 N N . SER C 1 233 ? 1.269 70.708 -12.134 1.00 49.35 1139 SER C N 1
ATOM 5588 C CA . SER C 1 233 ? 0.552 71.721 -12.909 1.00 53.78 1139 SER C CA 1
ATOM 5589 C C . SER C 1 233 ? -0.978 71.563 -12.820 1.00 53.44 1139 SER C C 1
ATOM 5590 O O . SER C 1 233 ? -1.733 72.402 -13.343 1.00 58.43 1139 SER C O 1
ATOM 5593 N N . GLN C 1 234 ? -1.439 70.434 -12.287 1.00 48.93 1140 GLN C N 1
ATOM 5594 C CA . GLN C 1 234 ? -2.884 70.233 -12.063 1.00 52.32 1140 GLN C CA 1
ATOM 5595 C C . GLN C 1 234 ? -3.287 70.590 -10.615 1.00 48.87 1140 GLN C C 1
ATOM 5596 O O . GLN C 1 234 ? -4.465 70.587 -10.257 1.00 49.45 1140 GLN C O 1
ATOM 5602 N N . THR C 1 235 ? -2.306 70.970 -9.815 1.00 46.46 1141 THR C N 1
ATOM 5603 C CA . THR C 1 235 ? -2.486 71.157 -8.391 1.00 44.40 1141 THR C CA 1
ATOM 5604 C C . THR C 1 235 ? -2.438 72.665 -8.109 1.00 53.91 1141 THR C C 1
ATOM 5605 O O . THR C 1 235 ? -1.388 73.288 -8.218 1.00 56.78 1141 THR C O 1
ATOM 5609 N N . TYR C 1 236 ? -3.576 73.261 -7.773 1.00 52.81 1142 TYR C N 1
ATOM 5610 C CA . TYR C 1 236 ? -3.646 74.712 -7.603 1.00 52.92 1142 TYR C CA 1
ATOM 5611 C C . TYR C 1 236 ? -3.788 75.050 -6.127 1.00 53.48 1142 TYR C C 1
ATOM 5612 O O . TYR C 1 236 ? -4.724 74.596 -5.466 1.00 53.61 1142 TYR C O 1
ATOM 5621 N N . ILE C 1 237 ? -2.850 75.830 -5.601 1.00 53.52 1143 ILE C N 1
ATOM 5622 C CA . ILE C 1 237 ? -2.809 76.061 -4.167 1.00 52.45 1143 ILE C CA 1
ATOM 5623 C C . ILE C 1 237 ? -2.867 77.542 -3.747 1.00 57.97 1143 ILE C C 1
ATOM 5624 O O . ILE C 1 237 ? -2.110 78.375 -4.240 1.00 57.29 1143 ILE C O 1
ATOM 5629 N N . VAL C 1 238 ? -3.817 77.867 -2.875 1.00 56.74 1144 VAL C N 1
ATOM 5630 C CA . VAL C 1 238 ? -3.946 79.214 -2.321 1.00 60.39 1144 VAL C CA 1
ATOM 5631 C C . VAL C 1 238 ? -2.959 79.413 -1.193 1.00 56.30 1144 VAL C C 1
ATOM 5632 O O . VAL C 1 238 ? -2.746 78.490 -0.418 1.00 58.61 1144 VAL C O 1
ATOM 5636 N N . LYS C 1 244 ? 9.736 75.320 -0.865 1.00 108.50 1150 LYS C N 1
ATOM 5637 C CA . LYS C 1 244 ? 9.837 73.890 -0.600 1.00 105.11 1150 LYS C CA 1
ATOM 5638 C C . LYS C 1 244 ? 8.792 73.108 -1.390 1.00 105.41 1150 LYS C C 1
ATOM 5639 O O . LYS C 1 244 ? 9.100 72.085 -2.001 1.00 108.57 1150 LYS C O 1
ATOM 5645 N N . LEU C 1 245 ? 7.556 73.596 -1.371 1.00 103.91 1151 LEU C N 1
ATOM 5646 C CA . LEU C 1 245 ? 6.465 72.944 -2.086 1.00 104.58 1151 LEU C CA 1
ATOM 5647 C C . LEU C 1 245 ? 6.125 73.689 -3.372 1.00 97.61 1151 LEU C C 1
ATOM 5648 O O . LEU C 1 245 ? 5.119 73.400 -4.020 1.00 93.46 1151 LEU C O 1
ATOM 5653 N N . GLN C 1 246 ? 6.916 74.703 -3.703 1.00 98.39 1152 GLN C N 1
ATOM 5654 C CA . GLN C 1 246 ? 6.618 75.530 -4.866 1.00 99.42 1152 GLN C CA 1
ATOM 5655 C C . GLN C 1 246 ? 6.610 74.631 -6.075 1.00 93.54 1152 GLN C C 1
ATOM 5656 O O . GLN C 1 246 ? 5.792 74.775 -6.983 1.00 90.84 1152 GLN C O 1
ATOM 5662 N N . ALA C 1 247 ? 7.542 73.696 -6.066 1.00 94.48 1153 ALA C N 1
ATOM 5663 C CA . ALA C 1 247 ? 7.679 72.729 -7.124 1.00 85.39 1153 ALA C CA 1
ATOM 5664 C C . ALA C 1 247 ? 6.612 71.643 -7.066 1.00 82.57 1153 ALA C C 1
ATOM 5665 O O . ALA C 1 247 ? 6.476 70.889 -8.030 1.00 80.59 1153 ALA C O 1
ATOM 5667 N N . GLN C 1 248 ? 5.846 71.523 -5.976 1.00 84.20 1154 GLN C N 1
ATOM 5668 C CA . GLN C 1 248 ? 4.932 70.383 -6.003 1.00 77.08 1154 GLN C CA 1
ATOM 5669 C C . GLN C 1 248 ? 3.606 70.793 -6.643 1.00 71.14 1154 GLN C C 1
ATOM 5670 O O . GLN C 1 248 ? 2.760 69.937 -6.934 1.00 63.22 1154 GLN C O 1
ATOM 5676 N N . CYS C 1 249 ? 3.446 72.102 -6.872 1.00 69.09 1155 CYS C N 1
ATOM 5677 C CA . CYS C 1 249 ? 2.149 72.691 -7.223 1.00 61.32 1155 CYS C CA 1
ATOM 5678 C C . CYS C 1 249 ? 2.236 74.077 -7.836 1.00 63.44 1155 CYS C C 1
ATOM 5679 O O . CYS C 1 249 ? 3.277 74.726 -7.779 1.00 71.14 1155 CYS C O 1
ATOM 5682 N N . GLN C 1 250 ? 1.118 74.539 -8.390 1.00 60.94 1156 GLN C N 1
ATOM 5683 C CA . GLN C 1 250 ? 0.989 75.919 -8.837 1.00 58.64 1156 GLN C CA 1
ATOM 5684 C C . GLN C 1 250 ? 0.274 76.752 -7.785 1.00 61.90 1156 GLN C C 1
ATOM 5685 O O . GLN C 1 250 ? -0.902 76.538 -7.497 1.00 61.78 1156 GLN C O 1
ATOM 5691 N N . PHE C 1 251 ? 0.983 77.731 -7.235 1.00 63.35 1157 PHE C N 1
ATOM 5692 C CA . PHE C 1 251 ? 0.385 78.643 -6.282 1.00 61.30 1157 PHE C CA 1
ATOM 5693 C C . PHE C 1 251 ? -0.395 79.692 -7.068 1.00 63.19 1157 PHE C C 1
ATOM 5694 O O . PHE C 1 251 ? 0.091 80.244 -8.054 1.00 62.45 1157 PHE C O 1
ATOM 5702 N N . LEU C 1 252 ? -1.627 79.936 -6.658 1.00 64.31 1158 LEU C N 1
ATOM 5703 C CA . LEU C 1 252 ? -2.434 80.938 -7.328 1.00 67.04 1158 LEU C CA 1
ATOM 5704 C C . LEU C 1 252 ? -2.127 82.272 -6.675 1.00 72.52 1158 LEU C C 1
ATOM 5705 O O . LEU C 1 252 ? -2.953 82.832 -5.959 1.00 72.69 1158 LEU C O 1
ATOM 5710 N N . SER C 1 253 ? -0.906 82.750 -6.912 1.00 74.77 1159 SER C N 1
ATOM 5711 C CA . SER C 1 253 ? -0.344 83.908 -6.216 1.00 76.31 1159 SER C CA 1
ATOM 5712 C C . SER C 1 253 ? -1.117 85.201 -6.477 1.00 73.60 1159 SER C C 1
ATOM 5713 O O . SER C 1 253 ? -1.224 86.049 -5.593 1.00 71.63 1159 SER C O 1
ATOM 5716 N N . ASP C 1 254 ? -1.630 85.346 -7.695 1.00 71.59 1160 ASP C N 1
ATOM 5717 C CA . ASP C 1 254 ? -2.385 86.531 -8.098 1.00 77.79 1160 ASP C CA 1
ATOM 5718 C C . ASP C 1 254 ? -3.871 86.504 -7.711 1.00 79.65 1160 ASP C C 1
ATOM 5719 O O . ASP C 1 254 ? -4.585 87.480 -7.957 1.00 77.27 1160 ASP C O 1
ATOM 5724 N N . GLY C 1 255 ? -4.364 85.380 -7.190 1.00 77.62 1161 GLY C N 1
ATOM 5725 C CA . GLY C 1 255 ? -5.762 85.301 -6.790 1.00 69.27 1161 GLY C CA 1
ATOM 5726 C C . GLY C 1 255 ? -6.617 84.576 -7.817 1.00 69.38 1161 GLY C C 1
ATOM 5727 O O . GLY C 1 255 ? -6.119 84.140 -8.855 1.00 67.54 1161 GLY C O 1
ATOM 5728 N N . TYR C 1 256 ? -7.906 84.433 -7.517 1.00 68.78 1162 TYR C N 1
ATOM 5729 C CA . TYR C 1 256 ? -8.827 83.668 -8.361 1.00 65.21 1162 TYR C CA 1
ATOM 5730 C C . TYR C 1 256 ? -9.253 84.440 -9.604 1.00 65.18 1162 TYR C C 1
ATOM 5731 O O . TYR C 1 256 ? -9.535 83.847 -10.647 1.00 68.42 1162 TYR C O 1
ATOM 5740 N N . VAL C 1 257 ? -9.383 85.755 -9.465 1.00 69.99 1163 VAL C N 1
ATOM 5741 C CA . VAL C 1 257 ? -9.742 86.615 -10.593 1.00 69.65 1163 VAL C CA 1
ATOM 5742 C C . VAL C 1 257 ? -8.687 86.457 -11.678 1.00 69.01 1163 VAL C C 1
ATOM 5743 O O . VAL C 1 257 ? -8.995 86.163 -12.843 1.00 64.95 1163 VAL C O 1
ATOM 5747 N N . ALA C 1 258 ? -7.434 86.625 -11.256 1.00 66.59 1164 ALA C N 1
ATOM 5748 C CA . ALA C 1 258 ? -6.279 86.453 -12.126 1.00 69.77 1164 ALA C CA 1
ATOM 5749 C C . ALA C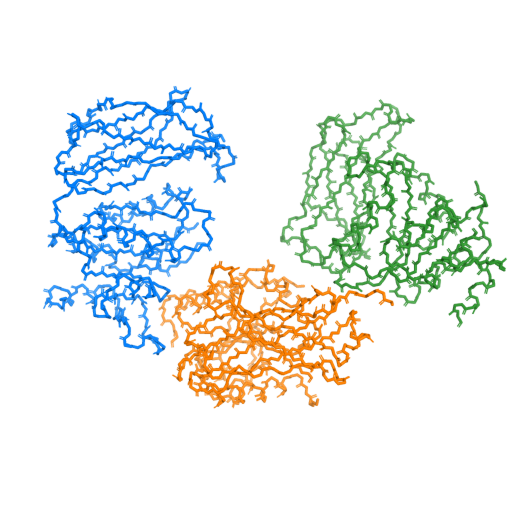 1 258 ? -6.238 85.056 -12.730 1.00 71.42 1164 ALA C C 1
ATOM 5750 O O . ALA C 1 258 ? -6.036 84.881 -13.930 1.00 73.67 1164 ALA C O 1
ATOM 5752 N N . HIS C 1 259 ? -6.479 84.068 -11.878 1.00 74.11 1165 HIS C N 1
ATOM 5753 C CA . HIS C 1 259 ? -6.418 82.665 -12.256 1.00 72.53 1165 HIS C CA 1
ATOM 5754 C C . HIS C 1 259 ? -7.498 82.331 -13.287 1.00 70.91 1165 HIS C C 1
ATOM 5755 O O . HIS C 1 259 ? -7.251 81.597 -14.244 1.00 69.82 1165 HIS C O 1
ATOM 5762 N N . LEU C 1 260 ? -8.678 82.919 -13.122 1.00 67.20 1166 LEU C N 1
ATOM 5763 C CA . LEU C 1 260 ? -9.788 82.625 -14.014 1.00 70.68 1166 LEU C CA 1
ATOM 5764 C C . LEU C 1 260 ? -9.476 83.043 -15.443 1.00 73.21 1166 LEU C C 1
ATOM 5765 O O . LEU C 1 260 ? -9.844 82.345 -16.391 1.00 73.82 1166 LEU C O 1
ATOM 5770 N N . GLY C 1 261 ? -8.795 84.176 -15.597 1.00 74.84 1167 GLY C N 1
ATOM 5771 C CA . GLY C 1 261 ? -8.357 84.620 -16.912 1.00 78.99 1167 GLY C CA 1
ATOM 5772 C C . GLY C 1 261 ? -7.330 83.686 -17.532 1.00 75.83 1167 GLY C C 1
ATOM 5773 O O . GLY C 1 261 ? -7.402 83.367 -18.727 1.00 77.84 1167 GLY C O 1
ATOM 5774 N N . GLN C 1 262 ? -6.416 83.204 -16.689 1.00 72.51 1168 GLN C N 1
ATOM 5775 C CA . GLN C 1 262 ? -5.312 82.336 -17.101 1.00 78.08 1168 GLN C CA 1
ATOM 5776 C C . GLN C 1 262 ? -5.828 80.994 -17.657 1.00 81.04 1168 GLN C C 1
ATOM 5777 O O . GLN C 1 262 ? -5.395 80.547 -18.717 1.00 85.71 1168 GLN C O 1
ATOM 5783 N N . LEU C 1 263 ? -6.788 80.379 -16.966 1.00 84.72 1169 LEU C N 1
ATOM 5784 C CA . LEU C 1 263 ? -7.329 79.093 -17.401 1.00 85.31 1169 LEU C CA 1
ATOM 5785 C C . LEU C 1 263 ? -8.027 79.323 -18.721 1.00 81.52 1169 LEU C C 1
ATOM 5786 O O . LEU C 1 263 ? -8.015 78.467 -19.599 1.00 89.55 1169 LEU C O 1
ATOM 5791 N N . GLU C 1 264 ? -8.673 80.477 -18.826 1.00 80.88 1170 GLU C N 1
ATOM 5792 C CA . GLU C 1 264 ? -9.354 80.893 -20.053 1.00 87.46 1170 GLU C CA 1
ATOM 5793 C C . GLU C 1 264 ? -8.389 81.503 -21.076 1.00 80.37 1170 GLU C C 1
ATOM 5794 O O . GLU C 1 264 ? -7.806 80.801 -21.906 1.00 82.71 1170 GLU C O 1
#

Radius of gyration: 31.59 Å; Cα contacts (8 Å, |Δi|>4): 1674; chains: 3; bounding box: 56×92×69 Å

B-factor: mean 45.5, std 13.08, range [20.0, 108.57]

Organism: Mus musculus (NCBI:txid10090)

Secondary structure (DSSP, 8-state):
--B--EE--EEEETTS--EEEEE-EESTT--EE--S-EEEEEE-SSTTS---EEEEEEE--TTSEEEEEPPGGG---SEEEEEEEEETTT--EEEEEEEEE-TT-EEEEEEHHHHHBSS----PPBPTTHHHHHHHHHHTT-EEEEEEEEEGGGHHHHHHHHHHTTPPP-EEEEE-S-SS-HHHHHHHHHHHHHHTS--EEEEEEE-GGGHHHHHHHT--GGGEEEESS--GGGTTT-EEETT-HHHHHHHHHTT--/----B--EE--EEEETTSPPEEEEE-EESGGG-EE--S-EEEEEE-SSTTS---EEEEEEE--TTSEEEEEPPGGG---SEEEEEEEEETTT--EEEEEEEEE-TT-EEEEEEHHHHSEE--EEPTTHHHHHHHHHHTTPEEEEE-SS-GGGHHHHHHHHHHTTPPP-EEE------HHHHHHHHHHHHHHHHT-EEEEEEE-GGGHHHHHHHT--GGGEEEESS--GGGTTTSEEETT-HHHHHHHHHTT--/-PPB--EE--EEEETTS--EEEEE-EESGGG-EE--S-EEEEEE-SSTTT---EEEEEEE--TTSEEEEEPPGGG---SEEEEEEEEETTT--EEEEEEEEE-TT-EEEEEETTTSS---PPPTTHHHHHHHHHHTTPEEEEEEEEEGGGHHHHHHHHHHTTPPP-EEEEE-SSSS-STTHHHHHHHHHHHTS--EEEEEEE-TTHHHHHHHTT--GGGEEE---GGGSEE-TT-HHHHHHHH-

Solvent-accessible surface area: 36195 Å² total; per-residue (Å²): 162,101,36,26,20,13,2,56,24,22,11,13,2,81,86,76,110,6,52,0,55,6,38,0,2,25,8,114,132,14,108,83,48,24,72,49,71,108,0,12,0,60,0,19,39,107,58,184,63,52,133,70,42,82,12,18,49,54,86,3,79,101,38,0,61,5,78,7,76,13,41,102,151,91,58,16,46,99,23,80,20,36,0,62,0,19,2,125,69,68,148,36,95,5,81,12,45,0,11,2,11,47,177,43,31,78,0,0,0,0,2,3,45,7,0,0,28,35,26,110,91,104,98,29,150,46,74,79,18,1,27,76,0,0,80,43,6,62,115,61,58,56,33,1,0,2,1,3,28,99,41,28,67,51,23,137,158,15,54,51,19,10,77,119,50,98,15,6,176,23,4,14,18,31,7,53,39,120,63,169,14,55,59,95,43,8,11,130,58,0,61,47,3,59,129,106,16,52,4,71,12,20,0,0,0,0,14,16,86,0,6,66,4,2,59,56,27,65,19,43,64,65,49,3,6,0,10,32,141,68,3,128,89,14,136,85,84,11,81,34,16,67,111,31,9,105,39,8,32,40,96,12,120,93,64,69,94,184,106,47,25,21,13,24,10,2,44,27,21,16,15,1,82,88,75,113,8,60,0,59,6,55,0,4,23,1,35,142,20,106,62,48,26,69,50,70,107,0,10,0,58,0,19,45,117,43,110,51,50,138,74,48,78,14,16,44,60,77,2,77,100,38,0,96,1,82,10,75,14,43,102,153,89,57,19,48,100,22,74,18,35,1,61,0,19,3,134,73,66,150,36,96,7,79,12,40,0,8,1,8,22,143,8,4,26,0,0,1,1,1,13,66,14,0,1,49,33,147,135,159,37,69,78,17,1,28,58,1,0,81,46,8,62,82,33,5,31,28,1,0,1,4,0,14,108,56,37,59,49,24,61,82,9,62,40,65,12,75,86,59,95,13,6,165,23,7,14,16,37,13,114,132,144,42,77,27,129,35,11,16,91,74,2,82,71,18,40,155,114,3,45,8,64,14,15,0,0,0,0,26,43,139,5,6,69,7,2,62,58,34,64,17,42,60,66,50,2,6,0,8,30,220,57,59,198,182,34,94,82,88,9,76,33,17,85,125,29,6,102,43,11,18,38,110,14,55,87,38,59,79,206,68,106,33,22,17,11,2,45,22,22,18,14,12,35,39,122,108,6,54,0,52,7,50,0,3,24,8,107,145,23,105,62,48,25,71,50,78,106,0,10,0,60,0,17,45,120,63,185,44,47,141,77,59,80,13,15,52,53,92,4,74,104,40,0,28,7,79,10,80,16,36,102,133,92,42,15,47,86,23,67,21,41,0,65,0,27,5,112,79,74,143,31,97,2,84,13,10,0,2,2,8,25,63,1,36,69,0,0,0,1,0,12,50,8,0,2,32,129,131,186,43,80,78,18,0,24,68,0,0,82,53,25,67,114,61,67,59,30,1,0,3,2,1,26,101,79,16,37,69,19,112,48,8,59,46,45,10,73,142,66,100,16,10,108,4,1,16,10,18,6,29,49,124,88,46,58,81,170,134,6,36,28,38,31,3,72,18,3,47,123,116,11,42,3,10,14,30,1,0,0,0,14,64,144,8,4,74,43,4,45,94,30,21,13,25,72,40,14,2,25,1,39,223,60,138,73,89,8,78,87,22,104,109,31,9,105,35,4,39,48,115,52,163

Foldseek 3Di:
DAKQKAKAAAEAEPPDKDKIKIFTADDLVSVGGQAFFKKWKWKPLPAVPPDTDTQDIFTAHPRRMTMDIGDPVPDHAADKIKMWIAGPVPRDIYIHIYGYDHAAAEAEEEADCFFFFDDDDPQGDGFPQSQVLQVVCVVVRHAYEYEYAAACSCVVVSVVSCVVVPHDDHRYYYDPPPPVDSLVVLLVVVLCCCVRRVYHYQAYEGAPVNLVSCVSNVHAQDRYEHEDDDDPVCNRRHHYPHVGNVVVVVCVVVPVD/DDFAKQKEWAAAEAEPPDWFKTKIFTATHQVRPGGQAFFKKWKWKQLVAPPPDTDTQDIDTAHPRRMTMGIGDPVRDHDADKIKMWIAGPVPRDIYIYIHGYHHAAAEAAEEEPVFFFADPHDGFPQSLVVQVVCVVVPHAYEYEYADDCSCVVVVVVVCVVVPHDDHRYDYFDPDGSLVRLLVVVLCVCVRRNYHYQAYEGAPSCLVSVVSNVHQQDRYEHEDDDDVVCPRSHHYPDVTNVVVVVCVVVPND/DWAKQKAKAAAEAEPPDWFKTKIAIATHPPRPGGQAFFKKWKWKPLPAVVPDTHTQDIDTAHPRRMDMDIRDPVRDHAADKIKMWIATPPPRDIYIHIHGYHHAAAEAEEEELVFFAVCVHGFPQSLVLQVVCVVVRHAYEYEYLAACSCVVVSVVVCVVVPRDDHRYDYDDVPDDDSVCPVLVVLLCCCPVRNYHHQAYEGAPVCLVSCVVSPYQQDRYEHVVCVRSHPDPVVGNVVVSVVVD

Nearest PDB structures (foldseek):
  6tzy-assembly3_C  TM=7.519E-01  e=2.646E-10  Tetrahymena thermophila
  7lhk-assembly2_B  TM=6.842E-01  e=5.947E-11  Tetrahymena thermophila SB210
  6tzz-assembly2_B  TM=6.886E-01  e=9.589E-11  Tetrahymena thermophila
  2yeq-assembly1_A  TM=5.285E-01  e=1.565E-05  Bacillus subtilis
  7y6e-assembly4_D  TM=5.054E-01  e=6.299E-02  Chelicerata